Protein AF-A0A9D5UUX5-F1 (afdb_monomer_lite)

pLDDT: mean 75.0, std 22.43, range [22.44, 98.31]

Secondary structure (DSSP, 8-state):
-EEES-EEEE----S-EEEEEES-EEEE-SS-EEEEESSS-EEEE-SS-EEEEESSS-EEEE-SSS-EEEEESSSEEEE-SS-EEEE-TT-EEEEESSS-EEEE-SS-EEEEESTT-EEEE-SS-EEEEESTT-EEEE-SS-EEEEESTT-EEEE-SS--EEEEESSS-EEEE-SSS-EEEEESSS-EEEE-SS-EEEEESSS-EEEE-SSS-EEEEESEEEEEEESS-EEEE-TT-EEEEE-SS-EEEE-TT-EEEEESSS-EEEEPP---------------PPEE----STT------STT--B--SSEEEEE-TT-EEEEE-SS-EEEE-SS-EEEEE-SS-EEEE-SS-EEEEESSS-EEEEESS--B--SSSS-EEEPTT-EEEEESSS-EEEE-SS-EEEEESSS-EEEESSS--EEEEESSSEEEE-SS-EEEE-TT-EEEEE-SS-EEEE-SS-EEEEE-SS-EEEE-TT-EEEEEESTT-EEEE-TT-EEEEE-SS-EEEE-TT-EEEEE-SS-EEEE-TT-EEEEE-TT-EEEE-SSS-EEEEE-SS-EEE-SS-EEEE-SS-B--EE-SS-EEEE-TT-B--EESSS-EE---SSS-----------------------------SS--EEE-TT------SS------SSS-EEE--SS-EEE---SS---EEE--SSSEEEE-SS-EEEE-SS--EEEESSS-EEEE-SS--EEEEE-SS-EEE-SS-EEEE-SS-S-EEEESSS-EEEE-STT-EEEEESSSEEEE-SS-EEEEPTT-EEEEESSS-EEEE-SS-EEEEESSS-EEEESSSS-EEEEESSSEEEE-SS-EEEE-TT-EEEEESSS-EEEE-SS-EEEE--SS-EEEE-SSS-EEEE--EEEEEE-SS-EEEEPTT-EEEEESSS-EEE--SS-EEEE-SSS-EEEE-STT-EEEE-S--SEEEESS-EEEE-TT-EEEEESSS-EEEE-SS-EEEEE-SS-EEEE-SSS-EEEEE-EEEEEEESS-EEEE-TT-EEEEESSS-EEE--SS-EEEEEESS-EEEE-STT-EEEEEEEEEEEEESS-EEEE-TT-EEEEESSS-EEEE-SS-EEEEEEES-EEEE-SSS-EEEEEEEEEEEE-SS-EEEEPTT-EEEEE-SS-EEEE-SS-EEEEEEES-EEEES---TT---EEEEEEES-EEESS-TTSEEE--HHHHHHHHHHHTT-PPPPS-S----TTTTSSHHHHTSS--

Radius of gyration: 62.44 Å; chains: 1; bounding box: 110×98×208 Å

Foldseek 3Di:
DDEEQEEEEDEDQDDDEEAEYYLYEYEYDANEEYEYAEENYEYEYEANYEYEYEYYQYEYEYPYAAYEYEYYAENYEYEDEHYEYEYEPPYEYEYEEENYEYEYEECYEYEYEEAHYEYEYHAQYEYHYEYEQYEYEYAEHYEEEYEYACYAYEYNEENYEYEYEYENYEYHYPYAAYHYAYEEEAYEEEYEELYEYEYAEENYEYAYHYAAYEYHDHYENYEYEHENYEYEEDECYEYEYEYENYEYEYDANYHYEYHYYNYHYDDDDDDDDDDDDDPDDDDLGEDEDDYDDPPDEPDPDDDPDEDEDERYEEEAEACYADEYEYECYEYEYEANEEYEYEYYQYEYEYEYHYEAHYDYYNYEDEYHEENHQPPPPPFEAEADAAEEYAYAYECHEYEYEEQYEYEYAEEQYAYEYPYAAYEYEDHYENAEYHDENYEYEYEECYEYEYEYEPYEYEYEAQYEYEYEYAHYEYEYEAHYAHPEHEEEHYEYEYEANYEHEYEYEPYEYAYEELYEYHYEYEPYEYEYEYNYEYEYEYEPYEYEYHYAAYEYEYHYPPYAYEDENYEYEYEDPDDYAYDYEQYAYEYYPPYDYDDDYYNYHYDYDDDDDDDDDDDDDDDDDDDDDDDDDDDDDDDDDDAADEDEDPPDADDDDPPDDDDDDYPPYDYDDDDLYADADDDDDDDDEDEDDDENYEDEDENYEYEDEDAYEYRYHEENYEYAYPYAEYEYEYHYANYEYADECYEYEDEYDYYEYEYEYYNYEYEYPDAAYEYEYEAENYEYEDENYEYEYDAPYEYEYEEYNYEYEYEEQYEYEYAEEQYAYEYPYAAYAYEYHYENYEYAYENYEYEYEAPYEYEYHEEAYEYEYEECYEYEYEYELYEYEYHYAAYHYEYAYENYEYEDENYEYEYAAQHEYEYEYECYEYEYHALYEYEYQYAAYAYEAAHAAYEYHYEYAYEEYEYENYEYEYEAAYEYEYAEEDYEYEAAALYEYEYHYELYEYEYEYAAYEYEYEYENYEYEDENYEYEYAPPYEYEYAEEDYEYEYHALYEYEYHYEAYEYEAAHAAYEYEYHYENYEEEYENYEYEYAAPYEYEYEEEDYEYEYHALYEYEYHYEQYEYEYPYAAYHYEYEYYNYEYEHENYEYAYEACYEYEYEYECYEYEYYFNYEYEYAYELYHAEYDDDDPDTAAAYEYHYYNYHHPPDDPVRYHYQPPVNVVVVVVVVVPDDDDDDDDDDDDPPPPDPVVPVVPPPD

Structure (mmCIF, N/CA/C/O backbone):
data_AF-A0A9D5UUX5-F1
#
_entry.id   AF-A0A9D5UUX5-F1
#
loop_
_atom_site.group_PDB
_atom_site.id
_atom_site.type_symbol
_atom_site.label_atom_id
_atom_site.label_alt_id
_atom_site.label_comp_id
_atom_site.label_asym_id
_atom_site.label_entity_id
_atom_site.label_seq_id
_atom_site.pdbx_PDB_ins_code
_atom_site.Cartn_x
_atom_site.Cartn_y
_atom_site.Cartn_z
_atom_site.occupancy
_atom_site.B_iso_or_equiv
_atom_site.auth_seq_id
_atom_site.auth_comp_id
_atom_site.auth_asym_id
_atom_site.auth_atom_id
_atom_site.pdbx_PDB_model_num
ATOM 1 N N . MET A 1 1 ? -15.623 39.079 31.604 1.00 65.31 1 MET A N 1
ATOM 2 C CA . MET A 1 1 ? -14.756 39.037 32.811 1.00 65.31 1 MET A CA 1
ATOM 3 C C . MET A 1 1 ? -13.645 40.076 32.723 1.00 65.31 1 MET A C 1
ATOM 5 O O . MET A 1 1 ? -13.326 40.468 31.611 1.00 65.31 1 MET A O 1
ATOM 9 N N . TYR A 1 2 ? -13.049 40.479 33.855 1.00 58.69 2 TYR A N 1
ATOM 10 C CA . TYR A 1 2 ? -11.927 41.431 33.918 1.00 58.69 2 TYR A CA 1
ATOM 11 C C . TYR A 1 2 ? -10.882 41.007 34.968 1.00 58.69 2 TYR A C 1
ATOM 13 O O . TYR A 1 2 ? -11.268 40.593 36.062 1.00 58.69 2 TYR A O 1
ATOM 21 N N . GLY A 1 3 ? -9.581 41.126 34.676 1.00 58.84 3 GLY A N 1
ATOM 22 C CA . GLY A 1 3 ? -8.518 40.860 35.661 1.00 58.84 3 GLY A CA 1
ATOM 23 C C . GLY A 1 3 ? -7.109 40.676 35.081 1.00 58.84 3 GLY A C 1
ATOM 24 O O . GLY A 1 3 ? -6.932 40.561 33.874 1.00 58.84 3 GLY A O 1
ATOM 25 N N . LYS A 1 4 ? -6.095 40.641 35.955 1.00 61.00 4 LYS A N 1
ATOM 26 C CA . LYS A 1 4 ? -4.684 40.439 35.588 1.00 61.00 4 LYS A CA 1
ATOM 27 C C . LYS A 1 4 ? -4.032 39.412 36.511 1.00 61.00 4 LYS A C 1
ATOM 29 O O . LYS A 1 4 ? -4.220 39.503 37.720 1.00 61.00 4 LYS A O 1
ATOM 34 N N . ASN A 1 5 ? -3.235 38.497 35.952 1.00 68.56 5 ASN A N 1
ATOM 35 C CA . ASN A 1 5 ? -2.587 37.379 36.662 1.00 68.56 5 ASN A CA 1
ATOM 36 C C . ASN A 1 5 ? -3.565 36.370 37.316 1.00 68.56 5 ASN A C 1
ATOM 38 O O . ASN A 1 5 ? -3.216 35.740 38.315 1.00 68.56 5 ASN A O 1
ATOM 42 N N . ASN A 1 6 ? -4.781 36.208 36.787 1.00 68.19 6 ASN A N 1
ATOM 43 C CA . ASN A 1 6 ? -5.779 35.307 37.372 1.00 68.19 6 ASN A CA 1
ATOM 44 C C . ASN A 1 6 ? -5.665 33.879 36.811 1.00 68.19 6 ASN A C 1
ATOM 46 O O . ASN A 1 6 ? -5.237 33.677 35.677 1.00 68.19 6 ASN A O 1
ATOM 50 N N . ALA A 1 7 ? -6.101 32.891 37.594 1.00 70.62 7 ALA A N 1
ATOM 51 C CA . ALA A 1 7 ? -6.441 31.561 37.094 1.00 70.62 7 ALA A CA 1
ATOM 52 C C . ALA A 1 7 ? -7.966 31.475 36.945 1.00 70.62 7 ALA A C 1
ATOM 54 O O . ALA A 1 7 ? -8.696 31.721 37.906 1.00 70.62 7 ALA A O 1
ATOM 55 N N . LEU A 1 8 ? -8.435 31.160 35.742 1.00 68.69 8 LEU A N 1
ATOM 56 C CA . LEU A 1 8 ? -9.839 31.027 35.384 1.00 68.69 8 LEU A CA 1
ATOM 57 C C . LEU A 1 8 ? -10.121 29.589 34.948 1.00 68.69 8 LEU A C 1
ATOM 59 O O . LEU A 1 8 ? -9.490 29.076 34.026 1.00 68.69 8 LEU A O 1
ATOM 63 N N . LEU A 1 9 ? -11.115 28.981 35.585 1.00 66.69 9 LEU A N 1
ATOM 64 C CA . LEU A 1 9 ? -11.702 27.717 35.168 1.00 66.69 9 LEU A CA 1
ATOM 65 C C . LEU A 1 9 ? -13.078 28.000 34.555 1.00 66.69 9 LEU A C 1
ATOM 67 O O . LEU A 1 9 ? -13.939 28.558 35.237 1.00 66.69 9 LEU A O 1
ATOM 71 N N . VAL A 1 10 ? -13.277 27.641 33.288 1.00 65.81 10 VAL A N 1
ATOM 72 C CA . VAL A 1 10 ? -14.557 27.788 32.583 1.00 65.81 10 VAL A CA 1
ATOM 73 C C . VAL A 1 10 ? -15.107 26.394 32.307 1.00 65.81 10 VAL A C 1
ATOM 75 O O . VAL A 1 10 ? -14.559 25.647 31.507 1.00 65.81 10 VAL A O 1
ATOM 78 N N . ASN A 1 11 ? -16.186 26.042 32.998 1.00 56.19 11 ASN A N 1
ATOM 79 C CA . ASN A 1 11 ? -16.900 24.777 32.835 1.00 56.19 11 ASN A CA 1
ATOM 80 C C . ASN A 1 11 ? -18.353 25.103 32.468 1.00 56.19 11 ASN A C 1
ATOM 82 O O . ASN A 1 11 ? -19.238 25.061 33.327 1.00 56.19 11 ASN A O 1
ATOM 86 N N . TRP A 1 12 ? -18.571 25.599 31.244 1.00 53.81 12 TRP A N 1
ATOM 87 C CA . TRP A 1 12 ? -19.861 26.173 30.859 1.00 53.81 12 TRP A CA 1
ATOM 88 C C . TRP A 1 12 ? -20.171 26.040 29.367 1.00 53.81 12 TRP A C 1
ATOM 90 O O . TRP A 1 12 ? -19.395 26.456 28.514 1.00 53.81 12 TRP A O 1
ATOM 100 N N . CYS A 1 13 ? -21.361 25.510 29.091 1.00 47.78 13 CYS A N 1
ATOM 101 C CA . CYS A 1 13 ? -21.891 25.212 27.765 1.00 47.78 13 CYS A CA 1
ATOM 102 C C . CYS A 1 13 ? -22.879 26.331 27.369 1.00 47.78 13 CYS A C 1
ATOM 104 O O . CYS A 1 13 ? -24.091 26.203 27.556 1.00 47.78 13 CYS A O 1
ATOM 106 N N . GLY A 1 14 ? -22.357 27.492 26.953 1.00 53.38 14 GLY A N 1
ATOM 107 C CA . GLY A 1 14 ? -23.170 28.681 26.668 1.00 53.38 14 GLY A CA 1
ATOM 108 C C . GLY A 1 14 ? -22.443 29.759 25.858 1.00 53.38 14 GLY A C 1
ATOM 109 O O . GLY A 1 14 ? -21.315 30.133 26.174 1.00 53.38 14 GLY A O 1
ATOM 110 N N . THR A 1 15 ? -23.135 30.272 24.841 1.00 50.81 15 THR A N 1
ATOM 111 C CA . THR A 1 15 ? -22.606 31.130 23.768 1.00 50.81 15 THR A CA 1
ATOM 112 C C . THR A 1 15 ? -22.285 32.570 24.207 1.00 50.81 15 THR A C 1
ATOM 114 O O . THR A 1 15 ? -23.052 33.163 24.972 1.00 50.81 15 THR A O 1
ATOM 117 N N . GLY A 1 16 ? -21.242 33.189 23.643 1.00 56.09 16 GLY A N 1
ATOM 118 C CA . GLY A 1 16 ? -21.047 34.647 23.618 1.00 56.09 16 GLY A CA 1
ATOM 119 C C . GLY A 1 16 ? -20.305 35.297 24.798 1.00 56.09 16 GLY A C 1
ATOM 120 O O . GLY A 1 16 ? -20.497 36.488 25.057 1.00 56.09 16 GLY A O 1
ATOM 121 N N . ASN A 1 17 ? -19.470 34.566 25.543 1.00 68.44 17 ASN A N 1
ATOM 122 C CA . ASN A 1 17 ? -18.747 35.120 26.699 1.00 68.44 17 ASN A CA 1
ATOM 123 C C . ASN A 1 17 ? -17.432 35.829 26.318 1.00 68.44 17 ASN A C 1
ATOM 125 O O . ASN A 1 17 ? -16.605 35.261 25.614 1.00 68.44 17 ASN A O 1
ATOM 129 N N . VAL A 1 18 ? -17.183 37.032 26.865 1.00 74.19 18 VAL A N 1
ATOM 130 C CA . VAL A 1 18 ? -15.931 37.800 26.658 1.00 74.19 18 VAL A CA 1
ATOM 131 C C . VAL A 1 18 ? -15.119 37.944 27.956 1.00 74.19 18 VAL A C 1
ATOM 133 O O . VAL A 1 18 ? -15.620 38.428 28.981 1.00 74.19 18 VAL A O 1
ATOM 136 N N . ALA A 1 19 ? -13.838 37.576 27.925 1.00 79.69 19 ALA A N 1
ATOM 137 C CA . ALA A 1 19 ? -12.873 37.685 29.017 1.00 79.69 19 ALA A CA 1
ATOM 138 C C . ALA A 1 19 ? -11.748 38.680 28.683 1.00 79.69 19 ALA A C 1
ATOM 140 O O . ALA A 1 19 ? -10.800 38.348 27.982 1.00 79.69 19 ALA A O 1
ATOM 141 N N . ASN A 1 20 ? -11.828 39.888 29.245 1.00 83.69 20 ASN A N 1
ATOM 142 C CA . ASN A 1 20 ? -10.830 40.944 29.087 1.00 83.69 20 ASN A CA 1
ATOM 143 C C . ASN A 1 20 ? -9.738 40.785 30.158 1.00 83.69 20 ASN A C 1
ATOM 145 O O . ASN A 1 20 ? -9.885 41.284 31.280 1.00 83.69 20 ASN A O 1
ATOM 149 N N . VAL A 1 21 ? -8.684 40.025 29.859 1.00 84.44 21 VAL A N 1
ATOM 150 C CA . VAL A 1 21 ? -7.670 39.613 30.842 1.00 84.44 21 VAL A CA 1
ATOM 151 C C . VAL A 1 21 ? -6.244 39.693 30.300 1.00 84.44 21 VAL A C 1
ATOM 153 O O . VAL A 1 21 ? -5.991 39.397 29.139 1.00 84.44 21 VAL A O 1
ATOM 156 N N . ASP A 1 22 ? -5.296 40.059 31.166 1.00 86.38 22 ASP A N 1
ATOM 157 C CA . ASP A 1 22 ? -3.854 40.035 30.873 1.00 86.38 22 ASP A CA 1
ATOM 158 C C . ASP A 1 22 ? -3.134 39.000 31.755 1.00 86.38 22 ASP A C 1
ATOM 160 O O . ASP A 1 22 ? -3.467 38.823 32.936 1.00 86.38 22 ASP A O 1
ATOM 164 N N . SER A 1 23 ? -2.080 38.376 31.221 1.00 86.81 23 SER A N 1
ATOM 165 C CA . SER A 1 23 ? -1.173 37.457 31.930 1.00 86.81 23 SER A CA 1
ATOM 166 C C . SER A 1 23 ? -1.882 36.329 32.702 1.00 86.81 23 SER A C 1
ATOM 168 O O . SER A 1 23 ? -1.392 35.883 33.742 1.00 86.81 23 SER A O 1
ATOM 170 N N . SER A 1 24 ? -3.067 35.909 32.256 1.00 84.69 24 SER A N 1
ATOM 171 C CA . SER A 1 24 ? -3.949 35.003 32.998 1.00 84.69 24 SER A CA 1
ATOM 172 C C . SER A 1 24 ? -3.929 33.583 32.424 1.00 84.69 24 SER A C 1
ATOM 174 O O . SER A 1 24 ? -3.675 33.381 31.239 1.00 84.69 24 SER A O 1
ATOM 176 N N . LYS A 1 25 ? -4.187 32.582 33.270 1.00 88.50 25 LYS A N 1
ATOM 177 C CA . LYS A 1 25 ? -4.353 31.181 32.857 1.00 88.50 25 LYS A CA 1
ATOM 178 C C . LYS A 1 25 ? -5.837 30.866 32.730 1.00 88.50 25 LYS A C 1
ATOM 180 O O . LYS A 1 25 ? -6.586 31.171 33.654 1.00 88.50 25 LYS A O 1
ATOM 185 N N . ILE A 1 26 ? -6.246 30.256 31.627 1.00 87.12 26 ILE A N 1
ATOM 186 C CA . ILE A 1 26 ? -7.633 29.889 31.331 1.00 87.12 26 ILE A CA 1
ATOM 187 C C . ILE A 1 26 ? -7.664 28.400 30.988 1.00 87.12 26 ILE A C 1
ATOM 189 O O . ILE A 1 26 ? -6.864 27.948 30.172 1.00 87.12 26 ILE A O 1
ATOM 193 N N . THR A 1 27 ? -8.581 27.645 31.585 1.00 85.75 27 THR A N 1
ATOM 194 C CA . THR A 1 27 ? -8.838 26.243 31.228 1.00 85.75 27 THR A CA 1
ATOM 195 C C . THR A 1 27 ? -10.316 26.067 30.902 1.00 85.75 27 THR A C 1
ATOM 197 O O . THR A 1 27 ? -11.169 26.470 31.697 1.00 85.75 27 THR A O 1
ATOM 200 N N . LEU A 1 28 ? -10.576 25.486 29.734 1.00 83.44 28 LEU A N 1
ATOM 201 C CA . LEU A 1 28 ? -11.886 25.121 29.202 1.00 83.44 28 LEU A CA 1
ATOM 202 C C . LEU A 1 28 ? -12.075 23.595 29.284 1.00 83.44 28 LEU A C 1
ATOM 204 O O . LEU A 1 28 ? -11.100 22.846 29.396 1.00 83.44 28 LEU A O 1
ATOM 208 N N . TYR A 1 29 ? -13.332 23.163 29.256 1.00 77.38 29 TYR A N 1
ATOM 209 C CA . TYR A 1 29 ? -13.769 21.767 29.197 1.00 77.38 29 TYR A CA 1
ATOM 210 C C . TYR A 1 29 ? -14.790 21.626 28.067 1.00 77.38 29 TYR A C 1
ATOM 212 O O . TYR A 1 29 ? -15.474 22.608 27.788 1.00 77.38 29 TYR A O 1
ATOM 220 N N . ASP A 1 30 ? -14.900 20.419 27.499 1.00 75.69 30 ASP A N 1
ATOM 221 C CA . ASP A 1 30 ? -15.562 20.143 26.217 1.00 75.69 30 ASP A CA 1
ATOM 222 C C . ASP A 1 30 ? -16.860 20.934 25.955 1.00 75.69 30 ASP A C 1
ATOM 224 O O . ASP A 1 30 ? -17.741 21.028 26.818 1.00 75.69 30 ASP A O 1
ATOM 228 N N . PHE A 1 31 ? -17.014 21.394 24.708 1.00 79.44 31 PHE A N 1
ATOM 229 C CA . PHE A 1 31 ? -18.144 22.194 24.209 1.00 79.44 31 PHE A CA 1
ATOM 230 C C . PHE A 1 31 ? -18.244 23.618 24.797 1.00 79.44 31 PHE A C 1
ATOM 232 O O . PHE A 1 31 ? -19.351 24.150 24.960 1.00 79.44 31 PHE A O 1
ATOM 239 N N . ALA A 1 32 ? -17.115 24.256 25.119 1.00 78.81 32 ALA A N 1
ATOM 240 C CA . ALA A 1 32 ? -17.097 25.638 25.597 1.00 78.81 32 ALA A CA 1
ATOM 241 C C . ALA A 1 32 ? -16.938 26.671 24.463 1.00 78.81 32 ALA A C 1
ATOM 243 O O . ALA A 1 32 ? -16.168 26.474 23.527 1.00 78.81 32 ALA A O 1
ATOM 244 N N . GLU A 1 33 ? -17.610 27.822 24.592 1.00 85.12 33 GLU A N 1
ATOM 245 C CA . GLU A 1 33 ? -17.457 28.982 23.698 1.00 85.12 33 GLU A CA 1
ATOM 246 C C . GLU A 1 33 ? -16.909 30.190 24.484 1.00 85.12 33 GLU A C 1
ATOM 248 O O . GLU A 1 33 ? -17.522 30.635 25.464 1.00 85.12 33 GLU A O 1
ATOM 253 N N . LEU A 1 34 ? -15.747 30.728 24.089 1.00 85.94 34 LEU A N 1
ATOM 254 C CA . LEU A 1 34 ? -15.093 31.829 24.811 1.00 85.94 34 LEU A CA 1
ATOM 255 C C . LEU A 1 34 ? -14.308 32.782 23.898 1.00 85.94 34 LEU A C 1
ATOM 257 O O . LEU A 1 34 ? -13.378 32.376 23.210 1.00 85.94 34 LEU A O 1
ATOM 261 N N . SER A 1 35 ? -14.577 34.082 24.017 1.00 88.00 35 SER A N 1
ATOM 262 C CA . SER A 1 35 ? -13.711 35.151 23.511 1.00 88.00 35 SER A CA 1
ATOM 263 C C . SER A 1 35 ? -12.784 35.668 24.620 1.00 88.00 35 SER A C 1
ATOM 265 O O . SER A 1 35 ? -13.242 36.047 25.700 1.00 88.00 35 SER A O 1
ATOM 267 N N . VAL A 1 36 ? -11.477 35.714 24.372 1.00 87.44 36 VAL A N 1
ATOM 268 C CA . VAL A 1 36 ? -10.442 36.221 25.285 1.00 87.44 36 VAL A CA 1
ATOM 269 C C . VAL A 1 36 ? -9.779 37.438 24.651 1.00 87.44 36 VAL A C 1
ATOM 271 O O . VAL A 1 36 ? -9.219 37.329 23.568 1.00 87.44 36 VAL A O 1
ATOM 274 N N . GLN A 1 37 ? -9.796 38.584 25.331 1.00 89.81 37 GLN A N 1
ATOM 275 C CA . GLN A 1 37 ? -9.143 39.811 24.865 1.00 89.81 37 GLN A CA 1
ATOM 276 C C . GLN A 1 37 ? -8.046 40.227 25.848 1.00 89.81 37 GLN A C 1
ATOM 278 O O . GLN A 1 37 ? -8.315 40.455 27.030 1.00 89.81 37 GLN A O 1
ATOM 283 N N . GLY A 1 38 ? -6.814 40.358 25.364 1.00 87.12 38 GLY A N 1
ATOM 284 C CA . GLY A 1 38 ? -5.675 40.849 26.138 1.00 87.12 38 GLY A CA 1
ATOM 285 C C . GLY A 1 38 ? -4.379 40.109 25.826 1.00 87.12 38 GLY A C 1
ATOM 286 O O . GLY A 1 38 ? -4.239 39.465 24.787 1.00 87.12 38 GLY A O 1
ATOM 287 N N . ASN A 1 39 ? -3.383 40.257 26.697 1.00 90.44 39 ASN A N 1
ATOM 288 C CA . ASN A 1 39 ? -2.000 39.930 26.362 1.00 90.44 39 ASN A CA 1
ATOM 289 C C . ASN A 1 39 ? -1.410 38.862 27.284 1.00 90.44 39 ASN A C 1
ATOM 291 O O . ASN A 1 39 ? -1.633 38.883 28.495 1.00 90.44 39 ASN A O 1
ATOM 295 N N . LYS A 1 40 ? -0.539 38.004 26.738 1.00 90.31 40 LYS A N 1
ATOM 296 C CA . LYS A 1 40 ? 0.242 37.001 27.493 1.00 90.31 40 LYS A CA 1
ATOM 297 C C . LYS A 1 40 ? -0.598 35.991 28.284 1.00 90.31 40 LYS A C 1
ATOM 299 O O . LYS A 1 40 ? -0.129 35.460 29.292 1.00 90.31 40 LYS A O 1
ATOM 304 N N . ASN A 1 41 ? -1.831 35.726 27.858 1.00 89.19 41 ASN A N 1
ATOM 305 C CA . ASN A 1 41 ? -2.663 34.699 28.477 1.00 89.19 41 ASN A CA 1
ATOM 306 C C . ASN A 1 41 ? -2.213 33.294 28.056 1.00 89.19 41 ASN A C 1
ATOM 308 O O . ASN A 1 41 ? -1.630 33.115 26.989 1.00 89.19 41 ASN A O 1
ATOM 312 N N . VAL A 1 42 ? -2.495 32.297 28.894 1.00 91.56 42 VAL A N 1
ATOM 313 C CA . VAL A 1 42 ? -2.270 30.875 28.605 1.00 91.56 42 VAL A CA 1
ATOM 314 C C . VAL A 1 42 ? -3.607 30.153 28.697 1.00 91.56 42 VAL A C 1
ATOM 316 O O . VAL A 1 42 ? -4.122 29.937 29.792 1.00 91.56 42 VAL A O 1
ATOM 319 N N . ILE A 1 43 ? -4.168 29.805 27.550 1.00 90.88 43 ILE A N 1
ATOM 320 C CA . ILE A 1 43 ? -5.455 29.139 27.385 1.00 90.88 43 ILE A CA 1
ATOM 321 C C . ILE A 1 43 ? -5.196 27.646 27.175 1.00 90.88 43 ILE A C 1
ATOM 323 O O . ILE A 1 43 ? -4.275 27.271 26.457 1.00 90.88 43 ILE A O 1
ATOM 327 N N . THR A 1 44 ? -5.981 26.786 27.813 1.00 90.56 44 THR A N 1
ATOM 328 C CA . THR A 1 44 ? -5.967 25.331 27.613 1.00 90.56 44 THR A CA 1
ATOM 329 C C . THR A 1 44 ? -7.373 24.896 27.231 1.00 90.56 44 THR A C 1
ATOM 331 O O . THR A 1 44 ? -8.305 25.218 27.968 1.00 90.56 44 THR A O 1
ATOM 334 N N . THR A 1 45 ? -7.521 24.221 26.093 1.00 88.50 45 THR A N 1
ATOM 335 C CA . THR A 1 45 ? -8.817 23.805 25.529 1.00 88.50 45 THR A CA 1
ATOM 336 C C . THR A 1 45 ? -8.908 22.284 25.495 1.00 88.50 45 THR A C 1
ATOM 338 O O . THR A 1 45 ? -7.888 21.603 25.338 1.00 88.50 45 THR A O 1
ATOM 341 N N . ALA A 1 46 ? -10.115 21.756 25.669 1.00 82.50 46 ALA A N 1
ATOM 342 C CA . ALA A 1 46 ? -10.398 20.330 25.639 1.00 82.50 46 ALA A CA 1
ATOM 343 C C . ALA A 1 46 ? -10.773 19.923 24.198 1.00 82.50 46 ALA A C 1
ATOM 345 O O . ALA A 1 46 ? -10.014 20.274 23.292 1.00 82.50 46 ALA A O 1
ATOM 346 N N . GLY A 1 47 ? -11.835 19.149 23.958 1.00 82.12 47 GLY A N 1
ATOM 347 C CA . GLY A 1 47 ? -12.348 18.858 22.611 1.00 82.12 47 GLY A CA 1
ATOM 348 C C . GLY A 1 47 ? -13.655 19.596 22.300 1.00 82.12 47 GLY A C 1
ATOM 349 O O . GLY A 1 47 ? -14.445 19.870 23.196 1.00 82.12 47 GLY A O 1
ATOM 350 N N . TRP A 1 48 ? -13.926 19.849 21.016 1.00 84.25 48 TRP A N 1
ATOM 351 C CA . TRP A 1 48 ? -15.150 20.523 20.541 1.00 84.25 48 TRP A CA 1
ATOM 352 C C . TRP A 1 48 ? -15.381 21.960 21.073 1.00 84.25 48 TRP A C 1
ATOM 354 O O . TRP A 1 48 ? -16.514 22.441 21.073 1.00 84.25 48 TRP A O 1
ATOM 364 N N . ASP A 1 49 ? -14.328 22.657 21.506 1.00 86.00 49 ASP A N 1
ATOM 365 C CA . ASP A 1 49 ? -14.368 24.046 21.991 1.00 86.00 49 ASP A CA 1
ATOM 366 C C . ASP A 1 49 ?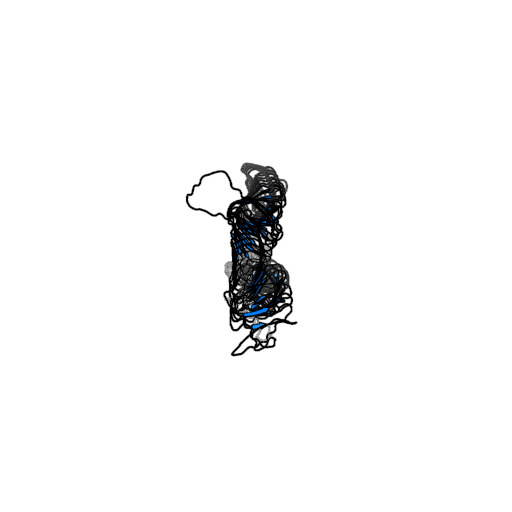 -14.278 25.072 20.840 1.00 86.00 49 ASP A C 1
ATOM 368 O O . ASP A 1 49 ? -13.539 24.872 19.873 1.00 86.00 49 ASP A O 1
ATOM 372 N N . HIS A 1 50 ? -14.938 26.228 20.979 1.00 90.00 50 HIS A N 1
ATOM 373 C CA . HIS A 1 50 ? -14.763 27.401 20.108 1.00 90.00 50 HIS A CA 1
ATOM 374 C C . HIS A 1 50 ? -14.143 28.563 20.899 1.00 90.00 50 HIS A C 1
ATOM 376 O O . HIS A 1 50 ? -14.739 29.087 21.842 1.00 90.00 50 HIS A O 1
ATOM 382 N N . VAL A 1 51 ? -12.920 28.962 20.545 1.00 89.25 51 VAL A N 1
ATOM 383 C CA . VAL A 1 51 ? -12.139 29.946 21.306 1.00 89.25 51 VAL A CA 1
ATOM 384 C C . VAL A 1 51 ? -11.603 31.055 20.413 1.00 89.25 51 VAL A C 1
ATOM 386 O O . VAL A 1 51 ? -10.654 30.847 19.664 1.00 89.25 51 VAL A O 1
ATOM 389 N N . ALA A 1 52 ? -12.143 32.260 20.571 1.00 90.44 52 ALA A N 1
ATOM 390 C CA . ALA A 1 52 ? -11.614 33.466 19.944 1.00 90.44 52 ALA A CA 1
ATOM 391 C C . ALA A 1 52 ? -10.595 34.156 20.867 1.00 90.44 52 ALA A C 1
ATOM 393 O O . ALA A 1 52 ? -10.852 34.338 22.057 1.00 90.44 52 ALA A O 1
ATOM 394 N N . VAL A 1 53 ? -9.438 34.571 20.349 1.00 91.19 53 VAL A N 1
ATOM 395 C CA . VAL A 1 53 ? -8.337 35.153 21.133 1.00 91.19 53 VAL A CA 1
ATOM 396 C C . VAL A 1 53 ? -7.790 36.401 20.447 1.00 91.19 53 VAL A C 1
ATOM 398 O O . VAL A 1 53 ? -7.090 36.298 19.441 1.00 91.19 53 VAL A O 1
ATOM 401 N N . SER A 1 54 ? -8.039 37.578 21.026 1.00 90.69 54 SER A N 1
ATOM 402 C CA . SER A 1 54 ? -7.501 38.857 20.556 1.00 90.69 54 SER A CA 1
ATOM 403 C C . SER A 1 54 ? -6.452 39.454 21.500 1.00 90.69 54 SER A C 1
ATOM 405 O O . SER A 1 54 ? -6.506 39.290 22.720 1.00 90.69 54 SER A O 1
ATOM 407 N N . GLY A 1 55 ? -5.474 40.164 20.934 1.00 88.81 55 GLY A N 1
ATOM 408 C CA . GLY A 1 55 ? -4.383 40.819 21.667 1.00 88.81 55 GLY A CA 1
ATOM 409 C C . GLY A 1 55 ? -3.021 40.198 21.356 1.00 88.81 55 GLY A C 1
ATOM 410 O O . GLY A 1 55 ? -2.853 39.592 20.303 1.00 88.81 55 GLY A O 1
ATOM 411 N N . ALA A 1 56 ? -2.022 40.386 22.228 1.00 90.44 56 ALA A N 1
ATOM 412 C CA . ALA A 1 56 ? -0.638 40.034 21.901 1.00 90.44 56 ALA A CA 1
ATOM 413 C C . ALA A 1 56 ? -0.005 38.949 22.794 1.00 90.44 56 ALA A C 1
ATOM 415 O O . ALA A 1 56 ? -0.054 39.007 24.027 1.00 90.44 56 ALA A O 1
ATOM 416 N N . ASN A 1 57 ? 0.755 38.048 22.168 1.00 91.31 57 ASN A N 1
ATOM 417 C CA . ASN A 1 57 ? 1.588 37.014 22.794 1.00 91.31 57 ASN A CA 1
ATOM 418 C C . ASN A 1 57 ? 0.812 35.983 23.638 1.00 91.31 57 ASN A C 1
ATOM 420 O O . ASN A 1 57 ? 1.318 35.529 24.668 1.00 91.31 57 ASN A O 1
ATOM 424 N N . ASN A 1 58 ? -0.420 35.634 23.259 1.00 91.81 58 ASN A N 1
ATOM 425 C CA . ASN A 1 58 ? -1.197 34.611 23.964 1.00 91.81 58 ASN A CA 1
ATOM 426 C C . ASN A 1 58 ? -0.761 33.199 23.541 1.00 91.81 58 ASN A C 1
ATOM 428 O O . ASN A 1 58 ? -0.349 32.976 22.407 1.00 91.81 58 ASN A O 1
ATOM 432 N N . THR A 1 59 ? -0.846 32.236 24.455 1.00 94.38 59 THR A N 1
ATOM 433 C CA . THR A 1 59 ? -0.557 30.816 24.208 1.00 94.38 59 THR A CA 1
ATOM 434 C C . THR A 1 59 ? -1.840 30.001 24.339 1.00 94.38 59 THR A C 1
ATOM 436 O O . THR A 1 59 ? -2.505 30.102 25.363 1.00 94.38 59 THR A O 1
ATOM 439 N N . ILE A 1 60 ? -2.173 29.182 23.346 1.00 93.50 60 ILE A N 1
ATOM 440 C CA . ILE A 1 60 ? -3.306 28.258 23.334 1.00 93.50 60 ILE A CA 1
ATOM 441 C C . ILE A 1 60 ? -2.749 26.829 23.293 1.00 93.50 60 ILE A C 1
ATOM 443 O O . ILE A 1 60 ? -2.010 26.469 22.381 1.00 93.50 60 ILE A O 1
ATOM 447 N N . ASN A 1 61 ? -3.103 26.008 24.277 1.00 91.62 61 ASN A N 1
ATOM 448 C CA . ASN A 1 61 ? -2.750 24.594 24.362 1.00 91.62 61 ASN A CA 1
ATOM 449 C C . ASN A 1 61 ? -4.022 23.760 24.184 1.00 91.62 61 ASN A C 1
ATOM 451 O O . ASN A 1 61 ? -4.761 23.533 25.140 1.00 91.62 61 ASN A O 1
ATOM 455 N N . SER A 1 62 ? -4.281 23.320 22.960 1.00 89.38 62 SER A N 1
ATOM 456 C CA . SER A 1 62 ? -5.410 22.458 22.633 1.00 89.38 62 SER A CA 1
ATOM 457 C C . SER A 1 62 ? -5.055 21.004 22.912 1.00 89.38 62 SER A C 1
ATOM 459 O O . SER A 1 62 ? -4.262 20.407 22.181 1.00 89.38 62 SER A O 1
ATOM 461 N N . THR A 1 63 ? -5.626 20.434 23.977 1.00 84.00 63 THR A N 1
ATOM 462 C CA . THR A 1 63 ? -5.383 19.036 24.361 1.00 84.00 63 THR A CA 1
ATOM 463 C C . THR A 1 63 ? -6.376 18.057 23.739 1.00 84.00 63 THR A C 1
ATOM 465 O O . THR A 1 63 ? -6.078 16.866 23.701 1.00 84.00 63 THR A O 1
ATOM 468 N N . GLY A 1 64 ? -7.520 18.534 23.238 1.00 76.00 64 GLY A N 1
ATOM 469 C CA . GLY A 1 64 ? -8.447 17.753 22.416 1.00 76.00 64 GLY A CA 1
ATOM 470 C C . GLY A 1 64 ? -8.410 18.114 20.926 1.00 76.00 64 GLY A C 1
ATOM 471 O O . GLY A 1 64 ? -7.562 18.888 20.460 1.00 76.00 64 GLY A O 1
ATOM 472 N N . SER A 1 65 ? -9.349 17.507 20.198 1.00 84.06 65 SER A N 1
ATOM 473 C CA . SER A 1 65 ? -9.559 17.632 18.750 1.00 84.06 65 SER A CA 1
ATOM 474 C C . SER A 1 65 ? -10.934 18.244 18.435 1.00 84.06 65 SER A C 1
ATOM 476 O O . SER A 1 65 ? -11.803 18.295 19.307 1.00 84.06 65 SER A O 1
ATOM 478 N N . TYR A 1 66 ? -11.143 18.654 17.179 1.00 86.44 66 TYR A N 1
ATOM 479 C CA . TYR A 1 66 ? -12.356 19.322 16.674 1.00 86.44 66 TYR A CA 1
ATOM 480 C C . TYR A 1 66 ? -12.671 20.703 17.280 1.00 86.44 66 TYR A C 1
ATOM 482 O O . TYR A 1 66 ? -13.797 21.182 17.176 1.00 86.44 66 TYR A O 1
ATOM 490 N N . ASN A 1 67 ? -11.678 21.371 17.864 1.00 86.44 67 ASN A N 1
ATOM 491 C CA . ASN A 1 67 ? -11.783 22.763 18.295 1.00 86.44 67 ASN A CA 1
ATOM 492 C C . ASN A 1 67 ? -11.765 23.730 17.102 1.00 86.44 67 ASN A C 1
ATOM 494 O O . ASN A 1 67 ? -11.145 23.447 16.072 1.00 86.44 67 ASN A O 1
ATOM 498 N N . HIS A 1 68 ? -12.384 24.893 17.290 1.00 91.12 68 HIS A N 1
ATOM 499 C CA . HIS A 1 68 ? -12.312 26.062 16.415 1.00 91.12 68 HIS A CA 1
ATOM 500 C C . HIS A 1 68 ? -11.576 27.178 17.170 1.00 91.12 68 HIS A C 1
ATOM 502 O O . HIS A 1 68 ? -12.013 27.582 18.247 1.00 91.12 68 HIS A O 1
ATOM 508 N N . LEU A 1 69 ? -10.435 27.644 16.664 1.00 91.44 69 LEU A N 1
ATOM 509 C CA . LEU A 1 69 ? -9.617 28.667 17.325 1.00 91.44 69 LEU A CA 1
ATOM 510 C C . LEU A 1 69 ? -9.508 29.916 16.443 1.00 91.44 69 LEU A C 1
ATOM 512 O O . LEU A 1 69 ? -8.786 29.866 15.453 1.00 91.44 69 LEU A O 1
ATOM 516 N N . ASP A 1 70 ? -10.150 31.023 16.818 1.00 92.75 70 ASP A N 1
ATOM 517 C CA . ASP A 1 70 ? -10.073 32.287 16.068 1.00 92.75 70 ASP A CA 1
ATOM 518 C C . ASP A 1 70 ? -8.970 33.164 16.671 1.00 92.75 70 ASP A C 1
ATOM 520 O O . ASP A 1 70 ? -8.984 33.471 17.866 1.00 92.75 70 ASP A O 1
ATOM 524 N N . LEU A 1 71 ? -7.981 33.564 15.876 1.00 93.38 71 LEU A N 1
ATOM 525 C CA . LEU A 1 71 ? -6.784 34.254 16.350 1.00 93.38 71 LEU A CA 1
ATOM 526 C C . LEU A 1 71 ? -6.693 35.658 15.756 1.00 93.38 71 LEU A C 1
ATOM 528 O O . LEU A 1 71 ? -6.465 35.816 14.562 1.00 93.38 71 LEU A O 1
ATOM 532 N N . GLN A 1 72 ? -6.771 36.670 16.620 1.00 92.69 72 GLN A N 1
ATOM 533 C CA . GLN A 1 72 ? -6.588 38.072 16.258 1.00 92.69 72 GLN A CA 1
ATOM 534 C C . GLN A 1 72 ? -5.389 38.687 17.000 1.00 92.69 72 GLN A C 1
ATOM 536 O O . GLN A 1 72 ? -5.207 38.492 18.205 1.00 92.69 72 GLN A O 1
ATOM 541 N N . GLY A 1 73 ? -4.589 39.499 16.313 1.00 87.62 73 GLY A N 1
ATOM 542 C CA . GLY A 1 73 ? -3.449 40.206 16.902 1.00 87.62 73 GLY A CA 1
ATOM 543 C C . GLY A 1 73 ? -2.134 39.420 16.859 1.00 87.62 73 GLY A C 1
ATOM 544 O O . GLY A 1 73 ? -1.976 38.465 16.103 1.00 87.62 73 GLY A O 1
ATOM 545 N N . SER A 1 74 ? -1.124 39.881 17.607 1.00 90.50 74 SER A N 1
ATOM 546 C CA . SER A 1 74 ? 0.281 39.583 17.294 1.00 90.50 74 SER A CA 1
ATOM 547 C C . SER A 1 74 ? 0.985 38.588 18.222 1.00 90.50 74 SER A C 1
ATOM 549 O O . SER A 1 74 ? 0.946 38.699 19.447 1.00 90.50 74 SER A O 1
ATOM 551 N N . GLY A 1 75 ? 1.727 37.646 17.636 1.00 88.38 75 GLY A N 1
ATOM 552 C CA . GLY A 1 75 ? 2.574 36.697 18.365 1.00 88.38 75 GLY A CA 1
ATOM 553 C C . GLY A 1 75 ? 1.812 35.594 19.106 1.00 88.38 75 GLY A C 1
ATOM 554 O O . GLY A 1 75 ? 2.318 35.071 20.101 1.00 88.38 75 GLY A O 1
ATOM 555 N N . GLN A 1 76 ? 0.604 35.248 18.660 1.00 92.94 76 GLN A N 1
ATOM 556 C CA . GLN A 1 76 ? -0.163 34.140 19.230 1.00 92.94 76 GLN A CA 1
ATOM 557 C C . GLN A 1 76 ? 0.622 32.823 19.052 1.00 92.94 76 GLN A C 1
ATOM 559 O O . GLN A 1 76 ? 1.334 32.636 18.069 1.00 92.94 76 GLN A O 1
ATOM 564 N N . THR A 1 77 ? 0.533 31.891 19.996 1.00 94.19 77 THR A N 1
ATOM 565 C CA . THR A 1 77 ? 1.193 30.577 19.921 1.00 94.19 77 THR A CA 1
ATOM 566 C C . THR A 1 77 ? 0.167 29.488 20.185 1.00 94.19 77 THR A C 1
ATOM 568 O O . THR A 1 77 ? -0.426 29.473 21.253 1.00 94.19 77 THR A O 1
ATOM 571 N N . VAL A 1 78 ? -0.027 28.559 19.255 1.00 94.25 78 VAL A N 1
ATOM 572 C CA . VAL A 1 78 ? -0.959 27.435 19.385 1.00 94.25 78 VAL A CA 1
ATOM 573 C C . VAL A 1 78 ? -0.184 26.121 19.412 1.00 94.25 78 VAL A C 1
ATOM 575 O O . VAL A 1 78 ? 0.671 25.891 18.563 1.00 94.25 78 VAL A O 1
ATOM 578 N N . THR A 1 79 ? -0.512 25.231 20.345 1.00 93.88 79 THR A N 1
ATOM 579 C CA . THR A 1 79 ? -0.159 23.804 20.283 1.00 93.88 79 THR A CA 1
ATOM 580 C C . THR A 1 79 ? -1.452 23.011 20.129 1.00 93.88 79 THR A C 1
ATOM 582 O O . THR A 1 79 ? -2.352 23.186 20.945 1.00 93.88 79 THR A O 1
ATOM 585 N N . SER A 1 80 ? -1.588 22.208 19.073 1.00 90.75 80 SER A N 1
ATOM 586 C CA . SER A 1 80 ? -2.876 21.676 18.615 1.00 90.75 80 SER A CA 1
ATOM 587 C C . SER A 1 80 ? -2.732 20.456 17.699 1.00 90.75 80 SER A C 1
ATOM 589 O O . SER A 1 80 ? -1.841 20.426 16.851 1.00 90.75 80 SER A O 1
ATOM 591 N N . ASN A 1 81 ? -3.638 19.478 17.823 1.00 89.44 81 ASN A N 1
ATOM 592 C CA . ASN A 1 81 ? -3.748 18.354 16.888 1.00 89.44 81 ASN A CA 1
ATOM 593 C C . ASN A 1 81 ? -5.203 18.122 16.449 1.00 89.44 81 ASN A C 1
ATOM 595 O O . ASN A 1 81 ? -6.084 17.957 17.296 1.00 89.44 81 ASN A O 1
ATOM 599 N N . SER A 1 82 ? -5.428 18.023 15.137 1.00 91.12 82 SER A N 1
ATOM 600 C CA . SER A 1 82 ? -6.743 17.753 14.530 1.00 91.12 82 SER A CA 1
ATOM 601 C C . SER A 1 82 ? -7.814 18.815 14.851 1.00 91.12 82 SER A C 1
ATOM 603 O O . SER A 1 82 ? -8.937 18.476 15.230 1.00 91.12 82 SER A O 1
ATOM 605 N N . ASN A 1 83 ? -7.467 20.102 14.728 1.00 91.31 83 ASN A N 1
ATOM 606 C CA . ASN A 1 83 ? -8.366 21.239 14.987 1.00 91.31 83 ASN A CA 1
ATOM 607 C C . ASN A 1 83 ? -8.440 22.215 13.805 1.00 91.31 83 ASN A C 1
ATOM 609 O O . ASN A 1 83 ? -7.568 22.209 12.933 1.00 91.31 83 ASN A O 1
ATOM 613 N N . THR A 1 84 ? -9.465 23.069 13.813 1.00 93.38 84 THR A N 1
ATOM 614 C CA . THR A 1 84 ? -9.626 24.197 12.886 1.00 93.38 84 THR A CA 1
ATOM 615 C C . THR A 1 84 ? -9.117 25.477 13.545 1.00 93.38 84 THR A C 1
ATOM 617 O O . THR A 1 84 ? -9.436 25.751 14.701 1.00 93.38 84 THR A O 1
ATOM 620 N N . ILE A 1 85 ? -8.309 26.256 12.833 1.00 95.00 85 ILE A N 1
ATOM 621 C CA . ILE A 1 85 ? -7.705 27.493 13.331 1.00 95.00 85 ILE A CA 1
ATOM 622 C C . ILE A 1 85 ? -7.952 28.586 12.295 1.00 95.00 85 ILE A C 1
ATOM 624 O O . ILE A 1 85 ? -7.447 28.489 11.180 1.00 95.00 85 ILE A O 1
ATOM 628 N N . HIS A 1 86 ? -8.717 29.607 12.662 1.00 95.75 86 HIS A N 1
ATOM 629 C CA . HIS A 1 86 ? -8.930 30.812 11.867 1.00 95.75 86 HIS A CA 1
ATOM 630 C C . HIS A 1 86 ? -7.956 31.900 12.334 1.00 95.75 86 HIS A C 1
ATOM 632 O O . HIS A 1 86 ? -7.740 32.072 13.534 1.00 95.75 86 HIS A O 1
ATOM 638 N N . VAL A 1 87 ? -7.326 32.618 11.411 1.00 93.50 87 VAL A N 1
ATOM 639 C CA . VAL A 1 87 ? -6.418 33.735 11.696 1.00 93.50 87 VAL A CA 1
ATOM 640 C C . VAL A 1 87 ? -6.969 34.961 10.978 1.00 93.50 87 VAL A C 1
ATOM 642 O O . VAL A 1 87 ? -7.059 34.974 9.755 1.00 93.50 87 VAL A O 1
ATOM 645 N N . GLU A 1 88 ? -7.388 35.944 11.768 1.00 92.25 88 GLU A N 1
ATOM 646 C CA . GLU A 1 88 ? -8.058 37.174 11.326 1.00 92.25 88 GLU A CA 1
ATOM 647 C C . GLU A 1 88 ? -7.055 38.175 10.737 1.00 92.25 88 GLU A C 1
ATOM 649 O O . GLU A 1 88 ? -5.926 38.227 11.225 1.00 92.25 88 GLU A O 1
ATOM 654 N N . GLU A 1 89 ? -7.477 39.037 9.804 1.00 90.44 89 GLU A N 1
ATOM 655 C CA . GLU A 1 89 ? -6.583 39.993 9.118 1.00 90.44 89 GLU A CA 1
ATOM 656 C C . GLU A 1 89 ? -5.582 40.738 10.037 1.00 90.44 89 GLU A C 1
ATOM 658 O O . GLU A 1 89 ? -5.918 41.226 11.125 1.00 90.44 89 GLU A O 1
ATOM 663 N N . TYR A 1 90 ? -4.358 40.930 9.531 1.00 90.56 90 TYR A N 1
ATOM 664 C CA . TYR A 1 90 ? -3.239 41.615 10.199 1.00 90.56 90 TYR A CA 1
ATOM 665 C C . TYR A 1 90 ? -2.744 40.945 11.499 1.00 90.56 90 TYR A C 1
ATOM 667 O O . TYR A 1 90 ? -2.193 41.613 12.389 1.00 90.56 90 TYR A O 1
ATOM 675 N N . SER A 1 91 ? -2.898 39.627 11.618 1.00 93.56 91 SER A N 1
ATOM 676 C CA . SER A 1 91 ? -2.518 38.862 12.811 1.00 93.56 91 SER A CA 1
ATOM 677 C C . SER A 1 91 ? -1.197 38.108 12.649 1.00 93.56 91 SER A C 1
ATOM 679 O O . SER A 1 91 ? -0.557 38.090 11.599 1.00 93.56 91 SER A O 1
ATOM 681 N N . SER A 1 92 ? -0.705 37.498 13.730 1.00 93.12 92 SER A N 1
ATOM 682 C CA . SER A 1 92 ? 0.430 36.575 13.629 1.00 93.12 92 SER A CA 1
ATOM 683 C C . SER A 1 92 ? 0.388 35.446 14.647 1.00 93.12 92 SER A C 1
ATOM 685 O O . SER A 1 92 ? 0.154 35.667 15.839 1.00 93.12 92 SER A O 1
ATOM 687 N N . ALA A 1 93 ? 0.659 34.232 14.166 1.00 93.38 93 ALA A N 1
ATOM 688 C CA . ALA A 1 93 ? 0.503 32.992 14.914 1.00 93.38 93 ALA A CA 1
ATOM 689 C C . ALA A 1 93 ? 1.683 32.024 14.707 1.00 93.38 93 ALA A C 1
ATOM 691 O O . ALA A 1 93 ? 2.231 31.893 13.616 1.00 93.38 93 ALA A O 1
ATOM 692 N N . THR A 1 94 ? 2.059 31.298 15.760 1.00 95.44 94 THR A N 1
ATOM 693 C CA . THR A 1 94 ? 2.963 30.140 15.717 1.00 95.44 94 THR A CA 1
ATOM 694 C C . THR A 1 94 ? 2.185 28.889 16.110 1.00 95.44 94 THR A C 1
ATOM 696 O O . THR A 1 94 ? 1.922 28.684 17.290 1.00 95.44 94 THR A O 1
ATOM 699 N N . ILE A 1 95 ? 1.814 28.056 15.143 1.00 95.00 95 ILE A N 1
ATOM 700 C CA . ILE A 1 95 ? 0.990 26.856 15.308 1.00 95.00 95 ILE A CA 1
ATOM 701 C C . ILE A 1 95 ? 1.883 25.608 15.318 1.00 95.00 95 ILE A C 1
ATOM 703 O O . ILE A 1 95 ? 2.766 25.459 14.475 1.00 95.00 95 ILE A O 1
ATOM 707 N N . LYS A 1 96 ? 1.667 24.697 16.271 1.00 94.62 96 LYS A N 1
ATOM 708 C CA . LYS A 1 96 ? 2.463 23.478 16.457 1.00 94.62 96 LYS A CA 1
ATOM 709 C C . LYS A 1 96 ? 1.587 22.242 16.634 1.00 94.62 96 LYS A C 1
ATOM 711 O O . LYS A 1 96 ? 0.698 22.255 17.476 1.00 94.62 96 LYS A O 1
ATOM 716 N N . GLY A 1 97 ? 1.909 21.162 15.933 1.00 89.69 97 GLY A N 1
ATOM 717 C CA . GLY A 1 97 ? 1.242 19.862 16.008 1.00 89.69 97 GLY A CA 1
ATOM 718 C C . GLY A 1 97 ? 0.739 19.399 14.641 1.00 89.69 97 GLY A C 1
ATOM 719 O O . GLY A 1 97 ? 1.188 19.905 13.617 1.00 89.69 97 GLY A O 1
ATOM 720 N N . THR A 1 98 ? -0.137 18.398 14.618 1.00 91.19 98 THR A N 1
ATOM 721 C CA . THR A 1 98 ? -0.445 17.595 13.420 1.00 91.19 98 THR A CA 1
ATOM 722 C C . THR A 1 98 ? -1.912 17.665 12.998 1.00 91.19 98 THR A C 1
ATOM 724 O O . THR A 1 98 ? -2.792 17.912 13.822 1.00 91.19 98 THR A O 1
ATOM 727 N N . ASN A 1 99 ? -2.189 17.405 11.718 1.00 91.12 99 ASN A N 1
ATOM 728 C CA . ASN A 1 99 ? -3.547 17.317 11.154 1.00 91.12 99 ASN A CA 1
ATOM 729 C C . ASN A 1 99 ? -4.425 18.580 11.350 1.00 91.12 99 ASN A C 1
ATOM 731 O O . ASN A 1 99 ? -5.652 18.474 11.354 1.00 91.12 99 ASN A O 1
ATOM 735 N N . ASN A 1 100 ? -3.851 19.770 11.565 1.00 92.69 100 ASN A N 1
ATOM 736 C CA . ASN A 1 100 ? -4.650 20.989 11.740 1.00 92.69 100 ASN A CA 1
ATOM 737 C C . ASN A 1 100 ? -5.124 21.537 10.389 1.00 92.69 100 ASN A C 1
ATOM 739 O O . ASN A 1 100 ? -4.382 21.496 9.409 1.00 92.69 100 ASN A O 1
ATOM 743 N N . THR A 1 101 ? -6.333 22.095 10.364 1.00 95.25 101 THR A N 1
ATOM 744 C CA . THR A 1 101 ? -6.858 22.912 9.262 1.00 95.25 101 THR A CA 1
ATOM 745 C C . THR A 1 101 ? -6.724 24.374 9.662 1.00 95.25 101 THR A C 1
ATOM 747 O O . THR A 1 101 ? -7.292 24.790 10.666 1.00 95.25 101 THR A O 1
ATOM 750 N N . ILE A 1 102 ? -5.939 25.147 8.924 1.00 96.50 102 ILE A N 1
ATOM 751 C CA . ILE A 1 102 ? -5.595 26.531 9.250 1.00 96.50 102 ILE A CA 1
ATOM 752 C C . ILE A 1 102 ? -6.099 27.414 8.114 1.00 96.50 102 ILE A C 1
ATOM 754 O O . ILE A 1 102 ? -5.672 27.224 6.981 1.00 96.50 102 ILE A O 1
ATOM 758 N N . ASN A 1 103 ? -6.974 28.369 8.411 1.00 95.50 103 ASN A N 1
ATOM 759 C CA . ASN A 1 103 ? -7.447 29.385 7.478 1.00 95.50 103 ASN A CA 1
ATOM 760 C C . ASN A 1 103 ? -6.889 30.737 7.940 1.00 95.50 103 ASN A C 1
ATOM 762 O O . ASN A 1 103 ? -7.195 31.165 9.046 1.00 95.50 103 ASN A O 1
ATOM 766 N N . SER A 1 104 ? -6.063 31.388 7.127 1.00 95.12 104 SER A N 1
ATOM 767 C CA . SER A 1 104 ? -5.583 32.759 7.350 1.00 95.12 104 SER A CA 1
ATOM 768 C C . SER A 1 104 ? -6.296 33.707 6.398 1.00 95.12 104 SER A C 1
ATOM 770 O O . SER A 1 104 ? -6.548 33.337 5.249 1.00 95.12 104 SER A O 1
ATOM 772 N N . GLU A 1 105 ? -6.584 34.921 6.848 1.00 93.81 105 GLU A N 1
ATOM 773 C CA . GLU A 1 105 ? -7.185 35.962 6.022 1.00 93.81 105 GLU A CA 1
ATOM 774 C C . GLU A 1 105 ? -6.098 36.740 5.261 1.00 93.81 105 GLU A C 1
ATOM 776 O O . GLU A 1 105 ? -5.370 36.152 4.454 1.00 93.81 105 GLU A O 1
ATOM 781 N N . ASN A 1 106 ? -6.016 38.062 5.438 1.00 92.94 106 ASN A N 1
ATOM 782 C CA . ASN A 1 106 ? -5.135 38.932 4.666 1.00 92.94 106 ASN A CA 1
ATOM 783 C C . ASN A 1 106 ? -4.064 39.592 5.549 1.00 92.94 106 ASN A C 1
ATOM 785 O O . ASN A 1 106 ? -4.375 40.191 6.579 1.00 92.94 106 ASN A O 1
ATOM 789 N N . ASN A 1 107 ? -2.827 39.651 5.046 1.00 92.12 107 ASN A N 1
ATOM 790 C CA . ASN A 1 107 ? -1.670 40.317 5.671 1.00 92.12 107 ASN A CA 1
ATOM 791 C C . ASN A 1 107 ? -1.160 39.685 6.989 1.00 92.12 107 ASN A C 1
ATOM 793 O O . ASN A 1 107 ? -0.579 40.388 7.823 1.00 92.12 107 ASN A O 1
ATOM 797 N N . ASP A 1 108 ? -1.341 38.378 7.182 1.00 94.00 108 ASP A N 1
ATOM 798 C CA . ASP A 1 108 ? -0.930 37.673 8.402 1.00 94.00 108 ASP A CA 1
ATOM 799 C C . ASP A 1 108 ? 0.526 37.184 8.364 1.00 94.00 108 ASP A C 1
ATOM 801 O O . ASP A 1 108 ? 1.120 36.989 7.303 1.00 94.00 108 ASP A O 1
ATOM 805 N N . ILE A 1 109 ? 1.114 36.918 9.538 1.00 94.88 109 ILE A N 1
ATOM 806 C CA . ILE A 1 109 ? 2.426 36.257 9.666 1.00 94.88 109 ILE A CA 1
ATOM 807 C C . ILE A 1 109 ? 2.281 34.942 10.437 1.00 94.88 109 ILE A C 1
ATOM 809 O O . ILE A 1 109 ? 2.116 34.923 11.659 1.00 94.88 109 ILE A O 1
ATOM 813 N N . LEU A 1 110 ? 2.401 33.826 9.727 1.00 95.38 110 LEU A N 1
ATOM 814 C CA . LEU A 1 110 ? 2.150 32.485 10.236 1.00 95.38 110 LEU A CA 1
ATOM 815 C C . LEU A 1 110 ? 3.440 31.652 10.295 1.00 95.38 110 LEU A C 1
ATOM 817 O O . LEU A 1 110 ? 4.236 31.628 9.362 1.00 95.38 110 LEU A O 1
ATOM 821 N N . THR A 1 111 ? 3.644 30.909 11.381 1.00 96.25 111 THR A N 1
ATOM 822 C CA . THR A 1 111 ? 4.647 29.837 11.472 1.00 96.25 111 THR A CA 1
ATOM 823 C C . THR A 1 111 ? 3.954 28.537 11.867 1.00 96.25 111 THR A C 1
ATOM 825 O O . THR A 1 111 ? 3.388 28.475 12.949 1.00 96.25 111 THR A O 1
ATOM 828 N N . VAL A 1 112 ? 3.994 27.495 11.035 1.00 95.88 112 VAL A N 1
ATOM 829 C CA . VAL A 1 112 ? 3.357 26.189 11.298 1.00 95.88 112 VAL A CA 1
ATOM 830 C C . VAL A 1 112 ? 4.423 25.109 11.445 1.00 95.88 112 VAL A C 1
ATOM 832 O O . VAL A 1 112 ? 5.341 25.042 10.633 1.00 95.88 112 VAL A O 1
ATOM 835 N N . THR A 1 113 ? 4.319 24.235 12.445 1.00 94.38 113 THR A N 1
ATOM 836 C CA . THR A 1 113 ? 5.250 23.109 12.616 1.00 94.38 113 THR A CA 1
ATOM 837 C C . THR A 1 113 ? 4.528 21.805 12.948 1.00 94.38 113 THR A C 1
ATOM 839 O O . THR A 1 113 ? 3.776 21.773 13.920 1.00 94.38 113 THR A O 1
ATOM 842 N N . GLY A 1 114 ? 4.829 20.728 12.227 1.00 90.12 114 GLY A N 1
ATOM 843 C CA . GLY A 1 114 ? 4.271 19.384 12.399 1.00 90.12 114 GLY A CA 1
ATOM 844 C C . GLY A 1 114 ? 3.647 18.844 11.109 1.00 90.12 114 GLY A C 1
ATOM 845 O O . GLY A 1 114 ? 3.430 19.587 10.151 1.00 90.12 114 GLY A O 1
ATOM 846 N N . ASP A 1 115 ? 3.389 17.541 11.082 1.00 90.12 115 ASP A N 1
ATOM 847 C CA . ASP A 1 115 ? 3.009 16.811 9.869 1.00 90.12 115 ASP A CA 1
ATOM 848 C C . ASP A 1 115 ? 1.503 16.897 9.544 1.00 90.12 115 ASP A C 1
ATOM 850 O O . ASP A 1 115 ? 0.661 17.113 10.422 1.00 90.12 115 ASP A O 1
ATOM 854 N N . ASN A 1 116 ? 1.161 16.684 8.269 1.00 92.00 116 ASN A N 1
ATOM 855 C CA . ASN A 1 116 ? -0.207 16.642 7.728 1.00 92.00 116 ASN A CA 1
ATOM 856 C C . ASN A 1 116 ? -1.054 17.913 7.977 1.00 92.00 116 ASN A C 1
ATOM 858 O O . ASN A 1 116 ? -2.283 17.837 8.016 1.00 92.00 116 ASN A O 1
ATOM 862 N N . ASN A 1 117 ? -0.442 19.083 8.186 1.00 94.31 117 ASN A N 1
ATOM 863 C CA . ASN A 1 117 ? -1.201 20.328 8.344 1.00 94.31 117 ASN A CA 1
ATOM 864 C C . ASN A 1 117 ? -1.723 20.834 6.989 1.00 94.31 117 ASN A C 1
ATOM 866 O O . ASN A 1 117 ? -0.989 20.843 5.999 1.00 94.31 117 ASN A O 1
ATOM 870 N N . TYR A 1 118 ? -2.975 21.286 6.972 1.00 96.44 118 TYR A N 1
ATOM 871 C CA . TYR A 1 118 ? -3.632 21.944 5.847 1.00 96.44 118 TYR A CA 1
ATOM 872 C C . TYR A 1 118 ? -3.707 23.451 6.115 1.00 96.44 118 TYR A C 1
ATOM 874 O O . TYR A 1 118 ? -4.226 23.857 7.151 1.00 96.44 118 TYR A O 1
ATOM 882 N N . ILE A 1 119 ? -3.192 24.278 5.207 1.00 96.31 119 ILE A N 1
ATOM 883 C CA . ILE A 1 119 ? -3.105 25.737 5.363 1.00 96.31 119 ILE A CA 1
ATOM 884 C C . ILE A 1 119 ? -3.761 26.407 4.154 1.00 96.31 119 ILE A C 1
ATOM 886 O O . ILE A 1 119 ? -3.251 26.289 3.047 1.00 96.31 119 ILE A O 1
ATOM 890 N N . ALA A 1 120 ? -4.859 27.125 4.343 1.00 95.88 120 ALA A N 1
ATOM 891 C CA . ALA A 1 120 ? -5.428 28.033 3.355 1.00 95.88 120 ALA A CA 1
ATOM 892 C C . ALA A 1 120 ? -5.117 29.483 3.756 1.00 95.88 120 ALA A C 1
ATOM 894 O O . ALA A 1 120 ? -5.282 29.841 4.920 1.00 95.88 120 ALA A O 1
ATOM 895 N N . THR A 1 121 ? -4.679 30.313 2.815 1.00 93.62 121 THR A N 1
ATOM 896 C CA . THR A 1 121 ? -4.433 31.748 3.022 1.00 93.62 121 THR A CA 1
ATOM 897 C C . THR A 1 121 ? -5.277 32.603 2.082 1.00 93.62 121 THR A C 1
ATOM 899 O O . THR A 1 121 ? -5.526 32.221 0.934 1.00 93.62 121 THR A O 1
ATOM 902 N N . GLY A 1 122 ? -5.695 33.776 2.567 1.00 89.75 122 GLY A N 1
ATOM 903 C CA . GLY A 1 122 ? -6.098 34.910 1.742 1.00 89.75 122 GLY A CA 1
ATOM 904 C C . GLY A 1 122 ? -4.881 35.541 1.058 1.00 89.75 122 GLY A C 1
ATOM 905 O O . GLY A 1 122 ? -4.017 34.824 0.556 1.00 89.75 122 GLY A O 1
ATOM 906 N N . GLY A 1 123 ? -4.818 36.871 1.006 1.00 89.50 123 GLY A N 1
ATOM 907 C CA . GLY A 1 123 ? -3.770 37.597 0.286 1.00 89.50 123 GLY A CA 1
ATOM 908 C C . GLY A 1 123 ? -2.706 38.271 1.157 1.00 89.50 123 GLY A C 1
ATOM 909 O O . GLY A 1 123 ? -2.985 38.780 2.244 1.00 89.50 123 GLY A O 1
ATOM 910 N N . SER A 1 124 ? -1.490 38.380 0.617 1.00 91.12 124 SER A N 1
ATOM 911 C CA . SER A 1 124 ? -0.353 39.117 1.210 1.00 91.12 124 SER A CA 1
ATOM 912 C C . SER A 1 124 ? 0.181 38.567 2.547 1.00 91.12 124 SER A C 1
ATOM 914 O O . SER A 1 124 ? 0.760 39.309 3.345 1.00 91.12 124 SER A O 1
ATOM 916 N N . ASN A 1 125 ? 0.005 37.276 2.816 1.00 93.88 125 ASN A N 1
ATOM 917 C CA . ASN A 1 125 ? 0.440 36.608 4.044 1.00 93.88 125 ASN A CA 1
ATOM 918 C C . ASN A 1 125 ? 1.914 36.183 3.985 1.00 93.88 125 ASN A C 1
ATOM 920 O O . ASN A 1 125 ? 2.430 35.825 2.936 1.00 93.88 125 ASN A O 1
ATOM 924 N N . THR A 1 126 ? 2.604 36.138 5.124 1.00 95.62 126 THR A N 1
ATOM 925 C CA . THR A 1 126 ? 3.945 35.544 5.254 1.00 95.62 126 THR A CA 1
ATOM 926 C C . THR A 1 126 ? 3.852 34.235 6.034 1.00 95.62 126 THR A C 1
ATOM 928 O O . THR A 1 126 ? 3.672 34.256 7.250 1.00 95.62 126 THR A O 1
ATOM 931 N N . VAL A 1 127 ? 4.001 33.088 5.368 1.00 96.06 127 VAL A N 1
ATOM 932 C CA . VAL A 1 127 ? 3.836 31.761 5.987 1.00 96.06 127 VAL A CA 1
ATOM 933 C C . VAL A 1 127 ? 5.149 30.990 6.010 1.00 96.06 127 VAL A C 1
ATOM 935 O O . VAL A 1 127 ? 5.767 30.774 4.975 1.00 96.06 127 VAL A O 1
ATOM 938 N N . LYS A 1 128 ? 5.540 30.475 7.177 1.00 96.56 128 LYS A N 1
ATOM 939 C CA . LYS A 1 128 ? 6.646 29.525 7.338 1.00 96.56 128 LYS A CA 1
ATOM 940 C C . LYS A 1 128 ? 6.147 28.191 7.895 1.00 96.56 128 LYS A C 1
ATOM 942 O O . LYS A 1 128 ? 5.929 28.082 9.096 1.00 96.56 128 LYS A O 1
ATOM 947 N N . ALA A 1 129 ? 5.994 27.171 7.058 1.00 95.00 129 ALA A N 1
ATOM 948 C CA . ALA A 1 129 ? 5.531 25.845 7.466 1.00 95.00 129 ALA A CA 1
ATOM 949 C C . ALA A 1 129 ? 6.667 24.803 7.483 1.00 95.00 129 ALA A C 1
ATOM 951 O O . ALA A 1 129 ? 7.536 24.809 6.612 1.00 95.00 129 ALA A O 1
ATOM 952 N N . SER A 1 130 ? 6.669 23.873 8.440 1.00 93.38 130 SER A N 1
ATOM 953 C CA . SER A 1 130 ? 7.610 22.745 8.439 1.00 93.38 130 SER A CA 1
ATOM 954 C C . SER A 1 130 ? 7.008 21.445 8.973 1.00 93.38 130 SER A C 1
ATOM 956 O O . SER A 1 130 ? 6.568 21.406 10.121 1.00 93.38 130 SER A O 1
ATOM 958 N N . GLY A 1 131 ? 7.067 20.379 8.181 1.00 89.00 131 GLY A N 1
ATOM 959 C CA . GLY A 1 131 ? 6.495 19.064 8.481 1.00 89.00 131 GLY A CA 1
ATOM 960 C C . GLY A 1 131 ? 6.185 18.285 7.202 1.00 89.00 131 GLY A C 1
ATOM 961 O O . GLY A 1 131 ? 5.971 18.880 6.140 1.00 89.00 131 GLY A O 1
ATOM 962 N N . ALA A 1 132 ? 6.184 16.957 7.288 1.00 88.25 132 ALA A N 1
ATOM 963 C CA . ALA A 1 132 ? 5.847 16.083 6.170 1.00 88.25 132 ALA A CA 1
ATOM 964 C C . ALA A 1 132 ? 4.365 16.220 5.777 1.00 88.25 132 ALA A C 1
ATOM 966 O O . ALA A 1 132 ? 3.515 16.510 6.621 1.00 88.25 132 ALA A O 1
ATOM 967 N N . ASN A 1 133 ? 4.050 16.008 4.496 1.00 90.81 133 ASN A N 1
ATOM 968 C CA . ASN A 1 133 ? 2.687 16.083 3.948 1.00 90.81 133 ASN A CA 1
ATOM 969 C C . ASN A 1 133 ? 1.952 17.414 4.231 1.00 90.81 133 ASN A C 1
ATOM 971 O O . ASN A 1 133 ? 0.723 17.442 4.316 1.00 90.81 133 ASN A O 1
ATOM 975 N N . THR A 1 134 ? 2.675 18.526 4.413 1.00 92.56 134 THR A N 1
ATOM 976 C CA . THR A 1 134 ? 2.040 19.845 4.571 1.00 92.56 134 THR A CA 1
ATOM 977 C C . THR A 1 134 ? 1.319 20.210 3.273 1.00 92.56 134 THR A C 1
ATOM 979 O O . THR A 1 134 ? 1.960 20.286 2.225 1.00 92.56 134 THR A O 1
ATOM 982 N N . LYS A 1 135 ? 0.008 20.462 3.331 1.00 95.75 135 LYS A N 1
ATOM 983 C CA . LYS A 1 135 ? -0.792 20.903 2.183 1.00 95.75 135 LYS A CA 1
ATOM 984 C C . LYS A 1 135 ? -1.160 22.375 2.339 1.00 95.75 135 LYS A C 1
ATOM 986 O O . LYS A 1 135 ? -1.629 22.782 3.395 1.00 95.75 135 LYS A O 1
ATOM 991 N N . MET A 1 136 ? -0.963 23.172 1.298 1.00 95.62 136 MET A N 1
ATOM 992 C CA . MET A 1 136 ? -1.172 24.616 1.327 1.00 95.62 136 MET A CA 1
ATOM 993 C C . MET A 1 136 ? -1.986 25.084 0.118 1.00 95.62 136 MET A C 1
ATOM 995 O O . MET A 1 136 ? -1.776 24.582 -0.983 1.00 95.62 136 MET A O 1
ATOM 999 N N . ILE A 1 137 ? -2.888 26.044 0.313 1.00 94.25 137 ILE A N 1
ATOM 1000 C CA . ILE A 1 137 ? -3.612 26.758 -0.743 1.00 94.25 137 ILE A CA 1
ATOM 1001 C C . ILE A 1 137 ? -3.444 28.263 -0.514 1.00 94.25 137 ILE A C 1
ATOM 1003 O O . ILE A 1 137 ? -3.796 28.749 0.554 1.00 94.25 137 ILE A O 1
ATOM 1007 N N . SER A 1 138 ? -2.943 28.986 -1.513 1.00 93.19 138 SER A N 1
ATOM 1008 C CA . SER A 1 138 ? -2.753 30.442 -1.481 1.00 93.19 138 SER A CA 1
ATOM 1009 C C . SER A 1 138 ? -3.714 31.159 -2.427 1.00 93.19 138 SER A C 1
ATOM 1011 O O . SER A 1 138 ? -3.882 30.742 -3.580 1.00 93.19 138 SER A O 1
ATOM 1013 N N . ALA A 1 139 ? -4.318 32.255 -1.957 1.00 87.94 139 ALA A N 1
ATOM 1014 C CA . ALA A 1 139 ? -5.166 33.132 -2.764 1.00 87.94 139 ALA A CA 1
ATOM 1015 C C . ALA A 1 139 ? -4.402 34.269 -3.480 1.00 87.94 139 ALA A C 1
ATOM 1017 O O . ALA A 1 139 ? -5.035 35.055 -4.185 1.00 87.94 139 ALA A O 1
ATOM 1018 N N . GLY A 1 140 ? -3.067 34.328 -3.368 1.00 86.88 140 GLY A N 1
ATOM 1019 C CA . GLY A 1 140 ? -2.194 35.235 -4.131 1.00 86.88 140 GLY A CA 1
ATOM 1020 C C . GLY A 1 140 ? -1.469 36.297 -3.293 1.00 86.88 140 GLY A C 1
ATOM 1021 O O . GLY A 1 140 ? -1.985 36.799 -2.299 1.00 86.88 140 GLY A O 1
ATOM 1022 N N . GLY A 1 141 ? -0.266 36.681 -3.719 1.00 89.31 141 GLY A N 1
ATOM 1023 C CA . GLY A 1 141 ? 0.551 37.725 -3.089 1.00 89.31 141 GLY A CA 1
ATOM 1024 C C . GLY A 1 141 ? 1.296 37.287 -1.824 1.00 89.31 141 GLY A C 1
ATOM 1025 O O . GLY A 1 141 ? 1.926 38.119 -1.172 1.00 89.31 141 GLY A O 1
ATOM 1026 N N . ASP A 1 142 ? 1.225 36.007 -1.452 1.00 94.19 142 ASP A N 1
ATOM 1027 C CA . ASP A 1 142 ? 1.823 35.501 -0.215 1.00 94.19 142 ASP A CA 1
ATOM 1028 C C . ASP A 1 142 ? 3.347 35.283 -0.338 1.00 94.19 142 ASP A C 1
ATOM 1030 O O . ASP A 1 142 ? 3.878 34.995 -1.408 1.00 94.19 142 ASP A O 1
ATOM 1034 N N . ALA A 1 143 ? 4.062 35.340 0.785 1.00 94.88 143 ALA A N 1
ATOM 1035 C CA . ALA A 1 143 ? 5.454 34.930 0.940 1.00 94.88 143 ALA A CA 1
ATOM 1036 C C . ALA A 1 143 ? 5.525 33.615 1.741 1.00 94.88 143 ALA A C 1
ATOM 1038 O O . ALA A 1 143 ? 5.462 33.601 2.972 1.00 94.88 143 ALA A O 1
ATOM 1039 N N . LEU A 1 144 ? 5.647 32.496 1.034 1.00 95.50 144 LEU A N 1
ATOM 1040 C CA . LEU A 1 144 ? 5.566 31.133 1.549 1.00 95.50 144 LEU A CA 1
ATOM 1041 C C . LEU A 1 144 ? 6.964 30.511 1.693 1.00 95.50 144 LEU A C 1
ATOM 1043 O O . LEU A 1 144 ? 7.776 30.531 0.773 1.00 95.50 144 LEU A O 1
ATOM 1047 N N . THR A 1 145 ? 7.247 29.905 2.842 1.00 95.44 145 THR A N 1
ATOM 1048 C CA . THR A 1 145 ? 8.461 29.127 3.124 1.00 95.44 145 THR A CA 1
ATOM 1049 C C . THR A 1 145 ? 8.069 27.759 3.676 1.00 95.44 145 THR A C 1
ATOM 1051 O O . THR A 1 145 ? 7.486 27.694 4.755 1.00 95.44 145 THR A O 1
ATOM 1054 N N . LEU A 1 146 ? 8.391 26.662 2.989 1.00 94.38 146 LEU A N 1
ATOM 1055 C CA . LEU A 1 146 ? 8.065 25.297 3.419 1.00 94.38 146 LEU A CA 1
ATOM 1056 C C . LEU A 1 146 ? 9.314 24.438 3.661 1.00 94.38 146 LEU A C 1
ATOM 1058 O O . LEU A 1 146 ? 10.324 24.556 2.969 1.00 94.38 146 LEU A O 1
ATOM 1062 N N . THR A 1 147 ? 9.262 23.537 4.643 1.00 91.56 147 THR A N 1
ATOM 1063 C CA . THR A 1 147 ? 10.339 22.566 4.904 1.00 91.56 147 THR A CA 1
ATOM 1064 C C . THR A 1 147 ? 9.778 21.206 5.323 1.00 91.56 147 THR A C 1
ATOM 1066 O O . THR A 1 147 ? 9.311 21.043 6.448 1.00 91.56 147 THR A O 1
ATOM 1069 N N . GLY A 1 148 ? 9.832 20.212 4.440 1.00 87.94 148 GLY A N 1
ATOM 1070 C CA . GLY A 1 148 ? 9.313 18.868 4.693 1.00 87.94 148 GLY A CA 1
ATOM 1071 C C . GLY A 1 148 ? 9.116 18.060 3.411 1.00 87.94 148 GLY A C 1
ATOM 1072 O O . GLY A 1 148 ? 8.940 18.621 2.332 1.00 87.94 148 GLY A O 1
ATOM 1073 N N . ASN A 1 149 ? 9.150 16.733 3.530 1.00 87.81 149 ASN A N 1
ATOM 1074 C CA . ASN A 1 149 ? 8.912 15.834 2.398 1.00 87.81 149 ASN A CA 1
ATOM 1075 C C . ASN A 1 149 ? 7.416 15.767 2.049 1.00 87.81 149 ASN A C 1
ATOM 1077 O O . ASN A 1 149 ? 6.567 15.884 2.935 1.00 87.81 149 ASN A O 1
ATOM 1081 N N . ALA A 1 150 ? 7.105 15.528 0.773 1.00 89.94 150 ALA A N 1
ATOM 1082 C CA . ALA A 1 150 ? 5.745 15.385 0.246 1.00 89.94 150 ALA A CA 1
ATOM 1083 C C . ALA A 1 150 ? 4.817 16.590 0.521 1.00 89.94 150 ALA A C 1
ATOM 1085 O O . ALA A 1 150 ? 3.600 16.442 0.621 1.00 89.94 150 ALA A O 1
ATOM 1086 N N . ALA A 1 151 ? 5.380 17.796 0.661 1.00 91.12 151 ALA A N 1
ATOM 1087 C CA . ALA A 1 151 ? 4.584 19.013 0.782 1.00 91.12 151 ALA A CA 1
ATOM 1088 C C . ALA A 1 151 ? 3.913 19.369 -0.559 1.00 91.12 151 ALA A C 1
ATOM 1090 O O . ALA A 1 151 ? 4.535 19.273 -1.617 1.00 91.12 151 ALA A O 1
ATOM 1091 N N . SER A 1 152 ? 2.656 19.810 -0.502 1.00 93.56 152 SER A N 1
ATOM 1092 C CA . SER A 1 152 ? 1.838 20.182 -1.660 1.00 93.56 152 SER A CA 1
ATOM 1093 C C . SER A 1 152 ? 1.375 21.632 -1.534 1.00 93.56 152 SER A C 1
ATOM 1095 O O . SER A 1 152 ? 0.756 21.981 -0.534 1.00 93.56 152 SER A O 1
ATOM 1097 N N . VAL A 1 153 ? 1.594 22.463 -2.551 1.00 95.31 153 VAL A N 1
ATOM 1098 C CA . VAL A 1 153 ? 1.156 23.869 -2.587 1.00 95.31 153 VAL A CA 1
ATOM 1099 C C . VAL A 1 153 ? 0.290 24.110 -3.819 1.00 95.31 153 VAL A C 1
ATOM 1101 O O . VAL A 1 153 ? 0.710 23.814 -4.932 1.00 95.31 153 VAL A O 1
ATOM 1104 N N . THR A 1 154 ? -0.900 24.673 -3.639 1.00 94.44 154 THR A N 1
ATOM 1105 C CA . THR A 1 154 ? -1.773 25.149 -4.718 1.00 94.44 154 THR A CA 1
ATOM 1106 C C . THR A 1 154 ? -1.833 26.675 -4.661 1.00 94.44 154 THR A C 1
ATOM 1108 O O . THR A 1 154 ? -2.106 27.237 -3.605 1.00 94.44 154 THR A O 1
ATOM 1111 N N . ILE A 1 155 ? -1.574 27.360 -5.772 1.00 93.44 155 ILE A N 1
ATOM 1112 C CA . ILE A 1 155 ? -1.595 28.826 -5.860 1.00 93.44 155 ILE A CA 1
ATOM 1113 C C . ILE A 1 155 ? -2.687 29.225 -6.861 1.00 93.44 155 ILE A C 1
ATOM 1115 O O . ILE A 1 155 ? -2.601 28.911 -8.053 1.00 93.44 155 ILE A O 1
ATOM 1119 N N . ASN A 1 156 ? -3.739 29.867 -6.346 1.00 89.12 156 ASN A N 1
ATOM 1120 C CA . ASN A 1 156 ? -4.949 30.232 -7.093 1.00 89.12 156 ASN A CA 1
ATOM 1121 C C . ASN A 1 156 ? -4.986 31.711 -7.515 1.00 89.12 156 ASN A C 1
ATOM 1123 O O . ASN A 1 156 ? -5.766 32.066 -8.396 1.00 89.12 156 ASN A O 1
ATOM 1127 N N . GLY A 1 157 ? -4.197 32.571 -6.866 1.00 85.69 157 GLY A N 1
ATOM 1128 C CA . GLY A 1 157 ? -4.034 33.982 -7.228 1.00 85.69 157 GLY A CA 1
ATOM 1129 C C . GLY A 1 157 ? -2.621 34.296 -7.705 1.00 85.69 157 GLY A C 1
ATOM 1130 O O . GLY A 1 157 ? -1.816 33.389 -7.859 1.00 85.69 157 GLY A O 1
ATOM 1131 N N . ASN A 1 158 ? -2.344 35.580 -7.927 1.00 89.19 158 ASN A N 1
ATOM 1132 C CA . ASN A 1 158 ? -1.130 36.062 -8.595 1.00 89.19 158 ASN A CA 1
ATOM 1133 C C . ASN A 1 158 ? -0.040 36.521 -7.609 1.00 89.19 158 ASN A C 1
ATOM 1135 O O . ASN A 1 158 ? -0.370 36.950 -6.503 1.00 89.19 158 ASN A O 1
ATOM 1139 N N . GLN A 1 159 ? 1.218 36.608 -8.060 1.00 91.12 159 GLN A N 1
ATOM 1140 C CA . GLN A 1 159 ? 2.353 37.249 -7.355 1.00 91.12 159 GLN A CA 1
ATOM 1141 C C . GLN A 1 159 ? 2.778 36.594 -6.017 1.00 91.12 159 GLN A C 1
ATOM 1143 O O . GLN A 1 159 ? 3.339 37.263 -5.145 1.00 91.12 159 GLN A O 1
ATOM 1148 N N . THR A 1 160 ? 2.545 35.298 -5.827 1.00 93.62 160 THR A N 1
ATOM 1149 C CA . THR A 1 160 ? 3.031 34.546 -4.662 1.00 93.62 160 THR A CA 1
ATOM 1150 C C . THR A 1 160 ? 4.518 34.196 -4.812 1.00 93.62 160 THR A C 1
ATOM 1152 O O . THR A 1 160 ? 4.992 33.748 -5.857 1.00 93.62 160 THR A O 1
ATOM 1155 N N . SER A 1 161 ? 5.279 34.371 -3.734 1.00 94.81 161 SER A N 1
ATOM 1156 C CA . SER A 1 161 ? 6.677 33.955 -3.610 1.00 94.81 161 SER A CA 1
ATOM 1157 C C . SER A 1 161 ? 6.763 32.693 -2.757 1.00 94.81 161 SER A C 1
ATOM 1159 O O . SER A 1 161 ? 6.442 32.722 -1.574 1.00 94.81 161 SER A O 1
ATOM 1161 N N . LEU A 1 162 ? 7.188 31.575 -3.341 1.00 95.56 162 LEU A N 1
ATOM 1162 C CA . LEU A 1 162 ? 7.295 30.269 -2.697 1.00 95.56 162 LEU A CA 1
ATOM 1163 C C . LEU A 1 162 ? 8.759 29.832 -2.609 1.00 95.56 162 LEU A C 1
ATOM 1165 O O . LEU A 1 162 ? 9.425 29.673 -3.621 1.00 95.56 162 LEU A O 1
ATOM 1169 N N . THR A 1 163 ? 9.246 29.536 -1.406 1.00 95.81 163 THR A N 1
ATOM 1170 C CA . THR A 1 163 ? 10.499 28.802 -1.174 1.00 95.81 163 THR A CA 1
ATOM 1171 C C . THR A 1 163 ? 10.189 27.486 -0.461 1.00 95.81 163 THR A C 1
ATOM 1173 O O . THR A 1 163 ? 9.618 27.516 0.622 1.00 95.81 163 THR A O 1
ATOM 1176 N N . ALA A 1 164 ? 10.560 26.325 -1.003 1.00 94.31 164 ALA A N 1
ATOM 1177 C CA . ALA A 1 164 ? 10.324 25.036 -0.342 1.00 94.31 164 ALA A CA 1
ATOM 1178 C C . ALA A 1 164 ? 11.550 24.114 -0.348 1.00 94.31 164 ALA A C 1
ATOM 1180 O O . ALA A 1 164 ? 12.334 24.091 -1.294 1.00 94.31 164 ALA A O 1
ATOM 1181 N N . THR A 1 165 ? 11.709 23.325 0.716 1.00 94.44 165 THR A N 1
ATOM 1182 C CA . THR A 1 165 ? 12.821 22.376 0.872 1.00 94.44 165 THR A CA 1
ATOM 1183 C C . THR A 1 165 ? 12.326 21.010 1.346 1.00 94.44 165 THR A C 1
ATOM 1185 O O . THR A 1 165 ? 11.696 20.912 2.399 1.00 94.44 165 THR A O 1
ATOM 1188 N N . GLY A 1 166 ? 12.632 19.952 0.599 1.00 91.12 166 GLY A N 1
ATOM 1189 C CA . GLY A 1 166 ? 12.205 18.577 0.869 1.00 91.12 166 GLY A CA 1
ATOM 1190 C C . GLY A 1 166 ? 12.099 17.750 -0.414 1.00 91.12 166 GLY A C 1
ATOM 1191 O O . GLY A 1 166 ? 12.159 18.294 -1.511 1.00 91.12 166 GLY A O 1
ATOM 1192 N N . ASN A 1 167 ? 11.939 16.435 -0.282 1.00 90.19 167 ASN A N 1
ATOM 1193 C CA . ASN A 1 167 ? 11.742 15.538 -1.427 1.00 90.19 167 ASN A CA 1
ATOM 1194 C C . ASN A 1 167 ? 10.248 15.368 -1.751 1.00 90.19 167 ASN A C 1
ATOM 1196 O O . ASN A 1 167 ? 9.410 15.484 -0.854 1.00 90.19 167 ASN A O 1
ATOM 1200 N N . ASN A 1 168 ? 9.918 15.018 -2.997 1.00 90.44 168 ASN A N 1
ATOM 1201 C CA . ASN A 1 168 ? 8.547 14.804 -3.489 1.00 90.44 168 ASN A CA 1
ATOM 1202 C C . ASN A 1 168 ? 7.641 16.050 -3.359 1.00 90.44 168 ASN A C 1
ATOM 1204 O O . ASN A 1 168 ? 6.462 15.933 -3.024 1.00 90.44 168 ASN A O 1
ATOM 1208 N N . LEU A 1 169 ? 8.190 17.253 -3.553 1.00 93.19 169 LEU A N 1
ATOM 1209 C CA . LEU A 1 169 ? 7.422 18.505 -3.488 1.00 93.19 169 LEU A CA 1
ATOM 1210 C C . LEU A 1 169 ? 6.432 18.590 -4.658 1.00 93.19 169 LEU A C 1
ATOM 1212 O O . LEU A 1 169 ? 6.816 18.338 -5.793 1.00 93.19 169 LEU A O 1
ATOM 1216 N N . SER A 1 170 ? 5.192 19.002 -4.406 1.00 94.94 170 SER A N 1
ATOM 1217 C CA . SER A 1 170 ? 4.175 19.225 -5.441 1.00 94.94 170 SER A CA 1
ATOM 1218 C C . SER A 1 170 ? 3.725 20.684 -5.427 1.00 94.94 170 SER A C 1
ATOM 1220 O O . SER A 1 170 ? 3.276 21.178 -4.395 1.00 94.94 170 SER A O 1
ATOM 1222 N N . VAL A 1 171 ? 3.802 21.384 -6.556 1.00 95.56 171 VAL A N 1
ATOM 1223 C CA . VAL A 1 171 ? 3.364 22.780 -6.693 1.00 95.56 171 VAL A CA 1
ATOM 1224 C C . VAL A 1 171 ? 2.416 22.898 -7.879 1.00 95.56 171 VAL A C 1
ATOM 1226 O O . VAL A 1 171 ? 2.755 22.504 -8.987 1.00 95.56 171 VAL A O 1
ATOM 1229 N N . GLN A 1 172 ? 1.228 23.450 -7.653 1.00 95.06 172 GLN A N 1
ATOM 1230 C CA . GLN A 1 172 ? 0.228 23.705 -8.684 1.00 95.06 172 GLN A CA 1
ATOM 1231 C C . GLN A 1 172 ? -0.147 25.187 -8.681 1.00 95.06 172 GLN A C 1
ATOM 1233 O O . GLN A 1 172 ? -1.007 25.612 -7.911 1.00 95.06 172 GLN A O 1
ATOM 1238 N N . ALA A 1 173 ? 0.498 25.976 -9.533 1.00 91.56 173 ALA A N 1
ATOM 1239 C CA . ALA A 1 173 ? 0.274 27.408 -9.652 1.00 91.56 173 ALA A CA 1
ATOM 1240 C C . ALA A 1 173 ? -0.515 27.744 -10.923 1.00 91.56 173 ALA A C 1
ATOM 1242 O O . ALA A 1 173 ? -0.022 27.604 -12.040 1.00 91.56 173 ALA A O 1
ATOM 1243 N N . THR A 1 174 ? -1.757 28.191 -10.737 1.00 84.50 174 THR A N 1
ATOM 1244 C CA . THR A 1 174 ? -2.653 28.599 -11.835 1.00 84.50 174 THR A CA 1
ATOM 1245 C C . THR A 1 174 ? -2.677 30.115 -12.059 1.00 84.50 174 THR A C 1
ATOM 1247 O O . THR A 1 174 ? -3.084 30.562 -13.134 1.00 84.50 174 THR A O 1
ATOM 1250 N N . GLY A 1 175 ? -2.203 30.890 -11.076 1.00 84.12 175 GLY A N 1
ATOM 1251 C CA . GLY A 1 175 ? -1.979 32.334 -11.173 1.00 84.12 175 GLY A CA 1
ATOM 1252 C C . GLY A 1 175 ? -0.776 32.729 -12.035 1.00 84.12 175 GLY A C 1
ATOM 1253 O O . GLY A 1 175 ? -0.061 31.880 -12.576 1.00 84.12 175 GLY A O 1
ATOM 1254 N N . SER A 1 176 ? -0.587 34.039 -12.185 1.00 86.62 176 SER A N 1
ATOM 1255 C CA . SER A 1 176 ? 0.483 34.648 -12.981 1.00 86.62 176 SER A CA 1
ATOM 1256 C C . SER A 1 176 ? 1.482 35.440 -12.133 1.00 86.62 176 SER A C 1
ATOM 1258 O O . SER A 1 176 ? 1.081 36.150 -11.208 1.00 86.62 176 SER A O 1
ATOM 1260 N N . GLU A 1 177 ? 2.738 35.482 -12.586 1.00 89.12 177 GLU A N 1
ATOM 1261 C CA . GLU A 1 177 ? 3.846 36.227 -11.951 1.00 89.12 177 GLU A CA 1
ATOM 1262 C C . GLU A 1 177 ? 4.326 35.614 -10.615 1.00 89.12 177 GLU A C 1
ATOM 1264 O O . GLU A 1 177 ? 4.822 36.311 -9.726 1.00 89.12 177 GLU A O 1
ATOM 1269 N N . GLU A 1 178 ? 4.219 34.287 -10.482 1.00 93.62 178 GLU A N 1
ATOM 1270 C CA . GLU A 1 178 ? 4.688 33.544 -9.305 1.00 93.62 178 GLU A CA 1
ATOM 1271 C C . GLU A 1 178 ? 6.220 33.472 -9.242 1.00 93.62 178 GLU A C 1
ATOM 1273 O O . GLU A 1 178 ? 6.895 33.428 -10.268 1.00 93.62 178 GLU A O 1
ATOM 1278 N N . ASN A 1 179 ? 6.791 33.402 -8.038 1.00 93.06 179 ASN A N 1
ATOM 1279 C CA . ASN A 1 179 ? 8.233 33.252 -7.821 1.00 93.06 179 ASN A CA 1
ATOM 1280 C C . ASN A 1 179 ? 8.515 32.010 -6.969 1.00 93.06 179 ASN A C 1
ATOM 1282 O O . ASN A 1 179 ? 8.491 32.067 -5.744 1.00 93.06 179 ASN A O 1
ATOM 1286 N N . ILE A 1 180 ? 8.775 30.876 -7.613 1.00 94.88 180 ILE A N 1
ATOM 1287 C CA . ILE A 1 180 ? 8.910 29.555 -6.991 1.00 94.88 180 ILE A CA 1
ATOM 1288 C C . ILE A 1 180 ? 10.391 29.155 -6.921 1.00 94.88 180 ILE A C 1
ATOM 1290 O O . ILE A 1 180 ? 11.100 29.180 -7.919 1.00 94.88 180 ILE A O 1
ATOM 1294 N N . THR A 1 181 ? 10.871 28.751 -5.746 1.00 95.19 181 THR A N 1
ATOM 1295 C CA . THR A 1 181 ? 12.218 28.215 -5.497 1.00 95.19 181 THR A CA 1
ATOM 1296 C C . THR A 1 181 ? 12.119 26.916 -4.699 1.00 95.19 181 THR A C 1
ATOM 1298 O O . THR A 1 181 ? 11.638 26.920 -3.568 1.00 95.19 181 THR A O 1
ATOM 1301 N N . LEU A 1 182 ? 12.584 25.799 -5.256 1.00 95.25 182 LEU A N 1
ATOM 1302 C CA . LEU A 1 182 ? 12.489 24.467 -4.650 1.00 95.25 182 LEU A CA 1
ATOM 1303 C C . LEU A 1 182 ? 13.876 23.842 -4.445 1.00 95.25 182 LEU A C 1
ATOM 1305 O O . LEU A 1 182 ? 14.792 24.034 -5.245 1.00 95.25 182 LEU A O 1
ATOM 1309 N N . THR A 1 183 ? 14.044 23.066 -3.375 1.00 93.75 183 THR A N 1
ATOM 1310 C CA . THR A 1 183 ? 15.293 22.346 -3.080 1.00 93.75 183 THR A CA 1
ATOM 1311 C C . THR A 1 183 ? 15.015 20.940 -2.550 1.00 93.75 183 THR A C 1
ATOM 1313 O O . THR A 1 183 ? 14.458 20.785 -1.464 1.00 93.75 183 THR A O 1
ATOM 1316 N N . GLY A 1 184 ? 15.439 19.922 -3.296 1.00 87.56 184 GLY A N 1
ATOM 1317 C CA . GLY A 1 184 ? 15.209 18.503 -3.008 1.00 87.56 184 GLY A CA 1
ATOM 1318 C C . GLY A 1 184 ? 14.799 17.718 -4.256 1.00 87.56 184 GLY A C 1
ATOM 1319 O O . GLY A 1 184 ? 14.566 18.298 -5.315 1.00 87.56 184 GLY A O 1
ATOM 1320 N N . SER A 1 185 ? 14.759 16.391 -4.146 1.00 89.56 185 SER A N 1
ATOM 1321 C CA . SER A 1 185 ? 14.540 15.494 -5.291 1.00 89.56 185 SER A CA 1
ATOM 1322 C C . SER A 1 185 ? 13.058 15.270 -5.613 1.00 89.56 185 SER A C 1
ATOM 1324 O O . SER A 1 185 ? 12.206 15.325 -4.722 1.00 89.56 185 SER A O 1
ATOM 1326 N N . ALA A 1 186 ? 12.776 14.930 -6.875 1.00 87.69 186 ALA A N 1
ATOM 1327 C CA . ALA A 1 186 ? 11.456 14.541 -7.384 1.00 87.69 186 ALA A CA 1
ATOM 1328 C C . ALA A 1 186 ? 10.347 15.596 -7.175 1.00 87.69 186 ALA A C 1
ATOM 1330 O O . ALA A 1 186 ? 9.231 15.278 -6.765 1.00 87.69 186 ALA A O 1
ATOM 1331 N N . ALA A 1 187 ? 10.653 16.871 -7.433 1.00 90.12 187 ALA A N 1
ATOM 1332 C CA . ALA A 1 187 ? 9.648 17.935 -7.436 1.00 90.12 187 ALA A CA 1
ATOM 1333 C C . ALA A 1 187 ? 8.712 17.827 -8.659 1.00 90.12 187 ALA A C 1
ATOM 1335 O O . ALA A 1 187 ? 9.177 17.554 -9.758 1.00 90.12 187 ALA A O 1
ATOM 1336 N N . ASN A 1 188 ? 7.417 18.090 -8.492 1.00 92.00 188 ASN A N 1
ATOM 1337 C CA . ASN A 1 188 ? 6.421 18.195 -9.562 1.00 92.00 188 ASN A CA 1
ATOM 1338 C C . ASN A 1 188 ? 5.815 19.609 -9.539 1.00 92.00 188 ASN A C 1
ATOM 1340 O O . ASN A 1 188 ? 5.285 20.026 -8.508 1.00 92.00 188 ASN A O 1
ATOM 1344 N N . VAL A 1 189 ? 5.936 20.366 -10.631 1.00 93.94 189 VAL A N 1
ATOM 1345 C CA . VAL A 1 189 ? 5.589 21.796 -10.685 1.00 93.94 189 VAL A CA 1
ATOM 1346 C C . VAL A 1 189 ? 4.742 22.114 -11.913 1.00 93.94 189 VAL A C 1
ATOM 1348 O O . VAL A 1 189 ? 5.242 22.063 -13.028 1.00 93.94 189 VAL A O 1
ATOM 1351 N N . LEU A 1 190 ? 3.496 22.540 -11.711 1.00 93.19 190 LEU A N 1
ATOM 1352 C CA . LEU A 1 190 ? 2.677 23.197 -12.732 1.00 93.19 190 LEU A CA 1
ATOM 1353 C C . LEU A 1 190 ? 2.726 24.719 -12.530 1.00 93.19 190 LEU A C 1
ATOM 1355 O O . LEU A 1 190 ? 2.437 25.188 -11.428 1.00 93.19 190 LEU A O 1
ATOM 1359 N N . VAL A 1 191 ? 3.028 25.479 -13.586 1.00 91.88 191 VAL A N 1
ATOM 1360 C CA . VAL A 1 191 ? 2.897 26.949 -13.638 1.00 91.88 191 VAL A CA 1
ATOM 1361 C C . VAL A 1 191 ? 2.122 27.407 -14.874 1.00 91.88 191 VAL A C 1
ATOM 1363 O O . VAL A 1 191 ? 2.130 26.740 -15.909 1.00 91.88 191 VAL A O 1
ATOM 1366 N N . ASN A 1 192 ? 1.471 28.567 -14.768 1.00 88.44 192 ASN A N 1
ATOM 1367 C CA . ASN A 1 192 ? 0.743 29.195 -15.866 1.00 88.44 192 ASN A CA 1
ATOM 1368 C C . ASN A 1 192 ? 1.630 30.163 -16.678 1.00 88.44 192 ASN A C 1
ATOM 1370 O O . ASN A 1 192 ? 2.468 29.693 -17.444 1.00 88.44 192 ASN A O 1
ATOM 1374 N N . GLU A 1 193 ? 1.460 31.484 -16.549 1.00 85.69 193 GLU A N 1
ATOM 1375 C CA . GLU A 1 193 ? 2.169 32.493 -17.353 1.00 85.69 193 GLU A CA 1
ATOM 1376 C C . GLU A 1 193 ? 3.007 33.460 -16.503 1.00 85.69 193 GLU A C 1
ATOM 1378 O O . GLU A 1 193 ? 2.651 33.793 -15.369 1.00 85.69 193 GLU A O 1
ATOM 1383 N N . ARG A 1 194 ? 4.103 33.965 -17.090 1.00 86.19 194 ARG A N 1
ATOM 1384 C CA . ARG A 1 194 ? 5.000 34.989 -16.512 1.00 86.19 194 ARG A CA 1
ATOM 1385 C C . ARG A 1 194 ? 5.674 34.595 -15.183 1.00 86.19 194 ARG A C 1
ATOM 1387 O O . ARG A 1 194 ? 6.191 35.469 -14.489 1.00 86.19 194 ARG A O 1
ATOM 1394 N N . SER A 1 195 ? 5.675 33.314 -14.818 1.00 91.44 195 SER A N 1
ATOM 1395 C CA . SER A 1 195 ? 6.179 32.824 -13.530 1.00 91.44 195 SER A CA 1
ATOM 1396 C C . SER A 1 195 ? 7.660 32.435 -13.580 1.00 91.44 195 SER A C 1
ATOM 1398 O O . SER A 1 195 ? 8.166 31.935 -14.582 1.00 91.44 195 SER A O 1
ATOM 1400 N N . SER A 1 196 ? 8.361 32.645 -12.471 1.00 92.00 196 SER A N 1
ATOM 1401 C CA . SER A 1 196 ? 9.761 32.286 -12.252 1.00 92.00 196 SER A CA 1
ATOM 1402 C C . SER A 1 196 ? 9.848 31.000 -11.425 1.00 92.00 196 SER A C 1
ATOM 1404 O O . SER A 1 196 ? 9.247 30.917 -10.354 1.00 92.00 196 SER A O 1
ATOM 1406 N N . VAL A 1 197 ? 10.578 29.991 -11.903 1.00 92.12 197 VAL A N 1
ATOM 1407 C CA . VAL A 1 197 ? 10.723 28.670 -11.270 1.00 92.12 197 VAL A CA 1
ATOM 1408 C C . VAL A 1 197 ? 12.199 28.300 -11.175 1.00 92.12 197 VAL A C 1
ATOM 1410 O O . VAL A 1 197 ? 12.845 28.044 -12.185 1.00 92.12 197 VAL A O 1
ATOM 1413 N N . LYS A 1 198 ? 12.732 28.202 -9.958 1.00 92.75 198 LYS A N 1
ATOM 1414 C CA . LYS A 1 198 ? 14.091 27.731 -9.674 1.00 92.75 198 LYS A CA 1
ATOM 1415 C C . LYS A 1 198 ? 14.047 26.399 -8.930 1.00 92.75 198 LYS A C 1
ATOM 1417 O O . LYS A 1 198 ? 13.408 26.320 -7.884 1.00 92.75 198 LYS A O 1
ATOM 1422 N N . ILE A 1 199 ? 14.737 25.364 -9.409 1.00 90.25 199 ILE A N 1
ATOM 1423 C CA . ILE A 1 199 ? 14.794 24.054 -8.731 1.00 90.25 199 ILE A CA 1
ATOM 1424 C C . ILE A 1 199 ? 16.242 23.582 -8.576 1.00 90.25 199 ILE A C 1
ATOM 1426 O O . ILE A 1 199 ? 17.061 23.692 -9.488 1.00 90.25 199 ILE A O 1
ATOM 1430 N N . THR A 1 200 ? 16.564 23.046 -7.399 1.00 89.19 200 THR A N 1
ATOM 1431 C CA . THR A 1 200 ? 17.857 22.417 -7.100 1.00 89.19 200 THR A CA 1
ATOM 1432 C C . THR A 1 200 ? 17.648 21.024 -6.503 1.00 89.19 200 THR A C 1
ATOM 1434 O O . THR A 1 200 ? 17.248 20.897 -5.345 1.00 89.19 200 THR A O 1
ATOM 1437 N N . GLY A 1 201 ? 17.931 19.984 -7.286 1.00 85.94 201 GLY A N 1
ATOM 1438 C CA . GLY A 1 201 ? 17.752 18.578 -6.919 1.00 85.94 201 GLY A CA 1
ATOM 1439 C C . GLY A 1 201 ? 17.304 17.715 -8.101 1.00 85.94 201 GLY A C 1
ATOM 1440 O O . GLY A 1 201 ? 16.692 18.215 -9.037 1.00 85.94 201 GLY A O 1
ATOM 1441 N N . ASP A 1 202 ? 17.624 16.422 -8.040 1.00 85.00 202 ASP A N 1
ATOM 1442 C CA . ASP A 1 202 ? 17.430 15.477 -9.149 1.00 85.00 202 ASP A CA 1
ATOM 1443 C C . ASP A 1 202 ? 15.957 15.077 -9.366 1.00 85.00 202 ASP A C 1
ATOM 1445 O O . ASP A 1 202 ? 15.211 14.848 -8.405 1.00 85.00 202 ASP A O 1
ATOM 1449 N N . GLY A 1 203 ? 15.571 14.881 -10.630 1.00 86.06 203 GLY A N 1
ATOM 1450 C CA . GLY A 1 203 ? 14.324 14.215 -11.025 1.00 86.06 203 GLY A CA 1
ATOM 1451 C C . GLY A 1 203 ? 13.081 15.107 -11.035 1.00 86.06 203 GLY A C 1
ATOM 1452 O O . GLY A 1 203 ? 11.974 14.607 -10.834 1.00 86.06 203 GLY A O 1
ATOM 1453 N N . ALA A 1 204 ? 13.239 16.423 -11.199 1.00 88.38 204 ALA A N 1
ATOM 1454 C CA . ALA A 1 204 ? 12.101 17.340 -11.232 1.00 88.38 204 ALA A CA 1
ATOM 1455 C C . ALA A 1 204 ? 11.264 17.188 -12.519 1.00 88.38 204 ALA A C 1
ATOM 1457 O O . ALA A 1 204 ? 11.810 17.087 -13.611 1.00 88.38 204 ALA A O 1
ATOM 1458 N N . THR A 1 205 ? 9.938 17.224 -12.396 1.00 88.25 205 THR A N 1
ATOM 1459 C CA . THR A 1 205 ? 8.980 17.334 -13.506 1.00 88.25 205 THR A CA 1
ATOM 1460 C C . THR A 1 205 ? 8.333 18.716 -13.465 1.00 88.25 205 THR A C 1
ATOM 1462 O O . THR A 1 205 ? 7.765 19.099 -12.443 1.00 88.25 205 THR A O 1
ATOM 1465 N N . ILE A 1 206 ? 8.412 19.471 -14.556 1.00 90.38 206 ILE A N 1
ATOM 1466 C CA . ILE A 1 206 ? 7.806 20.798 -14.694 1.00 90.38 206 ILE A CA 1
ATOM 1467 C C . ILE A 1 206 ? 6.837 20.786 -15.872 1.00 90.38 206 ILE A C 1
ATOM 1469 O O . ILE A 1 206 ? 7.178 20.292 -16.942 1.00 90.38 206 ILE A O 1
ATOM 1473 N N . THR A 1 207 ? 5.670 21.396 -15.693 1.00 89.25 207 THR A N 1
ATOM 1474 C CA . THR A 1 207 ? 4.728 21.740 -16.757 1.00 89.25 207 THR A CA 1
ATOM 1475 C C . THR A 1 207 ? 4.465 23.248 -16.714 1.00 89.25 207 THR A C 1
ATOM 1477 O O . THR A 1 207 ? 4.042 23.779 -15.689 1.00 89.25 207 THR A O 1
ATOM 1480 N N . ALA A 1 208 ? 4.711 23.956 -17.812 1.00 86.81 208 ALA A N 1
ATOM 1481 C CA . ALA A 1 208 ? 4.504 25.395 -17.955 1.00 86.81 208 ALA A CA 1
ATOM 1482 C C . ALA A 1 208 ? 3.533 25.662 -19.117 1.00 86.81 208 ALA A C 1
ATOM 1484 O O . ALA A 1 208 ? 3.889 25.529 -20.292 1.00 86.81 208 ALA A O 1
ATOM 1485 N N . THR A 1 209 ? 2.281 25.989 -18.782 1.00 80.88 209 THR A N 1
ATOM 1486 C CA . THR A 1 209 ? 1.164 26.015 -19.747 1.00 80.88 209 THR A CA 1
ATOM 1487 C C . THR A 1 209 ? 0.946 27.363 -20.430 1.00 80.88 209 THR A C 1
ATOM 1489 O O . THR A 1 209 ? 0.316 27.409 -21.485 1.00 80.88 209 THR A O 1
ATOM 1492 N N . GLY A 1 210 ? 1.424 28.455 -19.833 1.00 75.81 210 GLY A N 1
ATOM 1493 C CA . GLY A 1 210 ? 1.352 29.813 -20.372 1.00 75.81 210 GLY A CA 1
ATOM 1494 C C . GLY A 1 210 ? 2.713 30.331 -20.844 1.00 75.81 210 GLY A C 1
ATOM 1495 O O . GLY A 1 210 ? 3.735 29.671 -20.685 1.00 75.81 210 GLY A O 1
ATOM 1496 N N . ALA A 1 211 ? 2.735 31.526 -21.434 1.00 77.00 211 ALA A N 1
ATOM 1497 C CA . ALA A 1 211 ? 3.950 32.113 -22.002 1.00 77.00 211 ALA A CA 1
ATOM 1498 C C . ALA A 1 211 ? 4.785 32.907 -20.975 1.00 77.00 211 ALA A C 1
ATOM 1500 O O . ALA A 1 211 ? 4.299 33.322 -19.921 1.00 77.00 211 ALA A O 1
ATOM 1501 N N . TYR A 1 212 ? 6.037 33.193 -21.338 1.00 80.56 212 TYR A N 1
ATOM 1502 C CA . TYR A 1 212 ? 6.985 34.045 -20.610 1.00 80.56 212 TYR A CA 1
ATOM 1503 C C . TYR A 1 212 ? 7.403 33.550 -19.216 1.00 80.56 212 TYR A C 1
ATOM 1505 O O . TYR A 1 212 ? 7.835 34.362 -18.396 1.00 80.56 212 TYR A O 1
ATOM 1513 N N . ASN A 1 213 ? 7.314 32.249 -18.929 1.00 84.56 213 ASN A N 1
ATOM 1514 C CA . ASN A 1 213 ? 7.913 31.718 -17.703 1.00 84.56 213 ASN A CA 1
ATOM 1515 C C . ASN A 1 213 ? 9.445 31.730 -17.799 1.00 84.56 213 ASN A C 1
ATOM 1517 O O . ASN A 1 213 ? 10.003 31.601 -18.889 1.00 84.56 213 ASN A O 1
ATOM 1521 N N . ALA A 1 214 ? 10.121 31.860 -16.660 1.00 85.62 214 ALA A N 1
ATOM 1522 C CA . ALA A 1 214 ? 11.571 31.752 -16.535 1.00 85.62 214 ALA A CA 1
ATOM 1523 C C . ALA A 1 214 ? 11.902 30.552 -15.642 1.00 85.62 214 ALA A C 1
ATOM 1525 O O . ALA A 1 214 ? 11.495 30.517 -14.485 1.00 85.62 214 ALA A O 1
ATOM 1526 N N . ILE A 1 215 ? 12.620 29.564 -16.170 1.00 86.50 215 ILE A N 1
ATOM 1527 C CA . ILE A 1 215 ? 12.905 28.298 -15.487 1.00 86.50 215 ILE A CA 1
ATOM 1528 C C . ILE A 1 215 ? 14.426 28.160 -15.305 1.00 86.50 215 ILE A C 1
ATOM 1530 O O . ILE A 1 215 ? 15.175 28.319 -16.262 1.00 86.50 215 ILE A O 1
ATOM 1534 N N . ASP A 1 216 ? 14.893 27.870 -14.092 1.00 86.38 216 ASP A N 1
ATOM 1535 C CA . ASP A 1 216 ? 16.308 27.760 -13.697 1.00 86.38 216 ASP A CA 1
ATOM 1536 C C . ASP A 1 216 ? 16.530 26.417 -12.978 1.00 86.38 216 ASP A C 1
ATOM 1538 O O . ASP A 1 216 ? 15.985 26.180 -11.894 1.00 86.38 216 ASP A O 1
ATOM 1542 N N . LEU A 1 217 ? 17.295 25.514 -13.604 1.00 81.69 217 LEU A N 1
ATOM 1543 C CA . LEU A 1 217 ? 17.461 24.129 -13.152 1.00 81.69 217 LEU A CA 1
ATOM 1544 C C . LEU A 1 217 ? 18.896 23.770 -12.765 1.00 81.69 217 LEU A C 1
ATOM 1546 O O . LEU A 1 217 ? 19.877 24.179 -13.390 1.00 81.69 217 LEU A O 1
ATOM 1550 N N . THR A 1 218 ? 19.012 22.941 -11.726 1.00 80.62 218 THR A N 1
ATOM 1551 C CA . THR A 1 218 ? 20.264 22.317 -11.277 1.00 80.62 218 THR A CA 1
ATOM 1552 C C . THR A 1 218 ? 19.968 20.923 -10.704 1.00 80.62 218 THR A C 1
ATOM 1554 O O . THR A 1 218 ? 19.510 20.814 -9.565 1.00 80.62 218 THR A O 1
ATOM 1557 N N . GLY A 1 219 ? 20.233 19.863 -11.474 1.00 77.81 219 GLY A N 1
ATOM 1558 C CA . GLY A 1 219 ? 19.924 18.472 -11.110 1.00 77.81 219 GLY A CA 1
ATOM 1559 C C . GLY A 1 219 ? 20.286 17.467 -12.214 1.00 77.81 219 GLY A C 1
ATOM 1560 O O . GLY A 1 219 ? 21.023 17.805 -13.146 1.00 77.81 219 GLY A O 1
ATOM 1561 N N . LYS A 1 220 ? 19.793 16.231 -12.089 1.00 76.31 220 LYS A N 1
ATOM 1562 C CA . LYS A 1 220 ? 19.793 15.197 -13.136 1.00 76.31 220 LYS A CA 1
ATOM 1563 C C . LYS A 1 220 ? 18.424 14.531 -13.286 1.00 76.31 220 LYS A C 1
ATOM 1565 O O . LYS A 1 220 ? 17.810 14.136 -12.294 1.00 76.31 220 LYS A O 1
ATOM 1570 N N . ASN A 1 221 ? 18.084 14.189 -14.531 1.00 78.75 221 ASN A N 1
ATOM 1571 C CA . ASN A 1 221 ? 16.854 13.500 -14.947 1.00 78.75 221 ASN A CA 1
ATOM 1572 C C . ASN A 1 221 ? 15.601 14.386 -14.853 1.00 78.75 221 ASN A C 1
ATOM 1574 O O . ASN A 1 221 ? 14.521 13.910 -14.503 1.00 78.75 221 ASN A O 1
ATOM 1578 N N . GLU A 1 222 ? 15.745 15.674 -15.153 1.00 83.69 222 GLU A N 1
ATOM 1579 C CA . GLU A 1 222 ? 14.630 16.615 -15.186 1.00 83.69 222 GLU A CA 1
ATOM 1580 C C . GLU A 1 222 ? 13.780 16.424 -16.453 1.00 83.69 222 GLU A C 1
ATOM 1582 O O . GLU A 1 222 ? 14.292 16.158 -17.544 1.00 83.69 222 GLU A O 1
ATOM 1587 N N . VAL A 1 223 ? 12.471 16.618 -16.310 1.00 81.94 223 VAL A N 1
ATOM 1588 C CA . VAL A 1 223 ? 11.485 16.627 -17.394 1.00 81.94 223 VAL A CA 1
ATOM 1589 C C . VAL A 1 223 ? 10.800 17.991 -17.397 1.00 81.94 223 VAL A C 1
ATOM 1591 O O . VAL A 1 223 ? 10.274 18.415 -16.370 1.00 81.94 223 VAL A O 1
ATOM 1594 N N . VAL A 1 224 ? 10.809 18.694 -18.529 1.00 84.19 224 VAL A N 1
ATOM 1595 C CA . VAL A 1 224 ? 10.249 20.050 -18.660 1.00 84.19 224 VAL A CA 1
ATOM 1596 C C . VAL A 1 224 ? 9.312 20.114 -19.860 1.00 84.19 224 VAL A C 1
ATOM 1598 O O . VAL A 1 224 ? 9.767 20.193 -20.996 1.00 84.19 224 VAL A O 1
ATOM 1601 N N . ASP A 1 225 ? 8.009 20.125 -19.609 1.00 83.94 225 ASP A N 1
ATOM 1602 C CA . ASP A 1 225 ? 6.981 20.397 -20.611 1.00 83.94 225 ASP A CA 1
ATOM 1603 C C . ASP A 1 225 ? 6.627 21.886 -20.583 1.00 83.94 225 ASP A C 1
ATOM 1605 O O . ASP A 1 225 ? 5.913 22.339 -19.693 1.00 83.94 225 ASP A O 1
ATOM 1609 N N . ALA A 1 226 ? 7.168 22.688 -21.497 1.00 78.12 226 ALA A N 1
ATOM 1610 C CA . ALA A 1 226 ? 7.019 24.140 -21.462 1.00 78.12 226 ALA A CA 1
ATOM 1611 C C . ALA A 1 226 ? 6.631 24.713 -22.822 1.00 78.12 226 ALA A C 1
ATOM 1613 O O . ALA A 1 226 ? 7.136 24.290 -23.859 1.00 78.12 226 ALA A O 1
ATOM 1614 N N . ASN A 1 227 ? 5.770 25.729 -22.813 1.00 72.19 227 ASN A N 1
ATOM 1615 C CA . ASN A 1 227 ? 5.442 26.501 -24.007 1.00 72.19 227 ASN A CA 1
ATOM 1616 C C . ASN A 1 227 ? 5.812 27.979 -23.803 1.00 72.19 227 ASN A C 1
ATOM 1618 O O . ASN A 1 227 ? 5.609 28.537 -22.726 1.00 72.19 227 ASN A O 1
ATOM 1622 N N . GLY A 1 228 ? 6.371 28.627 -24.826 1.00 68.00 228 GLY A N 1
ATOM 1623 C CA . GLY A 1 228 ? 6.651 30.068 -24.840 1.00 68.00 228 GLY A CA 1
ATOM 1624 C C . GLY A 1 228 ? 7.564 30.584 -23.718 1.00 68.00 228 GLY A C 1
ATOM 1625 O O . GLY A 1 228 ? 7.414 31.740 -23.318 1.00 68.00 228 GLY A O 1
ATOM 1626 N N . SER A 1 229 ? 8.433 29.743 -23.149 1.00 77.81 229 SER A N 1
ATOM 1627 C CA . SER A 1 229 ? 9.150 30.004 -21.891 1.00 77.81 229 SER A CA 1
ATOM 1628 C C . SER A 1 229 ? 10.674 30.070 -22.075 1.00 77.81 229 SER A C 1
ATOM 1630 O O . SER A 1 229 ? 11.231 29.509 -23.015 1.00 77.81 229 SER A O 1
ATOM 1632 N N . SER A 1 230 ? 11.379 30.753 -21.171 1.00 76.44 230 SER A N 1
ATOM 1633 C CA . SER A 1 230 ? 12.845 30.765 -21.131 1.00 76.44 230 SER A CA 1
ATOM 1634 C C . SER A 1 230 ? 13.365 29.736 -20.128 1.00 76.44 230 SER A C 1
ATOM 1636 O O . SER A 1 230 ? 12.885 29.680 -18.995 1.00 76.44 230 SER A O 1
ATOM 1638 N N . LEU A 1 231 ? 14.354 28.936 -20.531 1.00 76.94 231 LEU A N 1
ATOM 1639 C CA . LEU A 1 231 ? 14.989 27.917 -19.694 1.00 76.94 231 LEU A CA 1
ATOM 1640 C C . LEU A 1 231 ? 16.493 28.174 -19.563 1.00 76.94 231 LEU A C 1
ATOM 1642 O O . LEU A 1 231 ? 17.202 28.349 -20.553 1.00 76.94 231 LEU A O 1
ATOM 1646 N N . PHE A 1 232 ? 16.993 28.118 -18.335 1.00 73.19 232 PHE A N 1
ATOM 1647 C CA . PHE A 1 232 ? 18.405 28.173 -17.994 1.00 73.19 232 PHE A CA 1
ATOM 1648 C C . PHE A 1 232 ? 18.863 26.841 -17.386 1.00 73.19 232 PHE A C 1
ATOM 1650 O O . PHE A 1 232 ? 18.299 26.372 -16.394 1.00 73.19 232 PHE A O 1
ATOM 1657 N N . LEU A 1 233 ? 19.909 26.248 -17.971 1.00 65.56 233 LEU A N 1
ATOM 1658 C CA . LEU A 1 233 ? 20.505 24.990 -17.516 1.00 65.56 233 LEU A CA 1
ATOM 1659 C C . LEU A 1 233 ? 21.927 25.206 -16.988 1.00 65.56 233 LEU A C 1
ATOM 1661 O O . LEU A 1 233 ? 22.843 25.532 -17.752 1.00 65.56 233 LEU A O 1
ATOM 1665 N N . ALA A 1 234 ? 22.121 24.957 -15.689 1.00 60.72 234 ALA A N 1
ATOM 1666 C CA . ALA A 1 234 ? 23.435 24.941 -15.046 1.00 60.72 234 ALA A CA 1
ATOM 1667 C C . ALA A 1 234 ? 24.331 23.797 -15.573 1.00 60.72 234 ALA A C 1
ATOM 1669 O O . ALA A 1 234 ? 23.888 22.955 -16.351 1.00 60.72 234 ALA A O 1
ATOM 1670 N N . ASN A 1 235 ? 25.603 23.753 -15.159 1.00 57.66 235 ASN A N 1
ATOM 1671 C CA . ASN A 1 235 ? 26.581 22.769 -15.652 1.00 57.66 235 ASN A CA 1
ATOM 1672 C C . ASN A 1 235 ? 26.292 21.328 -15.173 1.00 57.66 235 ASN A C 1
ATOM 1674 O O . ASN A 1 235 ? 26.084 21.109 -13.979 1.00 57.66 235 ASN A O 1
ATOM 1678 N N . ASN A 1 236 ? 26.478 20.339 -16.054 1.00 57.47 236 ASN A N 1
ATOM 1679 C CA . ASN A 1 236 ? 26.249 18.896 -15.839 1.00 57.47 236 ASN A CA 1
ATOM 1680 C C . ASN A 1 236 ? 24.775 18.482 -15.612 1.00 57.47 236 ASN A C 1
ATOM 1682 O O . ASN A 1 236 ? 24.519 17.452 -14.982 1.00 57.47 236 ASN A O 1
ATOM 1686 N N . SER A 1 237 ? 23.828 19.270 -16.125 1.00 57.88 237 SER A N 1
ATOM 1687 C CA . SER A 1 237 ? 22.386 18.988 -16.098 1.00 57.88 237 SER A CA 1
ATOM 1688 C C . SER A 1 237 ? 21.988 17.937 -17.144 1.00 57.88 237 SER A C 1
ATOM 1690 O O . SER A 1 237 ? 22.594 17.867 -18.217 1.00 57.88 237 SER A O 1
ATOM 1692 N N . ALA A 1 238 ? 20.946 17.148 -16.863 1.00 63.34 238 ALA A N 1
ATOM 1693 C CA . ALA A 1 238 ? 20.423 16.132 -17.783 1.00 63.34 238 ALA A CA 1
ATOM 1694 C C . ALA A 1 238 ? 18.897 16.257 -17.927 1.00 63.34 238 ALA A C 1
ATOM 1696 O O . ALA A 1 238 ? 18.168 15.816 -17.039 1.00 63.34 238 ALA A O 1
ATOM 1697 N N . VAL A 1 239 ? 18.426 16.862 -19.026 1.00 66.31 239 VAL A N 1
ATOM 1698 C CA . VAL A 1 239 ? 17.035 17.338 -19.167 1.00 66.31 239 VAL A CA 1
ATOM 1699 C C . VAL A 1 239 ? 16.364 16.793 -20.430 1.00 66.31 239 VAL A C 1
ATOM 1701 O O . VAL A 1 239 ? 16.930 16.856 -21.522 1.00 66.31 239 VAL A O 1
ATOM 1704 N N . THR A 1 240 ? 15.128 16.311 -20.289 1.00 67.56 240 THR A N 1
ATOM 1705 C CA . THR A 1 240 ? 14.206 16.070 -21.411 1.00 67.56 240 THR A CA 1
ATOM 1706 C C . THR A 1 240 ? 13.175 17.193 -21.476 1.00 67.56 240 THR A C 1
ATOM 1708 O O . THR A 1 240 ? 12.497 17.465 -20.488 1.00 67.56 240 THR A O 1
ATOM 1711 N N . MET A 1 241 ? 13.043 17.841 -22.632 1.00 68.56 241 MET A N 1
ATOM 1712 C CA . MET A 1 241 ? 12.092 18.927 -22.862 1.00 68.56 241 MET A CA 1
ATOM 1713 C C . MET A 1 241 ? 10.999 18.534 -23.853 1.00 68.56 241 MET A C 1
ATOM 1715 O O . MET A 1 241 ? 11.303 17.974 -24.908 1.00 68.56 241 MET A O 1
ATOM 1719 N N . THR A 1 242 ? 9.759 18.925 -23.566 1.00 61.06 242 THR A N 1
ATOM 1720 C CA . THR A 1 242 ? 8.641 18.928 -24.519 1.00 61.06 242 THR A CA 1
ATOM 1721 C C . THR A 1 242 ? 8.045 20.337 -24.652 1.00 61.06 242 THR A C 1
ATOM 1723 O O . THR A 1 242 ? 8.124 21.138 -23.721 1.00 61.06 242 THR A O 1
ATOM 1726 N N . GLY A 1 243 ? 7.459 20.650 -25.811 1.00 56.50 243 GLY A N 1
ATOM 1727 C CA . GLY A 1 243 ? 6.656 21.864 -26.020 1.00 56.50 243 GLY A CA 1
ATOM 1728 C C . GLY A 1 243 ? 7.330 22.998 -26.809 1.00 56.50 243 GLY A C 1
ATOM 1729 O O . GLY A 1 243 ? 8.524 22.970 -27.123 1.00 56.50 243 GLY A O 1
ATOM 1730 N N . ASN A 1 244 ? 6.521 23.995 -27.181 1.00 54.88 244 ASN A N 1
ATOM 1731 C CA . ASN A 1 244 ? 6.787 24.878 -28.317 1.00 54.88 244 ASN A CA 1
ATOM 1732 C C . ASN A 1 244 ? 7.177 26.314 -27.916 1.00 54.88 244 ASN A C 1
ATOM 1734 O O . ASN A 1 244 ? 6.557 26.914 -27.041 1.00 54.88 244 ASN A O 1
ATOM 1738 N N . GLY A 1 245 ? 8.112 26.938 -28.642 1.00 54.50 245 GLY A N 1
ATOM 1739 C CA . GLY A 1 245 ? 8.392 28.382 -28.550 1.00 54.50 245 GLY A CA 1
ATOM 1740 C C . GLY A 1 245 ? 9.352 28.813 -27.436 1.00 54.50 245 GLY A C 1
ATOM 1741 O O . GLY A 1 245 ? 9.226 29.931 -26.939 1.00 54.50 245 GLY A O 1
ATOM 1742 N N . ASN A 1 246 ? 10.265 27.939 -27.005 1.00 59.97 246 ASN A N 1
ATOM 1743 C CA . ASN A 1 246 ? 11.130 28.176 -25.843 1.00 59.97 246 ASN A CA 1
ATOM 1744 C C . ASN A 1 246 ? 12.505 28.782 -26.203 1.00 59.97 246 ASN A C 1
ATOM 1746 O O . ASN A 1 246 ? 13.062 28.473 -27.254 1.00 59.97 246 ASN A O 1
ATOM 1750 N N . ASP A 1 247 ? 13.083 29.594 -25.309 1.00 59.97 247 ASP A N 1
ATOM 1751 C CA . ASP A 1 247 ? 14.449 30.149 -25.429 1.00 59.97 247 ASP A CA 1
ATOM 1752 C C . ASP A 1 247 ? 15.371 29.555 -24.350 1.00 59.97 247 ASP A C 1
ATOM 1754 O O . ASP A 1 247 ? 15.209 29.822 -23.154 1.00 59.97 247 ASP A O 1
ATOM 1758 N N . VAL A 1 248 ? 16.313 28.710 -24.770 1.00 68.06 248 VAL A N 1
ATOM 1759 C CA . VAL A 1 248 ? 17.116 27.838 -23.906 1.00 68.06 248 VAL A CA 1
ATOM 1760 C C . VAL A 1 248 ? 18.572 28.310 -23.866 1.00 68.06 248 VAL A C 1
ATOM 1762 O O . VAL A 1 248 ? 19.261 28.372 -24.886 1.00 68.06 248 VAL A O 1
ATOM 1765 N N . SER A 1 249 ? 19.078 28.600 -22.667 1.00 64.56 249 SER A N 1
ATOM 1766 C CA . SER A 1 249 ? 20.467 28.997 -22.409 1.00 64.56 249 SER A CA 1
ATOM 1767 C C . SER A 1 249 ? 21.183 27.936 -21.575 1.00 64.56 249 SER A C 1
ATOM 1769 O O . SER A 1 249 ? 20.709 27.571 -20.499 1.00 64.56 249 SER A O 1
ATOM 1771 N N . ILE A 1 250 ? 22.348 27.470 -22.037 1.00 60.19 250 ILE A N 1
ATOM 1772 C CA . ILE A 1 250 ? 23.013 26.285 -21.464 1.00 60.19 250 ILE A CA 1
ATOM 1773 C C . ILE A 1 250 ? 24.460 26.546 -21.023 1.00 60.19 250 ILE A C 1
ATOM 1775 O O . ILE A 1 250 ? 25.203 27.275 -21.685 1.00 60.19 250 ILE A O 1
ATOM 1779 N N . GLY A 1 251 ? 24.838 25.933 -19.896 1.00 50.25 251 GLY A N 1
ATOM 1780 C CA . GLY A 1 251 ? 26.216 25.802 -19.414 1.00 50.25 251 GLY A CA 1
ATOM 1781 C C . GLY A 1 251 ? 26.962 24.575 -19.969 1.00 50.25 251 GLY A C 1
ATOM 1782 O O . GLY A 1 251 ? 26.564 23.974 -20.966 1.00 50.25 251 GLY A O 1
ATOM 1783 N N . TYR A 1 252 ? 28.061 24.197 -19.311 1.00 45.97 252 TYR A N 1
ATOM 1784 C CA . TYR A 1 252 ? 28.981 23.141 -19.758 1.00 45.97 252 TYR A CA 1
ATOM 1785 C C . TYR A 1 252 ? 28.512 21.718 -19.397 1.00 45.97 252 TYR A C 1
ATOM 1787 O O . TYR A 1 252 ? 27.941 21.498 -18.329 1.00 45.97 252 TYR A O 1
ATOM 1795 N N . ASN A 1 253 ? 28.869 20.734 -20.235 1.00 49.22 253 ASN A N 1
ATOM 1796 C CA . ASN A 1 253 ? 28.664 19.287 -20.024 1.00 49.22 253 ASN A CA 1
ATOM 1797 C C . ASN A 1 253 ? 27.201 18.846 -19.801 1.00 49.22 253 ASN A C 1
ATOM 1799 O O . ASN A 1 253 ? 26.943 17.900 -19.058 1.00 49.22 253 ASN A O 1
ATOM 1803 N N . ASN A 1 254 ? 26.244 19.522 -20.433 1.00 50.38 254 ASN A N 1
ATOM 1804 C CA . ASN A 1 254 ? 24.825 19.184 -20.324 1.00 50.38 254 ASN A CA 1
ATOM 1805 C C . ASN A 1 254 ? 24.415 18.103 -21.335 1.00 50.38 254 ASN A C 1
ATOM 1807 O O . ASN A 1 254 ? 24.917 18.087 -22.456 1.00 50.38 254 ASN A O 1
ATOM 1811 N N . ASN A 1 255 ? 23.485 17.231 -20.941 1.00 53.00 255 ASN A N 1
ATOM 1812 C CA . ASN A 1 255 ? 22.834 16.260 -21.824 1.00 53.00 255 ASN A CA 1
ATOM 1813 C C . ASN A 1 255 ? 21.363 16.668 -21.995 1.00 53.00 255 ASN A C 1
ATOM 1815 O O . ASN A 1 255 ? 20.640 16.782 -21.004 1.00 53.00 255 ASN A O 1
ATOM 1819 N N . ILE A 1 256 ? 20.937 16.964 -23.222 1.00 59.94 256 ILE A N 1
ATOM 1820 C CA . ILE A 1 256 ? 19.649 17.616 -23.483 1.00 59.94 256 ILE A CA 1
ATOM 1821 C C . ILE A 1 256 ? 18.946 16.902 -24.635 1.00 59.94 256 ILE A C 1
ATOM 1823 O O . ILE A 1 256 ? 19.485 16.833 -25.736 1.00 59.94 256 ILE A O 1
ATOM 1827 N N . ASN A 1 257 ? 17.730 16.428 -24.373 1.00 58.94 257 ASN A N 1
ATOM 1828 C CA . ASN A 1 257 ? 16.821 15.848 -25.358 1.00 58.94 257 ASN A CA 1
ATOM 1829 C C . ASN A 1 257 ? 15.609 16.784 -25.511 1.00 58.94 257 ASN A C 1
ATOM 1831 O O . ASN A 1 257 ? 15.010 17.150 -24.501 1.00 58.94 257 ASN A O 1
ATOM 1835 N N . MET A 1 258 ? 15.248 17.202 -26.728 1.00 59.44 258 MET A N 1
ATOM 1836 C CA . MET A 1 258 ? 14.201 18.217 -26.962 1.00 59.44 258 MET A CA 1
ATOM 1837 C C . MET A 1 258 ? 13.181 17.766 -28.012 1.00 59.44 258 MET A C 1
ATOM 1839 O O . MET A 1 258 ? 13.564 17.286 -29.076 1.00 59.44 258 MET A O 1
ATOM 1843 N N . ILE A 1 259 ? 11.890 17.961 -27.718 1.00 53.34 259 ILE A N 1
ATOM 1844 C CA . ILE A 1 259 ? 10.751 17.537 -28.546 1.00 53.34 259 ILE A CA 1
ATOM 1845 C C . ILE A 1 259 ? 9.724 18.687 -28.634 1.00 53.34 259 ILE A C 1
ATOM 1847 O O . ILE A 1 259 ? 8.869 18.836 -27.761 1.00 53.34 259 ILE A O 1
ATOM 1851 N N . GLY A 1 260 ? 9.785 19.517 -29.678 1.00 46.97 260 GLY A N 1
ATOM 1852 C CA . GLY A 1 260 ? 8.827 20.616 -29.870 1.00 46.97 260 GLY A CA 1
ATOM 1853 C C . GLY A 1 260 ? 9.223 21.619 -30.957 1.00 46.97 260 GLY A C 1
ATOM 1854 O O . GLY A 1 260 ? 10.365 21.647 -31.415 1.00 46.97 260 GLY A O 1
ATOM 1855 N N . ASP A 1 261 ? 8.268 22.458 -31.360 1.00 43.84 261 ASP A N 1
ATOM 1856 C CA . ASP A 1 261 ? 8.435 23.460 -32.416 1.00 43.84 261 ASP A CA 1
ATOM 1857 C C . ASP A 1 261 ? 9.065 24.760 -31.884 1.00 43.84 261 ASP A C 1
ATOM 1859 O O . ASP A 1 261 ? 8.726 25.244 -30.807 1.00 43.84 261 ASP A O 1
ATOM 1863 N N . THR A 1 262 ? 9.860 25.452 -32.706 1.00 46.66 262 THR A N 1
ATOM 1864 C CA . THR A 1 262 ? 10.302 26.844 -32.436 1.00 46.66 262 THR A CA 1
ATOM 1865 C C . THR A 1 262 ? 11.164 27.016 -31.167 1.00 46.66 262 THR A C 1
ATOM 1867 O O . THR A 1 262 ? 10.997 27.980 -30.420 1.00 46.66 262 THR A O 1
ATOM 1870 N N . ILE A 1 263 ? 12.095 26.094 -30.905 1.00 49.97 263 ILE A N 1
ATOM 1871 C CA . ILE A 1 263 ? 13.056 26.204 -29.793 1.00 49.97 263 ILE A CA 1
ATOM 1872 C C . ILE A 1 263 ? 14.320 26.953 -30.253 1.00 49.97 263 ILE A C 1
ATOM 1874 O O . ILE A 1 263 ? 14.948 26.574 -31.242 1.00 49.97 263 ILE A O 1
ATOM 1878 N N . SER A 1 264 ? 14.717 27.997 -29.521 1.00 49.53 264 SER A N 1
ATOM 1879 C CA . SER A 1 264 ? 15.990 28.713 -29.700 1.00 49.53 264 SER A CA 1
ATOM 1880 C C . SER A 1 264 ? 17.020 28.237 -28.675 1.00 49.53 264 SER A C 1
ATOM 1882 O O . SER A 1 264 ? 16.695 28.103 -27.500 1.00 49.53 264 SER A O 1
ATOM 1884 N N . LEU A 1 265 ? 18.264 27.990 -29.101 1.00 59.16 265 LEU A N 1
ATOM 1885 C CA . LEU A 1 265 ? 19.348 27.511 -28.234 1.00 59.16 265 LEU A CA 1
ATOM 1886 C C . LEU A 1 265 ? 20.550 28.463 -28.281 1.00 59.16 265 LEU A C 1
ATOM 1888 O O . LEU A 1 265 ? 21.146 28.662 -29.339 1.00 59.16 265 LEU A O 1
ATOM 1892 N N . THR A 1 266 ? 20.942 29.003 -27.124 1.00 51.25 266 THR A N 1
ATOM 1893 C CA . THR A 1 266 ? 22.103 29.897 -26.982 1.00 51.25 266 THR A CA 1
ATOM 1894 C C . THR A 1 266 ? 23.131 29.328 -26.000 1.00 51.25 266 THR A C 1
ATOM 1896 O O . THR A 1 266 ? 22.923 29.323 -24.786 1.00 51.25 266 THR A O 1
ATOM 1899 N N . THR A 1 267 ? 24.302 28.926 -26.497 1.00 51.69 267 THR A N 1
ATOM 1900 C CA . THR A 1 267 ? 25.477 28.645 -25.652 1.00 51.69 267 THR A CA 1
ATOM 1901 C C . THR A 1 267 ? 26.143 29.961 -25.244 1.00 51.69 267 THR A C 1
ATOM 1903 O O . THR A 1 267 ? 26.614 30.707 -26.107 1.00 51.69 267 THR A O 1
ATOM 1906 N N . ARG A 1 268 ? 26.208 30.273 -23.944 1.00 45.69 268 ARG A N 1
ATOM 1907 C CA . ARG A 1 268 ? 26.813 31.526 -23.460 1.00 45.69 268 ARG A CA 1
ATOM 1908 C C . ARG A 1 268 ? 28.251 31.327 -22.986 1.00 45.69 268 ARG A C 1
ATOM 1910 O O . ARG A 1 268 ? 28.496 30.580 -22.047 1.00 45.69 268 ARG A O 1
ATOM 1917 N N . GLN A 1 269 ? 29.184 32.104 -23.540 1.00 39.50 269 GLN A N 1
ATOM 1918 C CA . GLN A 1 269 ? 30.400 32.461 -22.805 1.00 39.50 269 GLN A CA 1
ATOM 1919 C C . GLN A 1 269 ? 30.088 33.630 -21.869 1.00 39.50 269 GLN A C 1
ATOM 1921 O O . GLN A 1 269 ? 29.717 34.713 -22.326 1.00 39.50 269 GLN A O 1
ATOM 1926 N N . GLU A 1 270 ? 30.250 33.431 -20.563 1.00 32.47 270 GLU A N 1
ATOM 1927 C CA . GLU A 1 270 ? 30.076 34.508 -19.592 1.00 32.47 270 GLU A CA 1
ATOM 1928 C C . GLU A 1 270 ? 31.362 35.335 -19.455 1.00 32.47 270 GLU A C 1
ATOM 1930 O O . GLU A 1 270 ? 32.365 34.912 -18.876 1.00 32.47 270 GLU A O 1
ATOM 1935 N N . ILE A 1 271 ? 31.323 36.566 -19.964 1.00 28.19 271 ILE A N 1
ATOM 1936 C CA . ILE A 1 271 ? 32.317 37.579 -19.618 1.00 28.19 271 ILE A CA 1
ATOM 1937 C C . ILE A 1 271 ? 31.919 38.171 -18.255 1.00 28.19 271 ILE A C 1
ATOM 1939 O O . ILE A 1 271 ? 30.893 38.836 -18.165 1.00 28.19 271 ILE A O 1
ATOM 1943 N N . VAL A 1 272 ? 32.777 37.969 -17.243 1.00 25.84 272 VAL A N 1
ATOM 1944 C CA . VAL A 1 272 ? 33.165 38.876 -16.124 1.00 25.84 272 VAL A CA 1
ATOM 1945 C C . VAL A 1 272 ? 33.431 38.111 -14.799 1.00 25.84 272 VAL A C 1
ATOM 1947 O O . VAL A 1 272 ? 32.642 38.103 -13.865 1.00 25.84 272 VAL A O 1
ATOM 1950 N N . LYS A 1 273 ? 34.692 37.657 -14.669 1.00 25.58 273 LYS A N 1
ATOM 1951 C CA . LYS A 1 273 ? 35.609 37.988 -13.547 1.00 25.58 273 LYS A CA 1
ATOM 1952 C C . LYS A 1 273 ? 35.392 37.337 -12.159 1.00 25.58 273 LYS A C 1
ATOM 1954 O O . LYS A 1 273 ? 34.776 37.928 -11.277 1.00 25.58 273 LYS A O 1
ATOM 1959 N N . THR A 1 274 ? 36.218 36.327 -11.853 1.00 23.83 274 THR A N 1
ATOM 1960 C CA . THR A 1 274 ? 37.402 36.469 -10.959 1.00 23.83 274 THR A CA 1
ATOM 1961 C C . THR A 1 274 ? 38.412 35.329 -11.206 1.00 23.83 274 THR A C 1
ATOM 1963 O O . THR A 1 274 ? 38.060 34.281 -11.728 1.00 23.83 274 THR A O 1
ATOM 1966 N N . VAL A 1 275 ? 39.693 35.587 -10.926 1.00 34.38 275 VAL A N 1
ATOM 1967 C CA . VAL A 1 275 ? 40.877 34.811 -11.346 1.00 34.38 275 VAL A CA 1
ATOM 1968 C C . VAL A 1 275 ? 40.941 33.381 -10.790 1.00 34.38 275 VAL A C 1
ATOM 1970 O O . VAL A 1 275 ? 40.994 33.205 -9.576 1.00 34.38 275 VAL A O 1
ATOM 1973 N N . VAL A 1 276 ? 41.162 32.405 -11.681 1.00 27.03 276 VAL A N 1
ATOM 1974 C CA . VAL A 1 276 ? 42.041 31.247 -11.431 1.00 27.03 276 VAL A CA 1
ATOM 1975 C C . VAL A 1 276 ? 42.933 31.045 -12.659 1.00 27.03 276 VAL A C 1
ATOM 1977 O O . VAL A 1 276 ? 42.440 30.868 -13.767 1.00 27.03 276 VAL A O 1
ATOM 1980 N N . THR A 1 277 ? 44.250 31.083 -12.464 1.00 35.94 277 THR A N 1
ATOM 1981 C CA . THR A 1 277 ? 45.240 30.579 -13.428 1.00 35.94 277 THR A CA 1
ATOM 1982 C C . THR A 1 277 ? 45.670 29.179 -13.009 1.00 35.94 277 THR A C 1
ATOM 1984 O O . THR A 1 277 ? 46.248 29.042 -11.930 1.00 35.94 277 THR A O 1
ATOM 1987 N N . ASP A 1 278 ? 45.467 28.183 -13.870 1.00 35.47 278 ASP A N 1
ATOM 1988 C CA . ASP A 1 278 ? 46.116 26.869 -13.783 1.00 35.47 278 ASP A CA 1
ATOM 1989 C C . ASP A 1 278 ? 47.013 26.678 -15.027 1.00 35.47 278 ASP A C 1
ATOM 1991 O O . ASP A 1 278 ? 46.541 26.912 -16.142 1.00 35.47 278 ASP A O 1
ATOM 1995 N N . PRO A 1 279 ? 48.308 26.337 -14.873 1.00 37.91 279 PRO A N 1
ATOM 1996 C CA . PRO A 1 279 ? 49.228 26.139 -15.989 1.00 37.91 279 PRO A CA 1
ATOM 1997 C C . PRO A 1 279 ? 49.286 24.708 -16.575 1.00 37.91 279 PRO A C 1
ATOM 1999 O O . PRO A 1 279 ? 50.196 24.457 -17.367 1.00 37.91 279 PRO A O 1
ATOM 2002 N N . TYR A 1 280 ? 48.384 23.770 -16.232 1.00 36.41 280 TYR A N 1
ATOM 2003 C CA . TYR A 1 280 ? 48.447 22.385 -16.745 1.00 36.41 280 TYR A CA 1
ATOM 2004 C C . TYR A 1 280 ? 47.126 21.815 -17.301 1.00 36.41 280 TYR A C 1
ATOM 2006 O O . TYR A 1 280 ? 46.241 21.412 -16.552 1.00 36.41 280 TYR A O 1
ATOM 2014 N N . GLY A 1 281 ? 47.070 21.622 -18.626 1.00 31.56 281 GLY A N 1
ATOM 2015 C CA . GLY A 1 281 ? 46.121 20.709 -19.282 1.00 31.56 281 GLY A CA 1
ATOM 2016 C C . GLY A 1 281 ? 45.324 21.332 -20.428 1.00 31.56 281 GLY A C 1
ATOM 2017 O O . GLY A 1 281 ? 44.512 22.228 -20.223 1.00 31.56 281 GLY A O 1
ATOM 2018 N N . GLU A 1 282 ? 45.526 20.817 -21.639 1.00 27.12 282 GLU A N 1
ATOM 2019 C CA . GLU A 1 282 ? 44.694 21.118 -22.805 1.00 27.12 282 GLU A CA 1
ATOM 2020 C C . GLU A 1 282 ? 43.432 20.238 -22.746 1.00 27.12 282 GLU A C 1
ATOM 2022 O O . GLU A 1 282 ? 43.508 19.023 -22.918 1.00 27.12 282 GLU A O 1
ATOM 2027 N N . TYR A 1 283 ? 42.276 20.836 -22.442 1.00 33.94 283 TYR A N 1
ATOM 2028 C CA . TYR A 1 283 ? 40.996 20.126 -22.348 1.00 33.94 283 TYR A CA 1
ATOM 2029 C C . TYR A 1 283 ? 40.172 20.316 -23.625 1.00 33.94 283 TYR A C 1
ATOM 2031 O O . TYR A 1 283 ? 39.769 21.430 -23.960 1.00 33.94 283 TYR A O 1
ATOM 2039 N N . THR A 1 284 ? 39.874 19.216 -24.318 1.00 29.72 284 THR A N 1
ATOM 2040 C CA . THR A 1 284 ? 38.956 19.201 -25.464 1.00 29.72 284 THR A CA 1
ATOM 2041 C C . THR A 1 284 ? 37.515 19.056 -24.966 1.00 29.72 284 THR A C 1
ATOM 2043 O O . THR A 1 284 ? 37.047 17.953 -24.687 1.00 29.72 284 THR A O 1
ATOM 2046 N N . TYR A 1 285 ? 36.803 20.172 -24.819 1.00 38.56 285 TYR A N 1
ATOM 2047 C CA . TYR A 1 285 ? 35.396 20.170 -24.408 1.00 38.56 285 TYR A CA 1
ATOM 2048 C C . TYR A 1 285 ? 34.499 19.813 -25.599 1.00 38.56 285 TYR A C 1
ATOM 2050 O O . TYR A 1 285 ? 34.457 20.555 -26.577 1.00 38.56 285 TYR A O 1
ATOM 2058 N N . THR A 1 286 ? 33.781 18.690 -25.517 1.00 35.06 286 THR A N 1
ATOM 2059 C CA . THR A 1 286 ? 32.806 18.283 -26.544 1.00 35.06 286 THR A CA 1
ATOM 2060 C C . THR A 1 286 ? 31.403 18.655 -26.076 1.00 35.06 286 THR A C 1
ATOM 2062 O O . THR A 1 286 ? 30.965 18.192 -25.026 1.00 35.06 286 THR A O 1
ATOM 2065 N N . GLN A 1 287 ? 30.704 19.486 -26.848 1.00 42.00 287 GLN A N 1
ATOM 2066 C CA . GLN A 1 287 ? 29.274 19.740 -26.661 1.00 42.00 287 GLN A CA 1
ATOM 2067 C C . GLN A 1 287 ? 28.492 18.807 -27.592 1.00 42.00 287 GLN A C 1
ATOM 2069 O O . GLN A 1 287 ? 28.700 18.845 -28.807 1.00 42.00 287 GLN A O 1
ATOM 2074 N N . THR A 1 288 ? 27.607 17.988 -27.023 1.00 39.22 288 THR A N 1
ATOM 2075 C CA . THR A 1 288 ? 26.719 17.083 -27.766 1.00 39.22 288 THR A CA 1
ATOM 2076 C C . THR A 1 288 ? 25.288 17.593 -27.654 1.00 39.22 288 THR A C 1
ATOM 2078 O O . THR A 1 288 ? 24.787 17.780 -26.548 1.00 39.22 288 THR A O 1
ATOM 2081 N N . VAL A 1 289 ? 24.637 17.820 -28.795 1.00 47.91 289 VAL A N 1
ATOM 2082 C CA . VAL A 1 289 ? 23.205 18.136 -28.879 1.00 47.91 289 VAL A CA 1
ATOM 2083 C C . VAL A 1 289 ? 22.551 17.004 -29.663 1.00 47.91 289 VAL A C 1
ATOM 2085 O O . VAL A 1 289 ? 22.653 16.960 -30.889 1.00 47.91 289 VAL A O 1
ATOM 2088 N N . ASP A 1 290 ? 21.927 16.067 -28.951 1.00 40.28 290 ASP A N 1
ATOM 2089 C CA . ASP A 1 290 ? 21.269 14.912 -29.558 1.00 40.28 290 ASP A CA 1
ATOM 2090 C C . ASP A 1 290 ? 19.789 15.222 -29.820 1.00 40.28 290 ASP A C 1
ATOM 2092 O O . ASP A 1 290 ? 18.982 15.367 -28.905 1.00 40.28 290 ASP A O 1
ATOM 2096 N N . MET A 1 291 ? 19.427 15.306 -31.101 1.00 37.06 291 MET A N 1
ATOM 2097 C CA . MET A 1 291 ? 18.041 15.393 -31.564 1.00 37.06 291 MET A CA 1
ATOM 2098 C C . MET A 1 291 ? 17.667 14.060 -32.216 1.00 37.06 291 MET A C 1
ATOM 2100 O O . MET A 1 291 ? 18.328 13.632 -33.163 1.00 37.06 291 MET A O 1
ATOM 2104 N N . THR A 1 292 ? 16.616 13.392 -31.729 1.00 33.53 292 THR A N 1
ATOM 2105 C CA . THR A 1 292 ? 16.174 12.092 -32.266 1.00 33.53 292 THR A CA 1
ATOM 2106 C C . THR A 1 292 ? 14.680 12.093 -32.599 1.00 33.53 292 THR A C 1
ATOM 2108 O O . THR A 1 292 ? 13.866 12.662 -31.877 1.00 33.53 292 THR A O 1
ATOM 2111 N N . GLY A 1 293 ? 14.322 11.480 -33.733 1.00 27.23 293 GLY A N 1
ATOM 2112 C CA . GLY A 1 293 ? 12.954 11.423 -34.268 1.00 27.23 293 GLY A CA 1
ATOM 2113 C C . GLY A 1 293 ? 12.819 12.041 -35.667 1.00 27.23 293 GLY A C 1
ATOM 2114 O O . GLY A 1 293 ? 13.563 12.950 -36.036 1.00 27.23 293 GLY A O 1
ATOM 2115 N N . SER A 1 294 ? 11.874 11.527 -36.457 1.00 25.84 294 SER A N 1
ATOM 2116 C CA . SER A 1 294 ? 11.543 12.021 -37.802 1.00 25.84 294 SER A CA 1
ATOM 2117 C C . SER A 1 294 ? 10.463 13.104 -37.742 1.00 25.84 294 SER A C 1
ATOM 2119 O O . SER A 1 294 ? 9.426 12.879 -37.122 1.00 25.84 294 SER A O 1
ATOM 2121 N N . GLY A 1 295 ? 10.670 14.231 -38.431 1.00 29.53 295 GLY A N 1
ATOM 2122 C CA . GLY A 1 295 ? 9.744 15.376 -38.431 1.00 29.53 295 GLY A CA 1
ATOM 2123 C C . GLY A 1 295 ? 10.103 16.502 -37.451 1.00 29.53 295 GLY A C 1
ATOM 2124 O O . GLY A 1 295 ? 9.319 17.429 -37.283 1.00 29.53 295 GLY A O 1
ATOM 2125 N N . ASN A 1 296 ? 11.280 16.446 -36.819 1.00 29.80 296 ASN A N 1
ATOM 2126 C CA . ASN A 1 296 ? 11.778 17.501 -35.934 1.00 29.80 296 ASN A CA 1
ATOM 2127 C C . ASN A 1 296 ? 12.398 18.658 -36.736 1.00 29.80 296 ASN A C 1
ATOM 2129 O O . ASN A 1 296 ? 13.352 18.438 -37.480 1.00 29.80 296 ASN A O 1
ATOM 2133 N N . VAL A 1 297 ? 11.930 19.892 -36.525 1.00 30.05 297 VAL A N 1
ATOM 2134 C CA . VAL A 1 297 ? 12.513 21.099 -37.140 1.00 30.05 297 VAL A CA 1
ATOM 2135 C C . VAL A 1 297 ? 13.343 21.871 -36.111 1.00 30.05 297 VAL A C 1
ATOM 2137 O O . VAL A 1 297 ? 12.794 22.438 -35.166 1.00 30.05 297 VAL A O 1
ATOM 2140 N N . LEU A 1 298 ? 14.659 21.992 -36.331 1.00 41.31 298 LEU A N 1
ATOM 2141 C CA . LEU A 1 298 ? 15.494 22.979 -35.627 1.00 41.31 298 LEU A CA 1
ATOM 2142 C C . LEU A 1 298 ? 15.179 24.392 -36.158 1.00 41.31 298 LEU A C 1
ATOM 2144 O O . LEU A 1 298 ? 15.896 24.957 -36.981 1.00 41.31 298 LEU A O 1
ATOM 2148 N N . SER A 1 299 ? 14.054 24.950 -35.716 1.00 32.50 299 SER A N 1
ATOM 2149 C CA . SER A 1 299 ? 13.520 26.216 -36.221 1.00 32.50 299 SER A CA 1
ATOM 2150 C C . SER A 1 299 ? 14.120 27.431 -35.503 1.00 32.50 299 SER A C 1
ATOM 2152 O O . SER A 1 299 ? 13.478 28.004 -34.617 1.00 32.50 299 SER A O 1
ATOM 2154 N N . ILE A 1 300 ? 15.280 27.919 -35.959 1.00 37.47 300 ILE A N 1
ATOM 2155 C CA . ILE A 1 300 ? 15.670 29.315 -35.690 1.00 37.47 300 ILE A CA 1
ATOM 2156 C C . ILE A 1 300 ? 15.011 30.221 -36.745 1.00 37.47 300 ILE A C 1
ATOM 2158 O O . ILE A 1 300 ? 15.585 30.533 -37.789 1.00 37.47 300 ILE A O 1
ATOM 2162 N N . ALA A 1 301 ? 13.765 30.623 -36.492 1.00 25.86 301 ALA A N 1
ATOM 2163 C CA . ALA A 1 301 ? 12.969 31.396 -37.441 1.00 25.86 301 ALA A CA 1
ATOM 2164 C C . ALA A 1 301 ? 13.309 32.899 -37.403 1.00 25.86 301 ALA A C 1
ATOM 2166 O O . ALA A 1 301 ? 12.947 33.613 -36.470 1.00 25.86 301 ALA A O 1
ATOM 2167 N N . GLY A 1 302 ? 13.956 33.402 -38.458 1.00 24.42 302 GLY A N 1
ATOM 2168 C CA . GLY A 1 302 ? 14.158 34.837 -38.673 1.00 24.42 302 GLY A CA 1
ATOM 2169 C C . GLY A 1 302 ? 15.295 35.153 -39.645 1.00 24.42 302 GLY A C 1
ATOM 2170 O O . GLY A 1 302 ? 16.322 34.477 -39.670 1.00 24.42 302 GLY A O 1
ATOM 2171 N N . THR A 1 303 ? 15.152 36.222 -40.433 1.00 22.44 303 THR A N 1
ATOM 2172 C CA . THR A 1 303 ? 16.248 36.735 -41.272 1.00 22.44 303 THR A CA 1
ATOM 2173 C C . THR A 1 303 ? 17.384 37.254 -40.382 1.00 22.44 303 THR A C 1
ATOM 2175 O O . THR A 1 303 ? 17.258 38.337 -39.809 1.00 22.44 303 THR A O 1
ATOM 2178 N N . GLY A 1 304 ? 18.477 36.493 -40.271 1.00 29.75 304 GLY A N 1
ATOM 2179 C CA . GLY A 1 304 ? 19.634 36.809 -39.414 1.00 29.75 304 GLY A CA 1
ATOM 2180 C C . GLY A 1 304 ? 19.914 35.805 -38.285 1.00 29.75 304 GLY A C 1
ATOM 2181 O O . GLY A 1 304 ? 20.831 36.029 -37.495 1.00 29.75 304 GLY A O 1
ATOM 2182 N N . ALA A 1 305 ? 19.160 34.705 -38.201 1.00 30.84 305 ALA A N 1
ATOM 2183 C CA . ALA A 1 305 ? 19.439 33.589 -37.297 1.00 30.84 305 ALA A CA 1
ATOM 2184 C C . ALA A 1 305 ? 20.878 33.050 -37.455 1.00 30.84 305 ALA A C 1
ATOM 2186 O O . ALA A 1 305 ? 21.312 32.758 -38.568 1.00 30.84 305 ALA A O 1
ATOM 2187 N N . THR A 1 306 ? 21.615 32.915 -36.346 1.00 37.78 306 THR A N 1
ATOM 2188 C CA . THR A 1 306 ? 23.024 32.478 -36.340 1.00 37.78 306 THR A CA 1
ATOM 2189 C C . THR A 1 306 ? 23.249 31.401 -35.279 1.00 37.78 306 THR A C 1
ATOM 2191 O O . THR A 1 306 ? 23.177 31.702 -34.089 1.00 37.78 306 THR A O 1
ATOM 2194 N N . LEU A 1 307 ? 23.587 30.172 -35.687 1.00 48.09 307 LEU A N 1
ATOM 2195 C CA . LEU A 1 307 ? 24.130 29.161 -34.776 1.00 48.09 307 LEU A CA 1
ATOM 2196 C C . LEU A 1 307 ? 25.661 29.298 -34.728 1.00 48.09 307 LEU A C 1
ATOM 2198 O O . LEU A 1 307 ? 26.369 28.924 -35.666 1.00 48.09 307 LEU A O 1
ATOM 2202 N N . ALA A 1 308 ? 26.159 29.874 -33.633 1.00 42.78 308 ALA A N 1
ATOM 2203 C CA . ALA A 1 308 ? 27.584 30.069 -33.376 1.00 42.78 308 ALA A CA 1
ATOM 2204 C C . ALA A 1 308 ? 28.123 28.954 -32.467 1.00 42.78 308 ALA A C 1
ATOM 2206 O O . ALA A 1 308 ? 28.112 29.075 -31.242 1.00 42.78 308 ALA A O 1
ATOM 2207 N N . ALA A 1 309 ? 28.594 27.869 -33.078 1.00 45.00 309 ALA A N 1
ATOM 2208 C CA . ALA A 1 309 ? 29.271 26.773 -32.393 1.00 45.00 309 ALA A CA 1
ATOM 2209 C C . ALA A 1 309 ? 30.785 26.820 -32.665 1.00 45.00 309 ALA A C 1
ATOM 2211 O O . ALA A 1 309 ? 31.211 27.269 -33.724 1.00 45.00 309 ALA A O 1
ATOM 2212 N N . GLN A 1 310 ? 31.587 26.345 -31.710 1.00 36.97 310 GLN A N 1
ATOM 2213 C CA . GLN A 1 310 ? 32.998 25.987 -31.900 1.00 36.97 310 GLN A CA 1
ATOM 2214 C C . GLN A 1 310 ? 33.203 24.588 -31.316 1.00 36.97 310 GLN A C 1
ATOM 2216 O O . GLN A 1 310 ? 32.719 24.316 -30.214 1.00 36.97 310 GLN A O 1
ATOM 2221 N N . ASN A 1 311 ? 33.915 23.714 -32.034 1.00 36.88 311 ASN A N 1
ATOM 2222 C CA . ASN A 1 311 ? 34.222 22.334 -31.617 1.00 36.88 311 ASN A CA 1
ATOM 2223 C C . ASN A 1 311 ? 32.982 21.479 -31.244 1.00 36.88 311 ASN A C 1
ATOM 2225 O O . ASN A 1 311 ? 33.025 20.683 -30.305 1.00 36.88 311 ASN A O 1
ATOM 2229 N N . ALA A 1 312 ? 31.868 21.637 -31.965 1.00 40.88 312 ALA A N 1
ATOM 2230 C CA . ALA A 1 312 ? 30.650 20.843 -31.767 1.00 40.88 312 ALA A CA 1
ATOM 2231 C C . ALA A 1 312 ? 30.511 19.713 -32.805 1.00 40.88 312 ALA A C 1
ATOM 2233 O O . ALA A 1 312 ? 31.009 19.823 -33.929 1.00 40.88 312 ALA A O 1
ATOM 2234 N N . THR A 1 313 ? 29.783 18.654 -32.433 1.00 41.66 313 THR A N 1
ATOM 2235 C CA . THR A 1 313 ? 29.209 17.690 -33.388 1.00 41.66 313 THR A CA 1
ATOM 2236 C C . THR A 1 313 ? 27.745 18.054 -33.605 1.00 41.66 313 THR A C 1
ATOM 2238 O O . THR A 1 313 ? 27.001 18.168 -32.633 1.00 41.66 313 THR A O 1
ATOM 2241 N N . ILE A 1 314 ? 27.341 18.256 -34.861 1.00 51.66 314 ILE A N 1
ATOM 2242 C CA . ILE A 1 314 ? 25.976 18.667 -35.221 1.00 51.66 314 ILE A CA 1
ATOM 2243 C C . ILE A 1 314 ? 25.372 17.611 -36.151 1.00 51.66 314 ILE A C 1
ATOM 2245 O O . ILE A 1 314 ? 25.915 17.353 -37.229 1.00 51.66 314 ILE A O 1
ATOM 2249 N N . ASN A 1 315 ? 24.253 17.020 -35.726 1.00 47.22 315 ASN A N 1
ATOM 2250 C CA . ASN A 1 315 ? 23.478 16.044 -36.490 1.00 47.22 315 ASN A CA 1
ATOM 2251 C C . ASN A 1 315 ? 22.241 16.737 -37.078 1.00 47.22 315 ASN A C 1
ATOM 2253 O O . ASN A 1 315 ? 21.399 17.230 -36.329 1.00 47.22 315 ASN A O 1
ATOM 2257 N N . ILE A 1 316 ? 22.134 16.786 -38.407 1.00 50.38 316 ILE A N 1
ATOM 2258 C CA . ILE A 1 316 ? 21.023 17.436 -39.118 1.00 50.38 316 ILE A CA 1
ATOM 2259 C C . ILE A 1 316 ? 20.106 16.351 -39.693 1.00 50.38 316 ILE A C 1
ATOM 2261 O O . ILE A 1 316 ? 20.546 15.515 -40.485 1.00 50.38 316 ILE A O 1
ATOM 2265 N N . ALA A 1 317 ? 18.838 16.360 -39.275 1.00 42.81 317 ALA A N 1
ATOM 2266 C CA . ALA A 1 317 ? 17.809 15.441 -39.756 1.00 42.81 317 ALA A CA 1
ATOM 2267 C C . ALA A 1 317 ? 17.385 15.756 -41.203 1.00 42.81 317 ALA A C 1
ATOM 2269 O O . ALA A 1 317 ? 17.686 16.829 -41.735 1.00 42.81 317 ALA A O 1
ATOM 2270 N N . SER A 1 318 ? 16.680 14.818 -41.839 1.00 39.16 318 SER A N 1
ATOM 2271 C CA . SER A 1 318 ? 16.111 15.002 -43.179 1.00 39.16 318 SER A CA 1
ATOM 2272 C C . SER A 1 318 ? 15.212 16.245 -43.261 1.00 39.16 318 SER A C 1
ATOM 2274 O O . SER A 1 318 ? 14.647 16.665 -42.249 1.00 39.16 318 SER A O 1
ATOM 2276 N N . ASP A 1 319 ? 15.085 16.834 -44.452 1.00 39.16 319 ASP A N 1
ATOM 2277 C CA . ASP A 1 319 ? 14.171 17.949 -44.763 1.00 39.16 319 ASP A CA 1
ATOM 2278 C C . ASP A 1 319 ? 14.417 19.257 -43.961 1.00 39.16 319 ASP A C 1
ATOM 2280 O O . ASP A 1 319 ? 13.514 20.077 -43.786 1.00 39.16 319 ASP A O 1
ATOM 2284 N N . SER A 1 320 ? 15.638 19.477 -43.449 1.00 40.84 320 SER A N 1
ATOM 2285 C CA . SER A 1 320 ? 15.979 20.580 -42.518 1.00 40.84 320 SER A CA 1
ATOM 2286 C C . SER A 1 320 ? 16.849 21.690 -43.135 1.00 40.84 320 SER A C 1
ATOM 2288 O O . SER A 1 320 ? 17.827 21.370 -43.796 1.00 40.84 320 SER A O 1
ATOM 2290 N N . GLN A 1 321 ? 16.577 22.974 -42.835 1.00 43.97 321 GLN A N 1
ATOM 2291 C CA . GLN A 1 321 ? 17.385 24.157 -43.228 1.00 43.97 321 GLN A CA 1
ATOM 2292 C C . GLN A 1 321 ? 18.202 24.739 -42.059 1.00 43.97 321 GLN A C 1
ATOM 2294 O O . GLN A 1 321 ? 17.619 25.155 -41.058 1.00 43.97 321 GLN A O 1
ATOM 2299 N N . VAL A 1 322 ? 19.538 24.824 -42.182 1.00 50.91 322 VAL A N 1
ATOM 2300 C CA . VAL A 1 322 ? 20.443 25.270 -41.092 1.00 50.91 322 VAL A CA 1
ATOM 2301 C C . VAL A 1 322 ? 21.515 26.270 -41.564 1.00 50.91 322 VAL A C 1
ATOM 2303 O O . VAL A 1 322 ? 22.162 26.049 -42.586 1.00 50.91 322 VAL A O 1
ATOM 2306 N N . THR A 1 323 ? 21.777 27.324 -40.773 1.00 47.97 323 THR A N 1
ATOM 2307 C CA . THR A 1 323 ? 22.897 28.275 -40.973 1.00 47.97 323 THR A CA 1
ATOM 2308 C C . THR A 1 323 ? 23.904 28.220 -39.817 1.00 47.97 323 THR A C 1
ATOM 2310 O O . THR A 1 323 ? 23.549 28.504 -38.671 1.00 47.97 323 THR A O 1
ATOM 2313 N N . LEU A 1 324 ? 25.171 27.914 -40.119 1.00 58.22 324 LEU A N 1
ATOM 2314 C CA . LEU A 1 324 ? 26.283 27.771 -39.169 1.00 58.22 324 LEU A CA 1
ATOM 2315 C C . LEU A 1 324 ? 27.370 28.842 -39.368 1.00 58.22 324 LEU A C 1
ATOM 2317 O O . LEU A 1 324 ? 27.717 29.189 -40.498 1.00 58.22 324 LEU A O 1
ATOM 2321 N N . SER A 1 325 ? 27.972 29.305 -38.269 1.00 47.78 325 SER A N 1
ATOM 2322 C CA . SER A 1 325 ? 29.140 30.202 -38.276 1.00 47.78 325 SER A CA 1
ATOM 2323 C C . SER A 1 325 ? 30.160 29.757 -37.217 1.00 47.78 325 SER A C 1
ATOM 2325 O O . SER A 1 325 ? 29.974 30.046 -36.033 1.00 47.78 325 SER A O 1
ATOM 2327 N N . GLY A 1 326 ? 31.239 29.088 -37.637 1.00 46.25 326 GLY A N 1
ATOM 2328 C CA . GLY A 1 326 ? 32.221 28.433 -36.753 1.00 46.25 326 GLY A CA 1
ATOM 2329 C C . GLY A 1 326 ? 33.597 28.239 -37.409 1.00 46.25 326 GLY A C 1
ATOM 2330 O O . GLY A 1 326 ? 33.871 28.805 -38.465 1.00 46.25 326 GLY A O 1
ATOM 2331 N N . SER A 1 327 ? 34.516 27.503 -36.782 1.00 43.44 327 SER A N 1
ATOM 2332 C CA . SER A 1 327 ? 35.685 26.918 -37.467 1.00 43.44 327 SER A CA 1
ATOM 2333 C C . SER A 1 327 ? 36.168 25.644 -36.756 1.00 43.44 327 SER A C 1
ATOM 2335 O O . SER A 1 327 ? 36.343 25.637 -35.535 1.00 43.44 327 SER A O 1
ATOM 2337 N N . ASN A 1 328 ? 36.541 24.627 -37.543 1.00 46.44 328 ASN A N 1
ATOM 2338 C CA . ASN A 1 328 ? 36.881 23.247 -37.145 1.00 46.44 328 ASN A CA 1
ATOM 2339 C C . ASN A 1 328 ? 35.686 22.354 -36.716 1.00 46.44 328 ASN A C 1
ATOM 2341 O O . ASN A 1 328 ? 35.874 21.379 -35.988 1.00 46.44 328 ASN A O 1
ATOM 2345 N N . GLU A 1 329 ? 34.458 22.649 -37.151 1.00 50.12 329 GLU A N 1
ATOM 2346 C CA . GLU A 1 329 ? 33.275 21.834 -36.830 1.00 50.12 329 GLU A CA 1
ATOM 2347 C C . GLU A 1 329 ? 33.232 20.509 -37.606 1.00 50.12 329 GLU A C 1
ATOM 2349 O O . GLU A 1 329 ? 33.649 20.423 -38.768 1.00 50.12 329 GLU A O 1
ATOM 2354 N N . LYS A 1 330 ? 32.634 19.489 -36.972 1.00 53.22 330 LYS A N 1
ATOM 2355 C CA . LYS A 1 330 ? 32.252 18.232 -37.622 1.00 53.22 330 LYS A CA 1
ATOM 2356 C C . LYS A 1 330 ? 30.733 18.172 -37.774 1.00 53.22 330 LYS A C 1
ATOM 2358 O O . LYS A 1 330 ? 29.999 18.154 -36.784 1.00 53.22 330 LYS A O 1
ATOM 2363 N N . ILE A 1 331 ? 30.269 18.112 -39.016 1.00 59.94 331 ILE A N 1
ATOM 2364 C CA . ILE A 1 331 ? 28.850 18.194 -39.370 1.00 59.94 331 ILE A CA 1
ATOM 2365 C C . ILE A 1 331 ? 28.435 16.883 -40.045 1.00 59.94 331 ILE A C 1
ATOM 2367 O O . ILE A 1 331 ? 29.116 16.421 -40.964 1.00 59.94 331 ILE A O 1
ATOM 2371 N N . THR A 1 332 ? 27.323 16.295 -39.598 1.00 54.03 332 THR A N 1
ATOM 2372 C CA . THR A 1 332 ? 26.739 15.091 -40.207 1.00 54.03 332 THR A CA 1
ATOM 2373 C C . THR A 1 332 ? 25.314 15.385 -40.667 1.00 54.03 332 THR A C 1
ATOM 2375 O O . THR A 1 332 ? 24.475 15.790 -39.863 1.00 54.03 332 THR A O 1
ATOM 2378 N N . MET A 1 333 ? 25.038 15.183 -41.955 1.00 50.59 333 MET A N 1
ATOM 2379 C CA . MET A 1 333 ? 23.726 15.422 -42.568 1.00 50.59 333 MET A CA 1
ATOM 2380 C C . MET A 1 333 ? 23.079 14.107 -43.004 1.00 50.59 333 MET A C 1
ATOM 2382 O O . MET A 1 333 ? 23.750 13.231 -43.559 1.00 50.59 333 MET A O 1
ATOM 2386 N N . ALA A 1 334 ? 21.774 13.986 -42.750 1.00 48.94 334 ALA A N 1
ATOM 2387 C CA . ALA A 1 334 ? 20.923 12.922 -43.273 1.00 48.94 334 ALA A CA 1
ATOM 2388 C C . ALA A 1 334 ? 20.699 13.097 -44.793 1.00 48.94 334 ALA A C 1
ATOM 2390 O O . ALA A 1 334 ? 21.595 13.555 -45.500 1.00 48.94 334 ALA A O 1
ATOM 2391 N N . SER A 1 335 ? 19.552 12.662 -45.321 1.00 44.44 335 SER A N 1
ATOM 2392 C CA . SER A 1 335 ? 19.198 12.870 -46.734 1.00 44.44 335 SER A CA 1
ATOM 2393 C C . SER A 1 335 ? 18.115 13.945 -46.878 1.00 44.44 335 SER A C 1
ATOM 2395 O O . SER A 1 335 ? 17.255 14.020 -46.003 1.00 44.44 335 SER A O 1
ATOM 2397 N N . ASN A 1 336 ? 18.112 14.710 -47.976 1.00 46.50 336 ASN A N 1
ATOM 2398 C CA . ASN A 1 336 ? 17.206 15.852 -48.226 1.00 46.50 336 ASN A CA 1
ATOM 2399 C C . ASN A 1 336 ? 17.366 17.068 -47.276 1.00 46.50 336 ASN A C 1
ATOM 2401 O O . ASN A 1 336 ? 16.389 17.746 -46.978 1.00 46.50 336 ASN A O 1
ATOM 2405 N N . SER A 1 337 ? 18.569 17.377 -46.776 1.00 47.56 337 SER A N 1
ATOM 2406 C CA . SER A 1 337 ? 18.804 18.521 -45.869 1.00 47.56 337 SER A CA 1
ATOM 2407 C C . SER A 1 337 ? 19.546 19.694 -46.541 1.00 47.56 337 SER A C 1
ATOM 2409 O O . SER A 1 337 ? 20.449 19.494 -47.351 1.00 47.56 337 SER A O 1
ATOM 2411 N N . ASP A 1 338 ? 19.223 20.924 -46.138 1.00 47.44 338 ASP A N 1
ATOM 2412 C CA . ASP A 1 338 ? 19.799 22.190 -46.604 1.00 47.44 338 ASP A CA 1
ATOM 2413 C C . ASP A 1 338 ? 20.771 22.786 -45.550 1.00 47.44 338 ASP A C 1
ATOM 2415 O O . ASP A 1 338 ? 20.383 23.074 -44.414 1.00 47.44 338 ASP A O 1
ATOM 2419 N N . LEU A 1 339 ? 22.026 23.060 -45.921 1.00 62.28 339 LEU A N 1
ATOM 2420 C CA . LEU A 1 339 ? 23.044 23.660 -45.043 1.00 62.28 339 LEU A CA 1
ATOM 2421 C C . LEU A 1 339 ? 23.698 24.902 -45.663 1.00 62.28 339 LEU A C 1
ATOM 2423 O O . LEU A 1 339 ? 24.175 24.866 -46.792 1.00 62.28 339 LEU A O 1
ATOM 2427 N N . THR A 1 340 ? 23.834 25.970 -44.878 1.00 53.81 340 THR A N 1
ATOM 2428 C CA . THR A 1 340 ? 24.762 27.084 -45.133 1.00 53.81 340 THR A CA 1
ATOM 2429 C C . THR A 1 340 ? 25.794 27.157 -44.006 1.00 53.81 340 THR A C 1
ATOM 2431 O O . THR A 1 340 ? 25.414 27.266 -42.844 1.00 53.81 340 THR A O 1
ATOM 2434 N N . ALA A 1 341 ? 27.094 27.115 -44.309 1.00 59.66 341 ALA A N 1
ATOM 2435 C CA . ALA A 1 341 ? 28.154 27.160 -43.298 1.00 59.66 341 ALA A CA 1
ATOM 2436 C C . ALA A 1 341 ? 29.312 28.100 -43.674 1.00 59.66 341 ALA A C 1
ATOM 2438 O O . ALA A 1 341 ? 29.881 28.010 -44.765 1.00 59.66 341 ALA A O 1
ATOM 2439 N N . TYR A 1 342 ? 29.694 28.958 -42.726 1.00 52.91 342 TYR A N 1
ATOM 2440 C CA . TYR A 1 342 ? 30.807 29.904 -42.840 1.00 52.91 342 TYR A CA 1
ATOM 2441 C C . TYR A 1 342 ? 31.911 29.532 -41.840 1.00 52.91 342 TYR A C 1
ATOM 2443 O O . TYR A 1 342 ? 31.669 29.559 -40.630 1.00 52.91 342 TYR A O 1
ATOM 2451 N N . GLY A 1 343 ? 33.114 29.192 -42.317 1.00 52.12 343 GLY A N 1
ATOM 2452 C CA . GLY A 1 343 ? 34.205 28.771 -41.433 1.00 52.12 343 GLY A CA 1
ATOM 2453 C C . GLY A 1 343 ? 35.359 28.008 -42.079 1.00 52.12 343 GLY A C 1
ATOM 2454 O O . GLY A 1 343 ? 35.205 27.381 -43.123 1.00 52.12 343 GLY A O 1
ATOM 2455 N N . ASN A 1 344 ? 36.526 28.016 -41.428 1.00 48.16 344 ASN A N 1
ATOM 2456 C CA . ASN A 1 344 ? 37.702 27.264 -41.881 1.00 48.16 344 ASN A CA 1
ATOM 2457 C C . ASN A 1 344 ? 37.748 25.853 -41.261 1.00 48.16 344 ASN A C 1
ATOM 2459 O O . ASN A 1 344 ? 37.245 25.636 -40.159 1.00 48.16 344 ASN A O 1
ATOM 2463 N N . ASN A 1 345 ? 38.409 24.911 -41.943 1.00 49.47 345 ASN A N 1
ATOM 2464 C CA . ASN A 1 345 ? 38.628 23.517 -41.519 1.00 49.47 345 ASN A CA 1
ATOM 2465 C C . ASN A 1 345 ? 37.348 22.705 -41.219 1.00 49.47 345 ASN A C 1
ATOM 2467 O O . ASN A 1 345 ? 37.359 21.811 -40.372 1.00 49.47 345 ASN A O 1
ATOM 2471 N N . LEU A 1 346 ? 36.233 23.007 -41.890 1.00 52.91 346 LEU A N 1
ATOM 2472 C CA . LEU A 1 346 ? 34.981 22.263 -41.719 1.00 52.91 346 LEU A CA 1
ATOM 2473 C C . LEU A 1 346 ? 35.132 20.821 -42.230 1.00 52.91 346 LEU A C 1
ATOM 2475 O O . LEU A 1 346 ? 35.607 20.611 -43.348 1.00 52.91 346 LEU A O 1
ATOM 2479 N N . THR A 1 347 ? 34.698 19.838 -41.439 1.00 54.06 347 THR A N 1
ATOM 2480 C CA . THR A 1 347 ? 34.630 18.423 -41.847 1.00 54.06 347 THR A CA 1
ATOM 2481 C C . THR A 1 347 ? 33.170 18.006 -41.980 1.00 54.06 347 THR A C 1
ATOM 2483 O O . THR A 1 347 ? 32.454 17.917 -40.981 1.00 54.06 347 THR A O 1
ATOM 2486 N N . LEU A 1 348 ? 32.724 17.749 -43.209 1.00 62.91 348 LEU A N 1
ATOM 2487 C CA . LEU A 1 348 ? 31.322 17.485 -43.531 1.00 62.91 348 LEU A CA 1
ATOM 2488 C C . LEU A 1 348 ? 31.133 16.070 -44.084 1.00 62.91 348 LEU A C 1
ATOM 2490 O O . LEU A 1 348 ? 31.844 15.647 -44.998 1.00 62.91 348 LEU A O 1
ATOM 2494 N N . THR A 1 349 ? 30.158 15.348 -43.534 1.00 57.22 349 THR A N 1
ATOM 2495 C CA . THR A 1 349 ? 29.710 14.035 -44.018 1.00 57.22 349 THR A CA 1
ATOM 2496 C C . THR A 1 349 ? 28.209 14.089 -44.289 1.00 57.22 349 THR A C 1
ATOM 2498 O O . THR A 1 349 ? 27.434 14.351 -43.373 1.00 57.22 349 THR A O 1
ATOM 2501 N N . ALA A 1 350 ? 27.792 13.852 -45.532 1.00 57.06 350 ALA A N 1
ATOM 2502 C CA . ALA A 1 350 ? 26.386 13.939 -45.941 1.00 57.06 350 ALA A CA 1
ATOM 2503 C C . ALA A 1 350 ? 25.909 12.658 -46.646 1.00 57.06 350 ALA A C 1
ATOM 2505 O O . ALA A 1 350 ? 26.689 12.008 -47.355 1.00 57.06 350 ALA A O 1
ATOM 2506 N N . GLN A 1 351 ? 24.632 12.307 -46.447 1.00 53.34 351 GLN A N 1
ATOM 2507 C CA . GLN A 1 351 ? 23.961 11.227 -47.187 1.00 53.34 351 GLN A CA 1
ATOM 2508 C C . GLN A 1 351 ? 23.425 11.755 -48.535 1.00 53.34 351 GLN A C 1
ATOM 2510 O O . GLN A 1 351 ? 24.102 12.582 -49.135 1.00 53.34 351 GLN A O 1
ATOM 2515 N N . ALA A 1 352 ? 22.286 11.291 -49.063 1.00 53.12 352 ALA A N 1
ATOM 2516 C CA . ALA A 1 352 ? 21.814 11.630 -50.417 1.00 53.12 352 ALA A CA 1
ATOM 2517 C C . ALA A 1 352 ? 20.939 12.907 -50.480 1.00 53.12 352 ALA A C 1
ATOM 2519 O O . ALA A 1 352 ? 20.338 13.303 -49.491 1.00 53.12 352 ALA A O 1
ATOM 2520 N N . GLU A 1 353 ? 20.797 13.522 -51.658 1.00 53.44 353 GLU A N 1
ATOM 2521 C CA . GLU A 1 353 ? 19.793 14.584 -51.921 1.00 53.44 353 GLU A CA 1
ATOM 2522 C C . GLU A 1 353 ? 19.904 15.894 -51.084 1.00 53.44 353 GLU A C 1
ATOM 2524 O O . GLU A 1 353 ? 18.948 16.652 -50.993 1.00 53.44 353 GLU A O 1
ATOM 2529 N N . ASN A 1 354 ? 21.058 16.213 -50.485 1.00 53.09 354 ASN A N 1
ATOM 2530 C CA . ASN A 1 354 ? 21.267 17.429 -49.670 1.00 53.09 354 ASN A CA 1
ATOM 2531 C C . ASN A 1 354 ? 21.643 18.685 -50.481 1.00 53.09 354 ASN A C 1
ATOM 2533 O O . ASN A 1 354 ? 22.484 18.590 -51.380 1.00 53.09 354 ASN A O 1
ATOM 2537 N N . ASN A 1 355 ? 21.165 19.874 -50.079 1.00 52.81 355 ASN A N 1
ATOM 2538 C CA . ASN A 1 355 ? 21.651 21.168 -50.583 1.00 52.81 355 ASN A CA 1
ATOM 2539 C C . ASN A 1 355 ? 22.709 21.786 -49.655 1.00 52.81 355 ASN A C 1
ATOM 2541 O O . ASN A 1 355 ? 22.478 21.905 -48.456 1.00 52.81 355 ASN A O 1
ATOM 2545 N N . MET A 1 356 ? 23.868 22.228 -50.165 1.00 58.59 356 MET A N 1
ATOM 2546 C CA . MET A 1 356 ? 24.955 22.730 -49.289 1.00 58.59 356 MET A CA 1
ATOM 2547 C C . MET A 1 356 ? 25.741 23.938 -49.835 1.00 58.59 356 MET A C 1
ATOM 2549 O O . MET A 1 356 ? 26.354 23.859 -50.897 1.00 58.59 356 MET A O 1
ATOM 2553 N N . LEU A 1 357 ? 25.801 25.031 -49.066 1.00 54.50 357 LEU A N 1
ATOM 2554 C CA . LEU A 1 357 ? 26.588 26.249 -49.311 1.00 54.50 357 LEU A CA 1
ATOM 2555 C C . LEU A 1 357 ? 27.705 26.374 -48.257 1.00 54.50 357 LEU A C 1
ATOM 2557 O O . LEU A 1 357 ? 27.421 26.495 -47.069 1.00 54.50 357 LEU A O 1
ATOM 2561 N N . LEU A 1 358 ? 28.975 26.346 -48.679 1.00 57.06 358 LEU A N 1
ATOM 2562 C CA . LEU A 1 358 ? 30.142 26.264 -47.784 1.00 57.06 358 LEU A CA 1
ATOM 2563 C C . LEU A 1 358 ? 31.196 27.329 -48.136 1.00 57.06 358 LEU A C 1
ATOM 2565 O O . LEU A 1 358 ? 31.691 27.344 -49.264 1.00 57.06 358 LEU A O 1
ATOM 2569 N N . GLU A 1 359 ? 31.593 28.174 -47.179 1.00 51.41 359 GLU A N 1
ATOM 2570 C CA . GLU A 1 359 ? 32.614 29.221 -47.380 1.00 51.41 359 GLU A CA 1
ATOM 2571 C C . GLU A 1 359 ? 33.761 29.148 -46.350 1.00 51.41 359 GLU A C 1
ATOM 2573 O O . GLU A 1 359 ? 33.562 29.413 -45.164 1.00 51.41 359 GLU A O 1
ATOM 2578 N N . GLY A 1 360 ? 34.987 28.854 -46.811 1.00 51.00 360 GLY A N 1
ATOM 2579 C CA . GLY A 1 360 ? 36.215 28.889 -45.998 1.00 51.00 360 GLY A CA 1
ATOM 2580 C C . GLY A 1 360 ? 37.410 28.142 -46.610 1.00 51.00 360 GLY A C 1
ATOM 2581 O O . GLY A 1 360 ? 37.316 27.588 -47.708 1.00 51.00 360 GLY A O 1
ATOM 2582 N N . THR A 1 361 ? 38.556 28.130 -45.919 1.00 45.97 361 THR A N 1
ATOM 2583 C CA . THR A 1 361 ? 39.751 27.351 -46.307 1.00 45.97 361 THR A CA 1
ATOM 2584 C C . THR A 1 361 ? 39.854 26.040 -45.521 1.00 45.97 361 THR A C 1
ATOM 2586 O O . THR A 1 361 ? 39.436 25.965 -44.370 1.00 45.97 361 THR A O 1
ATOM 2589 N N . GLY A 1 362 ? 40.417 24.989 -46.132 1.00 50.59 362 GLY A N 1
ATOM 2590 C CA . GLY A 1 362 ? 40.646 23.697 -45.460 1.00 50.59 362 GLY A CA 1
ATOM 2591 C C . GLY A 1 362 ? 39.409 22.800 -45.300 1.00 50.59 362 GLY A C 1
ATOM 2592 O O . GLY A 1 362 ? 39.437 21.868 -44.502 1.00 50.59 362 GLY A O 1
ATOM 2593 N N . VAL A 1 363 ? 38.320 23.072 -46.027 1.00 52.22 363 VAL A N 1
ATOM 2594 C CA . VAL A 1 363 ? 37.087 22.267 -45.979 1.00 52.22 363 VAL A CA 1
ATOM 2595 C C . VAL A 1 363 ? 37.340 20.855 -46.520 1.00 52.22 363 VAL A C 1
ATOM 2597 O O . VAL A 1 363 ? 37.825 20.701 -47.640 1.00 52.22 363 VAL A O 1
ATOM 2600 N N . THR A 1 364 ? 36.968 19.840 -45.739 1.00 51.56 364 THR A N 1
ATOM 2601 C CA . THR A 1 364 ? 36.974 18.424 -46.136 1.00 51.56 364 THR A CA 1
ATOM 2602 C C . THR A 1 364 ? 35.531 17.953 -46.296 1.00 51.56 364 THR A C 1
ATOM 2604 O O . THR A 1 364 ? 34.765 17.944 -45.330 1.00 51.56 364 THR A O 1
ATOM 2607 N N . LEU A 1 365 ? 35.156 17.574 -47.519 1.00 60.94 365 LEU A N 1
ATOM 2608 C CA . LEU A 1 365 ? 33.804 17.140 -47.873 1.00 60.94 365 LEU A CA 1
ATOM 2609 C C . LEU A 1 365 ? 33.810 15.661 -48.267 1.00 60.94 365 LEU A C 1
ATOM 2611 O O . LEU A 1 365 ? 34.478 15.292 -49.230 1.00 60.94 365 LEU A O 1
ATOM 2615 N N . SER A 1 366 ? 33.028 14.849 -47.555 1.00 54.91 366 SER A N 1
ATOM 2616 C CA . SER A 1 366 ? 32.757 13.451 -47.896 1.00 54.91 366 SER A CA 1
ATOM 2617 C C . SER A 1 366 ? 31.260 13.276 -48.168 1.00 54.91 366 SER A C 1
ATOM 2619 O O . SER A 1 366 ? 30.422 13.534 -47.300 1.00 54.91 366 SER A O 1
ATOM 2621 N N . LEU A 1 367 ? 30.921 12.876 -49.395 1.00 54.41 367 LEU A N 1
ATOM 2622 C CA . LEU A 1 367 ? 29.544 12.613 -49.823 1.00 54.41 367 LEU A CA 1
ATOM 2623 C C . LEU A 1 367 ? 29.318 11.109 -49.954 1.00 54.41 367 LEU A C 1
ATOM 2625 O O . LEU A 1 367 ? 30.143 10.417 -50.558 1.00 54.41 367 LEU A O 1
ATOM 2629 N N . THR A 1 368 ? 28.183 10.632 -49.441 1.00 44.78 368 THR A N 1
ATOM 2630 C CA . THR A 1 368 ? 27.744 9.236 -49.559 1.00 44.78 368 THR A CA 1
ATOM 2631 C C . THR A 1 368 ? 26.340 9.158 -50.158 1.00 44.78 368 THR A C 1
ATOM 2633 O O . THR A 1 368 ? 25.352 9.479 -49.507 1.00 44.78 368 THR A O 1
ATOM 2636 N N . GLY A 1 369 ? 26.242 8.724 -51.416 1.00 45.41 369 GLY A N 1
ATOM 2637 C CA . GLY A 1 369 ? 24.967 8.593 -52.133 1.00 45.41 369 GLY A CA 1
ATOM 2638 C C . GLY A 1 369 ? 24.805 9.577 -53.297 1.00 45.41 369 GLY A C 1
ATOM 2639 O O . GLY A 1 369 ? 25.615 10.476 -53.514 1.00 45.41 369 GLY A O 1
ATOM 2640 N N . GLY A 1 370 ? 23.767 9.362 -54.109 1.00 45.53 370 GLY A N 1
ATOM 2641 C CA . GLY A 1 370 ? 23.503 10.156 -55.315 1.00 45.53 370 GLY A CA 1
ATOM 2642 C C . GLY A 1 370 ? 22.758 11.473 -55.062 1.00 45.53 370 GLY A C 1
ATOM 2643 O O . GLY A 1 370 ? 22.180 11.681 -53.999 1.00 45.53 370 GLY A O 1
ATOM 2644 N N . ASN A 1 371 ? 22.728 12.328 -56.090 1.00 43.06 371 ASN A N 1
ATOM 2645 C CA . ASN A 1 371 ? 21.862 13.513 -56.199 1.00 43.06 371 ASN A CA 1
ATOM 2646 C C . ASN A 1 371 ? 22.034 14.628 -55.137 1.00 43.06 371 ASN A C 1
ATOM 2648 O O . ASN A 1 371 ? 21.130 15.437 -54.969 1.00 43.06 371 ASN A O 1
ATOM 2652 N N . ASN A 1 372 ? 23.174 14.732 -54.448 1.00 46.59 372 ASN A N 1
ATOM 2653 C CA . ASN A 1 372 ? 23.461 15.885 -53.578 1.00 46.59 372 ASN A CA 1
ATOM 2654 C C . ASN A 1 372 ? 23.735 17.168 -54.391 1.00 46.59 372 ASN A C 1
ATOM 2656 O O . ASN A 1 372 ? 24.650 17.190 -55.218 1.00 46.59 372 ASN A O 1
ATOM 2660 N N . GLU A 1 373 ? 23.014 18.259 -54.122 1.00 39.94 373 GLU A N 1
ATOM 2661 C CA . GLU A 1 373 ? 23.158 19.558 -54.796 1.00 39.94 373 GLU A CA 1
ATOM 2662 C C . GLU A 1 373 ? 23.941 20.567 -53.925 1.00 39.94 373 GLU A C 1
ATOM 2664 O O . GLU A 1 373 ? 23.416 21.468 -53.276 1.00 39.94 373 GLU A O 1
ATOM 2669 N N . VAL A 1 374 ? 25.273 20.455 -53.925 1.00 50.53 374 VAL A N 1
ATOM 2670 C CA . VAL A 1 374 ? 26.157 21.423 -53.241 1.00 50.53 374 VAL A CA 1
ATOM 2671 C C . VAL A 1 374 ? 26.100 22.794 -53.944 1.00 50.53 374 VAL A C 1
ATOM 2673 O O . VAL A 1 374 ? 26.835 23.081 -54.896 1.00 50.53 374 VAL A O 1
ATOM 2676 N N . ALA A 1 375 ? 25.178 23.639 -53.486 1.00 38.19 375 ALA A N 1
ATOM 2677 C CA . ALA A 1 375 ? 24.813 24.938 -54.028 1.00 38.19 375 ALA A CA 1
ATOM 2678 C C . ALA A 1 375 ? 25.815 26.070 -53.711 1.00 38.19 375 ALA A C 1
ATOM 2680 O O . ALA A 1 375 ? 25.476 27.076 -53.088 1.00 38.19 375 ALA A O 1
ATOM 2681 N N . LEU A 1 376 ? 27.024 26.003 -54.277 1.00 44.62 376 LEU A N 1
ATOM 2682 C CA . LEU A 1 376 ? 27.839 27.203 -54.521 1.00 44.62 376 LEU A CA 1
ATOM 2683 C C . LEU A 1 376 ? 27.373 27.900 -55.809 1.00 44.62 376 LEU A C 1
ATOM 2685 O O . LEU A 1 376 ? 27.987 27.774 -56.866 1.00 44.62 376 LEU A O 1
ATOM 2689 N N . ASN A 1 377 ? 26.243 28.608 -55.702 1.00 30.95 377 ASN A N 1
ATOM 2690 C CA . ASN A 1 377 ? 25.624 29.459 -56.730 1.00 30.95 377 ASN A CA 1
ATOM 2691 C C . ASN A 1 377 ? 25.675 28.862 -58.163 1.00 30.95 377 ASN A C 1
ATOM 2693 O O . ASN A 1 377 ? 26.377 29.358 -59.046 1.00 30.95 377 ASN A O 1
ATOM 2697 N N . SER A 1 378 ? 24.854 27.823 -58.384 1.00 30.36 378 SER A N 1
ATOM 2698 C CA . SER A 1 378 ? 24.737 26.971 -59.593 1.00 30.36 378 SER A CA 1
ATOM 2699 C C . SER A 1 378 ? 25.664 25.737 -59.645 1.00 30.36 378 SER A C 1
ATOM 2701 O O . SER A 1 378 ? 26.577 25.663 -60.470 1.00 30.36 378 SER A O 1
ATOM 2703 N N . GLY A 1 379 ? 25.359 24.735 -58.805 1.00 50.56 379 GLY A N 1
ATOM 2704 C CA . GLY A 1 379 ? 25.657 23.309 -59.037 1.00 50.56 379 GLY A CA 1
ATOM 2705 C C . GLY A 1 379 ? 27.122 22.926 -59.280 1.00 50.56 379 GLY A C 1
ATOM 2706 O O . GLY A 1 379 ? 27.424 22.277 -60.284 1.00 50.56 379 GLY A O 1
ATOM 2707 N N . ARG A 1 380 ? 28.044 23.341 -58.400 1.00 46.25 380 ARG A N 1
ATOM 2708 C CA . ARG A 1 380 ? 29.495 23.106 -58.536 1.00 46.25 380 ARG A CA 1
ATOM 2709 C C . ARG A 1 380 ? 30.196 22.989 -57.181 1.00 46.25 380 ARG A C 1
ATOM 2711 O O . ARG A 1 380 ? 30.193 23.938 -56.406 1.00 46.25 380 ARG A O 1
ATOM 2718 N N . ILE A 1 381 ? 30.940 21.908 -56.961 1.00 55.53 381 ILE A N 1
ATOM 2719 C CA . ILE A 1 381 ? 31.935 21.819 -55.879 1.00 55.53 381 ILE A CA 1
ATOM 2720 C C . ILE A 1 381 ? 33.148 22.666 -56.284 1.00 55.53 381 ILE A C 1
ATOM 2722 O O . ILE A 1 381 ? 33.857 22.290 -57.216 1.00 55.53 381 ILE A O 1
ATOM 2726 N N . SER A 1 382 ? 33.389 23.807 -55.628 1.00 52.69 382 SER A N 1
ATOM 2727 C CA . SER A 1 382 ? 34.510 24.704 -55.956 1.00 52.69 382 SER A CA 1
ATOM 2728 C C . SER A 1 382 ? 35.694 24.525 -55.001 1.00 52.69 382 SER A C 1
ATOM 2730 O O . SER A 1 382 ? 35.649 24.985 -53.863 1.00 52.69 382 SER A O 1
ATOM 2732 N N . LEU A 1 383 ? 36.781 23.911 -55.471 1.00 55.47 383 LEU A N 1
ATOM 2733 C CA . LEU A 1 383 ? 37.991 23.677 -54.674 1.00 55.47 383 LEU A CA 1
ATOM 2734 C C . LEU A 1 383 ? 38.948 24.877 -54.733 1.00 55.47 383 LEU A C 1
ATOM 2736 O O . LEU A 1 383 ? 39.432 25.245 -55.808 1.00 55.47 383 LEU A O 1
ATOM 2740 N N . SER A 1 384 ? 39.237 25.473 -53.570 1.00 54.88 384 SER A N 1
ATOM 2741 C CA . SER A 1 384 ? 40.318 26.456 -53.395 1.00 54.88 384 SER A CA 1
ATOM 2742 C C . SER A 1 384 ? 41.691 25.768 -53.401 1.00 54.88 384 SER A C 1
ATOM 2744 O O . SER A 1 384 ? 41.762 24.556 -53.266 1.00 54.88 384 SER A O 1
ATOM 2746 N N . ASN A 1 385 ? 42.790 26.507 -53.607 1.00 49.62 385 ASN A N 1
ATOM 2747 C CA . ASN A 1 385 ? 44.123 25.901 -53.772 1.00 49.62 385 ASN A CA 1
ATOM 2748 C C . ASN A 1 385 ? 44.496 24.956 -52.610 1.00 49.62 385 ASN A C 1
ATOM 2750 O O . ASN A 1 385 ? 44.368 25.339 -51.447 1.00 49.62 385 ASN A O 1
ATOM 2754 N N . ASN A 1 386 ? 45.059 23.789 -52.942 1.00 53.88 386 ASN A N 1
ATOM 2755 C CA . ASN A 1 386 ? 45.451 22.714 -52.016 1.00 53.88 386 ASN A CA 1
ATOM 2756 C C . ASN A 1 386 ? 44.286 22.021 -51.268 1.00 53.88 386 ASN A C 1
ATOM 2758 O O . ASN A 1 386 ? 44.505 21.494 -50.175 1.00 53.88 386 ASN A O 1
ATOM 2762 N N . ALA A 1 387 ? 43.065 22.001 -51.812 1.00 55.22 387 ALA A N 1
ATOM 2763 C CA . ALA A 1 387 ? 41.963 21.236 -51.225 1.00 55.22 387 ALA A CA 1
ATOM 2764 C C . ALA A 1 387 ? 41.966 19.755 -51.668 1.00 55.22 387 ALA A C 1
ATOM 2766 O O . ALA A 1 387 ? 42.485 19.399 -52.733 1.00 55.22 387 ALA A O 1
ATOM 2767 N N . GLY A 1 388 ? 41.366 18.901 -50.834 1.00 58.72 388 GLY A N 1
ATOM 2768 C CA . GLY A 1 388 ? 41.158 17.473 -51.082 1.00 58.72 388 GLY A CA 1
ATOM 2769 C C . GLY A 1 388 ? 39.672 17.120 -51.042 1.00 58.72 388 GLY A C 1
ATOM 2770 O O . GLY A 1 388 ? 38.963 17.602 -50.159 1.00 58.72 388 GLY A O 1
ATOM 2771 N N . VAL A 1 389 ? 39.199 16.304 -51.986 1.00 65.00 389 VAL A N 1
ATOM 2772 C CA . VAL A 1 389 ? 37.806 15.827 -52.036 1.00 65.00 389 VAL A CA 1
ATOM 2773 C C . VAL A 1 389 ? 37.745 14.378 -52.520 1.00 65.00 389 VAL A C 1
ATOM 2775 O O . VAL A 1 389 ? 38.312 14.062 -53.566 1.00 65.00 389 VAL A O 1
ATOM 2778 N N . ASP A 1 390 ? 36.990 13.556 -51.787 1.00 62.44 390 ASP A N 1
ATOM 2779 C CA . ASP A 1 390 ? 36.610 12.189 -52.151 1.00 62.44 390 ASP A CA 1
ATOM 2780 C C . ASP A 1 390 ? 35.082 12.138 -52.336 1.00 62.44 390 ASP A C 1
ATOM 2782 O O . ASP A 1 390 ? 34.318 12.379 -51.395 1.00 62.44 390 ASP A O 1
ATOM 2786 N N . LEU A 1 391 ? 34.619 11.859 -53.557 1.00 63.91 391 LEU A N 1
ATOM 2787 C CA . LEU A 1 391 ? 33.193 11.799 -53.897 1.00 63.91 391 LEU A CA 1
ATOM 2788 C C . LEU A 1 391 ? 32.752 10.355 -54.103 1.00 63.91 391 LEU A C 1
ATOM 2790 O O . LEU A 1 391 ? 33.273 9.707 -55.002 1.00 63.91 391 LEU A O 1
ATOM 2794 N N . SER A 1 392 ? 31.743 9.890 -53.358 1.00 54.75 392 SER A N 1
ATOM 2795 C CA . SER A 1 392 ? 31.040 8.635 -53.662 1.00 54.75 392 SER A CA 1
ATOM 2796 C C . SER A 1 392 ? 29.580 8.923 -54.048 1.00 54.75 392 SER A C 1
ATOM 2798 O O . SER A 1 392 ? 28.738 9.267 -53.216 1.00 54.75 392 SER A O 1
ATOM 2800 N N . GLY A 1 393 ? 29.275 8.850 -55.344 1.00 53.06 393 GLY A N 1
ATOM 2801 C CA . GLY A 1 393 ? 27.966 9.205 -55.889 1.00 53.06 393 GLY A CA 1
ATOM 2802 C C . GLY A 1 393 ? 27.971 9.416 -57.403 1.00 53.06 393 GLY A C 1
ATOM 2803 O O . GLY A 1 393 ? 29.011 9.550 -58.040 1.00 53.06 393 GLY A O 1
ATOM 2804 N N . SER A 1 394 ? 26.776 9.450 -57.995 1.00 59.06 394 SER A N 1
ATOM 2805 C CA . SER A 1 394 ? 26.594 9.672 -59.436 1.00 59.06 394 SER A CA 1
ATOM 2806 C C . SER A 1 394 ? 26.035 11.070 -59.732 1.00 59.06 394 SER A C 1
ATOM 2808 O O . SER A 1 394 ? 25.143 11.527 -59.020 1.00 59.06 394 SER A O 1
ATOM 2810 N N . GLY A 1 395 ? 26.503 11.708 -60.811 1.00 59.06 395 GLY A N 1
ATOM 2811 C CA . GLY A 1 395 ? 25.971 12.962 -61.366 1.00 59.06 395 GLY A CA 1
ATOM 2812 C C . GLY A 1 395 ? 26.618 14.265 -60.871 1.00 59.06 395 GLY A C 1
ATOM 2813 O O . GLY A 1 395 ? 26.118 15.343 -61.188 1.00 59.06 395 GLY A O 1
ATOM 2814 N N . ASN A 1 396 ? 27.712 14.199 -60.108 1.00 64.50 396 ASN A N 1
ATOM 2815 C CA . ASN A 1 396 ? 28.313 15.363 -59.445 1.00 64.50 396 ASN A CA 1
ATOM 2816 C C . ASN A 1 396 ? 29.015 16.325 -60.427 1.00 64.50 396 ASN A C 1
ATOM 2818 O O . ASN A 1 396 ? 29.501 15.904 -61.473 1.00 64.50 396 ASN A O 1
ATOM 2822 N N . THR A 1 397 ? 29.160 17.612 -60.079 1.00 65.06 397 THR A N 1
ATOM 2823 C CA . THR A 1 397 ? 30.001 18.563 -60.840 1.00 65.06 397 THR A CA 1
ATOM 2824 C C . THR A 1 397 ? 31.042 19.248 -59.949 1.00 65.06 397 THR A C 1
ATOM 2826 O O . THR A 1 397 ? 30.704 19.856 -58.937 1.00 65.06 397 THR A O 1
ATOM 2829 N N . VAL A 1 398 ? 32.314 19.203 -60.353 1.00 72.25 398 VAL A N 1
ATOM 2830 C CA . VAL A 1 398 ? 33.485 19.729 -59.632 1.00 72.25 398 VAL A CA 1
ATOM 2831 C C . VAL A 1 398 ? 34.199 20.794 -60.470 1.00 72.25 398 VAL A C 1
ATOM 2833 O O . VAL A 1 398 ? 34.376 20.656 -61.682 1.00 72.25 398 VAL A O 1
ATOM 2836 N N . THR A 1 399 ? 34.638 21.871 -59.826 1.00 69.31 399 THR A N 1
ATOM 2837 C CA . THR A 1 399 ? 35.460 22.944 -60.401 1.00 69.31 399 THR A CA 1
ATOM 2838 C C . THR A 1 399 ? 36.654 23.196 -59.481 1.00 69.31 399 THR A C 1
ATOM 2840 O O . THR A 1 399 ? 36.476 23.565 -58.328 1.00 69.31 399 THR A O 1
ATOM 2843 N N . ALA A 1 400 ? 37.879 22.999 -59.961 1.00 68.94 400 ALA A N 1
ATOM 2844 C CA . ALA A 1 400 ? 39.082 23.075 -59.131 1.00 68.94 400 ALA A CA 1
ATOM 2845 C C . ALA A 1 400 ? 40.017 24.225 -59.529 1.00 68.94 400 ALA A C 1
ATOM 2847 O O . ALA A 1 400 ? 40.210 24.494 -60.720 1.00 68.94 400 ALA A O 1
ATOM 2848 N N . ALA A 1 401 ? 40.634 24.868 -58.534 1.00 71.19 401 ALA A N 1
ATOM 2849 C CA . ALA A 1 401 ? 41.720 25.831 -58.719 1.00 71.19 401 ALA A CA 1
ATOM 2850 C C . ALA A 1 401 ? 43.049 25.115 -59.072 1.00 71.19 401 ALA A C 1
ATOM 2852 O O . ALA A 1 401 ? 43.062 24.235 -59.933 1.00 71.19 401 ALA A O 1
ATOM 2853 N N . SER A 1 402 ? 44.175 25.486 -58.453 1.00 73.75 402 SER A N 1
ATOM 2854 C CA . SER A 1 402 ? 45.475 24.830 -58.674 1.00 73.75 402 SER A CA 1
ATOM 2855 C C . SER A 1 402 ? 45.836 23.872 -57.533 1.00 73.75 402 SER A C 1
ATOM 2857 O O . SER A 1 402 ? 45.473 24.115 -56.383 1.00 73.75 402 SER A O 1
ATOM 2859 N N . ALA A 1 403 ? 46.617 22.833 -57.853 1.00 72.06 403 ALA A N 1
ATOM 2860 C CA . ALA A 1 403 ? 47.215 21.893 -56.894 1.00 72.06 403 ALA A CA 1
ATOM 2861 C C . ALA A 1 403 ? 46.235 21.138 -55.960 1.00 72.06 403 ALA A C 1
ATOM 2863 O O . ALA A 1 403 ? 46.549 20.900 -54.797 1.00 72.06 403 ALA A O 1
ATOM 2864 N N . ASN A 1 404 ? 45.057 20.753 -56.458 1.00 73.25 404 ASN A N 1
ATOM 2865 C CA . ASN A 1 404 ? 44.077 19.955 -55.707 1.00 73.25 404 ASN A CA 1
ATOM 2866 C C . ASN A 1 404 ? 44.264 18.448 -55.913 1.00 73.25 404 ASN A C 1
ATOM 2868 O O . ASN A 1 404 ? 44.731 18.027 -56.975 1.00 73.25 404 ASN A O 1
ATOM 2872 N N . THR A 1 405 ? 43.803 17.657 -54.943 1.00 74.50 405 THR A N 1
ATOM 2873 C CA . THR A 1 405 ? 43.669 16.196 -55.055 1.00 74.50 405 THR A CA 1
ATOM 2874 C C . THR A 1 405 ? 42.186 15.836 -55.067 1.00 74.50 405 THR A C 1
ATOM 2876 O O . THR A 1 405 ? 41.443 16.235 -54.174 1.00 74.50 405 THR A O 1
ATOM 2879 N N . ILE A 1 406 ? 41.741 15.120 -56.096 1.00 79.12 406 ILE A N 1
ATOM 2880 C CA . ILE A 1 406 ? 40.324 14.839 -56.347 1.00 79.12 406 ILE A CA 1
ATOM 2881 C C . ILE A 1 406 ? 40.172 13.345 -56.623 1.00 79.12 406 ILE A C 1
ATOM 2883 O O . ILE A 1 406 ? 40.768 12.844 -57.577 1.00 79.12 406 ILE A O 1
ATOM 2887 N N . SER A 1 407 ? 39.365 12.649 -55.828 1.00 78.62 407 SER A N 1
ATOM 2888 C CA . SER A 1 407 ? 38.942 11.272 -56.090 1.00 78.62 407 SER A CA 1
ATOM 2889 C C . SER A 1 407 ? 37.438 11.229 -56.338 1.00 78.62 407 SER A C 1
ATOM 2891 O O . SER A 1 407 ? 36.669 11.912 -55.656 1.00 78.62 407 SER A O 1
ATOM 2893 N N . ILE A 1 408 ? 37.010 10.460 -57.336 1.00 74.00 408 ILE A N 1
ATOM 2894 C CA . ILE A 1 408 ? 35.601 10.342 -57.723 1.00 74.00 408 ILE A CA 1
ATOM 2895 C C . ILE A 1 408 ? 35.255 8.877 -57.943 1.00 74.00 408 ILE A C 1
ATOM 2897 O O . ILE A 1 408 ? 35.901 8.211 -58.746 1.00 74.00 408 ILE A O 1
ATOM 2901 N N . GLU A 1 409 ? 34.205 8.419 -57.270 1.00 67.56 409 GLU A N 1
ATOM 2902 C CA . GLU A 1 409 ? 33.626 7.086 -57.365 1.00 67.56 409 GLU A CA 1
ATOM 2903 C C . GLU A 1 409 ? 32.122 7.173 -57.658 1.00 67.56 409 GLU A C 1
ATOM 2905 O O . GLU A 1 409 ? 31.337 7.695 -56.868 1.00 67.56 409 GLU A O 1
ATOM 2910 N N . GLY A 1 410 ? 31.707 6.663 -58.816 1.00 66.56 410 GLY A N 1
ATOM 2911 C CA . GLY A 1 410 ? 30.320 6.672 -59.282 1.00 66.56 410 GLY A CA 1
ATOM 2912 C C . GLY A 1 410 ? 30.205 7.147 -60.729 1.00 66.56 410 GLY A C 1
ATOM 2913 O O . GLY A 1 410 ? 31.198 7.245 -61.434 1.00 66.56 410 GLY A O 1
ATOM 2914 N N . ASN A 1 411 ? 28.984 7.394 -61.207 1.00 69.44 411 ASN A N 1
ATOM 2915 C CA . ASN A 1 411 ? 28.720 7.557 -62.641 1.00 69.44 411 ASN A CA 1
ATOM 2916 C C . ASN A 1 411 ? 28.275 8.982 -63.023 1.00 69.44 411 ASN A C 1
ATOM 2918 O O . ASN A 1 411 ? 27.504 9.605 -62.301 1.00 69.44 411 ASN A O 1
ATOM 2922 N N . ARG A 1 412 ? 28.608 9.448 -64.228 1.00 76.00 412 ARG A N 1
ATOM 2923 C CA . ARG A 1 412 ? 28.187 10.716 -64.857 1.00 76.00 412 ARG A CA 1
ATOM 2924 C C . ARG A 1 412 ? 28.703 11.985 -64.178 1.00 76.00 412 ARG A C 1
ATOM 2926 O O . ARG A 1 412 ? 28.062 13.032 -64.312 1.00 76.00 412 ARG A O 1
ATOM 2933 N N . ASN A 1 413 ? 29.832 11.944 -63.474 1.00 76.12 413 ASN A N 1
ATOM 2934 C CA . ASN A 1 413 ? 30.362 13.158 -62.850 1.00 76.12 413 ASN A CA 1
ATOM 2935 C C . ASN A 1 413 ? 31.112 14.043 -63.865 1.00 76.12 413 ASN A C 1
ATOM 2937 O O . ASN A 1 413 ? 31.589 13.591 -64.907 1.00 76.12 413 ASN A O 1
ATOM 2941 N N . THR A 1 414 ? 31.185 15.345 -63.584 1.00 79.56 414 THR A N 1
ATOM 2942 C CA . THR A 1 414 ? 31.797 16.362 -64.449 1.00 79.56 414 THR A CA 1
ATOM 2943 C C . THR A 1 414 ? 32.838 17.177 -63.684 1.00 79.56 414 THR A C 1
ATOM 2945 O O . THR A 1 414 ? 32.493 17.992 -62.838 1.00 79.56 414 THR A O 1
ATOM 2948 N N . VAL A 1 415 ? 34.120 17.021 -63.996 1.00 82.88 415 VAL A N 1
ATOM 2949 C CA . VAL A 1 415 ? 35.244 17.730 -63.368 1.00 82.88 415 VAL A CA 1
ATOM 2950 C C . VAL A 1 415 ? 35.783 18.800 -64.309 1.00 82.88 415 VAL A C 1
ATOM 2952 O O . VAL A 1 415 ? 35.983 18.560 -65.497 1.00 82.88 415 VAL A O 1
ATOM 2955 N N . SER A 1 416 ? 36.085 19.988 -63.802 1.00 82.38 416 SER A N 1
ATOM 2956 C CA . SER A 1 416 ? 36.716 21.054 -64.582 1.00 82.38 416 SER A CA 1
ATOM 2957 C C . SER A 1 416 ? 37.775 21.792 -63.770 1.00 82.38 416 SER A C 1
ATOM 2959 O O . SER A 1 416 ? 37.697 21.850 -62.545 1.00 82.38 416 SER A O 1
ATOM 2961 N N . SER A 1 417 ? 38.783 22.363 -64.429 1.00 78.75 417 SER A N 1
ATOM 2962 C CA . SER A 1 417 ? 39.749 23.245 -63.773 1.00 78.75 417 SER A CA 1
ATOM 2963 C C . SER A 1 417 ? 40.245 24.354 -64.694 1.00 78.75 417 SER A C 1
ATOM 2965 O O . SER A 1 417 ? 40.503 24.137 -65.880 1.00 78.75 417 SER A O 1
ATOM 2967 N N . SER A 1 418 ? 40.413 25.543 -64.114 1.00 70.69 418 SER A N 1
ATOM 2968 C CA . SER A 1 418 ? 41.120 26.679 -64.714 1.00 70.69 418 SER A CA 1
ATOM 2969 C C . SER A 1 418 ? 42.560 26.836 -64.202 1.00 70.69 418 SER A C 1
ATOM 2971 O O . SER A 1 418 ? 43.246 27.769 -64.615 1.00 70.69 418 SER A O 1
ATOM 2973 N N . GLY A 1 419 ? 42.996 25.979 -63.273 1.00 70.00 419 GLY A N 1
ATOM 2974 C CA . GLY A 1 419 ? 44.335 25.968 -62.684 1.00 70.00 419 GLY A CA 1
ATOM 2975 C C . GLY A 1 419 ? 45.218 24.847 -63.236 1.00 70.00 419 GLY A C 1
ATOM 2976 O O . GLY A 1 419 ? 44.831 24.108 -64.140 1.00 70.00 419 GLY A O 1
ATOM 2977 N N . SER A 1 420 ? 46.425 24.725 -62.684 1.00 77.31 420 SER A N 1
ATOM 2978 C CA . SER A 1 420 ? 47.424 23.722 -63.083 1.00 77.31 420 SER A CA 1
ATOM 2979 C C . SER A 1 420 ? 47.843 22.836 -61.911 1.00 77.31 420 SER A C 1
ATOM 2981 O O . SER A 1 420 ? 47.792 23.264 -60.755 1.00 77.31 420 SER A O 1
ATOM 2983 N N . GLY A 1 421 ? 48.346 21.636 -62.212 1.00 79.31 421 GLY A N 1
ATOM 2984 C CA . GLY A 1 421 ? 48.935 20.736 -61.217 1.00 79.31 421 GLY A CA 1
ATOM 2985 C C . GLY A 1 421 ? 47.922 19.995 -60.345 1.00 79.31 421 GLY A C 1
ATOM 2986 O O . GLY A 1 421 ? 48.288 19.543 -59.265 1.00 79.31 421 GLY A O 1
ATOM 2987 N N . ASN A 1 422 ? 46.665 19.884 -60.781 1.00 82.31 422 ASN A N 1
ATOM 2988 C CA . ASN A 1 422 ? 45.676 19.058 -60.091 1.00 82.31 422 ASN A CA 1
ATOM 2989 C C . ASN A 1 422 ? 45.965 17.567 -60.325 1.00 82.31 422 ASN A C 1
ATOM 2991 O O . ASN A 1 422 ? 46.474 17.187 -61.384 1.00 82.31 422 ASN A O 1
ATOM 2995 N N . GLN A 1 423 ? 45.623 16.746 -59.337 1.00 85.94 423 GLN A N 1
ATOM 2996 C CA . GLN A 1 423 ? 45.673 15.288 -59.385 1.00 85.94 423 GLN A CA 1
ATOM 2997 C C . GLN A 1 423 ? 44.238 14.768 -59.290 1.00 85.94 423 GLN A C 1
ATOM 2999 O O . GLN A 1 423 ? 43.540 15.058 -58.319 1.00 85.94 423 GLN A O 1
ATOM 3004 N N . LEU A 1 424 ? 43.787 14.048 -60.314 1.00 89.12 424 LEU A N 1
ATOM 3005 C CA . LEU A 1 424 ? 42.428 13.522 -60.416 1.00 89.12 424 LEU A CA 1
ATOM 3006 C C . LEU A 1 424 ? 42.464 12.002 -60.566 1.00 89.12 424 LEU A C 1
ATOM 3008 O O . LEU A 1 424 ? 43.116 11.511 -61.483 1.00 89.12 424 LEU A O 1
ATOM 3012 N N . THR A 1 425 ? 41.716 11.288 -59.730 1.00 85.75 425 THR A N 1
ATOM 3013 C CA . THR A 1 425 ? 41.453 9.849 -59.859 1.00 85.75 425 THR A CA 1
ATOM 3014 C C . THR A 1 425 ? 39.973 9.632 -60.175 1.00 85.75 425 THR A C 1
ATOM 3016 O O . THR A 1 425 ? 39.111 10.222 -59.523 1.00 85.75 425 THR A O 1
ATOM 3019 N N . LEU A 1 426 ? 39.677 8.820 -61.192 1.00 86.88 426 LEU A N 1
ATOM 3020 C CA . LEU A 1 426 ? 38.315 8.514 -61.647 1.00 86.88 426 LEU A CA 1
ATOM 3021 C C . LEU A 1 426 ? 37.989 7.026 -61.482 1.00 86.88 426 LEU A C 1
ATOM 3023 O O . LEU A 1 426 ? 38.746 6.193 -61.979 1.00 86.88 426 LEU A O 1
ATOM 3027 N N . HIS A 1 427 ? 36.831 6.729 -60.892 1.00 81.38 427 HIS A N 1
ATOM 3028 C CA . HIS A 1 427 ? 36.202 5.412 -60.799 1.00 81.38 427 HIS A CA 1
ATOM 3029 C C . HIS A 1 427 ? 34.725 5.509 -61.237 1.00 81.38 427 HIS A C 1
ATOM 3031 O O . HIS A 1 427 ? 33.955 6.237 -60.614 1.00 81.38 427 HIS A O 1
ATOM 3037 N N . GLY A 1 428 ? 34.298 4.755 -62.257 1.00 80.69 428 GLY A N 1
ATOM 3038 C CA . GLY A 1 428 ? 32.880 4.633 -62.665 1.00 80.69 428 GLY A CA 1
ATOM 3039 C C . GLY A 1 428 ? 32.582 5.012 -64.123 1.00 80.69 428 GLY A C 1
ATOM 3040 O O . GLY A 1 428 ? 33.474 4.992 -64.961 1.00 80.69 428 GLY A O 1
ATOM 3041 N N . SER A 1 429 ? 31.323 5.265 -64.500 1.00 79.81 429 SER A N 1
ATOM 3042 C CA . SER A 1 429 ? 30.913 5.348 -65.922 1.00 79.81 429 SER A CA 1
ATOM 3043 C C . SER A 1 429 ? 30.302 6.680 -66.369 1.00 79.81 429 SER A C 1
ATOM 3045 O O . SER A 1 429 ? 29.586 7.311 -65.607 1.00 79.81 429 SER A O 1
ATOM 3047 N N . ASP A 1 430 ? 30.517 7.072 -67.633 1.00 82.19 430 ASP A N 1
ATOM 3048 C CA . ASP A 1 430 ? 30.084 8.348 -68.250 1.00 82.19 430 ASP A CA 1
ATOM 3049 C C . ASP A 1 430 ? 30.740 9.637 -67.675 1.00 82.19 430 ASP A C 1
ATOM 3051 O O . ASP A 1 430 ? 30.178 10.735 -67.780 1.00 82.19 430 ASP A O 1
ATOM 3055 N N . GLU A 1 431 ? 31.944 9.542 -67.109 1.00 86.12 431 GLU A N 1
ATOM 3056 C CA . GLU A 1 431 ? 32.667 10.674 -66.507 1.00 86.12 431 GLU A CA 1
ATOM 3057 C C . GLU A 1 431 ? 33.080 11.742 -67.542 1.00 86.12 431 GLU A C 1
ATOM 3059 O O . GLU A 1 431 ? 33.317 11.447 -68.716 1.00 86.12 431 GLU A O 1
ATOM 3064 N N . LYS A 1 432 ? 33.197 13.012 -67.135 1.00 88.06 432 LYS A N 1
ATOM 3065 C CA . LYS A 1 432 ? 33.564 14.138 -68.019 1.00 88.06 432 LYS A CA 1
ATOM 3066 C C . LYS A 1 432 ? 34.584 15.052 -67.354 1.00 88.06 432 LYS A C 1
ATOM 3068 O O . LYS A 1 432 ? 34.274 15.702 -66.371 1.00 88.06 432 LYS A O 1
ATOM 3073 N N . VAL A 1 433 ? 35.781 15.182 -67.909 1.00 89.38 433 VAL A N 1
ATOM 3074 C CA . VAL A 1 433 ? 36.861 16.011 -67.356 1.00 89.38 433 VAL A CA 1
ATOM 3075 C C . VAL A 1 433 ? 37.238 17.124 -68.326 1.00 89.38 433 VAL A C 1
ATOM 3077 O O . VAL A 1 433 ? 37.330 16.902 -69.529 1.00 89.38 433 VAL A O 1
ATOM 3080 N N . SER A 1 434 ? 37.503 18.320 -67.806 1.00 90.00 434 SER A N 1
ATOM 3081 C CA . SER A 1 434 ? 38.027 19.468 -68.548 1.00 90.00 434 SER A CA 1
ATOM 3082 C C . SER A 1 434 ? 39.190 20.111 -67.784 1.00 90.00 434 SER A C 1
ATOM 3084 O O . SER A 1 434 ? 38.980 21.037 -66.999 1.00 90.00 434 SER A O 1
ATOM 3086 N N . MET A 1 435 ? 40.415 19.624 -67.995 1.00 86.06 435 MET A N 1
ATOM 3087 C CA . MET A 1 435 ? 41.625 20.035 -67.266 1.00 86.06 435 MET A CA 1
ATOM 3088 C C . MET A 1 435 ? 42.811 20.251 -68.206 1.00 86.06 435 MET A C 1
ATOM 3090 O O . MET A 1 435 ? 42.927 19.586 -69.229 1.00 86.06 435 MET A O 1
ATOM 3094 N N . ASN A 1 436 ? 43.726 21.148 -67.839 1.00 84.25 436 ASN A N 1
ATOM 3095 C CA . ASN A 1 436 ? 44.999 21.341 -68.538 1.00 84.25 436 ASN A CA 1
ATOM 3096 C C . ASN A 1 436 ? 46.158 21.183 -67.549 1.00 84.25 436 ASN A C 1
ATOM 3098 O O . ASN A 1 436 ? 45.988 21.456 -66.357 1.00 84.25 436 ASN A O 1
ATOM 3102 N N . SER A 1 437 ? 47.336 20.788 -68.038 1.00 89.06 437 SER A N 1
ATOM 3103 C CA . SER A 1 437 ? 48.568 20.690 -67.233 1.00 89.06 437 SER A CA 1
ATOM 3104 C C . SER A 1 437 ? 48.366 19.968 -65.886 1.00 89.06 437 SER A C 1
ATOM 3106 O O . SER A 1 437 ? 48.812 20.449 -64.840 1.00 89.06 437 SER A O 1
ATOM 3108 N N . SER A 1 438 ? 47.615 18.864 -65.906 1.00 90.25 438 SER A N 1
ATOM 3109 C CA . SER A 1 438 ? 47.190 18.100 -64.726 1.00 90.25 438 SER A CA 1
ATOM 3110 C C . SER A 1 438 ? 47.536 16.610 -64.869 1.00 90.25 438 SER A C 1
ATOM 3112 O O . SER A 1 438 ? 47.822 16.128 -65.971 1.00 90.25 438 SER A O 1
ATOM 3114 N N . ILE A 1 439 ? 47.533 15.891 -63.746 1.00 88.88 439 ILE A N 1
ATOM 3115 C CA . ILE A 1 439 ? 47.721 14.436 -63.686 1.00 88.88 439 ILE A CA 1
ATOM 3116 C C . ILE A 1 439 ? 46.338 13.801 -63.533 1.00 88.88 439 ILE A C 1
ATOM 3118 O O . ILE A 1 439 ? 45.595 14.152 -62.617 1.00 88.88 439 ILE A O 1
ATOM 3122 N N . ILE A 1 440 ? 45.991 12.889 -64.438 1.00 92.06 440 ILE A N 1
ATOM 3123 C CA . ILE A 1 440 ? 44.705 12.188 -64.448 1.00 92.06 440 ILE A CA 1
ATOM 3124 C C . ILE A 1 440 ? 44.984 10.686 -64.412 1.00 92.06 440 ILE A C 1
ATOM 3126 O O . ILE A 1 440 ? 45.544 10.136 -65.360 1.00 92.06 440 ILE A O 1
ATOM 3130 N N . THR A 1 441 ? 44.571 10.032 -63.335 1.00 90.94 441 THR A N 1
ATOM 3131 C CA . THR A 1 441 ? 44.551 8.578 -63.185 1.00 90.94 441 THR A CA 1
ATOM 3132 C C . THR A 1 441 ? 43.129 8.085 -63.437 1.00 90.94 441 THR A C 1
ATOM 3134 O O . THR A 1 441 ? 42.168 8.613 -62.878 1.00 90.94 441 THR A O 1
ATOM 3137 N N . VAL A 1 442 ? 42.979 7.077 -64.289 1.00 91.06 442 VAL A N 1
ATOM 3138 C CA . VAL A 1 442 ? 41.691 6.450 -64.592 1.00 91.06 442 VAL A CA 1
ATOM 3139 C C . VAL A 1 442 ? 41.738 5.009 -64.102 1.00 91.06 442 VAL A C 1
ATOM 3141 O O . VAL A 1 442 ? 42.444 4.182 -64.683 1.00 91.06 442 VAL A O 1
ATOM 3144 N N . ALA A 1 443 ? 41.042 4.746 -62.997 1.00 88.69 443 ALA A N 1
ATOM 3145 C CA . ALA A 1 443 ? 41.089 3.473 -62.294 1.00 88.69 443 ALA A CA 1
ATOM 3146 C C . ALA A 1 443 ? 40.227 2.411 -62.979 1.00 88.69 443 ALA A C 1
ATOM 3148 O O . ALA A 1 443 ? 39.276 2.748 -63.685 1.00 88.69 443 ALA A O 1
ATOM 3149 N N . SER A 1 444 ? 40.560 1.136 -62.771 1.00 85.19 444 SER A N 1
ATOM 3150 C CA . SER A 1 444 ? 40.042 0.020 -63.571 1.00 85.19 444 SER A CA 1
ATOM 3151 C C . SER A 1 444 ? 38.515 0.005 -63.778 1.00 85.19 444 SER A C 1
ATOM 3153 O O . SER A 1 444 ? 37.739 0.180 -62.838 1.00 85.19 444 SER A O 1
ATOM 3155 N N . GLY A 1 445 ? 38.083 -0.251 -65.019 1.00 83.62 445 GLY A N 1
ATOM 3156 C CA . GLY A 1 445 ? 36.667 -0.382 -65.399 1.00 83.62 445 GLY A CA 1
ATOM 3157 C C . GLY A 1 445 ? 35.915 0.939 -65.627 1.00 83.62 445 GLY A C 1
ATOM 3158 O O . GLY A 1 445 ? 34.694 0.928 -65.790 1.00 83.62 445 GLY A O 1
ATOM 3159 N N . THR A 1 446 ? 36.616 2.072 -65.657 1.00 87.62 446 THR A N 1
ATOM 3160 C CA . THR A 1 446 ? 36.024 3.413 -65.745 1.00 87.62 446 THR A CA 1
ATOM 3161 C C . THR A 1 446 ? 35.766 3.851 -67.186 1.00 87.62 446 THR A C 1
ATOM 3163 O O . THR A 1 446 ? 36.525 3.522 -68.097 1.00 87.62 446 THR A O 1
ATOM 3166 N N . SER A 1 447 ? 34.728 4.655 -67.432 1.00 88.12 447 SER A N 1
ATOM 3167 C CA . SER A 1 447 ? 34.534 5.329 -68.722 1.00 88.12 447 SER A CA 1
ATOM 3168 C C . SER A 1 447 ? 34.454 6.846 -68.591 1.00 88.12 447 SER A C 1
ATOM 3170 O O . SER A 1 447 ? 33.720 7.362 -67.754 1.00 88.12 447 SER A O 1
ATOM 3172 N N . ALA A 1 448 ? 35.239 7.560 -69.408 1.00 88.88 448 ALA A N 1
ATOM 3173 C CA . ALA A 1 448 ? 35.477 8.993 -69.239 1.00 88.88 448 ALA A CA 1
ATOM 3174 C C . ALA A 1 448 ? 35.739 9.755 -70.553 1.00 88.88 448 ALA A C 1
ATOM 3176 O O . ALA A 1 448 ? 36.506 9.327 -71.417 1.00 88.88 448 ALA A O 1
ATOM 3177 N N . THR A 1 449 ? 35.175 10.955 -70.670 1.00 89.94 449 THR A N 1
ATOM 3178 C CA . THR A 1 449 ? 35.510 11.951 -71.696 1.00 89.94 449 THR A CA 1
ATOM 3179 C C . THR A 1 449 ? 36.492 12.966 -71.113 1.00 89.94 449 THR A C 1
ATOM 3181 O O . THR A 1 449 ? 36.113 13.734 -70.237 1.00 89.94 449 THR A O 1
ATOM 3184 N N . LEU A 1 450 ? 37.738 13.005 -71.586 1.00 92.12 450 LEU A N 1
ATOM 3185 C CA . LEU A 1 450 ? 38.806 13.863 -71.059 1.00 92.12 450 LEU A CA 1
ATOM 3186 C C . LEU A 1 450 ? 39.148 14.979 -72.060 1.00 92.12 450 LEU A C 1
ATOM 3188 O O . LEU A 1 450 ? 39.646 14.710 -73.149 1.00 92.12 450 LEU A O 1
ATOM 3192 N N . ASN A 1 451 ? 38.917 16.238 -71.699 1.00 89.31 451 ASN A N 1
ATOM 3193 C CA . ASN A 1 451 ? 39.195 17.400 -72.540 1.00 89.31 451 ASN A CA 1
ATOM 3194 C C . ASN A 1 451 ? 40.312 18.277 -71.951 1.00 89.31 451 ASN A C 1
ATOM 3196 O O . ASN A 1 451 ? 40.265 18.660 -70.783 1.00 89.31 451 ASN A O 1
ATOM 3200 N N . GLY A 1 452 ? 41.279 18.647 -72.785 1.00 86.50 452 GLY A N 1
ATOM 3201 C CA . GLY A 1 452 ? 42.339 19.604 -72.486 1.00 86.50 452 GLY A CA 1
ATOM 3202 C C . GLY A 1 452 ? 43.728 19.127 -72.910 1.00 86.50 452 GLY A C 1
ATOM 3203 O O . GLY A 1 452 ? 43.896 18.054 -73.489 1.00 86.50 452 GLY A O 1
ATOM 3204 N N . SER A 1 453 ? 44.726 19.981 -72.698 1.00 88.00 453 SER A N 1
ATOM 3205 C CA . SER A 1 453 ? 46.068 19.838 -73.277 1.00 88.00 453 SER A CA 1
ATOM 3206 C C . SER A 1 453 ? 47.174 19.802 -72.220 1.00 88.00 453 SER A C 1
ATOM 3208 O O . SER A 1 453 ? 47.043 20.380 -71.137 1.00 88.00 453 SER A O 1
ATOM 3210 N N . ASN A 1 454 ? 48.303 19.183 -72.580 1.00 89.50 454 ASN A N 1
ATOM 3211 C CA . ASN A 1 454 ? 49.475 18.973 -71.715 1.00 89.50 454 ASN A CA 1
ATOM 3212 C C . ASN A 1 454 ? 49.189 18.159 -70.437 1.00 89.50 454 ASN A C 1
ATOM 3214 O O . ASN A 1 454 ? 49.870 18.340 -69.428 1.00 89.50 454 ASN A O 1
ATOM 3218 N N . ASN A 1 455 ? 48.183 17.281 -70.449 1.00 90.69 455 ASN A N 1
ATOM 3219 C CA . ASN A 1 455 ? 47.909 16.391 -69.324 1.00 90.69 455 ASN A CA 1
ATOM 3220 C C . ASN A 1 455 ? 48.772 15.126 -69.393 1.00 90.69 455 ASN A C 1
ATOM 3222 O O . ASN A 1 455 ? 49.081 14.618 -70.478 1.00 90.69 455 ASN A O 1
ATOM 3226 N N . GLN A 1 456 ? 49.105 14.594 -68.218 1.00 91.75 456 GLN A N 1
ATOM 3227 C CA . GLN A 1 456 ? 49.601 13.231 -68.068 1.00 91.75 456 GLN A CA 1
ATOM 3228 C C . GLN A 1 456 ? 48.416 12.346 -67.679 1.00 91.75 456 GLN A C 1
ATOM 3230 O O . GLN A 1 456 ? 47.859 12.507 -66.595 1.00 91.75 456 GLN A O 1
ATOM 3235 N N . ILE A 1 457 ? 48.023 11.447 -68.578 1.00 92.94 457 ILE A N 1
ATOM 3236 C CA . ILE A 1 457 ? 46.878 10.552 -68.400 1.00 92.94 457 ILE A CA 1
ATOM 3237 C C . ILE A 1 457 ? 47.419 9.134 -68.225 1.00 92.94 457 ILE A C 1
ATOM 3239 O O . ILE A 1 457 ? 48.083 8.623 -69.126 1.00 92.94 457 ILE A O 1
ATOM 3243 N N . THR A 1 458 ? 47.126 8.508 -67.091 1.00 91.38 458 THR A N 1
ATOM 3244 C CA . THR A 1 458 ? 47.411 7.095 -66.820 1.00 91.38 458 THR A CA 1
ATOM 3245 C C . THR A 1 458 ? 46.082 6.358 -66.718 1.00 91.38 458 THR A C 1
ATOM 3247 O O . THR A 1 458 ? 45.260 6.716 -65.880 1.00 91.38 458 THR A O 1
ATOM 3250 N N . ALA A 1 459 ? 45.854 5.347 -67.550 1.00 90.25 459 ALA A N 1
ATOM 3251 C CA . ALA A 1 459 ? 44.694 4.467 -67.443 1.00 90.25 459 ALA A CA 1
ATOM 3252 C C . ALA A 1 459 ? 45.138 3.075 -66.986 1.00 90.25 459 ALA A C 1
ATOM 3254 O O . ALA A 1 459 ? 46.061 2.507 -67.571 1.00 90.25 459 ALA A O 1
ATOM 3255 N N . GLU A 1 460 ? 44.470 2.545 -65.961 1.00 90.94 460 GLU A N 1
ATOM 3256 C CA . GLU A 1 460 ? 44.630 1.167 -65.486 1.00 90.94 460 GLU A CA 1
ATOM 3257 C C . GLU A 1 460 ? 43.985 0.188 -66.486 1.00 90.94 460 GLU A C 1
ATOM 3259 O O . GLU A 1 460 ? 44.132 0.366 -67.689 1.00 90.94 460 GLU A O 1
ATOM 3264 N N . THR A 1 461 ? 43.280 -0.859 -66.054 1.00 83.50 461 THR A N 1
ATOM 3265 C CA . THR A 1 461 ? 42.707 -1.867 -66.966 1.00 83.50 461 THR A CA 1
ATOM 3266 C C . THR A 1 461 ? 41.233 -1.626 -67.309 1.00 83.50 461 THR A C 1
ATOM 3268 O O . THR A 1 461 ? 40.506 -0.982 -66.561 1.00 83.50 461 THR A O 1
ATOM 3271 N N . CYS A 1 462 ? 40.751 -2.183 -68.424 1.00 84.81 462 CYS A N 1
ATOM 3272 C CA . CYS A 1 462 ? 39.316 -2.242 -68.763 1.00 84.81 462 CYS A CA 1
ATOM 3273 C C . CYS A 1 462 ? 38.576 -0.889 -68.928 1.00 84.81 462 CYS A C 1
ATOM 3275 O O . CYS A 1 462 ? 37.345 -0.861 -68.876 1.00 84.81 462 CYS A O 1
ATOM 3277 N N . ASN A 1 463 ? 39.274 0.234 -69.138 1.00 89.19 463 ASN A N 1
ATOM 3278 C CA . ASN A 1 463 ? 38.634 1.554 -69.241 1.00 89.19 463 ASN A CA 1
ATOM 3279 C C . ASN A 1 463 ? 38.069 1.859 -70.639 1.00 89.19 463 ASN A C 1
ATOM 3281 O O . ASN A 1 463 ? 38.526 1.308 -71.635 1.00 89.19 463 ASN A O 1
ATOM 3285 N N . THR A 1 464 ? 37.129 2.805 -70.753 1.00 87.50 464 THR A N 1
ATOM 3286 C CA . THR A 1 464 ? 36.610 3.314 -72.042 1.00 87.50 464 THR A CA 1
ATOM 3287 C C . THR A 1 464 ? 36.691 4.843 -72.130 1.00 87.50 464 THR A C 1
ATOM 3289 O O . THR A 1 464 ? 35.932 5.548 -71.473 1.00 87.50 464 THR A O 1
ATOM 3292 N N . LEU A 1 465 ? 37.599 5.387 -72.946 1.00 90.94 465 LEU A N 1
ATOM 3293 C CA . LEU A 1 465 ? 37.964 6.812 -72.925 1.00 90.94 465 LEU A CA 1
ATOM 3294 C C . LEU A 1 465 ? 37.647 7.557 -74.231 1.00 90.94 465 LEU A C 1
ATOM 3296 O O . LEU A 1 465 ? 37.781 7.009 -75.323 1.00 90.94 465 LEU A O 1
ATOM 3300 N N . SER A 1 466 ? 37.333 8.849 -74.136 1.00 90.69 466 SER A N 1
ATOM 3301 C CA . SER A 1 466 ? 37.294 9.783 -75.272 1.00 90.69 466 SER A CA 1
ATOM 3302 C C . SER A 1 466 ? 38.094 11.041 -74.931 1.00 90.69 466 SER A C 1
ATOM 3304 O O . SER A 1 466 ? 37.664 11.842 -74.109 1.00 90.69 466 SER A O 1
ATOM 3306 N N . ILE A 1 467 ? 39.257 11.228 -75.551 1.00 91.06 467 ILE A N 1
ATOM 3307 C CA . ILE A 1 467 ? 40.247 12.250 -75.198 1.00 91.06 467 ILE A CA 1
ATOM 3308 C C . ILE A 1 467 ? 40.321 13.328 -76.292 1.00 91.06 467 ILE A C 1
ATOM 3310 O O . ILE A 1 467 ? 40.505 13.018 -77.470 1.00 91.06 467 ILE A O 1
ATOM 3314 N N . THR A 1 468 ? 40.231 14.609 -75.928 1.00 87.19 468 THR A N 1
ATOM 3315 C CA . THR A 1 468 ? 40.365 15.739 -76.865 1.00 87.19 468 THR A CA 1
ATOM 3316 C C . THR A 1 468 ? 41.353 16.786 -76.361 1.00 87.19 468 THR A C 1
ATOM 3318 O O . THR A 1 468 ? 41.231 17.269 -75.243 1.00 87.19 468 THR A O 1
ATOM 3321 N N . GLY A 1 469 ? 42.303 17.187 -77.204 1.00 85.12 469 GLY A N 1
ATOM 3322 C CA . GLY A 1 469 ? 43.345 18.166 -76.880 1.00 85.12 469 GLY A CA 1
ATOM 3323 C C . GLY A 1 469 ? 44.715 17.755 -77.420 1.00 85.12 469 GLY A C 1
ATOM 3324 O O . GLY A 1 469 ? 44.894 16.630 -77.888 1.00 85.12 469 GLY A O 1
ATOM 3325 N N . GLY A 1 470 ? 45.669 18.686 -77.409 1.00 85.50 470 GLY A N 1
ATOM 3326 C CA . GLY A 1 470 ? 47.015 18.473 -77.948 1.00 85.50 470 GLY A CA 1
ATOM 3327 C C . GLY A 1 470 ? 48.064 18.206 -76.869 1.00 85.50 470 GLY A C 1
ATOM 3328 O O . GLY A 1 470 ? 47.882 18.560 -75.701 1.00 85.50 470 GLY A O 1
ATOM 3329 N N . SER A 1 471 ? 49.195 17.634 -77.282 1.00 90.94 471 SER A N 1
ATOM 3330 C CA . SER A 1 471 ? 50.379 17.433 -76.427 1.00 90.94 471 SER A CA 1
ATOM 3331 C C . SER A 1 471 ? 50.126 16.651 -75.126 1.00 90.94 471 SER A C 1
ATOM 3333 O O . SER A 1 471 ? 50.853 16.830 -74.149 1.00 90.94 471 SER A O 1
ATOM 3335 N N . ASN A 1 472 ? 49.101 15.795 -75.071 1.00 90.75 472 ASN A N 1
ATOM 3336 C CA . ASN A 1 472 ? 48.882 14.912 -73.928 1.00 90.75 472 ASN A CA 1
ATOM 3337 C C . ASN A 1 472 ? 49.826 13.703 -74.001 1.00 90.75 472 ASN A C 1
ATOM 3339 O O . ASN A 1 472 ? 50.100 13.173 -75.084 1.00 90.75 472 ASN A O 1
ATOM 3343 N N . ARG A 1 473 ? 50.295 13.256 -72.833 1.00 91.69 473 ARG A N 1
ATOM 3344 C CA . ARG A 1 473 ? 51.072 12.024 -72.662 1.00 91.69 473 ARG A CA 1
ATOM 3345 C C . ARG A 1 473 ? 50.166 10.984 -72.013 1.00 91.69 473 ARG A C 1
ATOM 3347 O O . ARG A 1 473 ? 49.797 11.134 -70.851 1.00 91.69 473 ARG A O 1
ATOM 3354 N N . ILE A 1 474 ? 49.806 9.964 -72.781 1.00 92.62 474 ILE A N 1
ATOM 3355 C CA . ILE A 1 474 ? 48.828 8.941 -72.412 1.00 92.62 474 ILE A CA 1
ATOM 3356 C C . ILE A 1 474 ? 49.570 7.618 -72.209 1.00 92.62 474 ILE A C 1
ATOM 3358 O O . ILE A 1 474 ? 50.261 7.153 -73.115 1.00 92.62 474 ILE A O 1
ATOM 3362 N N . VAL A 1 475 ? 49.432 7.029 -71.024 1.00 90.06 475 VAL A N 1
ATOM 3363 C CA . VAL A 1 475 ? 49.957 5.709 -70.658 1.00 90.06 475 VAL A CA 1
ATOM 3364 C C . VAL A 1 475 ? 48.773 4.813 -70.306 1.00 90.06 475 VAL A C 1
ATOM 3366 O O . VAL A 1 475 ? 47.905 5.235 -69.545 1.00 90.06 475 VAL A O 1
ATOM 3369 N N . MET A 1 476 ? 48.703 3.609 -70.871 1.00 90.06 476 MET A N 1
ATOM 3370 C CA . MET A 1 476 ? 47.583 2.684 -70.654 1.00 90.06 476 MET A CA 1
ATOM 3371 C C . MET A 1 476 ? 48.075 1.271 -70.348 1.00 90.06 476 MET A C 1
ATOM 3373 O O . MET A 1 476 ? 48.888 0.727 -71.101 1.00 90.06 476 MET A O 1
ATOM 3377 N N . ASP A 1 477 ? 47.545 0.668 -69.286 1.00 88.25 477 ASP A N 1
ATOM 3378 C CA . ASP A 1 477 ? 47.712 -0.759 -68.995 1.00 88.25 477 ASP A CA 1
ATOM 3379 C C . ASP A 1 477 ? 46.799 -1.599 -69.906 1.00 88.25 477 ASP A C 1
ATOM 3381 O O . ASP A 1 477 ? 46.357 -1.108 -70.938 1.00 88.25 477 ASP A O 1
ATOM 3385 N N . SER A 1 478 ? 46.565 -2.883 -69.628 1.00 85.25 478 SER A N 1
ATOM 3386 C CA . SER A 1 478 ? 45.884 -3.768 -70.595 1.00 85.25 478 SER A CA 1
ATOM 3387 C C . SER A 1 478 ? 44.350 -3.606 -70.628 1.00 85.25 478 SER A C 1
ATOM 3389 O O . SER A 1 478 ? 43.741 -3.214 -69.638 1.00 85.25 478 SER A O 1
ATOM 3391 N N . TYR A 1 479 ? 43.698 -3.970 -71.739 1.00 86.06 479 TYR A N 1
ATOM 3392 C CA . TYR A 1 479 ? 42.226 -3.989 -71.917 1.00 86.06 479 TYR A CA 1
ATOM 3393 C C . TYR A 1 479 ? 41.484 -2.633 -72.010 1.00 86.06 479 TYR A C 1
ATOM 3395 O O . TYR A 1 479 ? 40.257 -2.610 -71.908 1.00 86.06 479 TYR A O 1
ATOM 3403 N N . ASN A 1 480 ? 42.148 -1.493 -72.231 1.00 87.25 480 ASN A N 1
ATOM 3404 C CA . ASN A 1 480 ? 41.441 -0.209 -72.399 1.00 87.25 480 ASN A CA 1
ATOM 3405 C C . ASN A 1 480 ? 40.891 -0.005 -73.815 1.00 87.25 480 ASN A C 1
ATOM 3407 O O . ASN A 1 480 ? 41.388 -0.569 -74.782 1.00 87.25 480 ASN A O 1
ATOM 3411 N N . THR A 1 481 ? 39.891 0.863 -73.963 1.00 87.56 481 THR A N 1
ATOM 3412 C CA . THR A 1 481 ? 39.302 1.279 -75.241 1.00 87.56 481 THR A CA 1
ATOM 3413 C C . THR A 1 481 ? 39.207 2.802 -75.326 1.00 87.56 481 THR A C 1
ATOM 3415 O O . THR A 1 481 ? 38.257 3.411 -74.843 1.00 87.56 481 THR A O 1
ATOM 3418 N N . VAL A 1 482 ? 40.159 3.450 -75.994 1.00 88.69 482 VAL A N 1
ATOM 3419 C CA . VAL A 1 482 ? 40.051 4.865 -76.367 1.00 88.69 482 VAL A CA 1
ATOM 3420 C C . VAL A 1 482 ? 39.217 4.975 -77.646 1.00 88.69 482 VAL A C 1
ATOM 3422 O O . VAL A 1 482 ? 39.706 4.745 -78.753 1.00 88.69 482 VAL A O 1
ATOM 3425 N N . GLN A 1 483 ? 37.940 5.327 -77.501 1.00 84.94 483 GLN A N 1
ATOM 3426 C CA . GLN A 1 483 ? 36.975 5.472 -78.598 1.00 84.94 483 GLN A CA 1
ATOM 3427 C C . GLN A 1 483 ? 37.316 6.626 -79.551 1.00 84.94 483 GLN A C 1
ATOM 3429 O O . GLN A 1 483 ? 36.966 6.576 -80.728 1.00 84.94 483 GLN A O 1
ATOM 3434 N N . MET A 1 484 ? 37.989 7.666 -79.052 1.00 83.25 484 MET A N 1
ATOM 3435 C CA . MET A 1 484 ? 38.504 8.777 -79.851 1.00 83.25 484 MET A CA 1
ATOM 3436 C C . MET A 1 484 ? 39.616 9.502 -79.086 1.00 83.25 484 MET A C 1
ATOM 3438 O O . MET A 1 484 ? 39.388 9.961 -77.975 1.00 83.25 484 MET A O 1
ATOM 3442 N N . LEU A 1 485 ? 40.787 9.670 -79.695 1.00 89.00 485 LEU A N 1
ATOM 3443 C CA . LEU A 1 485 ? 41.834 10.608 -79.287 1.00 89.00 485 LEU A CA 1
ATOM 3444 C C . LEU A 1 485 ? 41.961 11.681 -80.370 1.00 89.00 485 LEU A C 1
ATOM 3446 O O . LEU A 1 485 ? 42.359 11.361 -81.487 1.00 89.00 485 LEU A O 1
ATOM 3450 N N . LYS A 1 486 ? 41.631 12.942 -80.076 1.00 86.88 486 LYS A N 1
ATOM 3451 C CA . LYS A 1 486 ? 41.623 14.017 -81.080 1.00 86.88 486 LYS A CA 1
ATOM 3452 C C . LYS A 1 486 ? 42.519 15.195 -80.706 1.00 86.88 486 LYS A C 1
ATOM 3454 O O . LYS A 1 486 ? 42.198 15.950 -79.790 1.00 86.88 486 LYS A O 1
ATOM 3459 N N . GLY A 1 487 ? 43.583 15.399 -81.480 1.00 85.00 487 GLY A N 1
ATOM 3460 C CA . GLY A 1 487 ? 44.500 16.535 -81.360 1.00 85.00 487 GLY A CA 1
ATOM 3461 C C . GLY A 1 487 ? 45.924 16.209 -81.817 1.00 85.00 487 GLY A C 1
ATOM 3462 O O . GLY A 1 487 ? 46.313 15.043 -81.889 1.00 85.00 487 GLY A O 1
ATOM 3463 N N . ASP A 1 488 ? 46.700 17.248 -82.120 1.00 84.94 488 ASP A N 1
ATOM 3464 C CA . ASP A 1 488 ? 48.063 17.118 -82.646 1.00 84.94 488 ASP A CA 1
ATOM 3465 C C . ASP A 1 488 ? 49.113 16.899 -81.534 1.00 84.94 488 ASP A C 1
ATOM 3467 O O . ASP A 1 488 ? 48.949 17.347 -80.395 1.00 84.94 488 ASP A O 1
ATOM 3471 N N . ASN A 1 489 ? 50.234 16.262 -81.894 1.00 87.12 489 ASN A N 1
ATOM 3472 C CA . ASN A 1 489 ? 51.408 16.012 -81.037 1.00 87.12 489 ASN A CA 1
ATOM 3473 C C . ASN A 1 489 ? 51.138 15.183 -79.759 1.00 87.12 489 ASN A C 1
ATOM 3475 O O . ASN A 1 489 ? 51.904 15.263 -78.798 1.00 87.12 489 ASN A O 1
ATOM 3479 N N . ASN A 1 490 ? 50.057 14.399 -79.718 1.00 89.06 490 ASN A N 1
ATOM 3480 C CA . ASN A 1 490 ? 49.804 13.477 -78.609 1.00 89.06 490 ASN A CA 1
ATOM 3481 C C . ASN A 1 490 ? 50.782 12.284 -78.650 1.00 89.06 490 ASN A C 1
ATOM 3483 O O . ASN A 1 490 ? 51.120 11.775 -79.722 1.00 89.06 490 ASN A O 1
ATOM 3487 N N . GLN A 1 491 ? 51.211 11.829 -77.471 1.00 88.81 491 GLN A N 1
ATOM 3488 C CA . GLN A 1 491 ? 52.065 10.652 -77.293 1.00 88.81 491 GLN A CA 1
ATOM 3489 C C . GLN A 1 491 ? 51.270 9.571 -76.565 1.00 88.81 491 GLN A C 1
ATOM 3491 O O . GLN A 1 491 ? 50.771 9.824 -75.466 1.00 88.81 491 GLN A O 1
ATOM 3496 N N . VAL A 1 492 ? 51.165 8.381 -77.156 1.00 90.56 492 VAL A N 1
ATOM 3497 C CA . VAL A 1 492 ? 50.444 7.249 -76.562 1.00 90.56 492 VAL A CA 1
ATOM 3498 C C . VAL A 1 492 ? 51.381 6.060 -76.396 1.00 90.56 492 VAL A C 1
ATOM 3500 O O . VAL A 1 492 ? 51.954 5.572 -77.367 1.00 90.56 492 VAL A O 1
ATOM 3503 N N . GLN A 1 493 ? 51.500 5.575 -75.166 1.00 88.44 493 GLN A N 1
ATOM 3504 C CA . GLN A 1 493 ? 52.161 4.321 -74.833 1.00 88.44 493 GLN A CA 1
ATOM 3505 C C . GLN A 1 493 ? 51.121 3.390 -74.207 1.00 88.44 493 GLN A C 1
ATOM 3507 O O . GLN A 1 493 ? 50.476 3.762 -73.230 1.00 88.44 493 GLN A O 1
ATOM 3512 N N . MET A 1 494 ? 50.939 2.193 -74.754 1.00 88.44 494 MET A N 1
ATOM 3513 C CA . MET A 1 494 ? 49.961 1.236 -74.233 1.00 88.44 494 MET A CA 1
ATOM 3514 C C . MET A 1 494 ? 50.542 -0.173 -74.130 1.00 88.44 494 MET A C 1
ATOM 3516 O O . MET A 1 494 ? 51.361 -0.570 -74.959 1.00 88.44 494 MET A O 1
ATOM 3520 N N . GLN A 1 495 ? 50.116 -0.918 -73.111 1.00 85.50 495 GLN A N 1
ATOM 3521 C CA . GLN A 1 495 ? 50.394 -2.349 -72.970 1.00 85.50 495 GLN A CA 1
ATOM 3522 C C . GLN A 1 495 ? 49.497 -3.171 -73.923 1.00 85.50 495 GLN A C 1
ATOM 3524 O O . GLN A 1 495 ? 48.947 -2.627 -74.887 1.00 85.50 495 GLN A O 1
ATOM 3529 N N . SER A 1 496 ? 49.359 -4.475 -73.685 1.00 81.50 496 SER A N 1
ATOM 3530 C CA . SER A 1 496 ? 48.595 -5.375 -74.554 1.00 81.50 496 SER A CA 1
ATOM 3531 C C . SER A 1 496 ? 47.069 -5.181 -74.472 1.00 81.50 496 SER A C 1
ATOM 3533 O O . SER A 1 496 ? 46.573 -4.427 -73.640 1.00 81.50 496 SER A O 1
ATOM 3535 N N . ASP A 1 497 ? 46.296 -5.835 -75.343 1.00 80.69 497 ASP A N 1
ATOM 3536 C CA . ASP A 1 497 ? 44.817 -5.892 -75.316 1.00 80.69 497 ASP A CA 1
ATOM 3537 C C . ASP A 1 497 ? 44.060 -4.540 -75.429 1.00 80.69 497 ASP A C 1
ATOM 3539 O O . ASP A 1 497 ? 42.843 -4.470 -75.245 1.00 80.69 497 ASP A O 1
ATOM 3543 N N . ASN A 1 498 ? 44.749 -3.442 -75.747 1.00 86.25 498 ASN A N 1
ATOM 3544 C CA . ASN A 1 498 ? 44.176 -2.094 -75.841 1.00 86.25 498 ASN A CA 1
ATOM 3545 C C . ASN A 1 498 ? 43.569 -1.765 -77.211 1.00 86.25 498 ASN A C 1
ATOM 3547 O O . ASN A 1 498 ? 44.148 -2.073 -78.241 1.00 86.25 498 ASN A O 1
ATOM 3551 N N . THR A 1 499 ? 42.470 -1.015 -77.251 1.00 84.62 499 THR A N 1
ATOM 3552 C CA . THR A 1 499 ? 41.893 -0.410 -78.461 1.00 84.62 499 THR A CA 1
ATOM 3553 C C . THR A 1 499 ? 42.087 1.113 -78.445 1.00 84.62 499 THR A C 1
ATOM 3555 O O . THR A 1 499 ? 41.792 1.760 -77.445 1.00 84.62 499 THR A O 1
ATOM 3558 N N . LEU A 1 500 ? 42.530 1.721 -79.549 1.00 89.19 500 LEU A N 1
ATOM 3559 C CA . LEU A 1 500 ? 42.668 3.175 -79.720 1.00 89.19 500 LEU A CA 1
ATOM 3560 C C . LEU A 1 500 ? 42.162 3.602 -81.097 1.00 89.19 500 LEU A C 1
ATOM 3562 O O . LEU A 1 500 ? 42.705 3.187 -82.114 1.00 89.19 500 LEU A O 1
ATOM 3566 N N . THR A 1 501 ? 41.211 4.528 -81.148 1.00 85.88 501 THR A N 1
ATOM 3567 C CA . THR A 1 501 ? 40.910 5.303 -82.360 1.00 85.88 501 THR A CA 1
ATOM 3568 C C . THR A 1 501 ? 41.444 6.722 -82.196 1.00 85.88 501 THR A C 1
ATOM 3570 O O . THR A 1 501 ? 41.121 7.378 -81.211 1.00 85.88 501 THR A O 1
ATOM 3573 N N . ALA A 1 502 ? 42.259 7.218 -83.131 1.00 85.88 502 ALA A N 1
ATOM 3574 C CA . ALA A 1 502 ? 42.944 8.507 -83.005 1.00 85.88 502 ALA A CA 1
ATOM 3575 C C . ALA A 1 502 ? 42.917 9.353 -84.292 1.00 85.88 502 ALA A C 1
ATOM 3577 O O . ALA A 1 502 ? 42.997 8.836 -85.407 1.00 85.88 502 ALA A O 1
ATOM 3578 N N . GLN A 1 503 ? 42.830 10.675 -84.127 1.00 85.06 503 GLN A N 1
ATOM 3579 C CA . GLN A 1 503 ? 42.826 11.676 -85.192 1.00 85.06 503 GLN A CA 1
ATOM 3580 C C . GLN A 1 503 ? 43.715 12.877 -84.825 1.00 85.06 503 GLN A C 1
ATOM 3582 O O . GLN A 1 503 ? 43.387 13.650 -83.923 1.00 85.06 503 GLN A O 1
ATOM 3587 N N . GLY A 1 504 ? 44.807 13.078 -85.563 1.00 82.50 504 GLY A N 1
ATOM 3588 C CA . GLY A 1 504 ? 45.738 14.189 -85.342 1.00 82.50 504 GLY A CA 1
ATOM 3589 C C . GLY A 1 504 ? 47.051 14.022 -86.105 1.00 82.50 504 GLY A C 1
ATOM 3590 O O . GLY A 1 504 ? 47.403 12.917 -86.513 1.00 82.50 504 GLY A O 1
ATOM 3591 N N . ASN A 1 505 ? 47.772 15.118 -86.315 1.00 81.00 505 ASN A N 1
ATOM 3592 C CA . ASN A 1 505 ? 49.089 15.120 -86.951 1.00 81.00 505 ASN A CA 1
ATOM 3593 C C . ASN A 1 505 ? 50.204 14.947 -85.910 1.00 81.00 505 ASN A C 1
ATOM 3595 O O . ASN A 1 505 ? 50.041 15.317 -84.743 1.00 81.00 505 ASN A O 1
ATOM 3599 N N . ASN A 1 506 ? 51.353 14.419 -86.347 1.00 82.12 506 ASN A N 1
ATOM 3600 C CA . ASN A 1 506 ? 52.504 14.110 -85.487 1.00 82.12 506 ASN A CA 1
ATOM 3601 C C . ASN A 1 506 ? 52.138 13.200 -84.295 1.00 82.12 506 ASN A C 1
ATOM 3603 O O . ASN A 1 506 ? 52.597 13.420 -83.173 1.00 82.12 506 ASN A O 1
ATOM 3607 N N . LEU A 1 507 ? 51.268 12.210 -84.514 1.00 84.00 507 LEU A N 1
ATOM 3608 C CA . LEU A 1 507 ? 50.930 11.234 -83.481 1.00 84.00 507 LEU A CA 1
ATOM 3609 C C . LEU A 1 507 ? 52.055 10.197 -83.354 1.00 84.00 507 LEU A C 1
ATOM 3611 O O . LEU A 1 507 ? 52.453 9.599 -84.356 1.00 84.00 507 LEU A O 1
ATOM 3615 N N . HIS A 1 508 ? 52.524 9.970 -82.127 1.00 85.19 508 HIS A N 1
ATOM 3616 C CA . HIS A 1 508 ? 53.472 8.904 -81.796 1.00 85.19 508 HIS A CA 1
ATOM 3617 C C . HIS A 1 508 ? 52.760 7.863 -80.924 1.00 85.19 508 HIS A C 1
ATOM 3619 O O . HIS A 1 508 ? 52.269 8.201 -79.841 1.00 85.19 508 HIS A O 1
ATOM 3625 N N . VAL A 1 509 ? 52.659 6.625 -81.416 1.00 86.50 509 VAL A N 1
ATOM 3626 C CA . VAL A 1 509 ? 51.946 5.525 -80.749 1.00 86.50 509 VAL A CA 1
ATOM 3627 C C . VAL A 1 509 ? 52.839 4.296 -80.658 1.00 86.50 509 VAL A C 1
ATOM 3629 O O . VAL A 1 509 ? 53.236 3.744 -81.681 1.00 86.50 509 VAL A O 1
ATOM 3632 N N . THR A 1 510 ? 53.070 3.829 -79.434 1.00 83.69 510 THR A N 1
ATOM 3633 C CA . THR A 1 510 ? 53.725 2.548 -79.153 1.00 83.69 510 THR A CA 1
ATOM 3634 C C . THR A 1 510 ? 52.745 1.658 -78.402 1.00 83.69 510 THR A C 1
ATOM 3636 O O . THR A 1 510 ? 52.261 2.044 -77.335 1.00 83.69 510 THR A O 1
ATOM 3639 N N . ALA A 1 511 ? 52.446 0.485 -78.951 1.00 81.56 511 ALA A N 1
ATOM 3640 C CA . ALA A 1 511 ? 51.464 -0.444 -78.408 1.00 81.56 511 ALA A CA 1
ATOM 3641 C C . ALA A 1 511 ? 52.043 -1.844 -78.184 1.00 81.56 511 ALA A C 1
ATOM 3643 O O . ALA A 1 511 ? 52.911 -2.288 -78.934 1.00 81.56 511 ALA A O 1
ATOM 3644 N N . GLY A 1 512 ? 51.550 -2.523 -77.146 1.00 76.00 512 GLY A N 1
ATOM 3645 C CA . GLY A 1 512 ? 51.849 -3.925 -76.874 1.00 76.00 512 GLY A CA 1
ATOM 3646 C C . GLY A 1 512 ? 51.174 -4.880 -77.860 1.00 76.00 512 GLY A C 1
ATOM 3647 O O . GLY A 1 512 ? 50.726 -4.483 -78.939 1.00 76.00 512 GLY A O 1
ATOM 3648 N N . SER A 1 513 ? 51.101 -6.151 -77.475 1.00 76.62 513 SER A N 1
ATOM 3649 C CA . SER A 1 513 ? 50.466 -7.202 -78.275 1.00 76.62 513 SER A CA 1
ATOM 3650 C C . SER A 1 513 ? 48.926 -7.108 -78.200 1.00 76.62 513 SER A C 1
ATOM 3652 O O . SER A 1 513 ? 48.387 -6.374 -77.379 1.00 76.62 513 SER A O 1
ATOM 3654 N N . THR A 1 514 ? 48.186 -7.818 -79.053 1.00 76.25 514 THR A N 1
ATOM 3655 C CA . THR A 1 514 ? 46.708 -7.899 -79.083 1.00 76.25 514 THR A CA 1
ATOM 3656 C C . THR A 1 514 ? 45.952 -6.556 -79.168 1.00 76.25 514 THR A C 1
ATOM 3658 O O . THR A 1 514 ? 44.743 -6.501 -78.923 1.00 76.25 514 THR A O 1
ATOM 3661 N N . THR A 1 515 ? 46.614 -5.461 -79.562 1.00 78.75 515 THR A N 1
ATOM 3662 C CA . THR A 1 515 ? 46.010 -4.115 -79.583 1.00 78.75 515 THR A CA 1
ATOM 3663 C C . THR A 1 515 ? 45.225 -3.814 -80.867 1.00 78.75 515 THR A C 1
ATOM 3665 O O . THR A 1 515 ? 45.469 -4.400 -81.913 1.00 78.75 515 THR A O 1
ATOM 3668 N N . LYS A 1 516 ? 44.248 -2.900 -80.833 1.00 81.56 516 LYS A N 1
ATOM 3669 C CA . LYS A 1 516 ? 43.409 -2.503 -81.980 1.00 81.56 516 LYS A CA 1
ATOM 3670 C C . LYS A 1 516 ? 43.484 -0.999 -82.225 1.00 81.56 516 LYS A C 1
ATOM 3672 O O . LYS A 1 516 ? 42.821 -0.218 -81.548 1.00 81.56 516 LYS A O 1
ATOM 3677 N N . LEU A 1 517 ? 44.269 -0.576 -83.204 1.00 82.38 517 LEU A N 1
ATOM 3678 C CA . LEU A 1 517 ? 44.557 0.824 -83.501 1.00 82.38 517 LEU A CA 1
ATOM 3679 C C . LEU A 1 517 ? 43.848 1.286 -84.788 1.00 82.38 517 LEU A C 1
ATOM 3681 O O . LEU A 1 517 ? 44.042 0.694 -85.841 1.00 82.38 517 LEU A O 1
ATOM 3685 N N . ASN A 1 518 ? 43.089 2.382 -84.737 1.00 81.38 518 ASN A N 1
ATOM 3686 C CA . ASN A 1 518 ? 42.453 3.047 -85.881 1.00 81.38 518 ASN A CA 1
ATOM 3687 C C . ASN A 1 518 ? 42.935 4.508 -85.959 1.00 81.38 518 ASN A C 1
ATOM 3689 O O . ASN A 1 518 ? 42.374 5.376 -85.291 1.00 81.38 518 ASN A O 1
ATOM 3693 N N . ILE A 1 519 ? 43.972 4.813 -86.744 1.00 81.44 519 ILE A N 1
ATOM 3694 C CA . ILE A 1 519 ? 44.660 6.118 -86.682 1.00 81.44 519 ILE A CA 1
ATOM 3695 C C . ILE A 1 519 ? 44.559 6.885 -88.011 1.00 81.44 519 ILE A C 1
ATOM 3697 O O . ILE A 1 519 ? 44.916 6.375 -89.071 1.00 81.44 519 ILE A O 1
ATOM 3701 N N . THR A 1 520 ? 44.086 8.134 -87.969 1.00 77.88 520 THR A N 1
ATOM 3702 C CA . THR A 1 520 ? 43.974 9.014 -89.148 1.00 77.88 520 THR A CA 1
ATOM 3703 C C . THR A 1 520 ? 44.726 10.330 -88.940 1.00 77.88 520 THR A C 1
ATOM 3705 O O . THR A 1 520 ? 44.356 11.133 -88.084 1.00 77.88 520 THR A O 1
ATOM 3708 N N . GLY A 1 521 ? 45.748 10.594 -89.752 1.00 74.12 521 GLY A N 1
ATOM 3709 C CA . GLY A 1 521 ? 46.609 11.769 -89.591 1.00 74.12 521 GLY A CA 1
ATOM 3710 C C . GLY A 1 521 ? 47.833 11.741 -90.501 1.00 74.12 521 GLY A C 1
ATOM 3711 O O . GLY A 1 521 ? 48.164 10.706 -91.068 1.00 74.12 521 GLY A O 1
ATOM 3712 N N . SER A 1 522 ? 48.513 12.878 -90.665 1.00 72.25 522 SER A N 1
ATOM 3713 C CA . SER A 1 522 ? 49.771 12.937 -91.429 1.00 72.25 522 SER A CA 1
ATOM 3714 C C . SER A 1 522 ? 50.991 12.856 -90.509 1.00 72.25 522 SER A C 1
ATOM 3716 O O . SER A 1 522 ? 50.937 13.315 -89.366 1.00 72.25 522 SER A O 1
ATOM 3718 N N . ALA A 1 523 ? 52.099 12.312 -91.033 1.00 68.50 523 ALA A N 1
ATOM 3719 C CA . ALA A 1 523 ? 53.376 12.174 -90.318 1.00 68.50 523 ALA A CA 1
ATOM 3720 C C . ALA A 1 523 ? 53.258 11.412 -88.977 1.00 68.50 523 ALA A C 1
ATOM 3722 O O . ALA A 1 523 ? 53.709 11.875 -87.931 1.00 68.50 523 ALA A O 1
ATOM 3723 N N . MET A 1 524 ? 52.613 10.245 -89.022 1.00 78.75 524 MET A N 1
ATOM 3724 C CA . MET A 1 524 ? 52.437 9.351 -87.872 1.00 78.75 524 MET A CA 1
ATOM 3725 C C . MET A 1 524 ? 53.628 8.398 -87.722 1.00 78.75 524 MET A C 1
ATOM 3727 O O . MET A 1 524 ? 54.184 7.934 -88.723 1.00 78.75 524 MET A O 1
ATOM 3731 N N . ASP A 1 525 ? 53.955 8.069 -86.476 1.00 79.69 525 ASP A N 1
ATOM 3732 C CA . ASP A 1 525 ? 54.969 7.083 -86.099 1.00 79.69 525 ASP A CA 1
ATOM 3733 C C . ASP A 1 525 ? 54.302 6.042 -85.189 1.00 79.69 525 ASP A C 1
ATOM 3735 O O . ASP A 1 525 ? 53.876 6.372 -84.078 1.00 79.69 525 ASP A O 1
ATOM 3739 N N . VAL A 1 526 ? 54.104 4.826 -85.707 1.00 78.19 526 VAL A N 1
ATOM 3740 C CA . VAL A 1 526 ? 53.296 3.783 -85.057 1.00 78.19 526 VAL A CA 1
ATOM 3741 C C . VAL A 1 526 ? 54.082 2.477 -84.971 1.00 78.19 526 VAL A C 1
ATOM 3743 O O . VAL A 1 526 ? 54.468 1.911 -85.996 1.00 78.19 526 VAL A O 1
ATOM 3746 N N . ALA A 1 527 ? 54.264 1.988 -83.746 1.00 77.31 527 ALA A N 1
ATOM 3747 C CA . ALA A 1 527 ? 54.858 0.693 -83.437 1.00 77.31 527 ALA A CA 1
ATOM 3748 C C . ALA A 1 527 ? 53.853 -0.186 -82.675 1.00 77.31 527 ALA A C 1
ATOM 3750 O O . ALA A 1 527 ? 53.253 0.276 -81.701 1.00 77.31 527 ALA A O 1
ATOM 3751 N N . VAL A 1 528 ? 53.680 -1.440 -83.102 1.00 75.06 528 VAL A N 1
ATOM 3752 C CA . VAL A 1 528 ? 52.844 -2.446 -82.417 1.00 75.06 528 VAL A CA 1
ATOM 3753 C C . VAL A 1 528 ? 53.576 -3.787 -82.317 1.00 75.06 528 VAL A C 1
ATOM 3755 O O . VAL A 1 528 ? 54.421 -4.087 -83.163 1.00 75.06 528 VAL A O 1
ATOM 3758 N N . LEU A 1 529 ? 53.235 -4.583 -81.302 1.00 72.94 529 LEU A N 1
ATOM 3759 C CA . LEU A 1 529 ? 53.700 -5.967 -81.134 1.00 72.94 529 LEU A CA 1
ATOM 3760 C C . LEU A 1 529 ? 52.596 -6.967 -81.551 1.00 72.94 529 LEU A C 1
ATOM 3762 O O . LEU A 1 529 ? 51.542 -6.553 -82.045 1.00 72.94 529 LEU A O 1
ATOM 3766 N N . ASP A 1 530 ? 52.842 -8.265 -81.340 1.00 69.12 530 ASP A N 1
ATOM 3767 C CA . ASP A 1 530 ? 52.067 -9.429 -81.827 1.00 69.12 530 ASP A CA 1
ATOM 3768 C C . ASP A 1 530 ? 50.536 -9.273 -81.782 1.00 69.12 530 ASP A C 1
ATOM 3770 O O . ASP A 1 530 ? 49.990 -8.653 -80.881 1.00 69.12 530 ASP A O 1
ATOM 3774 N N . ASN A 1 531 ? 49.799 -9.965 -82.650 1.00 66.06 531 ASN A N 1
ATOM 3775 C CA . ASN A 1 531 ? 48.337 -10.112 -82.622 1.00 66.06 531 ASN A CA 1
ATOM 3776 C C . ASN A 1 531 ? 47.540 -8.789 -82.708 1.00 66.06 531 ASN A C 1
ATOM 3778 O O . ASN A 1 531 ? 46.335 -8.763 -82.436 1.00 66.06 531 ASN A O 1
ATOM 3782 N N . SER A 1 532 ? 48.178 -7.678 -83.087 1.00 74.12 532 SER A N 1
ATOM 3783 C CA . SER A 1 532 ? 47.555 -6.349 -83.076 1.00 74.12 532 SER A CA 1
ATOM 3784 C C . SER A 1 532 ? 46.859 -6.005 -84.402 1.00 74.12 532 SER A C 1
ATOM 3786 O O . SER A 1 532 ? 47.423 -6.151 -85.479 1.00 74.12 532 SER A O 1
ATOM 3788 N N . THR A 1 533 ? 45.629 -5.492 -84.379 1.00 69.31 533 THR A N 1
ATOM 3789 C CA . THR A 1 533 ? 44.943 -4.960 -85.573 1.00 69.31 533 THR A CA 1
ATOM 3790 C C . THR A 1 533 ? 45.228 -3.467 -85.739 1.00 69.31 533 THR A C 1
ATOM 3792 O O . THR A 1 533 ? 44.783 -2.667 -84.925 1.00 69.31 533 THR A O 1
ATOM 3795 N N . LEU A 1 534 ? 45.895 -3.054 -86.813 1.00 78.31 534 LEU A N 1
ATOM 3796 C CA . LEU A 1 534 ? 46.213 -1.656 -87.111 1.00 78.31 534 LEU A CA 1
ATOM 3797 C C . LEU A 1 534 ? 45.533 -1.218 -88.417 1.00 78.31 534 LEU A C 1
ATOM 3799 O O . LEU A 1 534 ? 45.879 -1.696 -89.491 1.00 78.31 534 LEU A O 1
ATOM 3803 N N . GLN A 1 535 ? 44.602 -0.268 -88.364 1.00 75.44 535 GLN A N 1
ATOM 3804 C CA . GLN A 1 535 ? 44.090 0.448 -89.533 1.00 75.44 535 GLN A CA 1
ATOM 3805 C C . GLN A 1 535 ? 44.598 1.893 -89.515 1.00 75.44 535 GLN A C 1
ATOM 3807 O O . GLN A 1 535 ? 44.336 2.630 -88.564 1.00 75.44 535 GLN A O 1
ATOM 3812 N N . THR A 1 536 ? 45.278 2.339 -90.575 1.00 74.75 536 THR A N 1
ATOM 3813 C CA . THR A 1 536 ? 45.765 3.726 -90.666 1.00 74.75 536 THR A CA 1
ATOM 3814 C C . THR A 1 536 ? 45.500 4.392 -92.008 1.00 74.75 536 THR A C 1
ATOM 3816 O O . THR A 1 536 ? 45.510 3.756 -93.064 1.00 74.75 536 THR A O 1
ATOM 3819 N N . SER A 1 537 ? 45.257 5.704 -91.957 1.00 68.06 537 SER A N 1
ATOM 3820 C CA . SER A 1 537 ? 44.998 6.535 -93.133 1.00 68.06 537 SER A CA 1
ATOM 3821 C C . SER A 1 537 ? 45.758 7.859 -93.062 1.00 68.06 537 SER A C 1
ATOM 3823 O O . SER A 1 537 ? 45.480 8.688 -92.193 1.00 68.06 537 SER A O 1
ATOM 3825 N N . GLY A 1 538 ? 46.672 8.085 -94.008 1.00 65.38 538 GLY A N 1
ATOM 3826 C CA . GLY A 1 538 ? 47.441 9.327 -94.114 1.00 65.38 538 GLY A CA 1
ATOM 3827 C C . GLY A 1 538 ? 48.799 9.180 -94.803 1.00 65.38 538 GLY A C 1
ATOM 3828 O O . GLY A 1 538 ? 49.335 8.080 -94.936 1.00 65.38 538 GLY A O 1
ATOM 3829 N N . ASP A 1 539 ? 49.353 10.306 -95.254 1.00 67.19 539 ASP A N 1
ATOM 3830 C CA . ASP A 1 539 ? 50.607 10.341 -96.011 1.00 67.19 539 ASP A CA 1
ATOM 3831 C C . ASP A 1 539 ? 51.845 10.393 -95.094 1.00 67.19 539 ASP A C 1
ATOM 3833 O O . ASP A 1 539 ? 51.847 11.030 -94.032 1.00 67.19 539 ASP A O 1
ATOM 3837 N N . ASN A 1 540 ? 52.935 9.770 -95.558 1.00 69.50 540 ASN A N 1
ATOM 3838 C CA . ASN A 1 540 ? 54.238 9.686 -94.877 1.00 69.50 540 ASN A CA 1
ATOM 3839 C C . ASN A 1 540 ? 54.205 8.980 -93.502 1.00 69.50 540 ASN A C 1
ATOM 3841 O O . ASN A 1 540 ? 54.972 9.335 -92.605 1.00 69.50 540 ASN A O 1
ATOM 3845 N N . ALA A 1 541 ? 53.321 7.996 -93.320 1.00 69.81 541 ALA A N 1
ATOM 3846 C CA . ALA A 1 541 ? 53.296 7.164 -92.118 1.00 69.81 541 ALA A CA 1
ATOM 3847 C C . ALA A 1 541 ? 54.509 6.214 -92.054 1.00 69.81 541 ALA A C 1
ATOM 3849 O O . ALA A 1 541 ? 54.876 5.586 -93.054 1.00 69.81 541 ALA A O 1
ATOM 3850 N N . LYS A 1 542 ? 55.090 6.068 -90.860 1.00 73.62 542 LYS A N 1
ATOM 3851 C CA . LYS A 1 542 ? 56.022 4.985 -90.526 1.00 73.62 542 LYS A CA 1
ATOM 3852 C C . LYS A 1 542 ? 55.288 3.961 -89.673 1.00 73.62 542 LYS A C 1
ATOM 3854 O O . LYS A 1 542 ? 54.702 4.326 -88.654 1.00 73.62 542 LYS A O 1
ATOM 3859 N N . ILE A 1 543 ? 55.298 2.706 -90.114 1.00 74.12 543 ILE A N 1
ATOM 3860 C CA . ILE A 1 543 ? 54.611 1.608 -89.436 1.00 74.12 543 ILE A CA 1
ATOM 3861 C C . ILE A 1 543 ? 55.603 0.467 -89.231 1.00 74.12 543 ILE A C 1
ATOM 3863 O O . ILE A 1 543 ? 56.132 -0.085 -90.200 1.00 74.12 543 ILE A O 1
ATOM 3867 N N . SER A 1 544 ? 55.831 0.119 -87.967 1.00 69.75 544 SER A N 1
ATOM 3868 C CA . SER A 1 544 ? 56.608 -1.051 -87.566 1.00 69.75 544 SER A CA 1
ATOM 3869 C C . SER A 1 544 ? 55.695 -2.019 -86.825 1.00 69.75 544 SER A C 1
ATOM 3871 O O . SER A 1 544 ? 55.086 -1.646 -85.822 1.00 69.75 544 SER A O 1
ATOM 3873 N N . ILE A 1 545 ? 55.607 -3.249 -87.317 1.00 68.31 545 ILE A N 1
ATOM 3874 C CA . ILE A 1 545 ? 55.004 -4.372 -86.605 1.00 68.31 545 ILE A CA 1
ATOM 3875 C C . ILE A 1 545 ? 56.148 -5.326 -86.267 1.00 68.31 545 ILE A C 1
ATOM 3877 O O . ILE A 1 545 ? 56.863 -5.777 -87.163 1.00 68.31 545 ILE A O 1
ATOM 3881 N N . ASP A 1 546 ? 56.376 -5.527 -84.971 1.00 62.84 546 ASP A N 1
ATOM 3882 C CA . ASP A 1 546 ? 57.486 -6.315 -84.422 1.00 62.84 546 ASP A CA 1
ATOM 3883 C C . ASP A 1 546 ? 56.900 -7.440 -83.553 1.00 62.84 546 ASP A C 1
ATOM 3885 O O . ASP A 1 546 ? 56.935 -7.389 -82.324 1.00 62.84 546 ASP A O 1
ATOM 3889 N N . GLY A 1 547 ? 56.240 -8.396 -84.212 1.00 59.81 547 GLY A N 1
ATOM 3890 C CA . GLY A 1 547 ? 55.550 -9.530 -83.592 1.00 59.81 547 GLY A CA 1
ATOM 3891 C C . GLY A 1 547 ? 54.608 -10.249 -84.563 1.00 59.81 547 GLY A C 1
ATOM 3892 O O . GLY A 1 547 ? 54.346 -9.729 -85.642 1.00 59.81 547 GLY A O 1
ATOM 3893 N N . ASP A 1 548 ? 54.091 -11.414 -84.163 1.00 50.34 548 ASP A N 1
ATOM 3894 C CA . ASP A 1 548 ? 53.372 -12.354 -85.045 1.00 50.34 548 ASP A CA 1
ATOM 3895 C C . ASP A 1 548 ? 51.828 -12.198 -84.996 1.00 50.34 548 ASP A C 1
ATOM 3897 O O . ASP A 1 548 ? 51.262 -11.832 -83.967 1.00 50.34 548 ASP A O 1
ATOM 3901 N N . ALA A 1 549 ? 51.107 -12.590 -86.055 1.00 51.56 549 ALA A N 1
ATOM 3902 C CA . ALA A 1 549 ? 49.634 -12.684 -86.162 1.00 51.56 549 ALA A CA 1
ATOM 3903 C C . ALA A 1 549 ? 48.817 -11.370 -86.033 1.00 51.56 549 ALA A C 1
ATOM 3905 O O . ALA A 1 549 ? 47.601 -11.385 -85.816 1.00 51.56 549 ALA A O 1
ATOM 3906 N N . SER A 1 550 ? 49.457 -10.221 -86.220 1.00 61.50 550 SER A N 1
ATOM 3907 C CA . SER A 1 550 ? 48.840 -8.894 -86.345 1.00 61.50 550 SER A CA 1
ATOM 3908 C C . SER A 1 550 ? 48.038 -8.745 -87.651 1.00 61.50 550 SER A C 1
ATOM 3910 O O . SER A 1 550 ? 48.113 -9.574 -88.554 1.00 61.50 550 SER A O 1
ATOM 3912 N N . THR A 1 551 ? 47.227 -7.691 -87.793 1.00 57.12 551 THR A N 1
ATOM 3913 C CA . THR A 1 551 ? 46.482 -7.385 -89.032 1.00 57.12 551 THR A CA 1
ATOM 3914 C C . THR A 1 551 ? 46.606 -5.911 -89.408 1.00 57.12 551 THR A C 1
ATOM 3916 O O . THR A 1 551 ? 46.030 -5.060 -88.733 1.00 57.12 551 THR A O 1
ATOM 3919 N N . LEU A 1 552 ? 47.290 -5.588 -90.510 1.00 69.38 552 LEU A N 1
ATOM 3920 C CA . LEU A 1 552 ? 47.439 -4.206 -90.994 1.00 69.38 552 LEU A CA 1
ATOM 3921 C C . LEU A 1 552 ? 46.480 -3.884 -92.151 1.00 69.38 552 LEU A C 1
ATOM 3923 O O . LEU A 1 552 ? 46.377 -4.633 -93.123 1.00 69.38 552 LEU A O 1
ATOM 3927 N N . LYS A 1 553 ? 45.841 -2.711 -92.085 1.00 63.47 553 LYS A N 1
ATOM 3928 C CA . LYS A 1 553 ? 45.092 -2.080 -93.177 1.00 63.47 553 LYS A CA 1
ATOM 3929 C C . LYS A 1 553 ? 45.524 -0.626 -93.379 1.00 63.47 553 LYS A C 1
ATOM 3931 O O . LYS A 1 553 ? 45.134 0.262 -92.624 1.00 63.47 553 LYS A O 1
ATOM 3936 N N . PHE A 1 554 ? 46.302 -0.375 -94.426 1.00 69.19 554 PHE A N 1
ATOM 3937 C CA . PHE A 1 554 ? 46.854 0.947 -94.740 1.00 69.19 554 PHE A CA 1
ATOM 3938 C C . PHE A 1 554 ? 46.122 1.630 -95.908 1.00 69.19 554 PHE A C 1
ATOM 3940 O O . PHE A 1 554 ? 45.657 0.974 -96.842 1.00 69.19 554 PHE A O 1
ATOM 3947 N N . THR A 1 555 ? 46.030 2.963 -95.885 1.00 57.53 555 THR A N 1
ATOM 3948 C CA . THR A 1 555 ? 45.595 3.781 -97.031 1.00 57.53 555 THR A CA 1
ATOM 3949 C C . THR A 1 555 ? 46.311 5.139 -97.020 1.00 57.53 555 THR A C 1
ATOM 3951 O O . THR A 1 555 ? 45.997 6.019 -96.221 1.00 57.53 555 THR A O 1
ATOM 3954 N N . GLY A 1 556 ? 47.279 5.338 -97.915 1.00 59.97 556 GLY A N 1
ATOM 3955 C CA . GLY A 1 556 ? 48.076 6.568 -97.981 1.00 59.97 556 GLY A CA 1
ATOM 3956 C C . GLY A 1 556 ? 49.241 6.454 -98.964 1.00 59.97 556 GLY A C 1
ATOM 3957 O O . GLY A 1 556 ? 49.461 5.397 -99.558 1.00 59.97 556 GLY A O 1
ATOM 3958 N N . LYS A 1 557 ? 49.994 7.541 -99.159 1.00 55.28 557 LYS A N 1
ATOM 3959 C CA . LYS A 1 557 ? 51.166 7.577 -100.050 1.00 55.28 557 LYS A CA 1
ATOM 3960 C C . LYS A 1 557 ? 52.476 7.652 -99.269 1.00 55.28 557 LYS A C 1
ATOM 3962 O O . LYS A 1 557 ? 52.551 8.243 -98.191 1.00 55.28 557 LYS A O 1
ATOM 3967 N N . ASN A 1 558 ? 53.526 7.089 -99.871 1.00 55.41 558 ASN A N 1
ATOM 3968 C CA . ASN A 1 558 ? 54.908 7.102 -99.374 1.00 55.41 558 ASN A CA 1
ATOM 3969 C C . ASN A 1 558 ? 55.082 6.523 -97.953 1.00 55.41 558 ASN A C 1
ATOM 3971 O O . ASN A 1 558 ? 55.963 6.959 -97.213 1.00 55.41 558 ASN A O 1
ATOM 3975 N N . GLY A 1 559 ? 54.239 5.562 -97.563 1.00 60.56 559 GLY A N 1
ATOM 3976 C CA . GLY A 1 559 ? 54.394 4.829 -96.306 1.00 60.56 559 GLY A CA 1
ATOM 3977 C C . GLY A 1 559 ? 55.511 3.783 -96.379 1.00 60.56 559 GLY A C 1
ATOM 3978 O O . GLY A 1 559 ? 55.782 3.230 -97.447 1.00 60.56 559 GLY A O 1
ATOM 3979 N N . ILE A 1 560 ? 56.134 3.495 -95.236 1.00 57.09 560 ILE A N 1
ATOM 3980 C CA . ILE A 1 560 ? 57.059 2.365 -95.062 1.00 57.09 560 ILE A CA 1
ATOM 3981 C C . ILE A 1 560 ? 56.440 1.417 -94.033 1.00 57.09 560 ILE A C 1
ATOM 3983 O O . ILE A 1 560 ? 56.060 1.859 -92.948 1.00 57.09 560 ILE A O 1
ATOM 3987 N N . ILE A 1 561 ? 56.339 0.138 -94.399 1.00 65.25 561 ILE A N 1
ATOM 3988 C CA . ILE A 1 561 ? 55.764 -0.943 -93.592 1.00 65.25 561 ILE A CA 1
ATOM 3989 C C . ILE A 1 561 ? 56.842 -2.017 -93.402 1.00 65.25 561 ILE A C 1
ATOM 3991 O O . ILE A 1 561 ? 57.477 -2.431 -94.373 1.00 65.25 561 ILE A O 1
ATOM 3995 N N . SER A 1 562 ? 57.030 -2.469 -92.164 1.00 56.84 562 SER A N 1
ATOM 3996 C CA . SER A 1 562 ? 57.864 -3.622 -91.800 1.00 56.84 562 SER A CA 1
ATOM 3997 C C . SER A 1 562 ? 57.036 -4.541 -90.898 1.00 56.84 562 SER A C 1
ATOM 3999 O O . SER A 1 562 ? 56.442 -4.032 -89.950 1.00 56.84 562 SER A O 1
ATOM 4001 N N . MET A 1 563 ? 56.937 -5.834 -91.229 1.00 57.78 563 MET A N 1
ATOM 4002 C CA . MET A 1 563 ? 56.061 -6.817 -90.560 1.00 57.78 563 MET A CA 1
ATOM 4003 C C . MET A 1 563 ? 56.495 -8.264 -90.878 1.00 57.78 563 MET A C 1
ATOM 4005 O O . MET A 1 563 ? 57.225 -8.473 -91.853 1.00 57.78 563 MET A O 1
ATOM 4009 N N . SER A 1 564 ? 56.088 -9.265 -90.091 1.00 44.41 564 SER A N 1
ATOM 4010 C CA . SER A 1 564 ? 56.389 -10.697 -90.323 1.00 44.41 564 SER A CA 1
ATOM 4011 C C . SER A 1 564 ? 55.410 -11.597 -89.560 1.00 44.41 564 SER A C 1
ATOM 4013 O O . SER A 1 564 ? 54.995 -11.235 -88.474 1.00 44.41 564 SER A O 1
ATOM 4015 N N . TYR A 1 565 ? 55.057 -12.766 -90.111 1.00 40.19 565 TYR A N 1
ATOM 4016 C CA . TYR A 1 565 ? 54.039 -13.687 -89.559 1.00 40.19 565 TYR A CA 1
ATOM 4017 C C . TYR A 1 565 ? 52.628 -13.075 -89.383 1.00 40.19 565 TYR A C 1
ATOM 4019 O O . TYR A 1 565 ? 51.811 -13.584 -88.617 1.00 40.19 565 TYR A O 1
ATOM 4027 N N . ASP A 1 566 ? 52.311 -12.003 -90.116 1.00 51.06 566 ASP A N 1
ATOM 4028 C CA . ASP A 1 566 ? 51.111 -11.175 -89.927 1.00 51.06 566 ASP A CA 1
ATOM 4029 C C . ASP A 1 566 ? 50.123 -11.261 -91.103 1.00 51.06 566 ASP A C 1
ATOM 4031 O O . ASP A 1 566 ? 50.475 -11.650 -92.214 1.00 51.06 566 ASP A O 1
ATOM 4035 N N . SER A 1 567 ? 48.878 -10.811 -90.927 1.00 40.38 567 SER A N 1
ATOM 4036 C CA . SER A 1 567 ? 47.954 -10.583 -92.046 1.00 40.38 567 SER A CA 1
ATOM 4037 C C . SER A 1 567 ? 48.029 -9.145 -92.572 1.00 40.38 567 SER A C 1
ATOM 4039 O O . SER A 1 567 ? 48.018 -8.170 -91.816 1.00 40.38 567 SER A O 1
ATOM 4041 N N . LEU A 1 568 ? 48.060 -8.986 -93.897 1.00 53.84 568 LEU A N 1
ATOM 4042 C CA . LEU A 1 568 ? 48.082 -7.674 -94.549 1.00 53.84 568 LEU A CA 1
ATOM 4043 C C . LEU A 1 568 ? 46.917 -7.534 -95.535 1.00 53.84 568 LEU A C 1
ATOM 4045 O O . LEU A 1 568 ? 46.814 -8.278 -96.515 1.00 53.84 568 LEU A O 1
ATOM 4049 N N . VAL A 1 569 ? 46.069 -6.531 -95.294 1.00 46.50 569 VAL A N 1
ATOM 4050 C CA . VAL A 1 569 ? 44.908 -6.193 -96.127 1.00 46.50 569 VAL A CA 1
ATOM 4051 C C . VAL A 1 569 ? 45.122 -4.820 -96.759 1.00 46.50 569 VAL A C 1
ATOM 4053 O O . VAL A 1 569 ? 44.998 -3.789 -96.097 1.00 46.50 569 VAL A O 1
ATOM 4056 N N . VAL A 1 570 ? 45.404 -4.787 -98.060 1.00 53.72 570 VAL A N 1
ATOM 4057 C CA . VAL A 1 570 ? 45.615 -3.531 -98.804 1.00 53.72 570 VAL A CA 1
ATOM 4058 C C . VAL A 1 570 ? 44.414 -3.243 -99.694 1.00 53.72 570 VAL A C 1
ATOM 4060 O O . VAL A 1 570 ? 43.844 -4.151 -100.299 1.00 53.72 570 VAL A O 1
ATOM 4063 N N . SER A 1 571 ? 43.991 -1.977 -99.736 1.00 44.88 571 SER A N 1
ATOM 4064 C CA . SER A 1 571 ? 42.803 -1.570 -100.482 1.00 44.88 571 SER A CA 1
ATOM 4065 C C . SER A 1 571 ? 42.952 -0.199 -101.139 1.00 44.88 571 SER A C 1
ATOM 4067 O O . SER A 1 571 ? 43.116 0.800 -100.438 1.00 44.88 571 SER A O 1
ATOM 4069 N N . ASN A 1 572 ? 42.717 -0.167 -102.454 1.00 44.28 572 ASN A N 1
ATOM 4070 C CA . ASN A 1 572 ? 42.607 1.003 -103.334 1.00 44.28 572 ASN A CA 1
ATOM 4071 C C . ASN A 1 572 ? 43.938 1.716 -103.647 1.00 44.28 572 ASN A C 1
ATOM 4073 O O . ASN A 1 572 ? 44.438 2.504 -102.843 1.00 44.28 572 ASN A O 1
ATOM 4077 N N . ASN A 1 573 ? 44.414 1.551 -104.889 1.00 41.03 573 ASN A N 1
ATOM 4078 C CA . ASN A 1 573 ? 45.465 2.356 -105.534 1.00 41.03 573 ASN A CA 1
ATOM 4079 C C . ASN A 1 573 ? 46.730 2.562 -104.676 1.00 41.03 573 ASN A C 1
ATOM 4081 O O . ASN A 1 573 ? 47.323 3.648 -104.679 1.00 41.03 573 ASN A O 1
ATOM 4085 N N . SER A 1 574 ? 47.126 1.539 -103.922 1.00 45.66 574 SER A N 1
ATOM 4086 C CA . SER A 1 574 ? 48.218 1.630 -102.955 1.00 45.66 574 SER A CA 1
ATOM 4087 C C . SER A 1 574 ? 49.499 0.995 -103.507 1.00 45.66 574 SER A C 1
ATOM 4089 O O . SER A 1 574 ? 49.480 -0.068 -104.120 1.00 45.66 574 SER A O 1
ATOM 4091 N N . SER A 1 575 ? 50.633 1.663 -103.286 1.00 44.06 575 SER A N 1
ATOM 4092 C CA . SER A 1 575 ? 51.966 1.206 -103.696 1.00 44.06 575 SER A CA 1
ATOM 4093 C C . SER A 1 575 ? 52.874 1.184 -102.475 1.00 44.06 575 SER A C 1
ATOM 4095 O 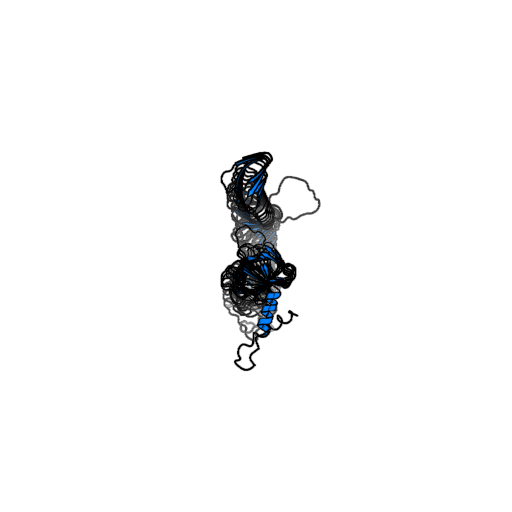O . SER A 1 575 ? 53.123 2.233 -101.880 1.00 44.06 575 SER A O 1
ATOM 4097 N N . PHE A 1 576 ? 53.376 0.005 -102.117 1.00 52.84 576 PHE A N 1
ATOM 4098 C CA . PHE A 1 576 ? 54.210 -0.225 -100.937 1.00 52.84 576 PHE A CA 1
ATOM 4099 C C . PHE A 1 576 ? 55.195 -1.377 -101.194 1.00 52.84 576 PHE A C 1
ATOM 4101 O O . PHE A 1 576 ? 55.022 -2.157 -102.131 1.00 52.84 576 PHE A O 1
ATOM 4108 N N . THR A 1 577 ? 56.222 -1.483 -100.353 1.00 42.53 577 THR A N 1
ATOM 4109 C CA . THR A 1 577 ? 57.194 -2.587 -100.360 1.00 42.53 577 THR A CA 1
ATOM 4110 C C . THR A 1 577 ? 56.983 -3.429 -99.107 1.00 42.53 577 THR A C 1
ATOM 4112 O O . THR A 1 577 ? 56.896 -2.857 -98.022 1.00 42.53 577 THR A O 1
ATOM 4115 N N . LEU A 1 578 ? 56.931 -4.758 -99.242 1.00 54.00 578 LEU A N 1
ATOM 4116 C CA . LEU A 1 578 ? 56.839 -5.696 -98.121 1.00 54.00 578 LEU A CA 1
ATOM 4117 C C . LEU A 1 578 ? 58.160 -6.459 -97.954 1.00 54.00 578 LEU A C 1
ATOM 4119 O O . LEU A 1 578 ? 58.573 -7.181 -98.860 1.00 54.00 578 LEU A O 1
ATOM 4123 N N . ASN A 1 579 ? 58.785 -6.334 -96.783 1.00 47.31 579 ASN A N 1
ATOM 4124 C CA . ASN A 1 579 ? 59.933 -7.143 -96.369 1.00 47.31 579 ASN A CA 1
ATOM 4125 C C . ASN A 1 579 ? 59.493 -8.031 -95.192 1.00 47.31 579 ASN A C 1
ATOM 4127 O O . ASN A 1 579 ? 59.358 -7.514 -94.086 1.00 47.31 579 ASN A O 1
ATOM 4131 N N . GLY A 1 580 ? 59.252 -9.328 -95.420 1.00 50.75 580 GLY A N 1
ATOM 4132 C CA . GLY A 1 580 ? 58.744 -10.240 -94.384 1.00 50.75 580 GLY A CA 1
ATOM 4133 C C . GLY A 1 580 ? 58.380 -11.636 -94.906 1.00 50.75 580 GLY A C 1
ATOM 4134 O O . GLY A 1 580 ? 58.171 -11.826 -96.104 1.00 50.75 580 GLY A O 1
ATOM 4135 N N . SER A 1 581 ? 58.293 -12.617 -94.001 1.00 37.22 581 SER A N 1
ATOM 4136 C CA . SER A 1 581 ? 57.913 -14.018 -94.294 1.00 37.22 581 SER A CA 1
ATOM 4137 C C . SER A 1 581 ? 56.647 -14.439 -93.529 1.00 37.22 581 SER A C 1
ATOM 4139 O O . SER A 1 581 ? 56.291 -13.787 -92.552 1.00 37.22 581 SER A O 1
ATOM 4141 N N . ALA A 1 582 ? 56.004 -15.524 -93.973 1.00 40.09 582 ALA A N 1
ATOM 4142 C CA . ALA A 1 582 ? 54.879 -16.226 -93.340 1.00 40.09 582 ALA A CA 1
ATOM 4143 C C . ALA A 1 582 ? 53.583 -15.412 -93.129 1.00 40.09 582 ALA A C 1
ATOM 4145 O O . ALA A 1 582 ? 52.816 -15.670 -92.207 1.00 40.09 582 ALA A O 1
ATOM 4146 N N . ASN A 1 583 ? 53.321 -14.434 -93.998 1.00 46.56 583 ASN A N 1
ATOM 4147 C CA . ASN A 1 583 ? 52.191 -13.510 -93.884 1.00 46.56 583 ASN A CA 1
ATOM 4148 C C . ASN A 1 583 ? 50.931 -14.007 -94.616 1.00 46.56 583 ASN A C 1
ATOM 4150 O O . ASN A 1 583 ? 51.042 -14.600 -95.690 1.00 46.56 583 ASN A O 1
ATOM 4154 N N . ASP A 1 584 ? 49.738 -13.693 -94.103 1.00 39.22 584 ASP A N 1
ATOM 4155 C CA . ASP A 1 584 ? 48.442 -14.034 -94.718 1.00 39.22 584 ASP A CA 1
ATOM 4156 C C . ASP A 1 584 ? 47.885 -12.826 -95.505 1.00 39.22 584 ASP A C 1
ATOM 4158 O O . ASP A 1 584 ? 47.315 -11.879 -94.945 1.00 39.22 584 ASP A O 1
ATOM 4162 N N . ILE A 1 585 ? 48.138 -12.798 -96.817 1.00 49.75 585 ILE A N 1
ATOM 4163 C CA . ILE A 1 585 ? 48.022 -11.600 -97.664 1.00 49.75 585 ILE A CA 1
ATOM 4164 C C . ILE A 1 585 ? 46.702 -11.605 -98.452 1.00 49.75 585 ILE A C 1
ATOM 4166 O O . ILE A 1 585 ? 46.386 -12.546 -99.187 1.00 49.75 585 ILE A O 1
ATOM 4170 N N . ASN A 1 586 ? 45.948 -10.504 -98.355 1.00 43.47 586 ASN A N 1
ATOM 4171 C CA . ASN A 1 586 ? 44.644 -10.330 -99.001 1.00 43.47 586 ASN A CA 1
ATOM 4172 C C . ASN A 1 586 ? 44.630 -9.017 -99.809 1.00 43.47 586 ASN A C 1
ATOM 4174 O O . ASN A 1 586 ? 44.606 -7.918 -99.247 1.00 43.47 586 ASN A O 1
ATOM 4178 N N . VAL A 1 587 ? 44.709 -9.135 -101.138 1.00 49.59 587 VAL A N 1
ATOM 4179 C CA . VAL A 1 587 ? 44.990 -8.018 -102.063 1.00 49.59 587 VAL A CA 1
ATOM 4180 C C . VAL A 1 587 ? 43.710 -7.495 -102.721 1.00 49.59 587 VAL A C 1
ATOM 4182 O O . VAL A 1 587 ? 42.895 -8.280 -103.211 1.00 49.59 587 VAL A O 1
ATOM 4185 N N . GLY A 1 588 ? 43.549 -6.169 -102.755 1.00 44.88 588 GLY A N 1
ATOM 4186 C CA . GLY A 1 588 ? 42.461 -5.475 -103.441 1.00 44.88 588 GLY A CA 1
ATOM 4187 C C . GLY A 1 588 ? 42.639 -5.339 -104.961 1.00 44.88 588 GLY A C 1
ATOM 4188 O O . GLY A 1 588 ? 43.605 -5.802 -105.567 1.00 44.88 588 GLY A O 1
ATOM 4189 N N . ASN A 1 589 ? 41.669 -4.686 -105.605 1.00 37.69 589 ASN A N 1
ATOM 4190 C CA . ASN A 1 589 ? 41.673 -4.492 -107.056 1.00 37.69 589 ASN A CA 1
ATOM 4191 C C . ASN A 1 589 ? 42.692 -3.418 -107.485 1.00 37.69 589 ASN A C 1
ATOM 4193 O O . ASN A 1 589 ? 42.655 -2.296 -106.982 1.00 37.69 589 ASN A O 1
ATOM 4197 N N . TYR A 1 590 ? 43.504 -3.740 -108.500 1.00 36.84 590 TYR A N 1
ATOM 4198 C CA . TYR A 1 590 ? 44.522 -2.882 -109.144 1.00 36.84 590 TYR A CA 1
ATOM 4199 C C . TYR A 1 590 ? 45.782 -2.540 -108.322 1.00 36.84 590 TYR A C 1
ATOM 4201 O O . TYR A 1 590 ? 46.601 -1.742 -108.780 1.00 36.84 590 TYR A O 1
ATOM 4209 N N . ASP A 1 591 ? 45.988 -3.157 -107.158 1.00 42.78 591 ASP A N 1
ATOM 4210 C CA . ASP A 1 591 ? 47.207 -2.961 -106.365 1.00 42.78 591 ASP A CA 1
ATOM 4211 C C . ASP A 1 591 ? 48.410 -3.733 -106.965 1.00 42.78 591 ASP A C 1
ATOM 4213 O O . ASP A 1 591 ? 48.259 -4.806 -107.553 1.00 42.78 591 ASP A O 1
ATOM 4217 N N . THR A 1 592 ? 49.628 -3.189 -106.833 1.00 41.41 592 THR A N 1
ATOM 4218 C CA . THR A 1 592 ? 50.880 -3.845 -107.272 1.00 41.41 592 THR A CA 1
ATOM 4219 C C . THR A 1 592 ? 51.679 -4.275 -106.048 1.00 41.41 592 THR A C 1
ATOM 4221 O O . THR A 1 592 ? 52.087 -3.426 -105.259 1.00 41.41 592 THR A O 1
ATOM 4224 N N . VAL A 1 593 ? 51.916 -5.580 -105.893 1.00 49.00 593 VAL A N 1
ATOM 4225 C CA . VAL A 1 593 ? 52.567 -6.159 -104.707 1.00 49.00 593 VAL A CA 1
ATOM 4226 C C . VAL A 1 593 ? 53.875 -6.837 -105.107 1.00 49.00 593 VAL A C 1
ATOM 4228 O O . VAL A 1 593 ? 53.905 -7.620 -106.053 1.00 49.00 593 VAL A O 1
ATOM 4231 N N . ASN A 1 594 ? 54.951 -6.547 -104.374 1.00 42.38 594 ASN A N 1
ATOM 4232 C CA . ASN A 1 594 ? 56.261 -7.172 -104.545 1.00 42.38 594 ASN A CA 1
ATOM 4233 C C . ASN A 1 594 ? 56.656 -7.806 -103.199 1.00 42.38 594 ASN A C 1
ATOM 4235 O O . ASN A 1 594 ? 56.824 -7.082 -102.217 1.00 42.38 594 ASN A O 1
ATOM 4239 N N . ILE A 1 595 ? 56.722 -9.140 -103.141 1.00 47.97 595 ILE A N 1
ATOM 4240 C CA . ILE A 1 595 ? 56.883 -9.927 -101.903 1.00 47.97 595 ILE A CA 1
ATOM 4241 C C . ILE A 1 595 ? 58.287 -10.537 -101.875 1.00 47.97 595 ILE A C 1
ATOM 4243 O O . ILE A 1 595 ? 58.716 -11.132 -102.863 1.00 47.97 595 ILE A O 1
ATOM 4247 N N . VAL A 1 596 ? 58.984 -10.429 -100.740 1.00 40.09 596 VAL A N 1
ATOM 4248 C CA . VAL A 1 596 ? 60.305 -11.043 -100.524 1.00 40.09 596 VAL A CA 1
ATOM 4249 C C . VAL A 1 596 ? 60.316 -11.790 -99.182 1.00 40.09 596 VAL A C 1
ATOM 4251 O O . VAL A 1 596 ? 60.549 -11.185 -98.138 1.00 40.09 596 VAL A O 1
ATOM 4254 N N . GLY A 1 597 ? 60.056 -13.104 -99.219 1.00 45.72 597 GLY A N 1
ATOM 4255 C CA . GLY A 1 597 ? 60.047 -14.000 -98.052 1.00 45.72 597 GLY A CA 1
ATOM 4256 C C . GLY A 1 597 ? 59.304 -15.324 -98.301 1.00 45.72 597 GLY A C 1
ATOM 4257 O O . GLY A 1 597 ? 58.601 -15.461 -99.304 1.00 45.72 597 GLY A O 1
ATOM 4258 N N . ASN A 1 598 ? 59.455 -16.290 -97.389 1.00 35.03 598 ASN A N 1
ATOM 4259 C CA . ASN A 1 598 ? 58.906 -17.657 -97.508 1.00 35.03 598 ASN A CA 1
ATOM 4260 C C . ASN A 1 598 ? 57.545 -17.802 -96.786 1.00 35.03 598 ASN A C 1
ATOM 4262 O O . ASN A 1 598 ? 57.130 -16.881 -96.096 1.00 35.03 598 ASN A O 1
ATOM 4266 N N . GLU A 1 599 ? 56.856 -18.944 -96.929 1.00 38.47 599 GLU A N 1
ATOM 4267 C CA . GLU A 1 599 ? 55.662 -19.373 -96.148 1.00 38.47 599 GLU A CA 1
ATOM 4268 C C . GLU A 1 599 ? 54.401 -18.477 -96.173 1.00 38.47 599 GLU A C 1
ATOM 4270 O O . GLU A 1 599 ? 53.427 -18.764 -95.485 1.00 38.47 599 GLU A O 1
ATOM 4275 N N . ASN A 1 600 ? 54.353 -17.421 -96.988 1.00 42.62 600 ASN A N 1
ATOM 4276 C CA . ASN A 1 600 ? 53.170 -16.553 -97.069 1.00 42.62 600 ASN A CA 1
ATOM 4277 C C . ASN A 1 600 ? 51.926 -17.313 -97.596 1.00 42.62 600 ASN A C 1
ATOM 4279 O O . ASN A 1 600 ? 52.021 -18.042 -98.588 1.00 42.62 600 ASN A O 1
ATOM 4283 N N . VAL A 1 601 ? 50.765 -17.100 -96.969 1.00 39.28 601 VAL A N 1
ATOM 4284 C CA . VAL A 1 601 ? 49.445 -17.621 -97.369 1.00 39.28 601 VAL A CA 1
ATOM 4285 C C . VAL A 1 601 ? 48.706 -16.534 -98.160 1.00 39.28 601 VAL A C 1
ATOM 4287 O O . VAL A 1 601 ? 48.827 -15.348 -97.863 1.00 39.28 601 VAL A O 1
ATOM 4290 N N . LEU A 1 602 ? 47.965 -16.905 -99.211 1.00 43.44 602 LEU A N 1
ATOM 4291 C CA . LEU A 1 602 ? 47.218 -15.949 -100.037 1.00 43.44 602 LEU A CA 1
ATOM 4292 C C . LEU A 1 602 ? 45.742 -16.337 -100.139 1.00 43.44 602 LEU A C 1
ATOM 4294 O O . LEU A 1 602 ? 45.400 -17.368 -100.722 1.00 43.44 602 LEU A O 1
ATOM 4298 N N . THR A 1 603 ? 44.865 -15.441 -99.688 1.00 41.97 603 THR A N 1
ATOM 4299 C CA . THR A 1 603 ? 43.412 -15.592 -99.833 1.00 41.97 603 THR A CA 1
ATOM 4300 C C . THR A 1 603 ? 42.842 -14.492 -100.730 1.00 41.97 603 THR A C 1
ATOM 4302 O O . THR A 1 603 ? 42.764 -13.336 -100.329 1.00 41.97 603 THR A O 1
ATOM 4305 N N . THR A 1 604 ? 42.372 -14.838 -101.936 1.00 43.50 604 THR A N 1
ATOM 4306 C CA . THR A 1 604 ? 41.694 -13.893 -102.850 1.00 43.50 604 THR A CA 1
ATOM 4307 C C . THR A 1 604 ? 40.170 -14.000 -102.752 1.00 43.50 604 THR A C 1
ATOM 4309 O O . THR A 1 604 ? 39.623 -15.102 -102.849 1.00 43.50 604 THR A O 1
ATOM 4312 N N . ARG A 1 605 ? 39.446 -12.876 -102.655 1.00 35.75 605 ARG A N 1
ATOM 4313 C CA . ARG A 1 605 ? 37.969 -12.866 -102.632 1.00 35.75 605 ARG A CA 1
ATOM 4314 C C . ARG A 1 605 ? 37.348 -12.477 -103.983 1.00 35.75 605 ARG A C 1
ATOM 4316 O O . ARG A 1 605 ? 37.094 -11.306 -104.207 1.00 35.75 605 ARG A O 1
ATOM 4323 N N . LYS A 1 606 ? 37.030 -13.508 -104.784 1.00 34.28 606 LYS A N 1
ATOM 4324 C CA . LYS A 1 606 ? 36.078 -13.585 -105.927 1.00 34.28 606 LYS A CA 1
ATOM 4325 C C . LYS A 1 606 ? 36.141 -12.506 -107.038 1.00 34.28 606 LYS A C 1
ATOM 4327 O O . LYS A 1 606 ? 35.978 -11.326 -106.781 1.00 34.28 606 LYS A O 1
ATOM 4332 N N . GLU A 1 607 ? 36.178 -12.989 -108.290 1.00 31.45 607 GLU A N 1
ATOM 4333 C CA . GLU A 1 607 ? 36.151 -12.244 -109.576 1.00 31.45 607 GLU A CA 1
ATOM 4334 C C . GLU A 1 607 ? 37.507 -11.652 -110.067 1.00 31.45 607 GLU A C 1
ATOM 4336 O O . GLU A 1 607 ? 37.720 -10.450 -110.025 1.00 31.45 607 GLU A O 1
ATOM 4341 N N . THR A 1 608 ? 38.392 -12.530 -110.585 1.00 28.95 608 THR A N 1
ATOM 4342 C CA . THR A 1 608 ? 39.388 -12.349 -111.696 1.00 28.95 608 THR A CA 1
ATOM 4343 C C . THR A 1 608 ? 40.107 -10.991 -111.901 1.00 28.95 608 THR A C 1
ATOM 4345 O O . THR A 1 608 ? 39.459 -9.985 -112.158 1.00 28.95 608 THR A O 1
ATOM 4348 N N . SER A 1 609 ? 41.437 -10.872 -112.021 1.00 34.84 609 SER A N 1
ATOM 4349 C CA . SER A 1 609 ? 42.537 -11.853 -112.096 1.00 34.84 609 SER A CA 1
ATOM 4350 C C . SER A 1 609 ? 43.845 -11.190 -111.640 1.00 34.84 609 SER A C 1
ATOM 4352 O O . SER A 1 609 ? 44.254 -10.198 -112.240 1.00 34.84 609 SER A O 1
ATOM 4354 N N . THR A 1 610 ? 44.549 -11.783 -110.673 1.00 33.75 610 THR A N 1
ATOM 4355 C CA . THR A 1 610 ? 45.879 -11.323 -110.229 1.00 33.75 610 THR A CA 1
ATOM 4356 C C . THR A 1 610 ? 46.887 -12.452 -110.412 1.00 33.75 610 THR A C 1
ATOM 4358 O O . THR A 1 610 ? 46.620 -13.596 -110.045 1.00 33.75 610 THR A O 1
ATOM 4361 N N . GLN A 1 611 ? 48.030 -12.151 -111.027 1.00 35.66 611 GLN A N 1
ATOM 4362 C CA . GLN A 1 611 ? 49.057 -13.137 -111.355 1.00 35.66 611 GLN A CA 1
ATOM 4363 C C . GLN A 1 611 ? 49.946 -13.389 -110.131 1.00 35.66 611 GLN A C 1
ATOM 4365 O O . GLN A 1 611 ? 50.664 -12.486 -109.709 1.00 35.66 611 GLN A O 1
ATOM 4370 N N . LEU A 1 612 ? 49.919 -14.608 -109.585 1.00 35.59 612 LEU A N 1
ATOM 4371 C CA . LEU A 1 612 ? 50.839 -15.036 -108.530 1.00 35.59 612 LEU A CA 1
ATOM 4372 C C . LEU A 1 612 ? 51.779 -16.131 -109.039 1.00 35.59 612 LEU A C 1
ATOM 4374 O O . LEU A 1 612 ? 51.367 -17.014 -109.792 1.00 35.59 612 LEU A O 1
ATOM 4378 N N . ILE A 1 613 ? 53.031 -16.075 -108.593 1.00 34.72 613 ILE A N 1
ATOM 4379 C CA . ILE A 1 613 ? 54.046 -17.113 -108.789 1.00 34.72 613 ILE A CA 1
ATOM 4380 C C . ILE A 1 613 ? 54.424 -17.602 -107.389 1.00 34.72 613 ILE A C 1
ATOM 4382 O O . ILE A 1 613 ? 54.750 -16.785 -106.531 1.00 34.72 613 ILE A O 1
ATOM 4386 N N . TYR A 1 614 ? 54.344 -18.911 -107.157 1.00 34.28 614 TYR A N 1
ATOM 4387 C CA . TYR A 1 614 ? 54.669 -19.546 -105.879 1.00 34.28 614 TYR A CA 1
ATOM 4388 C C . TYR A 1 614 ? 55.355 -20.887 -106.157 1.00 34.28 614 TYR A C 1
ATOM 4390 O O . TYR A 1 614 ? 54.861 -21.668 -106.971 1.00 34.28 614 TYR A O 1
ATOM 4398 N N . GLU A 1 615 ? 56.476 -21.153 -105.490 1.00 33.25 615 GLU A N 1
ATOM 4399 C CA . GLU A 1 615 ? 57.197 -22.432 -105.532 1.00 33.25 615 GLU A CA 1
ATOM 4400 C C . GLU A 1 615 ? 57.277 -22.993 -104.104 1.00 33.25 615 GLU A C 1
ATOM 4402 O O . GLU A 1 615 ? 57.475 -22.232 -103.158 1.00 33.25 615 GLU A O 1
ATOM 4407 N N . SER A 1 616 ? 57.083 -24.307 -103.928 1.00 31.00 616 SER A N 1
ATOM 4408 C CA . SER A 1 616 ? 56.960 -24.933 -102.601 1.00 31.00 616 SER A CA 1
ATOM 4409 C C . SER A 1 616 ? 57.606 -26.314 -102.505 1.00 31.00 616 SER A C 1
ATOM 4411 O O . SER A 1 616 ? 57.453 -27.118 -103.423 1.00 31.00 616 SER A O 1
ATOM 4413 N N . ASP A 1 617 ? 58.148 -26.621 -101.326 1.00 25.14 617 ASP A N 1
ATOM 4414 C CA . ASP A 1 617 ? 58.105 -27.933 -100.656 1.00 25.14 617 ASP A CA 1
ATOM 4415 C C . ASP A 1 617 ? 58.337 -27.655 -99.146 1.00 25.14 617 ASP A C 1
ATOM 4417 O O . ASP A 1 617 ? 59.175 -26.813 -98.829 1.00 25.14 617 ASP A O 1
ATOM 4421 N N . ILE A 1 618 ? 57.641 -28.220 -98.152 1.00 27.53 618 ILE A N 1
ATOM 4422 C CA . ILE A 1 618 ? 56.655 -29.321 -98.113 1.00 27.53 618 ILE A CA 1
ATOM 4423 C C . ILE A 1 618 ? 55.443 -28.882 -97.238 1.00 27.53 618 ILE A C 1
ATOM 4425 O O . ILE A 1 618 ? 55.488 -27.838 -96.596 1.00 27.53 618 ILE A O 1
ATOM 4429 N N . GLY A 1 619 ? 54.342 -29.647 -97.212 1.00 29.61 619 GLY A N 1
ATOM 4430 C CA . GLY A 1 619 ? 53.083 -29.305 -96.508 1.00 29.61 619 GLY A CA 1
ATOM 4431 C C . GLY A 1 619 ? 53.093 -29.386 -94.963 1.00 29.61 619 GLY A C 1
ATOM 4432 O O . GLY A 1 619 ? 54.067 -29.827 -94.360 1.00 29.61 619 GLY A O 1
ATOM 4433 N N . TYR A 1 620 ? 52.006 -29.032 -94.256 1.00 28.00 620 TYR A N 1
ATOM 4434 C CA . TYR A 1 620 ? 50.572 -29.070 -94.634 1.00 28.00 620 TYR A CA 1
ATOM 4435 C C . TYR A 1 620 ? 49.737 -27.888 -94.073 1.00 28.00 620 TYR A C 1
ATOM 4437 O O . TYR A 1 620 ? 50.131 -27.262 -93.097 1.00 28.00 620 TYR A O 1
ATOM 4445 N N . SER A 1 621 ? 48.531 -27.654 -94.621 1.00 29.67 621 SER A N 1
ATOM 4446 C CA . SER A 1 621 ? 47.590 -26.572 -94.232 1.00 29.67 621 SER A CA 1
ATOM 4447 C C . SER A 1 621 ? 46.168 -27.101 -93.945 1.00 29.67 621 SER A C 1
ATOM 4449 O O . SER A 1 621 ? 45.704 -27.941 -94.713 1.00 29.67 621 SER A O 1
ATOM 4451 N N . TYR A 1 622 ? 45.446 -26.595 -92.923 1.00 28.00 622 TYR A N 1
ATOM 4452 C CA . TYR A 1 622 ? 44.012 -26.895 -92.655 1.00 28.00 622 TYR A CA 1
ATOM 4453 C C . TYR A 1 622 ? 43.258 -25.785 -91.864 1.00 28.00 622 TYR A C 1
ATOM 4455 O O . TYR A 1 622 ? 43.880 -24.888 -91.309 1.00 28.00 622 TYR A O 1
ATOM 4463 N N . ILE A 1 623 ? 41.909 -25.837 -91.857 1.00 32.50 623 ILE A N 1
ATOM 4464 C CA . ILE A 1 623 ? 40.922 -24.787 -91.455 1.00 32.50 623 ILE A CA 1
ATOM 4465 C C . ILE A 1 623 ? 39.695 -25.454 -90.745 1.00 32.50 623 ILE A C 1
ATOM 4467 O O . ILE A 1 623 ? 39.410 -26.582 -91.143 1.00 32.50 623 ILE A O 1
ATOM 4471 N N . THR A 1 624 ? 38.946 -24.812 -89.794 1.00 29.09 624 THR A N 1
ATOM 4472 C CA . THR A 1 624 ? 37.446 -24.884 -89.487 1.00 29.09 624 THR A CA 1
ATOM 4473 C C . THR A 1 624 ? 36.971 -24.616 -88.003 1.00 29.09 624 THR A C 1
ATOM 4475 O O . THR A 1 624 ? 37.765 -24.095 -87.229 1.00 29.09 624 THR A O 1
ATOM 4478 N N . THR A 1 625 ? 35.664 -24.808 -87.645 1.00 31.42 625 THR A N 1
ATOM 4479 C CA . THR A 1 625 ? 34.804 -23.994 -86.695 1.00 31.42 625 THR A CA 1
ATOM 4480 C C . THR A 1 625 ? 33.861 -24.750 -85.658 1.00 31.42 625 THR A C 1
ATOM 4482 O O . THR A 1 625 ? 34.129 -25.901 -85.348 1.00 31.42 625 THR A O 1
ATOM 4485 N N . ASP A 1 626 ? 32.781 -24.113 -85.112 1.00 35.56 626 ASP A N 1
ATOM 4486 C CA . ASP A 1 626 ? 32.135 -24.171 -83.735 1.00 35.56 626 ASP A CA 1
ATOM 4487 C C . ASP A 1 626 ? 30.802 -24.999 -83.441 1.00 35.56 626 ASP A C 1
ATOM 4489 O O . ASP A 1 626 ? 30.120 -25.409 -84.382 1.00 35.56 626 ASP A O 1
ATOM 4493 N N . THR A 1 627 ? 30.400 -25.146 -82.136 1.00 31.61 627 THR A N 1
ATOM 4494 C CA . THR A 1 627 ? 29.050 -25.340 -81.442 1.00 31.61 627 THR A CA 1
ATOM 4495 C C . THR A 1 627 ? 28.843 -26.475 -80.358 1.00 31.61 627 THR A C 1
ATOM 4497 O O . THR A 1 627 ? 29.747 -27.264 -80.105 1.00 31.61 627 THR A O 1
ATOM 4500 N N . THR A 1 628 ? 27.706 -26.500 -79.601 1.00 35.31 628 THR A N 1
ATOM 4501 C CA . THR A 1 628 ? 27.579 -26.774 -78.117 1.00 35.31 628 THR A CA 1
ATOM 4502 C C . THR A 1 628 ? 26.797 -28.026 -77.576 1.00 35.31 628 THR A C 1
ATOM 4504 O O . THR A 1 628 ? 25.913 -28.544 -78.254 1.00 35.31 628 THR A O 1
ATOM 4507 N N . GLY A 1 629 ? 27.010 -28.442 -76.290 1.00 27.42 629 GLY A N 1
ATOM 4508 C CA . GLY A 1 629 ? 26.038 -29.252 -75.478 1.00 27.42 629 GLY A CA 1
ATOM 4509 C C . GLY A 1 629 ? 26.496 -30.076 -74.219 1.00 27.42 629 GLY A C 1
ATOM 4510 O O . GLY A 1 629 ? 27.234 -31.039 -74.361 1.00 27.42 629 GLY A O 1
ATOM 4511 N N . LEU A 1 630 ? 25.944 -29.764 -73.019 1.00 26.28 630 LEU A N 1
ATOM 4512 C CA . LEU A 1 630 ? 25.790 -30.546 -71.740 1.00 26.28 630 LEU A CA 1
ATOM 4513 C C . LEU A 1 630 ? 26.964 -31.284 -71.016 1.00 26.28 630 LEU A C 1
ATOM 4515 O O . LEU A 1 630 ? 27.245 -32.443 -71.306 1.00 26.28 630 LEU A O 1
ATOM 4519 N N . ASN A 1 631 ? 27.481 -30.680 -69.924 1.00 25.69 631 ASN A N 1
ATOM 4520 C CA . ASN A 1 631 ? 27.646 -31.233 -68.544 1.00 25.69 631 ASN A CA 1
ATOM 4521 C C . ASN A 1 631 ? 28.693 -30.415 -67.756 1.00 25.69 631 ASN A C 1
ATOM 4523 O O . ASN A 1 631 ? 29.880 -30.558 -68.029 1.00 25.69 631 ASN A O 1
ATOM 4527 N N . ASN A 1 632 ? 28.296 -29.616 -66.753 1.00 26.84 632 ASN A N 1
ATOM 4528 C CA . ASN A 1 632 ? 29.246 -28.847 -65.929 1.00 26.84 632 ASN A CA 1
ATOM 4529 C C . ASN A 1 632 ? 28.941 -28.899 -64.424 1.00 26.84 632 ASN A C 1
ATOM 4531 O O . ASN A 1 632 ? 27.848 -28.567 -63.972 1.00 26.84 632 ASN A O 1
ATOM 4535 N N . LEU A 1 633 ? 29.980 -29.248 -63.665 1.00 29.36 633 LEU A N 1
ATOM 4536 C CA . LEU A 1 633 ? 30.144 -28.980 -62.239 1.00 29.36 633 LEU A CA 1
ATOM 4537 C C . LEU A 1 633 ? 30.340 -27.467 -62.038 1.00 29.36 633 LEU A C 1
ATOM 4539 O O . LEU A 1 633 ? 31.343 -26.924 -62.498 1.00 29.36 633 LEU A O 1
ATOM 4543 N N . PHE A 1 634 ? 29.439 -26.790 -61.323 1.00 33.53 634 PHE A N 1
ATOM 4544 C CA . PHE A 1 634 ? 29.622 -25.380 -60.954 1.00 33.53 634 PHE A CA 1
ATOM 4545 C C . PHE A 1 634 ? 30.286 -25.263 -59.577 1.00 33.53 634 PHE A C 1
ATOM 4547 O O . PHE A 1 634 ? 29.631 -25.304 -58.541 1.00 33.53 634 PHE A O 1
ATOM 4554 N N . ASN A 1 635 ? 31.613 -25.139 -59.583 1.00 30.33 635 ASN A N 1
ATOM 4555 C CA . ASN A 1 635 ? 32.436 -24.929 -58.393 1.00 30.33 635 ASN A CA 1
ATOM 4556 C C . ASN A 1 635 ? 32.817 -23.444 -58.293 1.00 30.33 635 ASN A C 1
ATOM 4558 O O . ASN A 1 635 ? 33.815 -23.024 -58.879 1.00 30.33 635 ASN A O 1
ATOM 4562 N N . PHE A 1 636 ? 32.022 -22.653 -57.570 1.00 35.25 636 PHE A N 1
ATOM 4563 C CA . PHE A 1 636 ? 32.342 -21.257 -57.270 1.00 35.25 636 PHE A CA 1
ATOM 4564 C C . PHE A 1 636 ? 33.134 -21.168 -55.957 1.00 35.25 636 PHE A C 1
ATOM 4566 O O . PHE A 1 636 ? 32.710 -21.698 -54.931 1.00 35.25 636 PHE A O 1
ATOM 4573 N N . LYS A 1 637 ? 34.290 -20.495 -55.988 1.00 28.33 637 LYS A N 1
ATOM 4574 C CA . LYS A 1 637 ? 35.086 -20.151 -54.800 1.00 28.33 637 LYS A CA 1
ATOM 4575 C C . LYS A 1 637 ? 35.409 -18.658 -54.816 1.00 28.33 637 LYS A C 1
ATOM 4577 O O . LYS A 1 637 ? 36.097 -18.204 -55.725 1.00 28.33 637 LYS A O 1
ATOM 4582 N N . GLY A 1 638 ? 34.947 -17.942 -53.796 1.00 34.81 638 GLY A N 1
ATOM 4583 C CA . GLY A 1 638 ? 35.153 -16.508 -53.586 1.00 34.81 638 GLY A CA 1
ATOM 4584 C C . GLY A 1 638 ? 34.137 -15.959 -52.580 1.00 34.81 638 GLY A C 1
ATOM 4585 O O . GLY A 1 638 ? 33.082 -16.567 -52.399 1.00 34.81 638 GLY A O 1
ATOM 4586 N N . ASP A 1 639 ? 34.458 -14.847 -51.920 1.00 28.66 639 ASP A N 1
ATOM 4587 C CA . ASP A 1 639 ? 33.531 -14.105 -51.051 1.00 28.66 639 ASP A CA 1
ATOM 4588 C C . ASP A 1 639 ? 32.489 -13.306 -51.875 1.00 28.66 639 ASP A C 1
ATOM 4590 O O . ASP A 1 639 ? 32.636 -13.146 -53.086 1.00 28.66 639 ASP A O 1
ATOM 4594 N N . ASN A 1 640 ? 31.447 -12.777 -51.215 1.00 34.66 640 ASN A N 1
ATOM 4595 C CA . ASN A 1 640 ? 30.343 -11.995 -51.811 1.00 34.66 640 ASN A CA 1
ATOM 4596 C C . ASN A 1 640 ? 29.450 -12.736 -52.833 1.00 34.66 640 ASN A C 1
ATOM 4598 O O . ASN A 1 640 ? 29.023 -12.160 -53.836 1.00 34.66 640 ASN A O 1
ATOM 4602 N N . ASN A 1 641 ? 29.080 -13.992 -52.561 1.00 35.19 641 ASN A N 1
ATOM 4603 C CA . ASN A 1 641 ? 28.030 -14.660 -53.340 1.00 35.19 641 ASN A CA 1
ATOM 4604 C C . ASN A 1 641 ? 26.642 -14.163 -52.897 1.00 35.19 641 ASN A C 1
ATOM 4606 O O . ASN A 1 641 ? 26.299 -14.232 -51.714 1.00 35.19 641 ASN A O 1
ATOM 4610 N N . ALA A 1 642 ? 25.833 -13.700 -53.852 1.00 37.25 642 ALA A N 1
ATOM 4611 C CA . ALA A 1 642 ? 24.449 -13.285 -53.633 1.00 37.25 642 ALA A CA 1
ATOM 4612 C C . ALA A 1 642 ? 23.490 -14.212 -54.393 1.00 37.25 642 ALA A C 1
ATOM 4614 O O . ALA A 1 642 ? 23.669 -14.454 -55.587 1.00 37.25 642 ALA A O 1
ATOM 4615 N N . LEU A 1 643 ? 22.465 -14.712 -53.699 1.00 39.81 643 LEU A N 1
ATOM 4616 C CA . LEU A 1 643 ? 21.404 -15.541 -54.270 1.00 39.81 643 LEU A CA 1
ATOM 4617 C C . LEU A 1 643 ? 20.059 -14.840 -54.034 1.00 39.81 643 LEU A C 1
ATOM 4619 O O . LEU A 1 643 ? 19.575 -14.794 -52.905 1.00 39.81 643 LEU A O 1
ATOM 4623 N N . ASP A 1 644 ? 19.488 -14.271 -55.096 1.00 44.00 644 ASP A N 1
ATOM 4624 C CA . ASP A 1 644 ? 18.170 -13.621 -55.093 1.00 44.00 644 ASP A CA 1
ATOM 4625 C C . ASP A 1 644 ? 17.106 -14.629 -55.562 1.00 44.00 644 ASP A C 1
ATOM 4627 O O . ASP A 1 644 ? 17.259 -15.256 -56.613 1.00 44.00 644 ASP A O 1
ATOM 4631 N N . THR A 1 645 ? 16.058 -14.837 -54.759 1.00 41.16 645 THR A N 1
ATOM 4632 C CA . THR A 1 645 ? 15.127 -15.981 -54.883 1.00 41.16 645 THR A CA 1
ATOM 4633 C C . THR A 1 645 ? 13.666 -15.560 -55.023 1.00 41.16 645 THR A C 1
ATOM 4635 O O . THR A 1 645 ? 12.768 -16.197 -54.477 1.00 41.16 645 THR A O 1
ATOM 4638 N N . LYS A 1 646 ? 13.403 -14.498 -55.793 1.00 35.66 646 LYS A N 1
ATOM 4639 C CA . LYS A 1 646 ? 12.038 -13.985 -56.010 1.00 35.66 646 LYS A CA 1
ATOM 4640 C C . LYS A 1 646 ? 11.082 -15.089 -56.495 1.00 35.66 646 LYS A C 1
ATOM 4642 O O . LYS A 1 646 ? 11.192 -15.561 -57.627 1.00 35.66 646 LYS A O 1
ATOM 4647 N N . ASN A 1 647 ? 10.119 -15.442 -55.638 1.00 32.62 647 ASN A N 1
ATOM 4648 C CA . ASN A 1 647 ? 9.056 -16.436 -55.842 1.00 32.62 647 ASN A CA 1
ATOM 4649 C C . ASN A 1 647 ? 9.508 -17.908 -56.017 1.00 32.62 647 ASN A C 1
ATOM 4651 O O . ASN A 1 647 ? 8.972 -18.610 -56.881 1.00 32.62 647 ASN A O 1
ATOM 4655 N N . ALA A 1 648 ? 10.442 -18.416 -55.201 1.00 32.16 648 ALA A N 1
ATOM 4656 C CA . ALA A 1 648 ? 10.809 -19.841 -55.215 1.00 32.16 648 ALA A CA 1
ATOM 4657 C C . ALA A 1 648 ? 10.862 -20.486 -53.816 1.00 32.16 648 ALA A C 1
ATOM 4659 O O . ALA A 1 648 ? 11.733 -20.184 -53.007 1.00 32.16 648 ALA A O 1
ATOM 4660 N N . ALA A 1 649 ? 9.996 -21.477 -53.570 1.00 33.84 649 ALA A N 1
ATOM 4661 C CA . ALA A 1 649 ? 10.113 -22.350 -52.404 1.00 33.84 649 ALA A CA 1
ATOM 4662 C C . ALA A 1 649 ? 11.309 -23.306 -52.575 1.00 33.84 649 ALA A C 1
ATOM 4664 O O . ALA A 1 649 ? 11.266 -24.232 -53.390 1.00 33.84 649 ALA A O 1
ATOM 4665 N N . ILE A 1 650 ? 12.378 -23.099 -51.803 1.00 40.06 650 ILE A N 1
ATOM 4666 C CA . ILE A 1 650 ? 13.537 -23.998 -51.785 1.00 40.06 650 ILE A CA 1
ATOM 4667 C C . ILE A 1 650 ? 13.245 -25.165 -50.838 1.00 40.06 650 ILE A C 1
ATOM 4669 O O . ILE A 1 650 ? 13.122 -24.991 -49.630 1.00 40.06 650 ILE A O 1
ATOM 4673 N N . THR A 1 651 ? 13.165 -26.381 -51.378 1.00 33.00 651 THR A N 1
ATOM 4674 C CA . THR A 1 651 ? 13.076 -27.616 -50.586 1.00 33.00 651 THR A CA 1
ATOM 4675 C C . THR A 1 651 ? 14.220 -28.546 -50.967 1.00 33.00 651 THR A C 1
ATOM 4677 O O . THR A 1 651 ? 14.216 -29.136 -52.046 1.00 33.00 651 THR A O 1
ATOM 4680 N N . LEU A 1 652 ? 15.195 -28.699 -50.071 1.00 34.78 652 LEU A N 1
ATOM 4681 C CA . LEU A 1 652 ? 16.222 -29.732 -50.191 1.00 34.78 652 LEU A CA 1
ATOM 4682 C C . LEU A 1 652 ? 15.666 -31.048 -49.632 1.00 34.78 652 LEU A C 1
ATOM 4684 O O . LEU A 1 652 ? 15.153 -31.086 -48.516 1.00 34.78 652 LEU A O 1
ATOM 4688 N N . GLN A 1 653 ? 15.768 -32.129 -50.405 1.00 24.50 653 GLN A N 1
ATOM 4689 C CA . GLN A 1 653 ? 15.497 -33.491 -49.935 1.00 24.50 653 GLN A CA 1
ATOM 4690 C C . GLN A 1 653 ? 16.751 -34.364 -50.079 1.00 24.50 653 GLN A C 1
ATOM 4692 O O . GLN A 1 653 ? 17.708 -33.972 -50.744 1.00 24.50 653 GLN A O 1
ATOM 4697 N N . GLN A 1 654 ? 16.720 -35.502 -49.379 1.00 25.42 654 GLN A N 1
ATOM 4698 C CA . GLN A 1 654 ? 17.812 -36.427 -49.033 1.00 25.42 654 GLN A CA 1
ATOM 4699 C C . GLN A 1 654 ? 19.045 -36.443 -49.965 1.00 25.42 654 GLN A C 1
ATOM 4701 O O . GLN A 1 654 ? 18.936 -36.488 -51.188 1.00 25.42 654 GLN A O 1
ATOM 4706 N N . ASP A 1 655 ? 20.223 -36.463 -49.334 1.00 26.83 655 ASP A N 1
ATOM 4707 C CA . ASP A 1 655 ? 21.562 -36.569 -49.938 1.00 26.83 655 ASP A CA 1
ATOM 4708 C C . ASP A 1 655 ? 21.979 -35.429 -50.893 1.00 26.83 655 ASP A C 1
ATOM 4710 O O . ASP A 1 655 ? 22.824 -35.605 -51.771 1.00 26.83 655 ASP A O 1
ATOM 4714 N N . SER A 1 656 ? 21.452 -34.219 -50.668 1.00 28.81 656 SER A N 1
ATOM 4715 C CA . SER A 1 656 ? 21.925 -32.973 -51.296 1.00 28.81 656 SER A CA 1
ATOM 4716 C C . SER A 1 656 ? 22.552 -32.025 -50.266 1.00 28.81 656 SER A C 1
ATOM 4718 O O . SER A 1 656 ? 21.951 -31.761 -49.227 1.00 28.81 656 SER A O 1
ATOM 4720 N N . SER A 1 657 ? 23.728 -31.462 -50.565 1.00 27.86 657 SER A N 1
ATOM 4721 C CA . SER A 1 657 ? 24.430 -30.497 -49.700 1.00 27.86 657 SER A CA 1
ATOM 4722 C C . SER A 1 657 ? 24.838 -29.233 -50.462 1.00 27.86 657 SER A C 1
ATOM 4724 O O . SER A 1 657 ? 25.468 -29.330 -51.516 1.00 27.86 657 SER A O 1
ATOM 4726 N N . LEU A 1 658 ? 24.543 -28.059 -49.898 1.00 39.44 658 LEU A N 1
ATOM 4727 C CA . LEU A 1 658 ? 24.960 -26.745 -50.402 1.00 39.44 658 LEU A CA 1
ATOM 4728 C C . LEU A 1 658 ? 26.045 -26.169 -49.480 1.00 39.44 658 LEU A C 1
ATOM 4730 O O . LEU A 1 658 ? 25.828 -26.067 -48.276 1.00 39.44 658 LEU A O 1
ATOM 4734 N N . LEU A 1 659 ? 27.197 -25.783 -50.036 1.00 33.94 659 LEU A N 1
ATOM 4735 C CA . LEU A 1 659 ? 28.309 -25.194 -49.281 1.00 33.94 659 LEU A CA 1
ATOM 4736 C C . LEU A 1 659 ? 28.595 -23.770 -49.773 1.00 33.94 659 LEU A C 1
ATOM 4738 O O . LEU A 1 659 ? 29.154 -23.584 -50.851 1.00 33.94 659 LEU A O 1
ATOM 4742 N N . LEU A 1 660 ? 28.254 -22.780 -48.949 1.00 39.78 660 LEU A N 1
ATOM 4743 C CA . LEU A 1 660 ? 28.656 -21.380 -49.102 1.00 39.78 660 LEU A CA 1
ATOM 4744 C C . LEU A 1 660 ? 29.788 -21.106 -48.104 1.00 39.78 660 LEU A C 1
ATOM 4746 O O . LEU A 1 660 ? 29.556 -21.085 -46.899 1.00 39.78 660 LEU A O 1
ATOM 4750 N N . ALA A 1 661 ? 31.017 -20.931 -48.592 1.00 29.95 661 ALA A N 1
ATOM 4751 C CA . ALA A 1 661 ? 32.190 -20.681 -47.755 1.00 29.95 661 ALA A CA 1
ATOM 4752 C C . ALA A 1 661 ? 32.801 -19.314 -48.091 1.00 29.95 661 ALA A C 1
ATOM 4754 O O . ALA A 1 661 ? 33.367 -19.138 -49.167 1.00 29.95 661 ALA A O 1
ATOM 4755 N N . GLY A 1 662 ? 32.669 -18.369 -47.161 1.00 34.41 662 GLY A N 1
ATOM 4756 C CA . GLY A 1 662 ? 33.145 -16.988 -47.272 1.00 34.41 662 GLY A CA 1
ATOM 4757 C C . GLY A 1 662 ? 32.484 -16.093 -46.219 1.00 34.41 662 GLY A C 1
ATOM 4758 O O . GLY A 1 662 ? 31.477 -16.487 -45.624 1.00 34.41 662 GLY A O 1
ATOM 4759 N N . THR A 1 663 ? 33.027 -14.904 -45.973 1.00 28.80 663 THR A N 1
ATOM 4760 C CA . THR A 1 663 ? 32.397 -13.902 -45.089 1.00 28.80 663 THR A CA 1
ATOM 4761 C C . THR A 1 663 ? 31.485 -12.955 -45.874 1.00 28.80 663 THR A C 1
ATOM 4763 O O . THR A 1 663 ? 31.763 -12.644 -47.025 1.00 28.80 663 THR A O 1
ATOM 4766 N N . ALA A 1 664 ? 30.403 -12.487 -45.237 1.00 33.84 664 ALA A N 1
ATOM 4767 C CA . ALA A 1 664 ? 29.402 -11.568 -45.806 1.00 33.84 664 ALA A CA 1
ATOM 4768 C C . ALA A 1 664 ? 28.560 -12.097 -46.996 1.00 33.84 664 ALA A C 1
ATOM 4770 O O . ALA A 1 664 ? 28.100 -11.321 -47.833 1.00 33.84 664 ALA A O 1
ATOM 4771 N N . ASN A 1 665 ? 28.270 -13.404 -47.046 1.00 34.94 665 ASN A N 1
ATOM 4772 C CA . ASN A 1 665 ? 27.216 -13.924 -47.932 1.00 34.94 665 ASN A CA 1
ATOM 4773 C C . ASN A 1 665 ? 25.842 -13.361 -47.513 1.00 34.94 665 ASN A C 1
ATOM 4775 O O . ASN A 1 665 ? 25.536 -13.306 -46.321 1.00 34.94 665 ASN A O 1
ATOM 4779 N N . LYS A 1 666 ? 25.004 -12.963 -48.480 1.00 37.78 666 LYS A N 1
ATOM 4780 C CA . LYS A 1 666 ? 23.711 -12.306 -48.221 1.00 37.78 666 LYS A CA 1
ATOM 4781 C C . LYS A 1 666 ? 22.562 -13.049 -48.901 1.00 37.78 666 LYS A C 1
ATOM 4783 O O . LYS A 1 666 ? 22.509 -13.126 -50.127 1.00 37.78 666 LYS A O 1
ATOM 4788 N N . VAL A 1 667 ? 21.617 -13.528 -48.094 1.00 42.12 667 VAL A N 1
ATOM 4789 C CA . VAL A 1 667 ? 20.294 -13.994 -48.538 1.00 42.12 667 VAL A CA 1
ATOM 4790 C C . VAL A 1 667 ? 19.299 -12.861 -48.286 1.00 42.12 667 VAL A C 1
ATOM 4792 O O . VAL A 1 667 ? 19.351 -12.202 -47.249 1.00 42.12 667 VAL A O 1
ATOM 4795 N N . THR A 1 668 ? 18.436 -12.561 -49.252 1.00 39.38 668 THR A N 1
ATOM 4796 C CA . THR A 1 668 ? 17.377 -11.545 -49.129 1.00 39.38 668 THR A CA 1
ATOM 4797 C C . THR A 1 668 ? 16.073 -12.162 -49.610 1.00 39.38 668 THR A C 1
ATOM 4799 O O . THR A 1 668 ? 16.067 -12.861 -50.620 1.00 39.38 668 THR A O 1
ATOM 4802 N N . MET A 1 669 ? 14.999 -11.941 -48.855 1.00 39.97 669 MET A N 1
ATOM 4803 C CA . MET A 1 669 ? 13.675 -12.523 -49.084 1.00 39.97 669 MET A CA 1
ATOM 4804 C C . MET A 1 669 ? 12.644 -11.396 -49.025 1.00 39.97 669 MET A C 1
ATOM 4806 O O . MET A 1 669 ? 12.781 -10.484 -48.206 1.00 39.97 669 MET A O 1
ATOM 4810 N N . GLU A 1 670 ? 11.662 -11.424 -49.925 1.00 33.66 670 GLU A N 1
ATOM 4811 C CA . GLU A 1 670 ? 10.688 -10.344 -50.120 1.00 33.66 670 GLU A CA 1
ATOM 4812 C C . GLU A 1 670 ? 9.319 -10.943 -50.483 1.00 33.66 670 GLU A C 1
ATOM 4814 O O . GLU A 1 670 ? 9.031 -11.183 -51.655 1.00 33.66 670 GLU A O 1
ATOM 4819 N N . GLY A 1 671 ? 8.451 -11.144 -49.488 1.00 41.16 671 GLY A N 1
ATOM 4820 C CA . GLY A 1 671 ? 7.097 -11.674 -49.684 1.00 41.16 671 GLY A CA 1
ATOM 4821 C C . GLY A 1 671 ? 6.716 -12.720 -48.638 1.00 41.16 671 GLY A C 1
ATOM 4822 O O . GLY A 1 671 ? 7.324 -12.787 -47.576 1.00 41.16 671 GLY A O 1
ATOM 4823 N N . ASN A 1 672 ? 5.722 -13.554 -48.956 1.00 30.98 672 ASN A N 1
ATOM 4824 C CA . ASN A 1 672 ? 5.276 -14.675 -48.115 1.00 30.98 672 ASN A CA 1
ATOM 4825 C C . ASN A 1 672 ? 6.221 -15.893 -48.251 1.00 30.98 672 ASN A C 1
ATOM 4827 O O . ASN A 1 672 ? 5.773 -17.007 -48.538 1.00 30.98 672 ASN A O 1
ATOM 4831 N N . ASP A 1 673 ? 7.528 -15.672 -48.124 1.00 35.94 673 ASP A N 1
ATOM 4832 C CA . ASP A 1 673 ? 8.548 -16.710 -48.274 1.00 35.94 673 ASP A CA 1
ATOM 4833 C C . ASP A 1 673 ? 8.852 -17.394 -46.923 1.00 35.94 673 ASP A C 1
ATOM 4835 O O . ASP A 1 673 ? 8.648 -16.824 -45.851 1.00 35.94 673 ASP A O 1
ATOM 4839 N N . SER A 1 674 ? 9.374 -18.625 -46.957 1.00 36.53 674 SER A N 1
ATOM 4840 C CA . SER A 1 674 ? 9.753 -19.388 -45.756 1.00 36.53 674 SER A CA 1
ATOM 4841 C C . SER A 1 674 ? 11.205 -19.857 -45.843 1.00 36.53 674 SER A C 1
ATOM 4843 O O . SER A 1 674 ? 11.622 -20.393 -46.872 1.00 36.53 674 SER A O 1
ATOM 4845 N N . LEU A 1 675 ? 11.974 -19.658 -44.765 1.00 43.34 675 LEU A N 1
ATOM 4846 C CA . LEU A 1 675 ? 13.387 -20.039 -44.675 1.00 43.34 675 LEU A CA 1
ATOM 4847 C C . LEU A 1 675 ? 13.623 -21.039 -43.543 1.00 43.34 675 LEU A C 1
ATOM 4849 O O . LEU A 1 675 ? 13.377 -20.746 -42.372 1.00 43.34 675 LEU A O 1
ATOM 4853 N N . THR A 1 676 ? 14.185 -22.197 -43.890 1.00 38.09 676 THR A N 1
ATOM 4854 C CA . THR A 1 676 ? 14.676 -23.183 -42.921 1.00 38.09 676 THR A CA 1
ATOM 4855 C C . THR A 1 676 ? 16.199 -23.181 -42.896 1.00 38.09 676 THR A C 1
ATOM 4857 O O . THR A 1 676 ? 16.834 -23.653 -43.839 1.00 38.09 676 THR A O 1
ATOM 4860 N N . ILE A 1 677 ? 16.791 -22.687 -41.804 1.00 41.62 677 ILE A N 1
ATOM 4861 C CA . ILE A 1 677 ? 18.240 -22.750 -41.573 1.00 41.62 677 ILE A CA 1
ATOM 4862 C C . ILE A 1 677 ? 18.539 -23.914 -40.619 1.00 41.62 677 ILE A C 1
ATOM 4864 O O . ILE A 1 677 ? 18.111 -23.905 -39.466 1.00 41.62 677 ILE A O 1
ATOM 4868 N N . GLN A 1 678 ? 19.304 -24.907 -41.080 1.00 34.66 678 GLN A N 1
ATOM 4869 C CA . GLN A 1 678 ? 19.925 -25.922 -40.218 1.00 34.66 678 GLN A CA 1
ATOM 4870 C C . GLN A 1 678 ? 21.445 -25.722 -40.229 1.00 34.66 678 GLN A C 1
ATOM 4872 O O . GLN A 1 678 ? 22.100 -25.995 -41.233 1.00 34.66 678 GLN A O 1
ATOM 4877 N N . GLY A 1 679 ? 22.007 -25.239 -39.117 1.00 32.84 679 GLY A N 1
ATOM 4878 C CA . GLY A 1 679 ? 23.445 -25.009 -38.961 1.00 32.84 679 GLY A CA 1
ATOM 4879 C C . GLY A 1 679 ? 23.848 -24.928 -37.487 1.00 32.84 679 GLY A C 1
ATOM 4880 O O . GLY A 1 679 ? 23.265 -24.168 -36.724 1.00 32.84 679 GLY A O 1
ATOM 4881 N N . GLU A 1 680 ? 24.837 -25.724 -37.075 1.00 31.02 680 GLU A N 1
ATOM 4882 C CA . GLU A 1 680 ? 25.166 -25.968 -35.657 1.00 31.02 680 GLU A CA 1
ATOM 4883 C C . GLU A 1 680 ? 26.107 -24.928 -35.001 1.00 31.02 680 GLU A C 1
ATOM 4885 O O . GLU A 1 680 ? 26.742 -25.237 -33.996 1.00 31.02 680 GLU A O 1
ATOM 4890 N N . ASN A 1 681 ? 26.269 -23.713 -35.546 1.00 33.81 681 ASN A N 1
ATOM 4891 C CA . ASN A 1 681 ? 27.199 -22.720 -34.977 1.00 33.81 681 ASN A CA 1
ATOM 4892 C C . ASN A 1 681 ? 26.671 -21.277 -35.039 1.00 33.81 681 ASN A C 1
ATOM 4894 O O . ASN A 1 681 ? 26.716 -20.630 -36.081 1.00 33.81 681 ASN A O 1
ATOM 4898 N N . ASN A 1 682 ? 26.251 -20.759 -33.881 1.00 36.28 682 ASN A N 1
ATOM 4899 C CA . ASN A 1 682 ? 25.702 -19.413 -33.687 1.00 36.28 682 ASN A CA 1
ATOM 4900 C C . ASN A 1 682 ? 26.639 -18.302 -34.207 1.00 36.28 682 ASN A C 1
ATOM 4902 O O . ASN A 1 682 ? 27.670 -18.028 -33.578 1.00 36.28 682 ASN A O 1
ATOM 4906 N N . LYS A 1 683 ? 26.249 -17.615 -35.292 1.00 37.97 683 LYS A N 1
ATOM 4907 C CA . LYS A 1 683 ? 26.701 -16.243 -35.625 1.00 37.97 683 LYS A CA 1
ATOM 4908 C C . LYS A 1 683 ? 25.950 -15.539 -36.764 1.00 37.97 683 LYS A C 1
ATOM 4910 O O . LYS A 1 683 ? 26.332 -14.420 -37.108 1.00 37.97 683 LYS A O 1
ATOM 4915 N N . ASP A 1 684 ? 24.896 -16.135 -37.315 1.00 37.19 684 ASP A N 1
ATOM 4916 C CA . ASP A 1 684 ? 24.151 -15.544 -38.426 1.00 37.19 684 ASP A CA 1
ATOM 4917 C C . ASP A 1 684 ? 23.083 -14.559 -37.922 1.00 37.19 684 ASP A C 1
ATOM 4919 O O . ASP A 1 684 ? 22.396 -14.796 -36.927 1.00 37.19 684 ASP A O 1
ATOM 4923 N N . SER A 1 685 ? 22.939 -13.429 -38.618 1.00 40.78 685 SER A N 1
ATOM 4924 C CA . SER A 1 685 ? 21.912 -12.420 -38.342 1.00 40.78 685 SER A CA 1
ATOM 4925 C C . SER A 1 685 ? 20.915 -12.382 -39.493 1.00 40.78 685 SER A C 1
ATOM 4927 O O . SER A 1 685 ? 21.304 -12.231 -40.652 1.00 40.78 685 SER A O 1
ATOM 4929 N N . VAL A 1 686 ? 19.628 -12.519 -39.169 1.00 47.09 686 VAL A N 1
ATOM 4930 C CA . VAL A 1 686 ? 18.535 -12.531 -40.147 1.00 47.09 686 VAL A CA 1
ATOM 4931 C C . VAL A 1 686 ? 17.705 -11.264 -39.962 1.00 47.09 686 VAL A C 1
ATOM 4933 O O . VAL A 1 686 ? 17.114 -11.045 -38.905 1.00 47.09 686 VAL A O 1
ATOM 4936 N N . VAL A 1 687 ? 17.663 -10.421 -40.997 1.00 46.53 687 VAL A N 1
ATOM 4937 C CA . VAL A 1 687 ? 16.822 -9.216 -41.035 1.00 46.53 687 VAL A CA 1
ATOM 4938 C C . VAL A 1 687 ? 15.577 -9.520 -41.854 1.00 46.53 687 VAL A C 1
ATOM 4940 O O . VAL A 1 687 ? 15.665 -9.746 -43.059 1.00 46.53 687 VAL A O 1
ATOM 4943 N N . VAL A 1 688 ? 14.424 -9.488 -41.195 1.00 46.50 688 VAL A N 1
ATOM 4944 C CA . VAL A 1 688 ? 13.111 -9.748 -41.793 1.00 46.50 688 VAL A CA 1
ATOM 4945 C C . VAL A 1 688 ? 12.360 -8.433 -41.958 1.00 46.50 688 VAL A C 1
ATOM 4947 O O . VAL A 1 688 ? 12.384 -7.587 -41.063 1.00 46.50 688 VAL A O 1
ATOM 4950 N N . LYS A 1 689 ? 11.695 -8.245 -43.102 1.00 40.72 689 LYS A N 1
ATOM 4951 C CA . LYS A 1 689 ? 10.869 -7.063 -43.387 1.00 40.72 689 LYS A CA 1
ATOM 4952 C C . LYS A 1 689 ? 9.562 -7.485 -44.059 1.00 40.72 689 LYS A C 1
ATOM 4954 O O . LYS A 1 689 ? 9.580 -8.302 -44.971 1.00 40.72 689 LYS A O 1
ATOM 4959 N N . GLY A 1 690 ? 8.448 -6.891 -43.634 1.00 36.19 690 GLY A N 1
ATOM 4960 C CA . GLY A 1 690 ? 7.095 -7.209 -44.115 1.00 36.19 690 GLY A CA 1
ATOM 4961 C C . GLY A 1 690 ? 6.245 -7.952 -43.078 1.00 36.19 690 GLY A C 1
ATOM 4962 O O . GLY A 1 690 ? 6.714 -8.252 -41.982 1.00 36.19 690 GLY A O 1
ATOM 4963 N N . SER A 1 691 ? 4.991 -8.240 -43.423 1.00 35.34 691 SER A N 1
ATOM 4964 C CA . SER A 1 691 ? 4.049 -9.023 -42.611 1.00 35.34 691 SER A CA 1
ATOM 4965 C C . SER A 1 691 ? 3.953 -10.478 -43.092 1.00 35.34 691 SER A C 1
ATOM 4967 O O . SER A 1 691 ? 4.224 -10.759 -44.257 1.00 35.34 691 SER A O 1
ATOM 4969 N N . ASN A 1 692 ? 3.540 -11.390 -42.203 1.00 37.78 692 ASN A N 1
ATOM 4970 C CA . ASN A 1 692 ? 3.443 -12.845 -42.428 1.00 37.78 692 ASN A CA 1
ATOM 4971 C C . ASN A 1 692 ? 4.773 -13.553 -42.773 1.00 37.78 692 ASN A C 1
ATOM 4973 O O . ASN A 1 692 ? 4.816 -14.385 -43.680 1.00 37.78 692 ASN A O 1
ATOM 4977 N N . ASN A 1 693 ? 5.860 -13.245 -42.058 1.00 42.06 693 ASN A N 1
ATOM 4978 C CA . ASN A 1 693 ? 7.153 -13.901 -42.272 1.00 42.06 693 ASN A CA 1
ATOM 4979 C C . ASN A 1 693 ? 7.369 -15.078 -41.299 1.00 42.06 693 ASN A C 1
ATOM 4981 O O . ASN A 1 693 ? 7.246 -14.910 -40.085 1.00 42.06 693 ASN A O 1
ATOM 4985 N N . THR A 1 694 ? 7.788 -16.242 -41.812 1.00 41.72 694 THR A N 1
ATOM 4986 C CA . THR A 1 694 ? 8.159 -17.411 -40.989 1.00 41.72 694 THR A CA 1
ATOM 4987 C C . THR A 1 694 ? 9.673 -17.630 -40.988 1.00 41.72 694 THR A C 1
ATOM 4989 O O . THR A 1 694 ? 10.261 -17.968 -42.019 1.00 41.72 694 THR A O 1
ATOM 4992 N N . VAL A 1 695 ? 10.303 -17.505 -39.816 1.00 52.25 695 VAL A N 1
ATOM 4993 C CA . VAL A 1 695 ? 11.739 -17.749 -39.607 1.00 52.25 695 VAL A CA 1
ATOM 4994 C C . VAL A 1 695 ? 11.930 -19.012 -38.781 1.00 52.25 695 VAL A C 1
ATOM 4996 O O . VAL A 1 695 ? 11.566 -19.056 -37.608 1.00 52.25 695 VAL A O 1
ATOM 4999 N N . THR A 1 696 ? 12.569 -20.027 -39.366 1.00 43.81 696 THR A N 1
ATOM 5000 C CA . THR A 1 696 ? 13.094 -21.158 -38.589 1.00 43.81 696 THR A CA 1
ATOM 5001 C C . THR A 1 696 ? 14.584 -20.957 -38.328 1.00 43.81 696 THR A C 1
ATOM 5003 O O . THR A 1 696 ? 15.398 -21.074 -39.250 1.00 43.81 696 THR A O 1
ATOM 5006 N N . SER A 1 697 ? 14.943 -20.653 -37.078 1.00 47.72 697 SER A N 1
ATOM 5007 C CA . SER A 1 697 ? 16.312 -20.365 -36.647 1.00 47.72 697 SER A CA 1
ATOM 5008 C C . SER A 1 697 ? 16.645 -20.952 -35.274 1.00 47.72 697 SER A C 1
ATOM 5010 O O . SER A 1 697 ? 15.813 -21.036 -34.371 1.00 47.72 697 SER A O 1
ATOM 5012 N N . PHE A 1 698 ? 17.914 -21.320 -35.107 1.00 44.91 698 PHE A N 1
ATOM 5013 C CA . PHE A 1 698 ? 18.470 -21.820 -33.855 1.00 44.91 698 PHE A CA 1
ATOM 5014 C C . PHE A 1 698 ? 19.682 -20.956 -33.484 1.00 44.91 698 PHE A C 1
ATOM 5016 O O . PHE A 1 698 ? 20.631 -20.872 -34.258 1.00 44.91 698 PHE A O 1
ATOM 5023 N N . GLY A 1 699 ? 19.656 -20.312 -32.314 1.00 43.16 699 GLY A N 1
ATOM 5024 C CA . GLY A 1 699 ? 20.805 -19.596 -31.743 1.00 43.16 699 GLY A CA 1
ATOM 5025 C C . GLY A 1 699 ? 21.127 -18.217 -32.334 1.00 43.16 699 GLY A C 1
ATOM 5026 O O . GLY A 1 699 ? 22.248 -17.740 -32.141 1.00 43.16 699 GLY A O 1
ATOM 5027 N N . ASN A 1 700 ? 20.189 -17.579 -33.046 1.00 53.38 700 ASN A N 1
ATOM 5028 C CA . ASN A 1 700 ? 20.448 -16.364 -33.832 1.00 53.38 700 ASN A CA 1
ATOM 5029 C C . ASN A 1 700 ? 19.818 -15.088 -33.241 1.00 53.38 700 ASN A C 1
ATOM 5031 O O . ASN A 1 700 ? 18.859 -15.129 -32.467 1.00 53.38 700 ASN A O 1
ATOM 5035 N N . ALA A 1 701 ? 20.356 -13.930 -33.637 1.00 54.81 701 ALA A N 1
ATOM 5036 C CA . ALA A 1 701 ? 19.799 -12.617 -33.314 1.00 54.81 701 ALA A CA 1
ATOM 5037 C C . ALA A 1 701 ? 18.918 -12.102 -34.467 1.00 54.81 701 ALA A C 1
ATOM 5039 O O . ALA A 1 701 ? 19.362 -12.044 -35.619 1.00 54.81 701 ALA A O 1
ATOM 5040 N N . ILE A 1 702 ? 17.687 -11.713 -34.135 1.00 61.44 702 ILE A N 1
ATOM 5041 C CA . ILE A 1 702 ? 16.646 -11.255 -35.059 1.00 61.44 702 ILE A CA 1
ATOM 5042 C C . ILE A 1 702 ? 16.246 -9.832 -34.663 1.00 61.44 702 ILE A C 1
ATOM 5044 O O . ILE A 1 702 ? 15.867 -9.578 -33.517 1.00 61.44 702 ILE A O 1
ATOM 5048 N N . THR A 1 703 ? 16.296 -8.908 -35.619 1.00 61.12 703 THR A N 1
ATOM 5049 C CA . THR A 1 703 ? 15.857 -7.520 -35.418 1.00 61.12 703 THR A CA 1
ATOM 5050 C C . THR A 1 703 ? 14.588 -7.265 -36.218 1.00 61.12 703 THR A C 1
ATOM 5052 O O . THR A 1 703 ? 14.578 -7.465 -37.434 1.00 61.12 703 THR A O 1
ATOM 5055 N N . LEU A 1 704 ? 13.538 -6.799 -35.539 1.00 58.72 704 LEU A N 1
ATOM 5056 C CA . LEU A 1 704 ? 12.260 -6.429 -36.148 1.00 58.72 704 LEU A CA 1
ATOM 5057 C C . LEU A 1 704 ? 12.151 -4.906 -36.315 1.00 58.72 704 LEU A C 1
ATOM 5059 O O . LEU A 1 704 ? 12.526 -4.140 -35.425 1.00 58.72 704 LEU A O 1
ATOM 5063 N N . ALA A 1 705 ? 11.625 -4.474 -37.464 1.00 53.12 705 ALA A N 1
ATOM 5064 C CA . ALA A 1 705 ? 11.382 -3.069 -37.789 1.00 53.12 705 ALA A CA 1
ATOM 5065 C C . ALA A 1 705 ? 10.082 -2.905 -38.600 1.00 53.12 705 ALA A C 1
ATOM 5067 O O . ALA A 1 705 ? 9.807 -3.699 -39.502 1.00 53.12 705 ALA A O 1
ATOM 5068 N N . GLY A 1 706 ? 9.310 -1.852 -38.307 1.00 50.31 706 GLY A N 1
ATOM 5069 C CA . GLY A 1 706 ? 7.943 -1.660 -38.820 1.00 50.31 706 GLY A CA 1
ATOM 5070 C C . GLY A 1 706 ? 6.911 -2.497 -38.054 1.00 50.31 706 GLY A C 1
ATOM 5071 O O . GLY A 1 706 ? 7.231 -3.024 -36.999 1.00 50.31 706 GLY A O 1
ATOM 5072 N N . ASN A 1 707 ? 5.699 -2.663 -38.589 1.00 51.75 707 ASN A N 1
ATOM 5073 C CA . ASN A 1 707 ? 4.647 -3.500 -37.985 1.00 51.75 707 ASN A CA 1
ATOM 5074 C C . ASN A 1 707 ? 4.707 -4.920 -38.580 1.00 51.75 707 ASN A C 1
ATOM 5076 O O . ASN A 1 707 ? 3.844 -5.316 -39.362 1.00 51.75 707 ASN A O 1
ATOM 5080 N N . ALA A 1 708 ? 5.799 -5.637 -38.317 1.00 51.53 708 ALA A N 1
ATOM 5081 C CA . ALA A 1 708 ? 6.044 -6.971 -38.870 1.00 51.53 708 ALA A CA 1
ATOM 5082 C C . ALA A 1 708 ? 5.403 -8.079 -38.017 1.00 51.53 708 ALA A C 1
ATOM 5084 O O . ALA A 1 708 ? 5.596 -8.091 -36.804 1.00 51.53 708 ALA A O 1
ATOM 5085 N N . ASP A 1 709 ? 4.732 -9.043 -38.643 1.00 59.00 709 ASP A N 1
ATOM 5086 C CA . ASP A 1 709 ? 4.320 -10.283 -37.973 1.00 59.00 709 ASP A CA 1
ATOM 5087 C C . ASP A 1 709 ? 5.403 -11.350 -38.177 1.00 59.00 709 ASP A C 1
ATOM 5089 O O . ASP A 1 709 ? 5.875 -11.542 -39.307 1.00 59.00 709 ASP A O 1
ATOM 5093 N N . LEU A 1 710 ? 5.794 -12.032 -37.095 1.00 66.94 710 LEU A N 1
ATOM 5094 C CA . LEU A 1 710 ? 6.856 -13.044 -37.091 1.00 66.94 710 LEU A CA 1
ATOM 5095 C C . LEU A 1 710 ? 6.356 -14.363 -36.486 1.00 66.94 710 LEU A C 1
ATOM 5097 O O . LEU A 1 710 ? 6.017 -14.408 -35.305 1.00 66.94 710 LEU A O 1
ATOM 5101 N N . ASP A 1 711 ? 6.417 -15.441 -37.270 1.00 66.75 711 ASP A N 1
ATOM 5102 C CA . ASP A 1 711 ? 6.448 -16.817 -36.762 1.00 66.75 711 ASP A CA 1
ATOM 5103 C C . ASP A 1 711 ? 7.910 -17.230 -36.528 1.00 66.75 711 ASP A C 1
ATOM 5105 O O . ASP A 1 711 ? 8.660 -17.486 -37.475 1.00 66.75 711 ASP A O 1
ATOM 5109 N N . LEU A 1 712 ? 8.317 -17.286 -35.262 1.00 69.44 712 LEU A N 1
ATOM 5110 C CA . LEU A 1 712 ? 9.625 -17.741 -34.804 1.00 69.44 712 LEU A CA 1
ATOM 5111 C C . LEU A 1 712 ? 9.573 -19.238 -34.470 1.00 69.44 712 LEU A C 1
ATOM 5113 O O . LEU A 1 712 ? 8.806 -19.663 -33.603 1.00 69.44 712 LEU A O 1
ATOM 5117 N N . VAL A 1 713 ? 10.419 -20.034 -35.125 1.00 63.59 713 VAL A N 1
ATOM 5118 C CA . VAL A 1 713 ? 10.541 -21.483 -34.903 1.00 63.59 713 VAL A CA 1
ATOM 5119 C C . VAL A 1 713 ? 11.986 -21.843 -34.548 1.00 63.59 713 VAL A C 1
ATOM 5121 O O . VAL A 1 713 ? 12.899 -21.507 -35.299 1.00 63.59 713 VAL A O 1
ATOM 5124 N N . GLY A 1 714 ? 12.204 -22.576 -33.453 1.00 60.50 714 GLY A N 1
ATOM 5125 C CA . GLY A 1 714 ? 13.527 -23.041 -33.008 1.00 60.50 714 GLY A CA 1
ATOM 5126 C C . GLY A 1 714 ? 14.036 -22.356 -31.735 1.00 60.50 714 GLY A C 1
ATOM 5127 O O . GLY A 1 714 ? 13.319 -21.591 -31.107 1.00 60.50 714 GLY A O 1
ATOM 5128 N N . ASN A 1 715 ? 15.268 -22.666 -31.311 1.00 63.81 715 ASN A N 1
ATOM 5129 C CA . ASN A 1 715 ? 15.705 -22.466 -29.917 1.00 63.81 715 ASN A CA 1
ATOM 5130 C C . ASN A 1 715 ? 16.853 -21.454 -29.747 1.00 63.81 715 ASN A C 1
ATOM 5132 O O . ASN A 1 715 ? 17.777 -21.419 -30.559 1.00 63.81 715 ASN A O 1
ATOM 5136 N N . ASN A 1 716 ? 16.900 -20.779 -28.594 1.00 66.56 716 ASN A N 1
ATOM 5137 C CA . ASN A 1 716 ? 17.922 -19.818 -28.147 1.00 66.56 716 ASN A CA 1
ATOM 5138 C C . ASN A 1 716 ? 18.036 -18.558 -29.029 1.00 66.56 716 ASN A C 1
ATOM 5140 O O . ASN A 1 716 ? 19.132 -18.018 -29.206 1.00 66.56 716 ASN A O 1
ATOM 5144 N N . ASN A 1 717 ? 16.932 -18.095 -29.610 1.00 65.88 717 ASN A N 1
ATOM 5145 C CA . ASN A 1 717 ? 16.912 -16.890 -30.432 1.00 65.88 717 ASN A CA 1
ATOM 5146 C C . ASN A 1 717 ? 16.825 -15.627 -29.562 1.00 65.88 717 ASN A C 1
ATOM 5148 O O . ASN A 1 717 ? 16.272 -15.640 -28.464 1.00 65.88 717 ASN A O 1
ATOM 5152 N N . THR A 1 718 ? 17.351 -14.503 -30.048 1.00 73.00 718 THR A N 1
ATOM 5153 C CA . THR A 1 718 ? 17.152 -13.189 -29.413 1.00 73.00 718 THR A CA 1
ATOM 5154 C C . THR A 1 718 ? 16.429 -12.255 -30.372 1.00 73.00 718 THR A C 1
ATOM 5156 O O . THR A 1 718 ? 17.003 -11.864 -31.385 1.00 73.00 718 THR A O 1
ATOM 5159 N N . VAL A 1 719 ? 15.195 -11.875 -30.042 1.00 74.75 719 VAL A N 1
ATOM 5160 C CA . VAL A 1 719 ? 14.395 -10.897 -30.792 1.00 74.75 719 VAL A CA 1
ATOM 5161 C C . VAL A 1 719 ? 14.553 -9.525 -30.143 1.00 74.75 719 VAL A C 1
ATOM 5163 O O . VAL A 1 719 ? 14.374 -9.390 -28.932 1.00 74.75 719 VAL A O 1
ATOM 5166 N N . THR A 1 720 ? 14.889 -8.500 -30.925 1.00 71.88 720 THR A N 1
ATOM 5167 C CA . THR A 1 720 ? 14.890 -7.096 -30.475 1.00 71.88 720 THR A CA 1
ATOM 5168 C C . THR A 1 720 ? 14.064 -6.235 -31.432 1.00 71.88 720 THR A C 1
ATOM 5170 O O . THR A 1 720 ? 14.272 -6.268 -32.645 1.00 71.88 720 THR A O 1
ATOM 5173 N N . GLU A 1 721 ? 13.116 -5.483 -30.878 1.00 66.88 721 GLU A N 1
ATOM 5174 C CA . GLU A 1 721 ? 12.234 -4.554 -31.597 1.00 66.88 721 GLU A CA 1
ATOM 5175 C C . GLU A 1 721 ? 12.841 -3.141 -31.660 1.00 66.88 721 GLU A C 1
ATOM 5177 O O . GLU A 1 721 ? 13.491 -2.682 -30.720 1.00 66.88 721 GLU A O 1
ATOM 5182 N N . SER A 1 722 ? 12.605 -2.442 -32.774 1.00 51.44 722 SER A N 1
ATOM 5183 C CA . SER A 1 722 ? 12.927 -1.017 -32.968 1.00 51.44 722 SER A CA 1
ATOM 5184 C C . SER A 1 722 ? 11.702 -0.224 -33.469 1.00 51.44 722 SER A C 1
ATOM 5186 O O . SER A 1 722 ? 11.843 0.725 -34.243 1.00 51.44 722 SER A O 1
ATOM 5188 N N . GLY A 1 723 ? 10.497 -0.655 -33.087 1.00 54.91 723 GLY A N 1
ATOM 5189 C CA . GLY A 1 723 ? 9.214 -0.141 -33.569 1.00 54.91 723 GLY A CA 1
ATOM 5190 C C . GLY A 1 723 ? 8.160 -0.034 -32.466 1.00 54.91 723 GLY A C 1
ATOM 5191 O O . GLY A 1 723 ? 8.492 0.081 -31.287 1.00 54.91 723 GLY A O 1
ATOM 5192 N N . THR A 1 724 ? 6.889 -0.020 -32.872 1.00 47.78 724 THR A N 1
ATOM 5193 C CA . THR A 1 724 ? 5.742 0.047 -31.961 1.00 47.78 724 THR A CA 1
ATOM 5194 C C . THR A 1 724 ? 4.653 -0.937 -32.392 1.00 47.78 724 THR A C 1
ATOM 5196 O O . THR A 1 724 ? 3.804 -0.587 -33.215 1.00 47.78 724 THR A O 1
ATOM 5199 N N . ALA A 1 725 ? 4.655 -2.106 -31.748 1.00 52.41 725 ALA A N 1
ATOM 5200 C CA . ALA A 1 725 ? 3.654 -3.177 -31.802 1.00 52.41 725 ALA A CA 1
ATOM 5201 C C . ALA A 1 725 ? 3.758 -4.172 -32.978 1.00 52.41 725 ALA A C 1
ATOM 5203 O O . ALA A 1 725 ? 3.664 -3.827 -34.158 1.00 52.41 725 ALA A O 1
ATOM 5204 N N . HIS A 1 726 ? 3.853 -5.450 -32.600 1.00 66.62 726 HIS A N 1
ATOM 5205 C CA . HIS A 1 726 ? 3.931 -6.627 -33.467 1.00 66.62 726 HIS A CA 1
ATOM 5206 C C . HIS A 1 726 ? 2.997 -7.747 -32.981 1.00 66.62 726 HIS A C 1
ATOM 5208 O O . HIS A 1 726 ? 2.720 -7.835 -31.780 1.00 66.62 726 HIS A O 1
ATOM 5214 N N . HIS A 1 727 ? 2.606 -8.664 -33.877 1.00 73.88 727 HIS A N 1
ATOM 5215 C CA . HIS A 1 727 ? 2.223 -10.024 -33.486 1.00 73.88 727 HIS A CA 1
ATOM 5216 C C . HIS A 1 727 ? 3.438 -10.955 -33.622 1.00 73.88 727 HIS A C 1
ATOM 5218 O O . HIS A 1 727 ? 3.953 -11.185 -34.718 1.00 73.88 727 HIS A O 1
ATOM 5224 N N . LEU A 1 728 ? 3.898 -11.502 -32.498 1.00 77.88 728 LEU A N 1
ATOM 5225 C CA . LEU A 1 728 ? 5.030 -12.421 -32.421 1.00 77.88 728 LEU A CA 1
ATOM 5226 C C . LEU A 1 728 ? 4.559 -13.797 -31.954 1.00 77.88 728 LEU A C 1
ATOM 5228 O O . LEU A 1 728 ? 4.167 -13.992 -30.809 1.00 77.88 728 LEU A O 1
ATOM 5232 N N . SER A 1 729 ? 4.632 -14.767 -32.846 1.00 79.38 729 SER A N 1
ATOM 5233 C CA . SER A 1 729 ? 4.316 -16.167 -32.601 1.00 79.38 729 SER A CA 1
ATOM 5234 C C . SER A 1 729 ? 5.624 -16.928 -32.368 1.00 79.38 729 SER A C 1
ATOM 5236 O O . SER A 1 729 ? 6.539 -16.840 -33.180 1.00 79.38 729 SER A O 1
ATOM 5238 N N . VAL A 1 730 ? 5.765 -17.624 -31.235 1.00 78.19 730 VAL A N 1
ATOM 5239 C CA . VAL A 1 730 ? 7.013 -18.292 -30.823 1.00 78.19 730 VAL A CA 1
ATOM 5240 C C . VAL A 1 730 ? 6.774 -19.778 -30.593 1.00 78.19 730 VAL A C 1
ATOM 5242 O O . VAL A 1 730 ? 5.948 -20.178 -29.772 1.00 78.19 730 VAL A O 1
ATOM 5245 N N . SER A 1 731 ? 7.545 -20.598 -31.298 1.00 72.44 731 SER A N 1
ATOM 5246 C CA . SER A 1 731 ? 7.572 -22.057 -31.208 1.00 72.44 731 SER A CA 1
ATOM 5247 C C . SER A 1 731 ? 9.020 -22.521 -31.012 1.00 72.44 731 SER A C 1
ATOM 5249 O O . SER A 1 731 ? 9.717 -22.922 -31.946 1.00 72.44 731 SER A O 1
ATOM 5251 N N . GLY A 1 732 ? 9.500 -22.373 -29.781 1.00 67.50 732 GLY A N 1
ATOM 5252 C CA . GLY A 1 732 ? 10.915 -22.431 -29.441 1.00 67.50 732 GLY A CA 1
ATOM 5253 C C . GLY A 1 732 ? 11.181 -22.616 -27.952 1.00 67.50 732 GLY A C 1
ATOM 5254 O O . GLY A 1 732 ? 10.258 -22.681 -27.139 1.00 67.50 732 GLY A O 1
ATOM 5255 N N . SER A 1 733 ? 12.466 -22.716 -27.620 1.00 71.62 733 SER A N 1
ATOM 5256 C CA . SER A 1 733 ? 13.003 -22.901 -26.270 1.00 71.62 733 SER A CA 1
ATOM 5257 C C . SER A 1 733 ? 14.130 -21.909 -25.998 1.00 71.62 733 SER A C 1
ATOM 5259 O O . SER A 1 733 ? 15.040 -21.795 -26.814 1.00 71.62 733 SER A O 1
ATOM 5261 N N . ASN A 1 734 ? 14.168 -21.304 -24.804 1.00 71.19 734 ASN A N 1
ATOM 5262 C CA . ASN A 1 734 ? 15.222 -20.368 -24.356 1.00 71.19 734 ASN A CA 1
ATOM 5263 C C . ASN A 1 734 ? 15.313 -19.046 -25.153 1.00 71.19 734 ASN A C 1
ATOM 5265 O O . ASN A 1 734 ? 16.375 -18.418 -25.197 1.00 71.19 734 ASN A O 1
ATOM 5269 N N . ASP A 1 735 ? 14.236 -18.613 -25.805 1.00 78.38 735 ASP A N 1
ATOM 5270 C CA . ASP A 1 735 ? 14.246 -17.376 -26.590 1.00 78.38 735 ASP A CA 1
ATOM 5271 C C . ASP A 1 735 ? 14.172 -16.123 -25.696 1.00 78.38 735 ASP A C 1
ATOM 5273 O O . ASP A 1 735 ? 13.469 -16.091 -24.684 1.00 78.38 735 ASP A O 1
ATOM 5277 N N . THR A 1 736 ? 14.898 -15.065 -26.063 1.00 82.62 736 THR A N 1
ATOM 5278 C CA . THR A 1 736 ? 14.898 -13.770 -25.359 1.00 82.62 736 THR A CA 1
ATOM 5279 C C . THR A 1 736 ? 14.262 -12.692 -26.228 1.00 82.62 736 THR A C 1
ATOM 5281 O O . THR A 1 736 ? 14.788 -12.342 -27.281 1.00 82.62 736 THR A O 1
ATOM 5284 N N . LEU A 1 737 ? 13.141 -12.137 -25.779 1.00 86.06 737 LEU A N 1
ATOM 5285 C CA . LEU A 1 737 ? 12.349 -11.132 -26.478 1.00 86.06 737 LEU A CA 1
ATOM 5286 C C . LEU A 1 737 ? 12.526 -9.781 -25.775 1.00 86.06 737 LEU A C 1
ATOM 5288 O O . LEU A 1 737 ? 12.136 -9.621 -24.621 1.00 86.06 737 LEU A O 1
ATOM 5292 N N . LYS A 1 738 ? 13.106 -8.800 -26.467 1.00 85.62 738 LYS A N 1
ATOM 5293 C CA . LYS A 1 738 ? 13.205 -7.401 -26.026 1.00 85.62 738 LYS A CA 1
ATOM 5294 C C . LYS A 1 738 ? 12.245 -6.568 -26.872 1.00 85.62 738 LYS A C 1
ATOM 5296 O O . LYS A 1 738 ? 12.621 -6.086 -27.941 1.00 85.62 738 LYS A O 1
ATOM 5301 N N . VAL A 1 739 ? 10.995 -6.505 -26.423 1.00 83.31 739 VAL A N 1
ATOM 5302 C CA . VAL A 1 739 ? 9.826 -6.038 -27.191 1.00 83.31 739 VAL A CA 1
ATOM 5303 C C . VAL A 1 739 ? 8.877 -5.258 -26.283 1.00 83.31 739 VAL A C 1
ATOM 5305 O O . VAL A 1 739 ? 8.855 -5.478 -25.069 1.00 83.31 739 VAL A O 1
ATOM 5308 N N . SER A 1 740 ? 8.120 -4.304 -26.819 1.00 84.38 740 SER A N 1
ATOM 5309 C CA . SER A 1 740 ? 7.178 -3.503 -26.021 1.00 84.38 740 SER A CA 1
ATOM 5310 C C . SER A 1 740 ? 5.935 -3.129 -26.815 1.00 84.38 740 SER A C 1
ATOM 5312 O O . SER A 1 740 ? 6.008 -2.799 -27.993 1.00 84.38 740 SER A O 1
ATOM 5314 N N . ASN A 1 741 ? 4.779 -3.128 -26.149 1.00 84.88 741 ASN A N 1
ATOM 5315 C CA . ASN A 1 741 ? 3.458 -2.990 -26.777 1.00 84.88 741 ASN A CA 1
ATOM 5316 C C . ASN A 1 741 ? 3.135 -4.116 -27.788 1.00 84.88 741 ASN A C 1
ATOM 5318 O O . ASN A 1 741 ? 2.300 -3.927 -28.671 1.00 84.88 741 ASN A O 1
ATOM 5322 N N . SER A 1 742 ? 3.789 -5.278 -27.677 1.00 84.06 742 SER A N 1
ATOM 5323 C CA . SER A 1 742 ? 3.636 -6.400 -28.612 1.00 84.06 742 SER A CA 1
ATOM 5324 C C . SER A 1 742 ? 2.660 -7.472 -28.103 1.00 84.06 742 SER A C 1
ATOM 5326 O O . SER A 1 742 ? 2.576 -7.738 -26.899 1.00 84.06 742 SER A O 1
ATOM 5328 N N . GLN A 1 743 ? 1.946 -8.119 -29.029 1.00 88.06 743 GLN A N 1
ATOM 5329 C CA . GLN A 1 743 ? 1.158 -9.325 -28.764 1.00 88.06 743 GLN A CA 1
ATOM 5330 C C . GLN A 1 743 ? 2.010 -10.563 -29.058 1.00 88.06 743 GLN A C 1
ATOM 5332 O O . GLN A 1 743 ? 2.536 -10.720 -30.156 1.00 88.06 743 GLN A O 1
ATOM 5337 N N . ILE A 1 744 ? 2.162 -11.445 -28.075 1.00 87.38 744 ILE A N 1
ATOM 5338 C CA . ILE A 1 744 ? 3.082 -12.583 -28.102 1.00 87.38 744 ILE A CA 1
ATOM 5339 C C . ILE A 1 744 ? 2.277 -13.870 -27.912 1.00 87.38 744 ILE A C 1
ATOM 5341 O O . ILE A 1 744 ? 1.554 -14.003 -26.929 1.00 87.38 744 ILE A O 1
ATOM 5345 N N . VAL A 1 745 ? 2.404 -14.840 -28.814 1.00 86.81 745 VAL A N 1
ATOM 5346 C CA . VAL A 1 745 ? 1.735 -16.147 -28.730 1.00 86.81 745 VAL A CA 1
ATOM 5347 C C . VAL A 1 745 ? 2.790 -17.238 -28.589 1.00 86.81 745 VAL A C 1
ATOM 5349 O O . VAL A 1 745 ? 3.564 -17.468 -29.511 1.00 86.81 745 VAL A O 1
ATOM 5352 N N . LEU A 1 746 ? 2.826 -17.926 -27.448 1.00 85.06 746 LEU A N 1
ATOM 5353 C CA . LEU A 1 746 ? 3.755 -19.031 -27.194 1.00 85.06 746 LEU A CA 1
ATOM 5354 C C . LEU A 1 746 ? 3.060 -20.357 -27.542 1.00 85.06 746 LEU A C 1
ATOM 5356 O O . LEU A 1 746 ? 2.082 -20.736 -26.891 1.00 85.06 746 LEU A O 1
ATOM 5360 N N . GLN A 1 747 ? 3.537 -21.038 -28.588 1.00 76.81 747 GLN A N 1
ATOM 5361 C CA . GLN A 1 747 ? 2.869 -22.199 -29.191 1.00 76.81 747 GLN A CA 1
ATOM 5362 C C . GLN A 1 747 ? 3.347 -23.569 -28.676 1.00 76.81 747 GLN A C 1
ATOM 5364 O O . GLN A 1 747 ? 2.585 -24.531 -28.756 1.00 76.81 747 GLN A O 1
ATOM 5369 N N . SER A 1 748 ? 4.586 -23.699 -28.189 1.00 65.81 748 SER A N 1
ATOM 5370 C CA . SER A 1 748 ? 5.225 -25.003 -27.923 1.00 65.81 748 SER A CA 1
ATOM 5371 C C . SER A 1 748 ? 5.570 -25.257 -26.454 1.00 65.81 748 SER A C 1
ATOM 5373 O O . SER A 1 748 ? 5.937 -24.345 -25.717 1.00 65.81 748 SER A O 1
ATOM 5375 N N . GLU A 1 749 ? 5.541 -26.529 -26.046 1.00 57.56 749 GLU A N 1
ATOM 5376 C CA . GLU A 1 749 ? 6.081 -26.976 -24.757 1.00 57.56 749 GLU A CA 1
ATOM 5377 C C . GLU A 1 749 ? 7.623 -26.989 -24.780 1.00 57.56 749 GLU A C 1
ATOM 5379 O O . GLU A 1 749 ? 8.227 -27.788 -25.497 1.00 57.56 749 GLU A O 1
ATOM 5384 N N . GLY A 1 750 ? 8.266 -26.160 -23.946 1.00 53.56 750 GLY A N 1
ATOM 5385 C CA . GLY A 1 750 ? 9.668 -26.354 -23.544 1.00 53.56 750 GLY A CA 1
ATOM 5386 C C . GLY A 1 750 ? 10.553 -25.101 -23.489 1.00 53.56 750 GLY A C 1
ATOM 5387 O O . GLY A 1 750 ? 10.793 -24.466 -24.503 1.00 53.56 750 GLY A O 1
ATOM 5388 N N . ALA A 1 751 ? 11.156 -24.872 -22.315 1.00 54.50 751 ALA A N 1
ATOM 5389 C CA . ALA A 1 751 ? 12.268 -23.955 -21.996 1.00 54.50 751 ALA A CA 1
ATOM 5390 C C . ALA A 1 751 ? 12.074 -22.427 -22.170 1.00 54.50 751 ALA A C 1
ATOM 5392 O O . ALA A 1 751 ? 11.289 -21.938 -22.968 1.00 54.50 751 ALA A O 1
ATOM 5393 N N . VAL A 1 752 ? 12.807 -21.665 -21.351 1.00 61.59 752 VAL A N 1
ATOM 5394 C CA . VAL A 1 752 ? 12.400 -20.343 -20.835 1.00 61.59 752 VAL A CA 1
ATOM 5395 C C . VAL A 1 752 ? 12.310 -19.257 -21.910 1.00 61.59 752 VAL A C 1
ATOM 5397 O O . VAL A 1 752 ? 13.340 -18.769 -22.368 1.00 61.59 752 VAL A O 1
ATOM 5400 N N . THR A 1 753 ? 11.108 -18.771 -22.226 1.00 75.75 753 THR A N 1
ATOM 5401 C CA . THR A 1 753 ? 10.978 -17.502 -22.958 1.00 75.75 753 THR A CA 1
ATOM 5402 C C . THR A 1 753 ? 11.191 -16.346 -21.979 1.00 75.75 753 THR A C 1
ATOM 5404 O O . THR A 1 753 ? 10.412 -16.173 -21.040 1.00 75.75 753 THR A O 1
ATOM 5407 N N . THR A 1 754 ? 12.247 -15.556 -22.171 1.00 84.06 754 THR A N 1
ATOM 5408 C CA . THR A 1 754 ? 12.526 -14.366 -21.350 1.00 84.06 754 THR A CA 1
ATOM 5409 C C . THR A 1 754 ? 12.046 -13.121 -22.083 1.00 84.06 754 THR A C 1
ATOM 5411 O O . THR A 1 754 ? 12.560 -12.807 -23.151 1.00 84.06 754 THR A O 1
ATOM 5414 N N . ILE A 1 755 ? 11.069 -12.406 -21.528 1.00 87.81 755 ILE A N 1
ATOM 5415 C CA . ILE A 1 755 ? 10.418 -11.254 -22.160 1.00 87.81 755 ILE A CA 1
ATOM 5416 C C . ILE A 1 755 ? 10.711 -9.997 -21.333 1.00 87.81 755 ILE A C 1
ATOM 5418 O O . ILE A 1 755 ? 10.277 -9.861 -20.186 1.00 87.81 755 ILE A O 1
ATOM 5422 N N . HIS A 1 756 ? 11.447 -9.069 -21.939 1.00 86.25 756 HIS A N 1
ATOM 5423 C CA . HIS A 1 756 ? 11.818 -7.778 -21.371 1.00 86.25 756 HIS A CA 1
ATOM 5424 C C . HIS A 1 756 ? 11.097 -6.646 -22.110 1.00 86.25 756 HIS A C 1
ATOM 5426 O O . HIS A 1 756 ? 11.210 -6.548 -23.333 1.00 86.25 756 HIS A O 1
ATOM 5432 N N . GLY A 1 757 ? 10.435 -5.756 -21.370 1.00 85.38 757 GLY A N 1
ATOM 5433 C CA . GLY A 1 757 ? 9.820 -4.545 -21.916 1.00 85.38 757 GLY A CA 1
ATOM 5434 C C . GLY A 1 757 ? 8.535 -4.166 -21.189 1.00 85.38 757 GLY A C 1
ATOM 5435 O O . GLY A 1 757 ? 8.327 -4.569 -20.045 1.00 85.38 757 GLY A O 1
ATOM 5436 N N . THR A 1 758 ? 7.680 -3.378 -21.838 1.00 87.62 758 THR A N 1
ATOM 5437 C CA . THR A 1 758 ? 6.432 -2.881 -21.240 1.00 87.62 758 THR A CA 1
ATOM 5438 C C . THR A 1 758 ? 5.212 -3.127 -22.125 1.00 87.62 758 THR A C 1
ATOM 5440 O O . THR A 1 758 ? 5.328 -3.290 -23.339 1.00 87.62 758 THR A O 1
ATOM 5443 N N . ASN A 1 759 ? 4.023 -3.127 -21.514 1.00 87.94 759 ASN A N 1
ATOM 5444 C CA . ASN A 1 759 ? 2.722 -3.206 -22.197 1.00 87.94 759 ASN A CA 1
ATOM 5445 C C . ASN A 1 759 ? 2.520 -4.446 -23.098 1.00 87.94 759 ASN A C 1
ATOM 5447 O O . ASN A 1 759 ? 1.703 -4.397 -24.018 1.00 87.94 759 ASN A O 1
ATOM 5451 N N . ASN A 1 760 ? 3.255 -5.544 -22.890 1.00 89.50 760 ASN A N 1
ATOM 5452 C CA . ASN A 1 760 ? 3.120 -6.728 -23.742 1.00 89.50 760 ASN A CA 1
ATOM 5453 C C . ASN A 1 760 ? 1.933 -7.604 -23.321 1.00 89.50 760 ASN A C 1
ATOM 5455 O O . ASN A 1 760 ? 1.632 -7.741 -22.133 1.00 89.50 760 ASN A O 1
ATOM 5459 N N . GLU A 1 761 ? 1.295 -8.247 -24.295 1.00 92.38 761 GLU A N 1
ATOM 5460 C CA . GLU A 1 761 ? 0.183 -9.177 -24.097 1.00 92.38 761 GLU A CA 1
ATOM 5461 C C . GLU A 1 761 ? 0.577 -10.573 -24.576 1.00 92.38 761 GLU A C 1
ATOM 5463 O O . GLU A 1 761 ? 0.785 -10.797 -25.761 1.00 92.38 761 GLU A O 1
ATOM 5468 N N . ILE A 1 762 ? 0.708 -11.512 -23.645 1.00 90.75 762 ILE A N 1
ATOM 5469 C CA . ILE A 1 762 ? 1.320 -12.822 -23.855 1.00 90.75 762 ILE A CA 1
ATOM 5470 C C . ILE A 1 762 ? 0.248 -13.900 -23.707 1.00 90.75 762 ILE A C 1
ATOM 5472 O O . ILE A 1 762 ? -0.346 -14.036 -22.644 1.00 90.75 762 ILE A O 1
ATOM 5476 N N . THR A 1 763 ? 0.015 -14.697 -24.743 1.00 89.81 763 THR A N 1
ATOM 5477 C CA . THR A 1 763 ? -0.886 -15.855 -24.714 1.00 89.81 763 THR A CA 1
ATOM 5478 C C . THR A 1 763 ? -0.062 -17.135 -24.792 1.00 89.81 763 THR A C 1
ATOM 5480 O O . THR A 1 763 ? 0.545 -17.415 -25.824 1.00 89.81 763 THR A O 1
ATOM 5483 N N . ALA A 1 764 ? -0.037 -17.926 -23.721 1.00 86.50 764 ALA A N 1
ATOM 5484 C CA . ALA A 1 764 ? 0.604 -19.238 -23.713 1.00 86.50 764 ALA A CA 1
ATOM 5485 C C . ALA A 1 764 ? -0.431 -20.322 -24.043 1.00 86.50 764 ALA A C 1
ATOM 5487 O O . ALA A 1 764 ? -1.320 -20.612 -23.241 1.00 86.50 764 ALA A O 1
ATOM 5488 N N . LEU A 1 765 ? -0.324 -20.906 -25.241 1.00 76.88 765 LEU A N 1
ATOM 5489 C CA . LEU A 1 765 ? -1.248 -21.940 -25.725 1.00 76.88 765 LEU A CA 1
ATOM 5490 C C . LEU A 1 765 ? -0.878 -23.345 -25.227 1.00 76.88 765 LEU A C 1
ATOM 5492 O O . LEU A 1 765 ? -1.740 -24.220 -25.166 1.00 76.88 765 LEU A O 1
ATOM 5496 N N . ALA A 1 766 ? 0.388 -23.554 -24.861 1.00 65.12 766 ALA A N 1
ATOM 5497 C CA . ALA A 1 766 ? 0.892 -24.804 -24.311 1.00 65.12 766 ALA A CA 1
ATOM 5498 C C . ALA A 1 766 ? 0.892 -24.786 -22.772 1.00 65.12 766 ALA A C 1
ATOM 5500 O O . ALA A 1 766 ? 1.446 -23.880 -22.141 1.00 65.12 766 ALA A O 1
ATOM 5501 N N . SER A 1 767 ? 0.323 -25.825 -22.157 1.00 59.16 767 SER A N 1
ATOM 5502 C CA . SER A 1 767 ? 0.502 -26.100 -20.729 1.00 59.16 767 SER A CA 1
ATOM 5503 C C . SER A 1 767 ? 1.988 -26.304 -20.409 1.00 59.16 767 SER A C 1
ATOM 5505 O O . SER A 1 767 ? 2.670 -27.013 -21.137 1.00 59.16 767 SER A O 1
ATOM 5507 N N . GLN A 1 768 ? 2.477 -25.754 -19.293 1.00 61.72 768 GLN A N 1
ATOM 5508 C CA . GLN A 1 768 ? 3.868 -25.876 -18.808 1.00 61.72 768 GLN A CA 1
ATOM 5509 C C . GLN A 1 768 ? 4.953 -25.054 -19.542 1.00 61.72 768 GLN A C 1
ATOM 5511 O O . GLN A 1 768 ? 6.141 -25.355 -19.419 1.00 61.72 768 GLN A O 1
ATOM 5516 N N . GLY A 1 769 ? 4.599 -23.970 -20.240 1.00 64.44 769 GLY A N 1
ATOM 5517 C CA . GLY A 1 769 ? 5.592 -22.960 -20.637 1.00 64.44 769 GLY A CA 1
ATOM 5518 C C . GLY A 1 769 ? 6.273 -22.303 -19.421 1.00 64.44 769 GLY A C 1
ATOM 5519 O O . GLY A 1 769 ? 5.590 -21.931 -18.465 1.00 64.44 769 GLY A O 1
ATOM 5520 N N . ASN A 1 770 ? 7.602 -22.136 -19.462 1.00 79.19 770 ASN A N 1
ATOM 5521 C CA . ASN A 1 770 ? 8.347 -21.314 -18.501 1.00 79.19 770 ASN A CA 1
ATOM 5522 C C . ASN A 1 770 ? 8.528 -19.902 -19.080 1.00 79.19 770 ASN A C 1
ATOM 5524 O O . ASN A 1 770 ? 9.158 -19.755 -20.127 1.00 79.19 770 ASN A O 1
ATOM 5528 N N . ILE A 1 771 ? 8.032 -18.873 -18.394 1.00 88.44 771 ILE A N 1
ATOM 5529 C CA . ILE A 1 771 ? 8.059 -17.482 -18.865 1.00 88.44 771 ILE A CA 1
ATOM 5530 C C . ILE A 1 771 ? 8.757 -16.605 -17.820 1.00 88.44 771 ILE A C 1
ATOM 5532 O O . ILE A 1 771 ? 8.262 -16.448 -16.705 1.00 88.44 771 ILE A O 1
ATOM 5536 N N . ALA A 1 772 ? 9.892 -16.006 -18.174 1.00 89.31 772 ALA A N 1
ATOM 5537 C CA . ALA A 1 772 ? 10.559 -15.005 -17.343 1.00 89.31 772 ALA A CA 1
ATOM 5538 C C . ALA A 1 772 ? 10.192 -13.598 -17.835 1.00 89.31 772 ALA A C 1
ATOM 5540 O O . ALA A 1 772 ? 10.256 -13.326 -19.031 1.00 89.31 772 ALA A O 1
ATOM 5541 N N . LEU A 1 773 ? 9.794 -12.705 -16.931 1.00 91.31 773 LEU A N 1
ATOM 5542 C CA . LEU A 1 773 ? 9.242 -11.387 -17.238 1.00 91.31 773 LEU A CA 1
ATOM 5543 C C . LEU A 1 773 ? 10.006 -10.287 -16.501 1.00 91.31 773 LEU A C 1
ATOM 5545 O O . LEU A 1 773 ? 10.320 -10.417 -15.315 1.00 91.31 773 LEU A O 1
ATOM 5549 N N . SER A 1 774 ? 10.244 -9.167 -17.183 1.00 90.31 774 SER A N 1
ATOM 5550 C CA . SER A 1 774 ? 10.715 -7.943 -16.532 1.00 90.31 774 SER A CA 1
ATOM 5551 C C . SER A 1 774 ? 10.154 -6.684 -17.178 1.00 90.31 774 SER A C 1
ATOM 5553 O O . SER A 1 774 ? 10.159 -6.580 -18.408 1.00 90.31 774 SER A O 1
ATOM 5555 N N . GLY A 1 775 ? 9.809 -5.702 -16.350 1.00 88.19 775 GLY A N 1
ATOM 5556 C CA . GLY A 1 775 ? 9.209 -4.441 -16.776 1.00 88.19 775 GLY A CA 1
ATOM 5557 C C . GLY A 1 775 ? 7.733 -4.365 -16.390 1.00 88.19 775 GLY A C 1
ATOM 5558 O O . GLY A 1 775 ? 7.254 -5.146 -15.567 1.00 88.19 775 GLY A O 1
ATOM 5559 N N . THR A 1 776 ? 7.017 -3.380 -16.925 1.00 90.75 776 THR A N 1
ATOM 5560 C CA . THR A 1 776 ? 5.717 -2.957 -16.390 1.00 90.75 776 THR A CA 1
ATOM 5561 C C . THR A 1 776 ? 4.548 -3.200 -17.341 1.00 90.75 776 THR A C 1
ATOM 5563 O O . THR A 1 776 ? 4.679 -3.152 -18.564 1.00 90.75 776 THR A O 1
ATOM 5566 N N . ASN A 1 777 ? 3.369 -3.421 -16.754 1.00 90.69 777 ASN A N 1
ATOM 5567 C CA . ASN A 1 777 ? 2.094 -3.621 -17.444 1.00 90.69 777 ASN A CA 1
ATOM 5568 C C . ASN A 1 777 ? 2.094 -4.820 -18.415 1.00 90.69 777 ASN A C 1
ATOM 5570 O O . ASN A 1 777 ? 1.504 -4.770 -19.494 1.00 90.69 777 ASN A O 1
ATOM 5574 N N . GLN A 1 778 ? 2.754 -5.914 -18.029 1.00 93.69 778 GLN A N 1
ATOM 5575 C CA . GLN A 1 778 ? 2.697 -7.172 -18.769 1.00 93.69 778 GLN A CA 1
ATOM 5576 C C . GLN A 1 778 ? 1.340 -7.851 -18.506 1.00 93.69 778 GLN A C 1
ATOM 5578 O O . GLN A 1 778 ? 0.896 -7.945 -17.359 1.00 93.69 778 GLN A O 1
ATOM 5583 N N . ARG A 1 779 ? 0.676 -8.355 -19.548 1.00 94.62 779 ARG A N 1
ATOM 5584 C CA . ARG A 1 779 ? -0.550 -9.163 -19.444 1.00 94.62 779 ARG A CA 1
ATOM 5585 C C . ARG A 1 779 ? -0.246 -10.576 -19.921 1.00 94.62 779 ARG A C 1
ATOM 5587 O O . ARG A 1 779 ? 0.297 -10.726 -21.009 1.00 94.62 779 ARG A O 1
ATOM 5594 N N . VAL A 1 780 ? -0.587 -11.598 -19.142 1.00 93.50 780 VAL A N 1
ATOM 5595 C CA . VAL A 1 780 ? -0.383 -13.006 -19.513 1.00 93.50 780 VAL A CA 1
ATOM 5596 C C . VAL A 1 780 ? -1.702 -13.761 -19.432 1.00 93.50 780 VAL A C 1
ATOM 5598 O O . VAL A 1 780 ? -2.370 -13.720 -18.404 1.00 93.50 780 VAL A O 1
ATOM 5601 N N . PHE A 1 781 ? -2.043 -14.479 -20.496 1.00 92.88 781 PHE A N 1
ATOM 5602 C CA . PHE A 1 781 ? -3.123 -15.455 -20.564 1.00 92.88 781 PHE A CA 1
ATOM 5603 C C . PHE A 1 781 ? -2.493 -16.847 -20.649 1.00 92.88 781 PHE A C 1
ATOM 5605 O O . PHE A 1 781 ? -1.886 -17.188 -21.666 1.00 92.88 781 PHE A O 1
ATOM 5612 N N . SER A 1 782 ? -2.578 -17.636 -19.579 1.00 90.94 782 SER A N 1
ATOM 5613 C CA . SER A 1 782 ? -1.915 -18.942 -19.499 1.00 90.94 782 SER A CA 1
ATOM 5614 C C . SER A 1 782 ? -2.626 -19.889 -18.540 1.00 90.94 782 SER A C 1
ATOM 5616 O O . SER A 1 782 ? -3.228 -19.453 -17.563 1.00 90.94 782 SER A O 1
ATOM 5618 N N . ASN A 1 783 ? -2.524 -21.196 -18.788 1.00 90.94 783 ASN A N 1
ATOM 5619 C CA . ASN A 1 783 ? -2.995 -22.221 -17.857 1.00 90.94 783 ASN A CA 1
ATOM 5620 C C . ASN A 1 783 ? -1.873 -23.230 -17.596 1.00 90.94 783 ASN A C 1
ATOM 5622 O O . ASN A 1 783 ? -1.199 -23.668 -18.532 1.00 90.94 783 ASN A O 1
ATOM 5626 N N . ASN A 1 784 ? -1.706 -23.645 -16.341 1.00 89.81 784 ASN A N 1
ATOM 5627 C CA . ASN A 1 784 ? -0.679 -24.595 -15.904 1.00 89.81 784 ASN A CA 1
ATOM 5628 C C . ASN A 1 784 ? 0.751 -24.200 -16.341 1.00 89.81 784 ASN A C 1
ATOM 5630 O O . ASN A 1 784 ? 1.559 -25.066 -16.677 1.00 89.81 784 ASN A O 1
ATOM 5634 N N . SER A 1 785 ? 1.066 -22.901 -16.412 1.00 89.12 785 SER A N 1
ATOM 5635 C CA . SER A 1 785 ? 2.386 -22.382 -16.812 1.00 89.12 785 SER A CA 1
ATOM 5636 C C . SER A 1 785 ? 3.217 -21.929 -15.607 1.00 89.12 785 SER A C 1
ATOM 5638 O O . SER A 1 785 ? 2.668 -21.584 -14.562 1.00 89.12 785 SER A O 1
ATOM 5640 N N . THR A 1 786 ? 4.545 -21.890 -15.753 1.00 90.19 786 THR A N 1
ATOM 5641 C CA . THR A 1 786 ? 5.454 -21.363 -14.721 1.00 90.19 786 THR A CA 1
ATOM 5642 C C . THR A 1 786 ? 5.931 -19.971 -15.120 1.00 90.19 786 THR A C 1
ATOM 5644 O O . THR A 1 786 ? 6.512 -19.793 -16.188 1.00 90.19 786 THR A O 1
ATOM 5647 N N . LEU A 1 787 ? 5.710 -18.977 -14.268 1.00 92.38 787 LEU A N 1
ATOM 5648 C CA . LEU A 1 787 ? 6.094 -17.587 -14.484 1.00 92.38 787 LEU A CA 1
ATOM 5649 C C . LEU A 1 787 ? 7.139 -17.153 -13.450 1.00 92.38 787 LEU A C 1
ATOM 5651 O O . LEU A 1 787 ? 7.069 -17.528 -12.280 1.00 92.38 787 LEU A O 1
ATOM 5655 N N . GLN A 1 788 ? 8.072 -16.297 -13.858 1.00 92.31 788 GLN A N 1
ATOM 5656 C CA . GLN A 1 788 ? 9.012 -15.629 -12.960 1.00 92.31 788 GLN A CA 1
ATOM 5657 C C . GLN A 1 788 ? 9.054 -14.128 -13.261 1.00 92.31 788 GLN A C 1
ATOM 5659 O O . GLN A 1 788 ? 9.314 -13.742 -14.396 1.00 92.31 788 GLN A O 1
ATOM 5664 N N . LEU A 1 789 ? 8.853 -13.286 -12.248 1.00 93.25 789 LEU A N 1
ATOM 5665 C CA . LEU A 1 789 ? 9.090 -11.843 -12.316 1.00 93.25 789 LEU A CA 1
ATOM 5666 C C . LEU A 1 789 ? 10.480 -11.497 -11.764 1.00 93.25 789 LEU A C 1
ATOM 5668 O O . LEU A 1 789 ? 10.932 -12.063 -10.765 1.00 93.25 789 LEU A O 1
ATOM 5672 N N . LEU A 1 790 ? 11.152 -10.545 -12.413 1.00 89.44 790 LEU A N 1
ATOM 5673 C CA . LEU A 1 790 ? 12.257 -9.798 -11.808 1.00 89.44 790 LEU A CA 1
ATOM 5674 C C . LEU A 1 790 ? 11.699 -8.634 -10.978 1.00 89.44 790 LEU A C 1
ATOM 5676 O O . LEU A 1 790 ? 10.670 -8.080 -11.344 1.00 89.44 790 LEU A O 1
ATOM 5680 N N . SER A 1 791 ? 12.411 -8.226 -9.924 1.00 92.94 791 SER A N 1
ATOM 5681 C CA . SER A 1 791 ? 12.003 -7.126 -9.036 1.00 92.94 791 SER A CA 1
ATOM 5682 C C . SER A 1 791 ? 11.604 -5.836 -9.767 1.00 92.94 791 SER A C 1
ATOM 5684 O O . SER A 1 791 ? 12.205 -5.475 -10.783 1.00 92.94 791 SER A O 1
ATOM 5686 N N . SER A 1 792 ? 10.664 -5.100 -9.174 1.00 92.00 792 SER A N 1
ATOM 5687 C CA . SER A 1 792 ? 10.061 -3.866 -9.694 1.00 92.00 792 SER A CA 1
ATOM 5688 C C . SER A 1 792 ? 9.296 -4.045 -11.015 1.00 92.00 792 SER A C 1
ATOM 5690 O O . SER A 1 792 ? 9.205 -3.107 -11.812 1.00 92.00 792 SER A O 1
ATOM 5692 N N . SER A 1 793 ? 8.743 -5.236 -11.261 1.00 94.06 793 SER A N 1
ATOM 5693 C CA . SER A 1 793 ? 7.926 -5.530 -12.448 1.00 94.06 793 SER A CA 1
ATOM 5694 C C . SER A 1 793 ? 6.424 -5.455 -12.155 1.00 94.06 793 SER A C 1
ATOM 5696 O O . SER A 1 793 ? 5.993 -5.418 -11.001 1.00 94.06 793 SER A O 1
ATOM 5698 N N . SER A 1 794 ? 5.588 -5.462 -13.199 1.00 94.31 794 SER A N 1
ATOM 5699 C CA . SER A 1 794 ? 4.143 -5.618 -13.009 1.00 94.31 794 SER A CA 1
ATOM 5700 C C . SER A 1 794 ? 3.448 -6.510 -14.035 1.00 94.31 794 SER A C 1
ATOM 5702 O O . SER A 1 794 ? 3.719 -6.449 -15.235 1.00 94.31 794 SER A O 1
ATOM 5704 N N . LEU A 1 795 ? 2.544 -7.351 -13.521 1.00 95.81 795 LEU A N 1
ATOM 5705 C CA . LEU A 1 795 ? 1.896 -8.460 -14.222 1.00 95.81 795 LEU A CA 1
ATOM 5706 C C . LEU A 1 795 ? 0.391 -8.502 -13.919 1.00 95.81 795 LEU A C 1
ATOM 5708 O O . LEU A 1 795 ? -0.009 -8.546 -12.759 1.00 95.81 795 LEU A O 1
ATOM 5712 N N . THR A 1 796 ? -0.437 -8.596 -14.959 1.00 96.50 796 THR A N 1
ATOM 5713 C CA . THR A 1 796 ? -1.795 -9.155 -14.868 1.00 96.50 796 THR A CA 1
ATOM 5714 C C . THR A 1 796 ? -1.804 -10.556 -15.478 1.00 96.50 796 THR A C 1
ATOM 5716 O O . THR A 1 796 ? -1.704 -10.700 -16.693 1.00 96.50 796 THR A O 1
ATOM 5719 N N . LEU A 1 797 ? -1.923 -11.579 -14.639 1.00 95.62 797 LEU A N 1
ATOM 5720 C CA . LEU A 1 797 ? -2.042 -12.986 -15.009 1.00 95.62 797 LEU A CA 1
ATOM 5721 C C . LEU A 1 797 ? -3.520 -13.385 -15.075 1.00 95.62 797 LEU A C 1
ATOM 5723 O O . LEU A 1 797 ? -4.276 -13.105 -14.147 1.00 95.62 797 LEU A O 1
ATOM 5727 N N . THR A 1 798 ? -3.923 -14.048 -16.156 1.00 95.38 798 THR A N 1
ATOM 5728 C CA . THR A 1 798 ? -5.270 -14.589 -16.359 1.00 95.38 798 THR A CA 1
ATOM 5729 C C . THR A 1 798 ? -5.203 -16.073 -16.722 1.00 95.38 798 THR A C 1
ATOM 5731 O O . THR A 1 798 ? -4.555 -16.433 -17.704 1.00 95.38 798 THR A O 1
ATOM 5734 N N . GLY A 1 799 ? -5.905 -16.916 -15.966 1.00 92.62 799 GLY A N 1
ATOM 5735 C CA . GLY A 1 799 ? -6.026 -18.361 -16.182 1.00 92.62 799 GLY A CA 1
ATOM 5736 C C . GLY A 1 799 ? -5.742 -19.192 -14.927 1.00 92.62 799 GLY A C 1
ATOM 5737 O O . GLY A 1 799 ? -5.614 -18.658 -13.825 1.00 92.62 799 GLY A O 1
ATOM 5738 N N . GLU A 1 800 ? -5.707 -20.513 -15.089 1.00 93.50 800 GLU A N 1
ATOM 5739 C CA . GLU A 1 800 ? -5.787 -21.478 -13.987 1.00 93.50 800 GLU A CA 1
ATOM 5740 C C . GLU A 1 800 ? -4.507 -22.311 -13.805 1.00 93.50 800 GLU A C 1
ATOM 5742 O O . GLU A 1 800 ? -3.827 -22.657 -14.774 1.00 93.50 800 GLU A O 1
ATOM 5747 N N . GLY A 1 801 ? -4.191 -22.689 -12.563 1.00 93.62 801 GLY A N 1
ATOM 5748 C CA . GLY A 1 801 ? -3.127 -23.651 -12.245 1.00 93.62 801 GLY A CA 1
ATOM 5749 C C . GLY A 1 801 ? -1.688 -23.160 -12.460 1.00 93.62 801 GLY A C 1
ATOM 5750 O O . GLY A 1 801 ? -0.764 -23.972 -12.488 1.00 93.62 801 GLY A O 1
ATOM 5751 N N . ASN A 1 802 ? -1.461 -21.860 -12.667 1.00 94.19 802 ASN A N 1
ATOM 5752 C CA . ASN A 1 802 ? -0.126 -21.325 -12.951 1.00 94.19 802 ASN A CA 1
ATOM 5753 C C . ASN A 1 802 ? 0.739 -21.219 -11.682 1.00 94.19 802 ASN A C 1
ATOM 5755 O O . ASN A 1 802 ? 0.237 -20.922 -10.602 1.00 94.19 802 ASN A O 1
ATOM 5759 N N . SER A 1 803 ? 2.058 -21.374 -11.808 1.00 94.44 803 SER A N 1
ATOM 5760 C CA . SER A 1 803 ? 3.022 -21.169 -10.718 1.00 94.44 803 SER A CA 1
ATOM 5761 C C . SER A 1 803 ? 3.851 -19.907 -10.960 1.00 94.44 803 SER A C 1
ATOM 5763 O O . SER A 1 803 ? 4.667 -19.870 -11.872 1.00 94.44 803 SER A O 1
ATOM 5765 N N . LEU A 1 804 ? 3.653 -18.862 -10.156 1.00 95.44 804 LEU A N 1
ATOM 5766 C CA . LEU A 1 804 ? 4.330 -17.569 -10.269 1.00 95.44 804 LEU A CA 1
ATOM 5767 C C . LEU A 1 804 ? 5.377 -17.389 -9.160 1.00 95.44 804 LEU A C 1
ATOM 5769 O O . LEU A 1 804 ? 5.049 -17.440 -7.977 1.00 95.44 804 LEU A O 1
ATOM 5773 N N . THR A 1 805 ? 6.621 -17.086 -9.530 1.00 95.06 805 THR A N 1
ATOM 5774 C CA . THR A 1 805 ? 7.667 -16.617 -8.606 1.00 95.06 805 THR A CA 1
ATOM 5775 C C . THR A 1 805 ? 7.909 -15.115 -8.773 1.00 95.06 805 THR A C 1
ATOM 5777 O O . THR A 1 805 ? 8.235 -14.670 -9.868 1.00 95.06 805 THR A O 1
ATOM 5780 N N . ALA A 1 806 ? 7.784 -14.337 -7.699 1.00 95.38 806 ALA A N 1
ATOM 5781 C CA . ALA A 1 806 ? 7.967 -12.884 -7.676 1.00 95.38 806 ALA A CA 1
ATOM 5782 C C . ALA A 1 806 ? 9.295 -12.446 -7.023 1.00 95.38 806 ALA A C 1
ATOM 5784 O O . ALA A 1 806 ? 9.858 -13.147 -6.165 1.00 95.38 806 ALA A O 1
ATOM 5785 N N . GLY A 1 807 ? 9.765 -11.264 -7.426 1.00 93.50 807 GLY A N 1
ATOM 5786 C CA . GLY A 1 807 ? 10.894 -10.537 -6.851 1.00 93.50 807 GLY A CA 1
ATOM 5787 C C . GLY A 1 807 ? 10.471 -9.631 -5.688 1.00 93.50 807 GLY A C 1
ATOM 5788 O O . GLY A 1 807 ? 9.596 -9.986 -4.895 1.00 93.50 807 GLY A O 1
ATOM 5789 N N . SER A 1 808 ? 11.127 -8.474 -5.563 1.00 94.94 808 SER A N 1
ATOM 5790 C CA . SER A 1 808 ? 10.762 -7.401 -4.619 1.00 94.94 808 SER A CA 1
ATOM 5791 C C . SER A 1 808 ? 10.081 -6.239 -5.339 1.00 94.94 808 SER A C 1
ATOM 5793 O O . SER A 1 808 ? 10.481 -5.895 -6.447 1.00 94.94 808 SER A O 1
ATOM 5795 N N . SER A 1 809 ? 9.159 -5.556 -4.661 1.00 94.94 809 SER A N 1
ATOM 5796 C CA . SER A 1 809 ? 8.431 -4.381 -5.169 1.00 94.94 809 SER A CA 1
ATOM 5797 C C . SER A 1 809 ? 7.632 -4.603 -6.467 1.00 94.94 809 SER A C 1
ATOM 5799 O O . SER A 1 809 ? 7.403 -3.658 -7.220 1.00 94.94 809 SER A O 1
ATOM 5801 N N . ASP A 1 810 ? 7.175 -5.832 -6.710 1.00 96.38 810 ASP A N 1
ATOM 5802 C CA . ASP A 1 810 ? 6.336 -6.191 -7.856 1.00 96.38 810 ASP A CA 1
ATOM 5803 C C . ASP A 1 810 ? 4.852 -5.849 -7.626 1.00 96.38 810 ASP A C 1
ATOM 5805 O O . ASP A 1 810 ? 4.338 -5.970 -6.509 1.00 96.38 810 ASP A O 1
ATOM 5809 N N . ILE A 1 811 ? 4.136 -5.491 -8.699 1.00 96.81 811 ILE A N 1
ATOM 5810 C CA . ILE A 1 811 ? 2.676 -5.277 -8.694 1.00 96.81 811 ILE A CA 1
ATOM 5811 C C . ILE A 1 811 ? 2.003 -6.369 -9.531 1.00 96.81 811 ILE A C 1
ATOM 5813 O O . ILE A 1 811 ? 2.165 -6.434 -10.749 1.00 96.81 811 ILE A O 1
ATOM 5817 N N . ILE A 1 812 ? 1.234 -7.233 -8.878 1.00 97.44 812 ILE A N 1
ATOM 5818 C CA . ILE A 1 812 ? 0.714 -8.480 -9.437 1.00 97.44 812 ILE A CA 1
ATOM 5819 C C . ILE A 1 812 ? -0.810 -8.494 -9.306 1.00 97.44 812 ILE A C 1
ATOM 5821 O O . ILE A 1 812 ? -1.356 -8.279 -8.226 1.00 97.44 812 ILE A O 1
ATOM 5825 N N . LYS A 1 813 ? -1.509 -8.818 -10.391 1.00 97.69 813 LYS A N 1
ATOM 5826 C CA . LYS A 1 813 ? -2.936 -9.151 -10.394 1.00 97.69 813 LYS A CA 1
ATOM 5827 C C . LYS A 1 813 ? -3.117 -10.549 -10.978 1.00 97.69 813 LYS A C 1
ATOM 5829 O O . LYS A 1 813 ? -2.625 -10.802 -12.071 1.00 97.69 813 LYS A O 1
ATOM 5834 N N . VAL A 1 814 ? -3.832 -11.429 -10.286 1.00 97.38 814 VAL A N 1
ATOM 5835 C CA . VAL A 1 814 ? -4.169 -12.786 -10.744 1.00 97.38 814 VAL A CA 1
ATOM 5836 C C . VAL A 1 814 ? -5.684 -12.894 -10.905 1.00 97.38 814 VAL A C 1
ATOM 5838 O O . VAL A 1 814 ? -6.431 -12.444 -10.034 1.00 97.38 814 VAL A O 1
ATOM 5841 N N . VAL A 1 815 ? -6.129 -13.448 -12.033 1.00 96.69 815 VAL A N 1
ATOM 5842 C CA . VAL A 1 815 ? -7.540 -13.673 -12.377 1.00 96.69 815 VAL A CA 1
ATOM 5843 C C . VAL A 1 815 ? -7.718 -15.104 -12.892 1.00 96.69 815 VAL A C 1
ATOM 5845 O O . VAL A 1 815 ? -7.302 -15.414 -14.004 1.00 96.69 815 VAL A O 1
ATOM 5848 N N . GLY A 1 816 ? -8.341 -15.980 -12.115 1.00 94.56 816 GLY A N 1
ATOM 5849 C CA . GLY A 1 816 ? -8.458 -17.412 -12.416 1.00 94.56 816 GLY A CA 1
ATOM 5850 C C . GLY A 1 816 ? -8.261 -18.251 -11.159 1.00 94.56 816 GLY A C 1
ATOM 5851 O O . GLY A 1 816 ? -8.238 -17.693 -10.074 1.00 94.56 816 GLY A O 1
ATOM 5852 N N . ASN A 1 817 ? -8.164 -19.573 -11.287 1.00 95.56 817 ASN A N 1
ATOM 5853 C CA . ASN A 1 817 ? -8.259 -20.490 -10.146 1.00 95.56 817 ASN A CA 1
ATOM 5854 C C . ASN A 1 817 ? -6.991 -21.332 -9.937 1.00 95.56 817 ASN A C 1
ATOM 5856 O O . ASN A 1 817 ? -6.289 -21.667 -10.893 1.00 95.56 817 ASN A O 1
ATOM 5860 N N . ALA A 1 818 ? -6.758 -21.765 -8.699 1.00 96.56 818 ALA A N 1
ATOM 5861 C CA . ALA A 1 818 ? -5.707 -22.698 -8.299 1.00 96.56 818 ALA A CA 1
ATOM 5862 C C . ALA A 1 818 ? -4.269 -22.286 -8.687 1.00 96.56 818 ALA A C 1
ATOM 5864 O O . ALA A 1 818 ? -3.413 -23.152 -8.892 1.00 96.56 818 ALA A O 1
ATOM 5865 N N . ASN A 1 819 ? -3.973 -20.986 -8.805 1.00 96.56 819 ASN A N 1
ATOM 5866 C CA . ASN A 1 819 ? -2.605 -20.532 -9.058 1.00 96.56 819 ASN A CA 1
ATOM 5867 C C . ASN A 1 819 ? -1.759 -20.547 -7.763 1.00 96.56 819 ASN A C 1
ATOM 5869 O O . ASN A 1 819 ? -2.259 -20.486 -6.640 1.00 96.56 819 ASN A O 1
ATOM 5873 N N . SER A 1 820 ? -0.439 -20.658 -7.920 1.00 96.94 820 SER A N 1
ATOM 5874 C CA . SER A 1 820 ? 0.543 -20.755 -6.838 1.00 96.94 820 SER A CA 1
ATOM 5875 C C . SER A 1 820 ? 1.561 -19.620 -6.940 1.00 96.94 820 SER A C 1
ATOM 5877 O O . SER A 1 820 ? 2.461 -19.661 -7.776 1.00 96.94 820 SER A O 1
ATOM 5879 N N . ILE A 1 821 ? 1.429 -18.599 -6.095 1.00 97.44 821 ILE A N 1
ATOM 5880 C CA . ILE A 1 821 ? 2.247 -17.385 -6.089 1.00 97.44 821 ILE A CA 1
ATOM 5881 C C . ILE A 1 821 ? 3.251 -17.447 -4.931 1.00 97.44 821 ILE A C 1
ATOM 5883 O O . ILE A 1 821 ? 2.873 -17.485 -3.765 1.00 97.44 821 ILE A O 1
ATOM 5887 N N . THR A 1 822 ? 4.551 -17.413 -5.215 1.00 96.25 822 THR A N 1
ATOM 5888 C CA . THR A 1 822 ? 5.615 -17.352 -4.198 1.00 96.25 822 THR A CA 1
ATOM 5889 C C . THR A 1 822 ? 6.484 -16.119 -4.410 1.00 96.25 822 THR A C 1
ATOM 5891 O O . THR A 1 822 ? 6.956 -15.882 -5.513 1.00 96.25 822 THR A O 1
ATOM 5894 N N . SER A 1 823 ? 6.760 -15.351 -3.358 1.00 93.94 823 SER A N 1
ATOM 5895 C CA . SER A 1 823 ? 7.742 -14.265 -3.397 1.00 93.94 823 SER A CA 1
ATOM 5896 C C . SER A 1 823 ? 9.077 -14.689 -2.793 1.00 93.94 823 SER A C 1
ATOM 5898 O O . SER A 1 823 ? 9.119 -15.342 -1.748 1.00 93.94 823 SER A O 1
ATOM 5900 N N . THR A 1 824 ? 10.167 -14.254 -3.424 1.00 84.12 824 THR A N 1
ATOM 5901 C CA . THR A 1 824 ? 11.511 -14.244 -2.823 1.00 84.12 824 THR A CA 1
ATOM 5902 C C . THR A 1 824 ? 11.885 -12.877 -2.239 1.00 84.12 824 THR A C 1
ATOM 5904 O O . THR A 1 824 ? 12.805 -12.798 -1.425 1.00 84.12 824 THR A O 1
ATOM 5907 N N . GLY A 1 825 ? 11.165 -11.819 -2.625 1.00 86.12 825 GLY A N 1
ATOM 5908 C CA . GLY A 1 825 ? 11.345 -10.448 -2.160 1.00 86.12 825 GLY A CA 1
ATOM 5909 C C . GLY A 1 825 ? 10.245 -9.940 -1.225 1.00 86.12 825 GLY A C 1
ATOM 5910 O O . GLY A 1 825 ? 9.367 -10.691 -0.785 1.00 86.12 825 GLY A O 1
ATOM 5911 N N . SER A 1 826 ? 10.302 -8.642 -0.927 1.00 92.56 826 SER A N 1
ATOM 5912 C CA . SER A 1 826 ? 9.384 -7.925 -0.030 1.00 92.56 826 SER A CA 1
ATOM 5913 C C . SER A 1 826 ? 8.691 -6.753 -0.730 1.00 92.56 826 SER A C 1
ATOM 5915 O O . SER A 1 826 ? 9.089 -6.348 -1.823 1.00 92.56 826 SER A O 1
ATOM 5917 N N . SER A 1 827 ? 7.711 -6.143 -0.058 1.00 95.12 827 SER A N 1
ATOM 5918 C CA . SER A 1 827 ? 7.028 -4.919 -0.505 1.00 95.12 827 SER A CA 1
ATOM 5919 C C . SER A 1 827 ? 6.245 -5.067 -1.815 1.00 95.12 827 SER A C 1
ATOM 5921 O O . SER A 1 827 ? 6.032 -4.081 -2.518 1.00 95.12 827 SER A O 1
ATOM 5923 N N . ASN A 1 828 ? 5.814 -6.286 -2.143 1.00 96.69 828 ASN A N 1
ATOM 5924 C CA . ASN A 1 828 ? 4.988 -6.557 -3.317 1.00 96.69 828 ASN A CA 1
ATOM 5925 C C . ASN A 1 828 ? 3.525 -6.162 -3.064 1.00 96.69 828 ASN A C 1
ATOM 5927 O O . ASN A 1 828 ? 3.072 -6.121 -1.916 1.00 96.69 828 ASN A O 1
ATOM 5931 N N . GLN A 1 829 ? 2.775 -5.922 -4.136 1.00 97.75 829 GLN A N 1
ATOM 5932 C CA . GLN A 1 829 ? 1.331 -5.690 -4.112 1.00 97.75 829 GLN A CA 1
ATOM 5933 C C . GLN A 1 829 ? 0.639 -6.762 -4.956 1.00 97.75 829 GLN A C 1
ATOM 5935 O O . GLN A 1 829 ? 0.758 -6.754 -6.177 1.00 97.75 829 GLN A O 1
ATOM 5940 N N . LEU A 1 830 ? -0.077 -7.685 -4.317 1.00 97.75 830 LEU A N 1
ATOM 5941 C CA . LEU A 1 830 ? -0.809 -8.770 -4.970 1.00 97.75 830 LEU A CA 1
ATOM 5942 C C . LEU A 1 830 ? -2.318 -8.510 -4.908 1.00 97.75 830 LEU A C 1
ATOM 5944 O O . LEU A 1 830 ? -2.849 -8.209 -3.845 1.00 97.75 830 LEU A O 1
ATOM 5948 N N . THR A 1 831 ? -3.021 -8.667 -6.028 1.00 97.62 831 THR A N 1
ATOM 5949 C CA . THR A 1 831 ? -4.490 -8.694 -6.104 1.00 97.62 831 THR A CA 1
ATOM 5950 C C . THR A 1 831 ? -4.950 -10.044 -6.652 1.00 97.62 831 THR A C 1
ATOM 5952 O O . THR A 1 831 ? -4.514 -10.429 -7.734 1.00 97.62 831 THR A O 1
ATOM 5955 N N . LEU A 1 832 ? -5.831 -10.747 -5.940 1.00 97.00 832 LEU A N 1
ATOM 5956 C CA . LEU A 1 832 ? -6.360 -12.066 -6.310 1.00 97.00 832 LEU A CA 1
ATOM 5957 C C . LEU A 1 832 ? -7.846 -11.986 -6.665 1.00 97.00 832 LEU A C 1
ATOM 5959 O O . LEU A 1 832 ? -8.628 -11.369 -5.938 1.00 97.00 832 LEU A O 1
ATOM 5963 N N . SER A 1 833 ? -8.238 -12.636 -7.757 1.00 95.94 833 SER A N 1
ATOM 5964 C CA . SER A 1 833 ? -9.629 -12.811 -8.181 1.00 95.94 833 SER A CA 1
ATOM 5965 C C . SER A 1 833 ? -9.807 -14.241 -8.684 1.00 95.94 833 SER A C 1
ATOM 5967 O O . SER A 1 833 ? -9.429 -14.548 -9.815 1.00 95.94 833 SER A O 1
ATOM 5969 N N . GLY A 1 834 ? -10.269 -15.139 -7.815 1.00 94.94 834 GLY A N 1
ATOM 5970 C CA . GLY A 1 834 ? -10.036 -16.565 -8.025 1.00 94.94 834 GLY A CA 1
ATOM 5971 C C . GLY A 1 834 ? -10.356 -17.464 -6.845 1.00 94.94 834 GLY A C 1
ATOM 5972 O O . GLY A 1 834 ? -10.404 -17.008 -5.707 1.00 94.94 834 GLY A O 1
ATOM 5973 N N . THR A 1 835 ? -10.530 -18.755 -7.109 1.00 96.25 835 THR A N 1
ATOM 5974 C CA . THR A 1 835 ? -10.702 -19.786 -6.075 1.00 96.25 835 THR A CA 1
ATOM 5975 C C . THR A 1 835 ? -9.482 -20.697 -5.969 1.00 96.25 835 THR A C 1
ATOM 5977 O O . THR A 1 835 ? -8.815 -20.982 -6.960 1.00 96.25 835 THR A O 1
ATOM 5980 N N . ASP A 1 836 ? -9.211 -21.161 -4.753 1.00 96.19 836 ASP A N 1
ATOM 5981 C CA . ASP A 1 836 ? -8.157 -22.105 -4.360 1.00 96.19 836 ASP A CA 1
ATOM 5982 C C . ASP A 1 836 ? -6.720 -21.613 -4.621 1.00 96.19 836 ASP A C 1
ATOM 5984 O O . ASP A 1 836 ? -5.789 -22.393 -4.823 1.00 96.19 836 ASP A O 1
ATOM 5988 N N . GLU A 1 837 ? -6.528 -20.297 -4.559 1.00 97.62 837 GLU A N 1
ATOM 5989 C CA . GLU A 1 837 ? -5.237 -19.634 -4.745 1.00 97.62 837 GLU A CA 1
ATOM 5990 C C . GLU A 1 837 ? -4.258 -19.932 -3.593 1.00 97.62 837 GLU A C 1
ATOM 5992 O O . GLU A 1 837 ? -4.614 -19.888 -2.415 1.00 97.62 837 GLU A O 1
ATOM 5997 N N . TYR A 1 838 ? -2.989 -20.198 -3.899 1.00 97.62 838 TYR A N 1
ATOM 5998 C CA . TYR A 1 838 ? -1.953 -20.478 -2.900 1.00 97.62 838 TYR A CA 1
ATOM 5999 C C . TYR A 1 838 ? -0.862 -19.411 -2.951 1.00 97.62 838 TYR A C 1
ATOM 6001 O O . TYR A 1 838 ? -0.170 -19.272 -3.955 1.00 97.62 838 TYR A O 1
ATOM 6009 N N . VAL A 1 839 ? -0.657 -18.676 -1.860 1.00 97.69 839 VAL A N 1
ATOM 6010 C CA . VAL A 1 839 ? 0.271 -17.541 -1.803 1.00 97.69 839 VAL A CA 1
ATOM 6011 C C . VAL A 1 839 ? 1.289 -17.717 -0.691 1.00 97.69 839 VAL A C 1
ATOM 6013 O O . VAL A 1 839 ? 0.932 -17.977 0.453 1.00 97.69 839 VAL A O 1
ATOM 6016 N N . LYS A 1 840 ? 2.568 -17.492 -0.992 1.00 96.81 840 LYS A N 1
ATOM 6017 C CA . LYS A 1 840 ? 3.656 -17.456 -0.013 1.00 96.81 840 LYS A CA 1
ATOM 6018 C C . LYS A 1 840 ? 4.486 -16.184 -0.176 1.00 96.81 840 LYS A C 1
ATOM 6020 O O . LYS A 1 840 ? 5.352 -16.117 -1.045 1.00 96.81 840 LYS A O 1
ATOM 6025 N N . MET A 1 841 ? 4.234 -15.177 0.656 1.00 95.62 841 MET A N 1
ATOM 6026 C CA . MET A 1 841 ? 4.866 -13.854 0.582 1.00 95.62 841 MET A CA 1
ATOM 6027 C C . MET A 1 841 ? 5.163 -13.313 1.985 1.00 95.62 841 MET A C 1
ATOM 6029 O O . MET A 1 841 ? 4.530 -13.706 2.960 1.00 95.62 841 MET A O 1
ATOM 6033 N N . ALA A 1 842 ? 6.143 -12.420 2.101 1.00 95.00 842 ALA A N 1
ATOM 6034 C CA . ALA A 1 842 ? 6.462 -11.748 3.358 1.00 95.00 842 ALA A CA 1
ATOM 6035 C C . ALA A 1 842 ? 6.525 -10.233 3.151 1.00 95.00 842 ALA A C 1
ATOM 6037 O O . ALA A 1 842 ? 6.885 -9.765 2.064 1.00 95.00 842 ALA A O 1
ATOM 6038 N N . SER A 1 843 ? 6.188 -9.473 4.195 1.00 95.75 843 SER A N 1
ATOM 6039 C CA . SER A 1 843 ? 6.251 -8.004 4.216 1.00 95.75 843 SER A CA 1
ATOM 6040 C C . SER A 1 843 ? 5.635 -7.346 2.970 1.00 95.75 843 SER A C 1
ATOM 6042 O O . SER A 1 843 ? 6.216 -6.424 2.395 1.00 95.75 843 SER A O 1
ATOM 6044 N N . SER A 1 844 ? 4.504 -7.875 2.496 1.00 97.38 844 SER A N 1
ATOM 6045 C CA . SER A 1 844 ? 3.832 -7.479 1.249 1.00 97.38 844 SER A CA 1
ATOM 6046 C C . SER A 1 844 ? 2.370 -7.085 1.505 1.00 97.38 844 SER A C 1
ATOM 6048 O O . SER A 1 844 ? 1.846 -7.283 2.599 1.00 97.38 844 SER A O 1
ATOM 6050 N N . THR A 1 845 ? 1.697 -6.502 0.514 1.00 97.88 845 THR A N 1
ATOM 6051 C CA . THR A 1 845 ? 0.247 -6.237 0.556 1.00 97.88 845 THR A CA 1
ATOM 6052 C C . THR A 1 845 ? -0.480 -7.235 -0.339 1.00 97.88 845 THR A C 1
ATOM 6054 O O . THR A 1 845 ? -0.098 -7.408 -1.494 1.00 97.88 845 THR A O 1
ATOM 6057 N N . ILE A 1 846 ? -1.523 -7.881 0.179 1.00 97.94 846 ILE A N 1
ATOM 6058 C CA . ILE A 1 846 ? -2.344 -8.868 -0.529 1.00 97.94 846 ILE A CA 1
ATOM 6059 C C . ILE A 1 846 ? -3.802 -8.411 -0.449 1.00 97.94 846 ILE A C 1
ATOM 6061 O O . ILE A 1 846 ? -4.328 -8.217 0.642 1.00 97.94 846 ILE A O 1
ATOM 6065 N N . THR A 1 847 ? -4.465 -8.260 -1.590 1.00 97.00 847 THR A N 1
ATOM 6066 C CA . THR A 1 847 ? -5.889 -7.927 -1.692 1.00 97.00 847 THR A CA 1
ATOM 6067 C C . THR A 1 847 ? -6.625 -9.079 -2.365 1.00 97.00 847 THR A C 1
ATOM 6069 O O . THR A 1 847 ? -6.350 -9.409 -3.515 1.00 97.00 847 THR A O 1
ATOM 6072 N N . VAL A 1 848 ? -7.573 -9.680 -1.661 1.00 96.44 848 VAL A N 1
ATOM 6073 C CA . VAL A 1 848 ? -8.470 -10.728 -2.159 1.00 96.44 848 VAL A CA 1
ATOM 6074 C C . VAL A 1 848 ? -9.776 -10.050 -2.577 1.00 96.44 848 VAL A C 1
ATOM 6076 O O . VAL A 1 848 ? -10.296 -9.229 -1.827 1.00 96.44 848 VAL A O 1
ATOM 6079 N N . THR A 1 849 ? -10.241 -10.274 -3.808 1.00 95.25 849 THR A N 1
ATOM 6080 C CA . THR A 1 849 ? -11.436 -9.609 -4.378 1.00 95.25 849 THR A CA 1
ATOM 6081 C C . THR A 1 849 ? -12.688 -10.473 -4.250 1.00 95.25 849 THR A C 1
ATOM 6083 O O . THR A 1 849 ? -12.560 -11.688 -4.196 1.00 95.25 849 THR A O 1
ATOM 6086 N N . ASP A 1 850 ? -13.877 -9.852 -4.258 1.00 94.62 850 ASP A N 1
ATOM 6087 C CA . ASP A 1 850 ? -15.157 -10.502 -3.927 1.00 94.62 850 ASP A CA 1
ATOM 6088 C C . ASP A 1 850 ? -15.326 -11.930 -4.492 1.00 94.62 850 ASP A C 1
ATOM 6090 O O . ASP A 1 850 ? -15.225 -12.153 -5.704 1.00 94.62 850 ASP A O 1
ATOM 6094 N N . ASN A 1 851 ? -15.771 -12.850 -3.634 1.00 94.88 851 ASN A N 1
ATOM 6095 C CA . ASN A 1 851 ? -16.044 -14.266 -3.913 1.00 94.88 851 ASN A CA 1
ATOM 6096 C C . ASN A 1 851 ? -14.787 -15.095 -4.248 1.00 94.88 851 ASN A C 1
ATOM 6098 O O . ASN A 1 851 ? -14.882 -16.077 -4.991 1.00 94.88 851 ASN A O 1
ATOM 6102 N N . SER A 1 852 ? -13.623 -14.716 -3.716 1.00 96.31 852 SER A N 1
ATOM 6103 C CA . SER A 1 852 ? -12.366 -15.448 -3.931 1.00 96.31 852 SER A CA 1
ATOM 6104 C C . SER A 1 852 ? -12.003 -16.354 -2.748 1.00 96.31 852 SER A C 1
ATOM 6106 O O . SER A 1 852 ? -12.416 -16.123 -1.611 1.00 96.31 852 SER A O 1
ATOM 6108 N N . SER A 1 853 ? -11.177 -17.377 -2.982 1.00 96.81 853 SER A N 1
ATOM 6109 C CA . SER A 1 853 ? -10.596 -18.197 -1.912 1.00 96.81 853 SER A CA 1
ATOM 6110 C C . SER A 1 853 ? -9.084 -18.352 -2.050 1.00 96.81 853 SER A C 1
ATOM 6112 O O . SER A 1 853 ? -8.562 -18.507 -3.154 1.00 96.81 853 SER A O 1
ATOM 6114 N N . ALA A 1 854 ? -8.372 -18.279 -0.920 1.00 97.31 854 ALA A N 1
ATOM 6115 C CA . ALA A 1 854 ? -6.911 -18.306 -0.902 1.00 97.31 854 ALA A CA 1
ATOM 6116 C C . ALA A 1 854 ? -6.309 -18.895 0.388 1.00 97.31 854 ALA A C 1
ATOM 6118 O O . ALA A 1 854 ? -6.847 -18.732 1.482 1.00 97.31 854 ALA A O 1
ATOM 6119 N N . THR A 1 855 ? -5.134 -19.516 0.279 1.00 97.56 855 THR A N 1
ATOM 6120 C CA . THR A 1 855 ? -4.262 -19.877 1.408 1.00 97.56 855 THR A CA 1
ATOM 6121 C C . THR A 1 855 ? -3.021 -18.990 1.383 1.00 97.56 855 THR A C 1
ATOM 6123 O O . THR A 1 855 ? -2.261 -19.024 0.419 1.00 97.56 855 THR A O 1
ATOM 6126 N N . LEU A 1 856 ? -2.807 -18.196 2.432 1.00 97.19 856 LEU A N 1
ATOM 6127 C CA . LEU A 1 856 ? -1.772 -17.168 2.529 1.00 97.19 856 LEU A CA 1
ATOM 6128 C C . LEU A 1 856 ? -0.722 -17.552 3.589 1.00 97.19 856 LEU A C 1
ATOM 6130 O O . LEU A 1 856 ? -1.040 -17.773 4.759 1.00 97.19 856 LEU A O 1
ATOM 6134 N N . LEU A 1 857 ? 0.541 -17.625 3.174 1.00 95.06 857 LEU A N 1
ATOM 6135 C CA . LEU A 1 857 ? 1.695 -18.025 3.979 1.00 95.06 857 LEU A CA 1
ATOM 6136 C C . LEU A 1 857 ? 2.791 -16.953 3.954 1.00 95.06 857 LEU A C 1
ATOM 6138 O O . LEU A 1 857 ? 2.934 -16.216 2.980 1.00 95.06 857 LEU A O 1
ATOM 6142 N N . GLY A 1 858 ? 3.661 -16.985 4.965 1.00 93.56 858 GLY A N 1
ATOM 6143 C CA . GLY A 1 858 ? 4.757 -16.028 5.143 1.00 93.56 858 GLY A CA 1
ATOM 6144 C C . GLY A 1 858 ? 4.330 -14.826 5.986 1.00 93.56 858 GLY A C 1
ATOM 6145 O O . GLY A 1 858 ? 3.146 -14.640 6.225 1.00 93.56 858 GLY A O 1
ATOM 6146 N N . ASN A 1 859 ? 5.304 -14.085 6.518 1.00 94.94 859 ASN A N 1
ATOM 6147 C CA . ASN A 1 859 ? 5.096 -13.243 7.700 1.00 94.94 859 ASN A CA 1
ATOM 6148 C C . ASN A 1 859 ? 4.937 -11.744 7.385 1.00 94.94 859 ASN A C 1
ATOM 6150 O O . ASN A 1 859 ? 5.597 -11.214 6.485 1.00 94.94 859 ASN A O 1
ATOM 6154 N N . SER A 1 860 ? 4.198 -11.050 8.251 1.00 96.38 860 SER A N 1
ATOM 6155 C CA . SER A 1 860 ? 4.112 -9.585 8.349 1.00 96.38 860 SER A CA 1
ATOM 6156 C C . SER A 1 860 ? 3.540 -8.885 7.110 1.00 96.38 860 SER A C 1
ATOM 6158 O O . SER A 1 860 ? 3.961 -7.780 6.760 1.00 96.38 860 SER A O 1
ATOM 6160 N N . ASN A 1 861 ? 2.579 -9.514 6.434 1.00 97.06 861 ASN A N 1
ATOM 6161 C CA . ASN A 1 861 ? 1.846 -8.915 5.325 1.00 97.06 861 ASN A CA 1
ATOM 6162 C C . ASN A 1 861 ? 0.674 -8.046 5.816 1.00 97.06 861 ASN A C 1
ATOM 6164 O O . ASN A 1 861 ? 0.189 -8.154 6.946 1.00 97.06 861 ASN A O 1
ATOM 6168 N N . THR A 1 862 ? 0.193 -7.184 4.921 1.00 97.69 862 THR A N 1
ATOM 6169 C CA . THR A 1 862 ? -1.108 -6.512 5.038 1.00 97.69 862 THR A CA 1
ATOM 6170 C C . THR A 1 862 ? -2.092 -7.215 4.111 1.00 97.69 862 THR A C 1
ATOM 6172 O O . THR A 1 862 ? -1.887 -7.223 2.900 1.00 97.69 862 THR A O 1
ATOM 6175 N N . ILE A 1 863 ? -3.137 -7.821 4.666 1.00 97.62 863 ILE A N 1
ATOM 6176 C CA . ILE A 1 863 ? -4.110 -8.643 3.940 1.00 97.62 863 ILE A CA 1
ATOM 6177 C C . ILE A 1 863 ? -5.462 -7.926 3.959 1.00 97.62 863 ILE A C 1
ATOM 6179 O O . ILE A 1 863 ? -5.977 -7.607 5.027 1.00 97.62 863 ILE A O 1
ATOM 6183 N N . ASN A 1 864 ? -6.041 -7.684 2.788 1.00 95.94 864 ASN A N 1
ATOM 6184 C CA . ASN A 1 864 ? -7.340 -7.046 2.602 1.00 95.94 864 ASN A CA 1
ATOM 6185 C C . ASN A 1 864 ? -8.302 -8.043 1.947 1.00 95.94 864 ASN A C 1
ATOM 6187 O O . ASN A 1 864 ? -8.030 -8.490 0.835 1.00 95.94 864 ASN A O 1
ATOM 6191 N N . LEU A 1 865 ? -9.411 -8.376 2.604 1.00 95.06 865 LEU A N 1
ATOM 6192 C CA . LEU A 1 865 ? -10.488 -9.201 2.045 1.00 95.06 865 LEU A CA 1
ATOM 6193 C C . LEU A 1 865 ? -11.669 -8.305 1.660 1.00 95.06 865 LEU A C 1
ATOM 6195 O O . LEU A 1 865 ? -11.965 -7.351 2.388 1.00 95.06 865 LEU A O 1
ATOM 6199 N N . ASN A 1 866 ? -12.329 -8.602 0.542 1.00 91.38 866 ASN A N 1
ATOM 6200 C CA . ASN A 1 866 ? -13.575 -7.948 0.148 1.00 91.38 866 ASN A CA 1
ATOM 6201 C C . ASN A 1 866 ? -14.760 -8.809 0.620 1.00 91.38 866 ASN A C 1
ATOM 6203 O O . ASN A 1 866 ? -14.818 -9.027 1.826 1.00 91.38 866 ASN A O 1
ATOM 6207 N N . SER A 1 867 ? -15.717 -9.209 -0.233 1.00 93.06 867 SER A N 1
ATOM 6208 C CA . SER A 1 867 ? -16.984 -9.836 0.197 1.00 93.06 867 SER A CA 1
ATOM 6209 C C . SER A 1 867 ? -17.202 -11.275 -0.277 1.00 93.06 867 SER A C 1
ATOM 6211 O O . SER A 1 867 ? -17.174 -11.568 -1.473 1.00 93.06 867 SER A O 1
ATOM 6213 N N . ASN A 1 868 ? -17.649 -12.118 0.656 1.00 92.56 868 ASN A N 1
ATOM 6214 C CA . ASN A 1 868 ? -17.865 -13.560 0.514 1.00 92.56 868 ASN A CA 1
ATOM 6215 C C . ASN A 1 868 ? -16.565 -14.341 0.234 1.00 92.56 868 ASN A C 1
ATOM 6217 O O . ASN A 1 868 ? -16.595 -15.376 -0.434 1.00 92.56 868 ASN A O 1
ATOM 6221 N N . ASP A 1 869 ? -15.439 -13.847 0.750 1.00 95.25 869 ASP A N 1
ATOM 6222 C CA . ASP A 1 869 ? -14.124 -14.461 0.571 1.00 95.25 869 ASP A CA 1
ATOM 6223 C C . ASP A 1 869 ? -13.891 -15.608 1.575 1.00 95.25 869 ASP A C 1
ATOM 6225 O O . ASP A 1 869 ? -14.356 -15.566 2.719 1.00 95.25 869 ASP A O 1
ATOM 6229 N N . VAL A 1 870 ? -13.137 -16.638 1.174 1.00 96.00 870 VAL A N 1
ATOM 6230 C CA . VAL A 1 870 ? -12.774 -17.786 2.032 1.00 96.00 870 VAL A CA 1
ATOM 6231 C C . VAL A 1 870 ? -11.255 -17.917 2.099 1.00 96.00 870 VAL A C 1
ATOM 6233 O O . VAL A 1 870 ? -10.622 -18.442 1.184 1.00 96.00 870 VAL A O 1
ATOM 6236 N N . VAL A 1 871 ? -10.644 -17.426 3.178 1.00 97.00 871 VAL A N 1
ATOM 6237 C CA . VAL A 1 871 ? -9.187 -17.260 3.260 1.00 97.00 871 VAL A CA 1
ATOM 6238 C C . VAL A 1 871 ? -8.596 -17.932 4.492 1.00 97.00 871 VAL A C 1
ATOM 6240 O O . VAL A 1 871 ? -9.049 -17.725 5.614 1.00 97.00 871 VAL A O 1
ATOM 6243 N N . THR A 1 872 ? -7.538 -18.712 4.281 1.00 97.00 872 THR A N 1
ATOM 6244 C CA . THR A 1 872 ? -6.703 -19.288 5.344 1.00 97.00 872 THR A CA 1
ATOM 6245 C C . THR A 1 872 ? -5.378 -18.540 5.419 1.00 97.00 872 THR A C 1
ATOM 6247 O O . THR A 1 872 ? -4.743 -18.322 4.394 1.00 97.00 872 THR A O 1
ATOM 6250 N N . VAL A 1 873 ? -4.933 -18.170 6.617 1.00 97.00 873 VAL A N 1
ATOM 6251 C CA . VAL A 1 873 ? -3.691 -17.430 6.865 1.00 97.00 873 VAL A CA 1
ATOM 6252 C C . VAL A 1 873 ? -2.836 -18.191 7.876 1.00 97.00 873 VAL A C 1
ATOM 6254 O O . VAL A 1 873 ? -3.262 -18.428 9.003 1.00 97.00 873 VAL A O 1
ATOM 6257 N N . THR A 1 874 ? -1.617 -18.565 7.487 1.00 94.00 874 THR A N 1
ATOM 6258 C CA . THR A 1 874 ? -0.666 -19.295 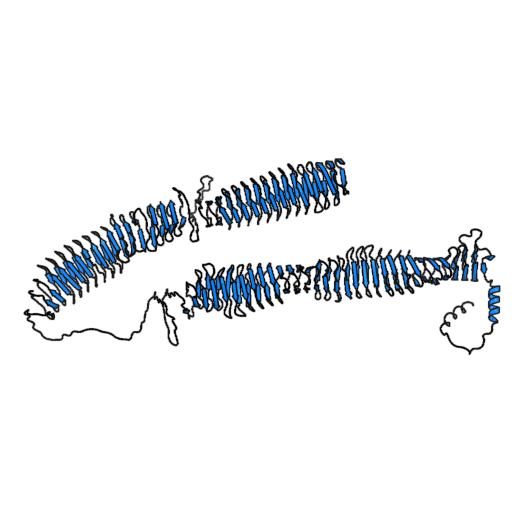8.353 1.00 94.00 874 THR A CA 1
ATOM 6259 C C . THR A 1 874 ? 0.637 -18.518 8.597 1.00 94.00 874 THR A C 1
ATOM 6261 O O . THR A 1 874 ? 1.617 -19.086 9.085 1.00 94.00 874 THR A O 1
ATOM 6264 N N . GLY A 1 875 ? 0.688 -17.252 8.168 1.00 92.62 875 GLY A N 1
ATOM 6265 C CA . GLY A 1 875 ? 1.753 -16.296 8.489 1.00 92.62 875 GLY A CA 1
ATOM 6266 C C . GLY A 1 875 ? 1.756 -15.892 9.963 1.00 92.62 875 GLY A C 1
ATOM 6267 O O . GLY A 1 875 ? 0.867 -16.292 10.705 1.00 92.62 875 GLY A O 1
ATOM 6268 N N . ASN A 1 876 ? 2.754 -15.116 10.388 1.00 94.31 876 ASN A N 1
ATOM 6269 C CA . ASN A 1 876 ? 2.825 -14.550 11.739 1.00 94.31 876 ASN A CA 1
ATOM 6270 C C . ASN A 1 876 ? 2.919 -13.024 11.687 1.00 94.31 876 ASN A C 1
ATOM 6272 O O . ASN A 1 876 ? 3.705 -12.468 10.910 1.00 94.31 876 ASN A O 1
ATOM 6276 N N . ALA A 1 877 ? 2.223 -12.371 12.619 1.00 95.75 877 ALA A N 1
ATOM 6277 C CA . ALA A 1 877 ? 2.151 -10.916 12.751 1.00 95.75 877 ALA A CA 1
ATOM 6278 C C . ALA A 1 877 ? 1.527 -10.217 11.525 1.00 95.75 877 ALA A C 1
ATOM 6280 O O . ALA A 1 877 ? 1.934 -9.119 11.136 1.00 95.75 877 ALA A O 1
ATOM 6281 N N . GLU A 1 878 ? 0.526 -10.855 10.915 1.00 97.50 878 GLU A N 1
ATOM 6282 C CA . GLU A 1 878 ? -0.236 -10.285 9.800 1.00 97.50 878 GLU A CA 1
ATOM 6283 C C . GLU A 1 878 ? -1.167 -9.153 10.267 1.00 97.50 878 GLU A C 1
ATOM 6285 O O . GLU A 1 878 ? -1.769 -9.218 11.343 1.00 97.50 878 GLU A O 1
ATOM 6290 N N . THR A 1 879 ? -1.351 -8.130 9.429 1.00 97.19 879 THR A N 1
ATOM 6291 C CA . THR A 1 879 ? -2.427 -7.137 9.597 1.00 97.19 879 THR A CA 1
ATOM 6292 C C . THR A 1 879 ? -3.538 -7.441 8.601 1.00 97.19 879 THR A C 1
ATOM 6294 O O . THR A 1 879 ? -3.371 -7.221 7.406 1.00 97.19 879 THR A O 1
ATOM 6297 N N . ILE A 1 880 ? -4.668 -7.950 9.087 1.00 97.12 880 ILE A N 1
ATOM 6298 C CA . ILE A 1 880 ? -5.785 -8.436 8.272 1.00 97.12 880 ILE A CA 1
ATOM 6299 C C . ILE A 1 880 ? -6.971 -7.475 8.409 1.00 97.12 880 ILE A C 1
ATOM 6301 O O . ILE A 1 880 ? -7.437 -7.205 9.516 1.00 97.12 880 ILE A O 1
ATOM 6305 N N . THR A 1 881 ? -7.483 -6.976 7.287 1.00 94.75 881 THR A N 1
ATOM 6306 C CA . THR A 1 881 ? -8.704 -6.165 7.213 1.00 94.75 881 THR A CA 1
ATOM 6307 C C . THR A 1 881 ? -9.718 -6.860 6.315 1.00 94.75 881 THR A C 1
ATOM 6309 O O . THR A 1 881 ? -9.388 -7.276 5.210 1.00 94.75 881 THR A O 1
ATOM 6312 N N . VAL A 1 882 ? -10.952 -6.985 6.789 1.00 93.50 882 VAL A N 1
ATOM 6313 C CA . VAL A 1 882 ? -12.060 -7.655 6.105 1.00 93.50 882 VAL A CA 1
ATOM 6314 C C . VAL A 1 882 ? -13.156 -6.616 5.895 1.00 93.50 882 VAL A C 1
ATOM 6316 O O . VAL A 1 882 ? -13.771 -6.155 6.861 1.00 93.50 882 VAL A O 1
ATOM 6319 N N . TYR A 1 883 ? -13.336 -6.192 4.644 1.00 81.56 883 TYR A N 1
ATOM 6320 C CA . TYR A 1 883 ? -14.229 -5.092 4.273 1.00 81.56 883 TYR A CA 1
ATOM 6321 C C . TYR A 1 883 ? -15.662 -5.543 3.961 1.00 81.56 883 TYR A C 1
ATOM 6323 O O . TYR A 1 883 ? -16.584 -4.727 4.049 1.00 81.56 883 TYR A O 1
ATOM 6331 N N . GLY A 1 884 ? -15.852 -6.804 3.568 1.00 74.25 884 GLY A N 1
ATOM 6332 C CA . GLY A 1 884 ? -17.137 -7.332 3.134 1.00 74.25 884 GLY A CA 1
ATOM 6333 C C . GLY A 1 884 ? -18.019 -7.893 4.245 1.00 74.25 884 GLY A C 1
ATOM 6334 O O . GLY A 1 884 ? -17.955 -7.514 5.416 1.00 74.25 884 GLY A O 1
ATOM 6335 N N . LYS A 1 885 ? -18.937 -8.763 3.823 1.00 80.50 885 LYS A N 1
ATOM 6336 C CA . LYS A 1 885 ? -19.840 -9.534 4.683 1.00 80.50 885 LYS A CA 1
ATOM 6337 C C . LYS A 1 885 ? -19.743 -11.001 4.292 1.00 80.50 885 LYS A C 1
ATOM 6339 O O . LYS A 1 885 ? -19.558 -11.310 3.118 1.00 80.50 885 LYS A O 1
ATOM 6344 N N . ASN A 1 886 ? -20.018 -11.880 5.257 1.00 85.88 886 ASN A N 1
ATOM 6345 C CA . ASN A 1 886 ? -20.008 -13.342 5.105 1.00 85.88 886 ASN A CA 1
ATOM 6346 C C . ASN A 1 886 ? -18.621 -13.963 4.861 1.00 85.88 886 ASN A C 1
ATOM 6348 O O . ASN A 1 886 ? -18.542 -15.151 4.547 1.00 85.88 886 ASN A O 1
ATOM 6352 N N . ASP A 1 887 ? -17.545 -13.195 5.019 1.00 92.50 887 ASP A N 1
ATOM 6353 C CA . ASP A 1 887 ? -16.182 -13.685 4.816 1.00 92.50 887 ASP A CA 1
ATOM 6354 C C . ASP A 1 887 ? -15.805 -14.719 5.881 1.00 92.50 887 ASP A C 1
ATOM 6356 O O . ASP A 1 887 ? -16.167 -14.596 7.058 1.00 92.50 887 ASP A O 1
ATOM 6360 N N . GLN A 1 888 ? -15.073 -15.746 5.457 1.00 94.75 888 GLN A N 1
ATOM 6361 C CA . GLN A 1 888 ? -14.607 -16.846 6.294 1.00 94.75 888 GLN A CA 1
ATOM 6362 C C . GLN A 1 888 ? -13.085 -16.790 6.380 1.00 94.75 888 GLN A C 1
ATOM 6364 O O . GLN A 1 888 ? -12.378 -17.197 5.459 1.00 94.75 888 GLN A O 1
ATOM 6369 N N . LEU A 1 889 ? -12.586 -16.282 7.503 1.00 96.50 889 LEU A N 1
ATOM 6370 C CA . LEU A 1 889 ? -11.165 -16.150 7.786 1.00 96.50 889 LEU A CA 1
ATOM 6371 C C . LEU A 1 889 ? -10.720 -17.261 8.745 1.00 96.50 889 LEU A C 1
ATOM 6373 O O . LEU A 1 889 ? -11.196 -17.340 9.875 1.00 96.50 889 LEU A O 1
ATOM 6377 N N . THR A 1 890 ? -9.780 -18.099 8.316 1.00 96.50 890 THR A N 1
ATOM 6378 C CA . THR A 1 890 ? -9.072 -19.056 9.179 1.00 96.50 890 THR A CA 1
ATOM 6379 C C . THR A 1 890 ? -7.655 -18.553 9.429 1.00 96.50 890 THR A C 1
ATOM 6381 O O . THR A 1 890 ? -6.971 -18.174 8.484 1.00 96.50 890 THR A O 1
ATOM 6384 N N . VAL A 1 891 ? -7.190 -18.552 10.677 1.00 96.38 891 VAL A N 1
ATOM 6385 C CA . VAL A 1 891 ? -5.846 -18.100 11.068 1.00 96.38 891 VAL A CA 1
ATOM 6386 C C . VAL A 1 891 ? -5.182 -19.169 11.930 1.00 96.38 891 VAL A C 1
ATOM 6388 O O . VAL A 1 891 ? -5.748 -19.592 12.931 1.00 96.38 891 VAL A O 1
ATOM 6391 N N . THR A 1 892 ? -3.973 -19.594 11.565 1.00 93.62 892 THR A N 1
ATOM 6392 C CA . THR A 1 892 ? -3.150 -20.529 12.363 1.00 93.62 892 THR A CA 1
ATOM 6393 C C . THR A 1 892 ? -1.816 -19.905 12.799 1.00 93.62 892 THR A C 1
ATOM 6395 O O . THR A 1 892 ? -0.834 -20.615 13.023 1.00 93.62 892 THR A O 1
ATOM 6398 N N . GLY A 1 893 ? -1.749 -18.573 12.766 1.00 92.81 893 GLY A N 1
ATOM 6399 C CA . GLY A 1 893 ? -0.574 -17.756 13.046 1.00 92.81 893 GLY A CA 1
ATOM 6400 C C . GLY A 1 893 ? -0.461 -17.309 14.501 1.00 92.81 893 GLY A C 1
ATOM 6401 O O . GLY A 1 893 ? -1.260 -17.680 15.364 1.00 92.81 893 GLY A O 1
ATOM 6402 N N . THR A 1 894 ? 0.545 -16.478 14.771 1.00 92.94 894 THR A N 1
ATOM 6403 C CA . THR A 1 894 ? 0.672 -15.783 16.054 1.00 92.94 894 THR A CA 1
ATOM 6404 C C . THR A 1 894 ? 0.975 -14.295 15.883 1.00 92.94 894 THR A C 1
ATOM 6406 O O . THR A 1 894 ? 1.905 -13.895 15.178 1.00 92.94 894 THR A O 1
ATOM 6409 N N . GLY A 1 895 ? 0.236 -13.468 16.628 1.00 91.62 895 GLY A N 1
ATOM 6410 C CA . GLY A 1 895 ? 0.411 -12.018 16.681 1.00 91.62 895 GLY A CA 1
ATOM 6411 C C . GLY A 1 895 ? -0.441 -11.237 15.678 1.00 91.62 895 GLY A C 1
ATOM 6412 O O . GLY A 1 895 ? -0.139 -10.071 15.419 1.00 91.62 895 GLY A O 1
ATOM 6413 N N . GLU A 1 896 ? -1.481 -11.843 15.103 1.00 96.38 896 GLU A N 1
ATOM 6414 C CA . GLU A 1 896 ? -2.284 -11.225 14.046 1.00 96.38 896 GLU A CA 1
ATOM 6415 C C . GLU A 1 896 ? -3.157 -10.080 14.574 1.00 96.38 896 GLU A C 1
ATOM 6417 O O . GLU A 1 896 ? -3.770 -10.150 15.645 1.00 96.38 896 GLU A O 1
ATOM 6422 N N . LYS A 1 897 ? -3.275 -9.020 13.774 1.00 96.12 897 LYS A N 1
ATOM 6423 C CA . LYS A 1 897 ? -4.178 -7.896 14.024 1.00 96.12 897 LYS A CA 1
ATOM 6424 C C . LYS A 1 897 ? -5.303 -7.922 12.996 1.00 96.12 897 LYS A C 1
ATOM 6426 O O . LYS A 1 897 ? -5.081 -7.604 11.833 1.00 96.12 897 LYS A O 1
ATOM 6431 N N . ILE A 1 898 ? -6.507 -8.268 13.438 1.00 96.00 898 ILE A N 1
ATOM 6432 C CA . ILE A 1 898 ? -7.679 -8.516 12.598 1.00 96.00 898 ILE A CA 1
ATOM 6433 C C . ILE A 1 898 ? -8.711 -7.397 12.793 1.00 96.00 898 ILE A C 1
ATOM 6435 O O . ILE A 1 898 ? -9.093 -7.055 13.914 1.00 96.00 898 ILE A O 1
ATOM 6439 N N . THR A 1 899 ? -9.192 -6.835 11.689 1.00 93.69 899 THR A N 1
ATOM 6440 C CA . THR A 1 899 ? -10.292 -5.862 11.645 1.00 93.69 899 THR A CA 1
ATOM 6441 C C . THR A 1 899 ? -11.383 -6.423 10.744 1.00 93.69 899 THR A C 1
ATOM 6443 O O . THR A 1 899 ? -11.179 -6.515 9.539 1.00 93.69 899 THR A O 1
ATOM 6446 N N . MET A 1 900 ? -12.519 -6.833 11.306 1.00 92.38 900 MET A N 1
ATOM 6447 C CA . MET A 1 900 ? -13.617 -7.459 10.553 1.00 92.38 900 MET A CA 1
ATOM 6448 C C . MET A 1 900 ? -14.969 -7.170 11.205 1.00 92.38 900 MET A C 1
ATOM 6450 O O . MET A 1 900 ? -15.051 -6.943 12.412 1.00 92.38 900 MET A O 1
ATOM 6454 N N . SER A 1 901 ? -16.056 -7.149 10.434 1.00 90.00 901 SER A N 1
ATOM 6455 C CA . SER A 1 901 ? -17.406 -6.971 10.987 1.00 90.00 901 SER A CA 1
ATOM 6456 C C . SER A 1 901 ? -18.447 -7.758 10.201 1.00 90.00 901 SER A C 1
ATOM 6458 O O . SER A 1 901 ? -18.570 -7.579 8.994 1.00 90.00 901 SER A O 1
ATOM 6460 N N . ASN A 1 902 ? -19.285 -8.532 10.894 1.00 85.94 902 ASN A N 1
ATOM 6461 C CA . ASN A 1 902 ? -20.258 -9.461 10.296 1.00 85.94 902 ASN A CA 1
ATOM 6462 C C . ASN A 1 902 ? -19.603 -10.597 9.467 1.00 85.94 902 ASN A C 1
ATOM 6464 O O . ASN A 1 902 ? -20.162 -11.031 8.454 1.00 85.94 902 ASN A O 1
ATOM 6468 N N . GLY A 1 903 ? -18.420 -11.064 9.887 1.00 89.56 903 GLY A N 1
ATOM 6469 C CA . GLY A 1 903 ? -17.720 -12.214 9.298 1.00 89.56 903 GLY A CA 1
ATOM 6470 C C . GLY A 1 903 ? -17.546 -13.381 10.280 1.00 89.56 903 GLY A C 1
ATOM 6471 O O . GLY A 1 903 ? -17.943 -13.299 11.449 1.00 89.56 903 GLY A O 1
ATOM 6472 N N . SER A 1 904 ? -16.920 -14.459 9.804 1.00 93.38 904 SER A N 1
ATOM 6473 C CA . SER A 1 904 ? -16.548 -15.631 10.602 1.00 93.38 904 SER A CA 1
ATOM 6474 C C . SER A 1 904 ? -15.028 -15.741 10.746 1.00 93.38 904 SER A C 1
ATOM 6476 O O . SER A 1 904 ? -14.313 -15.710 9.746 1.00 93.38 904 SER A O 1
ATOM 6478 N N . LEU A 1 905 ? -14.538 -15.901 11.977 1.00 95.25 905 LEU A N 1
ATOM 6479 C CA . LEU A 1 905 ? -13.125 -16.120 12.302 1.00 95.25 905 LEU A CA 1
ATOM 6480 C C . LEU A 1 905 ? -12.939 -17.507 12.924 1.00 95.25 905 LEU A C 1
ATOM 6482 O O . LEU A 1 905 ? -13.599 -17.836 13.904 1.00 95.25 905 LEU A O 1
ATOM 6486 N N . THR A 1 906 ? -12.010 -18.298 12.399 1.00 95.81 906 THR A N 1
ATOM 6487 C CA . THR A 1 906 ? -11.542 -19.541 13.026 1.00 95.81 906 THR A CA 1
ATOM 6488 C C . THR A 1 906 ? -10.064 -19.408 13.362 1.00 95.81 906 THR A C 1
ATOM 6490 O O . THR A 1 906 ? -9.263 -19.138 12.471 1.00 95.81 906 THR A O 1
ATOM 6493 N N . LEU A 1 907 ? -9.693 -19.602 14.624 1.00 95.38 907 LEU A N 1
ATOM 6494 C CA . LEU A 1 907 ? -8.302 -19.782 15.031 1.00 95.38 907 LEU A CA 1
ATOM 6495 C C . LEU A 1 907 ? -7.965 -21.284 15.087 1.00 95.38 907 LEU A C 1
ATOM 6497 O O . LEU A 1 907 ? -8.808 -22.095 15.468 1.00 95.38 907 LEU A O 1
ATOM 6501 N N . GLY A 1 908 ? -6.758 -21.660 14.660 1.00 93.12 908 GLY A N 1
ATOM 6502 C CA . GLY A 1 908 ? -6.207 -23.009 14.847 1.00 93.12 908 GLY A CA 1
ATOM 6503 C C . GLY A 1 908 ? -5.422 -23.131 16.156 1.00 93.12 908 GLY A C 1
ATOM 6504 O O . GLY A 1 908 ? -5.033 -22.119 16.721 1.00 93.12 908 GLY A O 1
ATOM 6505 N N . ASP A 1 909 ? -5.132 -24.354 16.609 1.00 93.00 909 ASP A N 1
ATOM 6506 C CA . ASP A 1 909 ? -4.465 -24.600 17.901 1.00 93.00 909 ASP A CA 1
ATOM 6507 C C . ASP A 1 909 ? -3.206 -23.742 18.153 1.00 93.00 909 ASP A C 1
ATOM 650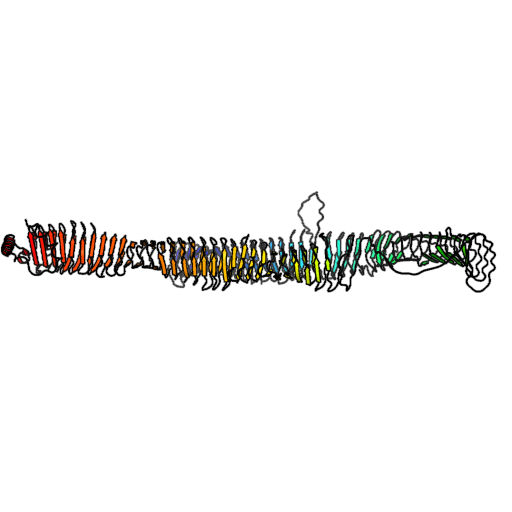9 O O . ASP A 1 909 ? -2.262 -23.734 17.360 1.00 93.00 909 ASP A O 1
ATOM 6513 N N . SER A 1 910 ? -3.149 -23.132 19.340 1.00 93.25 910 SER A N 1
ATOM 6514 C CA . SER A 1 910 ? -2.059 -22.278 19.835 1.00 93.25 910 SER A CA 1
ATOM 6515 C C . SER A 1 910 ? -1.844 -20.985 19.033 1.00 93.25 910 SER A C 1
ATOM 6517 O O . SER A 1 910 ? -0.738 -20.434 19.040 1.00 93.25 910 SER A O 1
ATOM 6519 N N . SER A 1 911 ? -2.895 -20.479 18.379 1.00 95.06 911 SER A N 1
ATOM 6520 C CA . SER A 1 911 ? -2.860 -19.204 17.648 1.00 95.06 911 SER A CA 1
ATOM 6521 C C . SER A 1 911 ? -3.081 -17.999 18.565 1.00 95.06 911 SER A C 1
ATOM 6523 O O . SER A 1 911 ? -3.569 -18.125 19.694 1.00 95.06 911 SER A O 1
ATOM 6525 N N . SER A 1 912 ? -2.759 -16.788 18.096 1.00 92.69 912 SER A N 1
ATOM 6526 C CA . SER A 1 912 ? -3.078 -15.576 18.868 1.00 92.69 912 SER A CA 1
ATOM 6527 C C . SER A 1 912 ? -3.377 -14.339 18.028 1.00 92.69 912 SER A C 1
ATOM 6529 O O . SER A 1 912 ? -2.548 -13.906 17.236 1.00 92.69 912 SER A O 1
ATOM 6531 N N . ALA A 1 913 ? -4.539 -13.723 18.264 1.00 94.44 913 ALA A N 1
ATOM 6532 C CA . ALA A 1 913 ? -5.028 -12.594 17.475 1.00 94.44 913 ALA A CA 1
ATOM 6533 C C . ALA A 1 913 ? -5.632 -11.466 18.330 1.00 94.44 913 ALA A C 1
ATOM 6535 O O . ALA A 1 913 ? -6.188 -11.686 19.409 1.00 94.44 913 ALA A O 1
ATOM 6536 N N . THR A 1 914 ? -5.578 -10.241 17.807 1.00 93.62 914 THR A N 1
ATOM 6537 C CA . THR A 1 914 ? -6.360 -9.091 18.287 1.00 93.62 914 THR A CA 1
ATOM 6538 C C . THR A 1 914 ? -7.434 -8.752 17.265 1.00 93.62 914 THR A C 1
ATOM 6540 O O . THR A 1 914 ? -7.115 -8.350 16.151 1.00 93.62 914 THR A O 1
ATOM 6543 N N . LEU A 1 915 ? -8.698 -8.884 17.655 1.00 93.38 915 LEU A N 1
ATOM 6544 C CA . LEU A 1 915 ? -9.880 -8.674 16.831 1.00 93.38 915 LEU A CA 1
ATOM 6545 C C . LEU A 1 915 ? -10.580 -7.351 17.171 1.00 93.38 915 LEU A C 1
ATOM 6547 O O . LEU A 1 915 ? -10.972 -7.107 18.316 1.00 93.38 915 LEU A O 1
ATOM 6551 N N . THR A 1 916 ? -10.811 -6.539 16.142 1.00 88.81 916 THR A N 1
ATOM 6552 C CA . THR A 1 916 ? -11.610 -5.309 16.202 1.00 88.81 916 THR A CA 1
ATOM 6553 C C . THR A 1 916 ? -12.786 -5.374 15.215 1.00 88.81 916 THR A C 1
ATOM 6555 O O . THR A 1 916 ? -12.670 -5.982 14.149 1.00 88.81 916 THR A O 1
ATOM 6558 N N . GLY A 1 917 ? -13.915 -4.749 15.568 1.00 87.38 917 GLY A N 1
ATOM 6559 C CA . GLY A 1 917 ? -15.152 -4.735 14.770 1.00 87.38 917 GLY A CA 1
ATOM 6560 C C . GLY A 1 917 ? -16.245 -5.704 15.257 1.00 87.38 917 GLY A C 1
ATOM 6561 O O . GLY A 1 917 ? -15.998 -6.584 16.081 1.00 87.38 917 GLY A O 1
ATOM 6562 N N . ASN A 1 918 ? -17.484 -5.489 14.805 1.00 89.44 918 ASN A N 1
ATOM 6563 C CA . ASN A 1 918 ? -18.702 -5.952 15.490 1.00 89.44 918 ASN A CA 1
ATOM 6564 C C . ASN A 1 918 ? -19.384 -7.160 14.816 1.00 89.44 918 ASN A C 1
ATOM 6566 O O . ASN A 1 918 ? -19.191 -7.413 13.628 1.00 89.44 918 ASN A O 1
ATOM 6570 N N . ASN A 1 919 ? -20.276 -7.838 15.550 1.00 89.94 919 ASN A N 1
ATOM 6571 C CA . ASN A 1 919 ? -21.164 -8.905 15.047 1.00 89.94 919 ASN A CA 1
ATOM 6572 C C . ASN A 1 919 ? -20.433 -10.129 14.453 1.00 89.94 919 ASN A C 1
ATOM 6574 O O . ASN A 1 919 ? -20.907 -10.727 13.487 1.00 89.94 919 ASN A O 1
ATOM 6578 N N . ASN A 1 920 ? -19.258 -10.482 14.976 1.00 90.69 920 ASN A N 1
ATOM 6579 C CA . ASN A 1 920 ? -18.438 -11.568 14.428 1.00 90.69 920 ASN A CA 1
ATOM 6580 C C . ASN A 1 920 ? -18.742 -12.920 15.096 1.00 90.69 920 ASN A C 1
ATOM 6582 O O . ASN A 1 920 ? -18.886 -12.998 16.320 1.00 90.69 920 ASN A O 1
ATOM 6586 N N . ALA A 1 921 ? -18.788 -13.986 14.294 1.00 93.44 921 ALA A N 1
ATOM 6587 C CA . ALA A 1 921 ? -18.843 -15.368 14.773 1.00 93.44 921 ALA A CA 1
ATOM 6588 C C . ALA A 1 921 ? -17.415 -15.922 14.861 1.00 93.44 921 ALA A C 1
ATOM 6590 O O . ALA A 1 921 ? -16.675 -15.861 13.883 1.00 93.44 921 ALA A O 1
ATOM 6591 N N . ILE A 1 922 ? -16.994 -16.400 16.033 1.00 95.19 922 ILE A N 1
ATOM 6592 C CA . ILE A 1 922 ? -15.588 -16.727 16.290 1.00 95.19 922 ILE A CA 1
ATOM 6593 C C . ILE A 1 922 ? -15.475 -18.129 16.896 1.00 95.19 922 ILE A C 1
ATOM 6595 O O . ILE A 1 922 ? -16.142 -18.432 17.885 1.00 95.19 922 ILE A O 1
ATOM 6599 N N . GLN A 1 923 ? -14.610 -18.961 16.325 1.00 95.56 923 GLN A N 1
ATOM 6600 C CA . GLN A 1 923 ? -14.250 -20.294 16.810 1.00 95.56 923 GLN A CA 1
ATOM 6601 C C . GLN A 1 923 ? -12.750 -20.327 17.121 1.00 95.56 923 GLN A C 1
ATOM 6603 O O . GLN A 1 923 ? -11.952 -19.820 16.336 1.00 95.56 923 GLN A O 1
ATOM 6608 N N . LEU A 1 924 ? -12.369 -20.914 18.255 1.00 94.88 924 LEU A N 1
ATOM 6609 C CA . LEU A 1 924 ? -10.972 -21.115 18.648 1.00 94.88 924 LEU A CA 1
ATOM 6610 C C . LEU A 1 924 ? -10.613 -22.609 18.580 1.00 94.88 924 LEU A C 1
ATOM 6612 O O . LEU A 1 924 ? -11.496 -23.473 18.693 1.00 94.88 924 LEU A O 1
ATOM 6616 N N . GLY A 1 925 ? -9.327 -22.888 18.379 1.00 92.81 925 GLY A N 1
ATOM 6617 C CA . GLY A 1 925 ? -8.696 -24.186 18.582 1.00 92.81 925 GLY A CA 1
ATOM 6618 C C . GLY A 1 925 ? -8.424 -24.417 20.068 1.00 92.81 925 GLY A C 1
ATOM 6619 O O . GLY A 1 925 ? -9.261 -24.099 20.905 1.00 92.81 925 GLY A O 1
ATOM 6620 N N . SER A 1 926 ? -7.277 -25.010 20.399 1.00 93.75 926 SER A N 1
ATOM 6621 C CA . SER A 1 926 ? -6.828 -25.240 21.779 1.00 93.75 926 SER A CA 1
ATOM 6622 C C . SER A 1 926 ? -5.587 -24.430 22.150 1.00 93.75 926 SER A C 1
ATOM 6624 O O . SER A 1 926 ? -4.549 -24.537 21.492 1.00 93.75 926 SER A O 1
ATOM 6626 N N . LYS A 1 927 ? -5.649 -23.777 23.318 1.00 93.56 927 LYS A N 1
ATOM 6627 C CA . LYS A 1 927 ? -4.619 -22.897 23.909 1.00 93.56 927 LYS A CA 1
ATOM 6628 C C . LYS A 1 927 ? -4.437 -21.584 23.151 1.00 93.56 927 LYS A C 1
ATOM 6630 O O . LYS A 1 927 ? -3.342 -21.018 23.132 1.00 93.56 927 LYS A O 1
ATOM 6635 N N . ASP A 1 928 ? -5.509 -21.104 22.545 1.00 95.88 928 ASP A N 1
ATOM 6636 C CA . ASP A 1 928 ? -5.487 -19.875 21.763 1.00 95.88 928 ASP A CA 1
ATOM 6637 C C . ASP A 1 928 ? -5.518 -18.641 22.671 1.00 95.88 928 ASP A C 1
ATOM 6639 O O . ASP A 1 928 ? -6.042 -18.676 23.785 1.00 95.88 928 ASP A O 1
ATOM 6643 N N . THR A 1 929 ? -4.971 -17.517 22.202 1.00 94.62 929 THR A N 1
ATOM 6644 C CA . THR A 1 929 ? -5.073 -16.224 22.902 1.00 94.62 929 THR A CA 1
ATOM 6645 C C . THR A 1 929 ? -5.743 -15.184 22.014 1.00 94.62 929 THR A C 1
ATOM 6647 O O . THR A 1 929 ? -5.131 -14.652 21.089 1.00 94.62 929 THR A O 1
ATOM 6650 N N . LEU A 1 930 ? -7.000 -14.858 22.313 1.00 95.31 930 LEU A N 1
ATOM 6651 C CA . LEU A 1 930 ? -7.808 -13.920 21.537 1.00 95.31 930 LEU A CA 1
ATOM 6652 C C . LEU A 1 930 ? -8.112 -12.659 22.351 1.00 95.31 930 LEU A C 1
ATOM 6654 O O . LEU A 1 930 ? -8.676 -12.730 23.440 1.00 95.31 930 LEU A O 1
ATOM 6658 N N . THR A 1 931 ? -7.809 -11.489 21.792 1.00 94.06 931 THR A N 1
ATOM 6659 C CA . THR A 1 931 ? -8.268 -10.200 22.329 1.00 94.06 931 THR A CA 1
ATOM 6660 C C . THR A 1 931 ? -9.420 -9.668 21.479 1.00 94.06 931 THR A C 1
ATOM 6662 O O . THR A 1 931 ? -9.264 -9.578 20.267 1.00 94.06 931 THR A O 1
ATOM 6665 N N . VAL A 1 932 ? -10.559 -9.302 22.076 1.00 93.00 932 VAL A N 1
ATOM 6666 C CA . VAL A 1 932 ? -11.756 -8.807 21.367 1.00 93.00 932 VAL A CA 1
ATOM 6667 C C . VAL A 1 932 ? -12.169 -7.438 21.905 1.00 93.00 932 VAL A C 1
ATOM 6669 O O . VAL A 1 932 ? -12.587 -7.324 23.058 1.00 93.00 932 VAL A O 1
ATOM 6672 N N . SER A 1 933 ? -12.096 -6.407 21.058 1.00 90.06 933 SER A N 1
ATOM 6673 C CA . SER A 1 933 ? -12.542 -5.041 21.393 1.00 90.06 933 SER A CA 1
ATOM 6674 C C . SER A 1 933 ? -13.840 -4.608 20.707 1.00 90.06 933 SER A C 1
ATOM 6676 O O . SER A 1 933 ? -14.376 -3.543 21.006 1.00 90.06 933 SER A O 1
ATOM 6678 N N . GLY A 1 934 ? -14.348 -5.417 19.776 1.00 86.50 934 GLY A N 1
ATOM 6679 C CA . GLY A 1 934 ? -15.638 -5.195 19.128 1.00 86.50 934 GLY A CA 1
ATOM 6680 C C . GLY A 1 934 ? -16.835 -5.651 19.964 1.00 86.50 934 GLY A C 1
ATOM 6681 O O . GLY A 1 934 ? -16.701 -6.431 20.907 1.00 86.50 934 GLY A O 1
ATOM 6682 N N . ASN A 1 935 ? -18.020 -5.178 19.583 1.00 88.12 935 ASN A N 1
ATOM 6683 C CA . ASN A 1 935 ? -19.287 -5.496 20.238 1.00 88.12 935 ASN A CA 1
ATOM 6684 C C . ASN A 1 935 ? -20.053 -6.625 19.524 1.00 88.12 935 ASN A C 1
ATOM 6686 O O . ASN A 1 935 ? -19.873 -6.866 18.328 1.00 88.12 935 ASN A O 1
ATOM 6690 N N . ASN A 1 936 ? -20.953 -7.286 20.256 1.00 89.19 936 ASN A N 1
ATOM 6691 C CA . ASN A 1 936 ? -21.884 -8.306 19.757 1.00 89.19 936 ASN A CA 1
ATOM 6692 C C . ASN A 1 936 ? -21.199 -9.515 19.086 1.00 89.19 936 ASN A C 1
ATOM 6694 O O . ASN A 1 936 ? -21.741 -10.139 18.178 1.00 89.19 936 ASN A O 1
ATOM 6698 N N . ALA A 1 937 ? -19.990 -9.862 19.532 1.00 91.12 937 ALA A N 1
ATOM 6699 C CA . ALA A 1 937 ? -19.330 -11.095 19.120 1.00 91.12 937 ALA A CA 1
ATOM 6700 C C . ALA A 1 937 ? -20.010 -12.340 19.731 1.00 91.12 937 ALA A C 1
ATOM 6702 O O . ALA A 1 937 ? -20.531 -12.290 20.851 1.00 91.12 937 ALA A O 1
ATOM 6703 N N . SER A 1 938 ? -19.952 -13.462 19.010 1.00 93.44 938 SER A N 1
ATOM 6704 C CA . SER A 1 938 ? -20.335 -14.795 19.492 1.00 93.44 938 SER A CA 1
ATOM 6705 C C . SER A 1 938 ? -19.122 -15.720 19.415 1.00 93.44 938 SER A C 1
ATOM 6707 O O . SER A 1 938 ? -18.729 -16.121 18.320 1.00 93.44 938 SER A O 1
ATOM 6709 N N . ILE A 1 939 ? -18.535 -16.054 20.565 1.00 95.31 939 ILE A N 1
ATOM 6710 C CA . ILE A 1 939 ? -17.268 -16.791 20.669 1.00 95.31 939 ILE A CA 1
ATOM 6711 C C . ILE A 1 939 ? -17.509 -18.230 21.140 1.00 95.31 939 ILE A C 1
ATOM 6713 O O . ILE A 1 939 ? -18.205 -18.452 22.131 1.00 95.31 939 ILE A O 1
ATOM 6717 N N . THR A 1 940 ? -16.880 -19.196 20.473 1.00 94.88 940 THR A N 1
ATOM 6718 C CA . THR A 1 940 ? -16.803 -20.602 20.892 1.00 94.88 940 THR A CA 1
ATOM 6719 C C . THR A 1 940 ? -15.336 -20.987 21.085 1.00 94.88 940 THR A C 1
ATOM 6721 O O . THR A 1 940 ? -14.588 -21.111 20.122 1.00 94.88 940 THR A O 1
ATOM 6724 N N . ALA A 1 941 ? -14.932 -21.158 22.341 1.00 92.88 941 ALA A N 1
ATOM 6725 C CA . ALA A 1 941 ? -13.594 -21.536 22.790 1.00 92.88 941 ALA A CA 1
ATOM 6726 C C . ALA A 1 941 ? -13.663 -22.923 23.447 1.00 92.88 941 ALA A C 1
ATOM 6728 O O . ALA A 1 941 ? -13.662 -23.085 24.667 1.00 92.88 941 ALA A O 1
ATOM 6729 N N . SER A 1 942 ? -13.890 -23.937 22.609 1.00 80.81 942 SER A N 1
ATOM 6730 C CA . SER A 1 942 ? -14.093 -25.326 23.038 1.00 80.81 942 SER A CA 1
ATOM 6731 C C . SER A 1 942 ? -12.792 -26.082 23.327 1.00 80.81 942 SER A C 1
ATOM 6733 O O . SER A 1 942 ? -12.859 -27.220 23.795 1.00 80.81 942 SER A O 1
ATOM 6735 N N . GLY A 1 943 ? -11.633 -25.489 23.029 1.00 79.12 943 GLY A N 1
ATOM 6736 C CA . GLY A 1 943 ? -10.333 -26.045 23.372 1.00 79.12 943 GLY A CA 1
ATOM 6737 C C . GLY A 1 943 ? -9.961 -25.778 24.828 1.00 79.12 943 GLY A C 1
ATOM 6738 O O . GLY A 1 943 ? -10.342 -24.782 25.439 1.00 79.12 943 GLY A O 1
ATOM 6739 N N . SER A 1 944 ? -9.198 -26.694 25.422 1.00 84.25 944 SER A N 1
ATOM 6740 C CA . SER A 1 944 ? -8.739 -26.528 26.803 1.00 84.25 944 SER A CA 1
ATOM 6741 C C . SER A 1 944 ? -7.588 -25.521 26.881 1.00 84.25 944 SER A C 1
ATOM 6743 O O . SER A 1 944 ? -6.576 -25.702 26.194 1.00 84.25 944 SER A O 1
ATOM 6745 N N . GLY A 1 945 ? -7.675 -24.555 27.798 1.00 89.81 945 GLY A N 1
ATOM 6746 C CA . GLY A 1 945 ? -6.601 -23.593 28.068 1.00 89.81 945 GLY A CA 1
ATOM 6747 C C . GLY A 1 945 ? -6.617 -22.325 27.210 1.00 89.81 945 GLY A C 1
ATOM 6748 O O . GLY A 1 945 ? -5.629 -21.592 27.227 1.00 89.81 945 GLY A O 1
ATOM 6749 N N . ASP A 1 946 ? -7.704 -22.056 26.485 1.00 96.06 946 ASP A N 1
ATOM 6750 C CA . ASP A 1 946 ? -7.882 -20.810 25.730 1.00 96.06 946 ASP A CA 1
ATOM 6751 C C . ASP A 1 946 ? -7.924 -19.586 26.663 1.00 96.06 946 ASP A C 1
ATOM 6753 O O . ASP A 1 946 ? -8.403 -19.663 27.797 1.00 96.06 946 ASP A O 1
ATOM 6757 N N . THR A 1 947 ? -7.438 -18.439 26.187 1.00 96.06 947 THR A N 1
ATOM 6758 C CA . THR A 1 947 ? -7.441 -17.157 26.907 1.00 96.06 947 THR A CA 1
ATOM 6759 C C . THR A 1 947 ? -8.133 -16.074 26.081 1.00 96.06 947 THR A C 1
ATOM 6761 O O . THR A 1 947 ? -7.623 -15.636 25.050 1.00 96.06 947 THR A O 1
ATOM 6764 N N . LEU A 1 948 ? -9.279 -15.598 26.566 1.00 95.88 948 LEU A N 1
ATOM 6765 C CA . LEU A 1 948 ? -10.007 -14.451 26.024 1.00 95.88 948 LEU A CA 1
ATOM 6766 C C . LEU A 1 948 ? -9.670 -13.190 26.830 1.00 95.88 948 LEU A C 1
ATOM 6768 O O . LEU A 1 948 ? -9.799 -13.177 28.053 1.00 95.88 948 LEU A O 1
ATOM 6772 N N . ASN A 1 949 ? -9.307 -12.109 26.141 1.00 94.56 949 ASN A N 1
ATOM 6773 C CA . ASN A 1 949 ? -9.195 -10.764 26.708 1.00 94.56 949 ASN A CA 1
ATOM 6774 C C . ASN A 1 949 ? -10.253 -9.869 26.052 1.00 94.56 949 ASN A C 1
ATOM 6776 O O . ASN A 1 949 ? -10.188 -9.591 24.857 1.00 94.56 949 ASN A O 1
ATOM 6780 N N . ILE A 1 950 ? -11.248 -9.439 26.814 1.00 92.75 950 ILE A N 1
ATOM 6781 C CA . ILE A 1 950 ? -12.456 -8.794 26.307 1.00 92.75 950 ILE A CA 1
ATOM 6782 C C . ILE A 1 950 ? -12.477 -7.342 26.767 1.00 92.75 950 ILE A C 1
ATOM 6784 O O . ILE A 1 950 ? -12.448 -7.064 27.966 1.00 92.75 950 ILE A O 1
ATOM 6788 N N . THR A 1 951 ? -12.534 -6.425 25.800 1.00 86.06 951 THR A N 1
ATOM 6789 C CA . THR A 1 951 ? -12.665 -4.982 26.053 1.00 86.06 951 THR A CA 1
ATOM 6790 C C . THR A 1 951 ? -13.908 -4.351 25.425 1.00 86.06 951 THR A C 1
ATOM 6792 O O . THR A 1 951 ? -14.241 -3.213 25.747 1.00 86.06 951 THR A O 1
ATOM 6795 N N . GLY A 1 952 ? -14.614 -5.084 24.556 1.00 81.31 952 GLY A N 1
ATOM 6796 C CA . GLY A 1 952 ? -15.948 -4.735 24.059 1.00 81.31 952 GLY A CA 1
ATOM 6797 C C . GLY A 1 952 ? -17.071 -5.481 24.794 1.00 81.31 952 GLY A C 1
ATOM 6798 O O . GLY A 1 952 ? -16.831 -6.383 25.594 1.00 81.31 952 GLY A O 1
ATOM 6799 N N . SER A 1 953 ? -18.327 -5.146 24.493 1.00 81.62 953 SER A N 1
ATOM 6800 C CA . SER A 1 953 ? -19.496 -5.910 24.959 1.00 81.62 953 SER A CA 1
ATOM 6801 C C . SER A 1 953 ? -19.741 -7.128 24.060 1.00 81.62 953 SER A C 1
ATOM 6803 O O . SER A 1 953 ? -20.293 -6.996 22.967 1.00 81.62 953 SER A O 1
ATOM 6805 N N . VAL A 1 954 ? -19.346 -8.318 24.509 1.00 77.31 954 VAL A N 1
ATOM 6806 C CA . VAL A 1 954 ? -19.523 -9.594 23.788 1.00 77.31 954 VAL A CA 1
ATOM 6807 C C . VAL A 1 954 ? -20.916 -10.157 24.075 1.00 77.31 954 VAL A C 1
ATOM 6809 O O . VAL A 1 954 ? -21.366 -10.122 25.208 1.00 77.31 954 VAL A O 1
ATOM 6812 N N . GLU A 1 955 ? -21.637 -10.693 23.090 1.00 79.12 955 GLU A N 1
ATOM 6813 C CA . GLU A 1 955 ? -23.020 -11.138 23.336 1.00 79.12 955 GLU A CA 1
ATOM 6814 C C . GLU A 1 955 ? -23.084 -12.562 23.901 1.00 79.12 955 GLU A C 1
ATOM 6816 O O . GLU A 1 955 ? -23.856 -12.830 24.824 1.00 79.12 955 GLU A O 1
ATOM 6821 N N . LYS A 1 956 ? -22.228 -13.464 23.404 1.00 92.19 956 LYS A N 1
ATOM 6822 C CA . LYS A 1 956 ? -22.165 -14.854 23.869 1.00 92.19 956 LYS A CA 1
ATOM 6823 C C . LYS A 1 956 ? -20.742 -15.408 23.834 1.00 92.19 956 LYS A C 1
ATOM 6825 O O . LYS A 1 956 ? -20.027 -15.235 22.852 1.00 92.19 956 LYS A O 1
ATOM 6830 N N . ILE A 1 957 ? -20.373 -16.140 24.879 1.00 95.38 957 ILE A N 1
ATOM 6831 C CA . ILE A 1 957 ? -19.140 -16.919 24.995 1.00 95.38 957 ILE A CA 1
ATOM 6832 C C . ILE A 1 957 ? -19.535 -18.351 25.357 1.00 95.38 957 ILE A C 1
ATOM 6834 O O . ILE A 1 957 ? -20.384 -18.571 26.220 1.00 95.38 957 ILE A O 1
ATOM 6838 N N . THR A 1 958 ? -18.951 -19.343 24.697 1.00 95.44 958 THR A N 1
ATOM 6839 C CA . THR A 1 958 ? -19.064 -20.759 25.070 1.00 95.44 958 THR A CA 1
ATOM 6840 C C . THR A 1 958 ? -17.661 -21.313 25.264 1.00 95.44 958 THR A C 1
ATOM 6842 O O . THR A 1 958 ? -16.907 -21.345 24.296 1.00 95.44 958 THR A O 1
ATOM 6845 N N . MET A 1 959 ? -17.288 -21.696 26.487 1.00 94.62 959 MET A N 1
ATOM 6846 C CA . MET A 1 959 ? -15.916 -22.098 26.824 1.00 94.62 959 MET A CA 1
ATOM 6847 C C . MET A 1 959 ? -15.842 -23.106 27.974 1.00 94.62 959 MET A C 1
ATOM 6849 O O . MET A 1 959 ? -16.683 -23.078 28.868 1.00 94.62 959 MET A O 1
ATOM 6853 N N . ASN A 1 960 ? -14.853 -24.006 27.945 1.00 92.50 960 ASN A N 1
ATOM 6854 C CA . ASN A 1 960 ? -14.661 -25.019 28.990 1.00 92.50 960 ASN A CA 1
ATOM 6855 C C . ASN A 1 960 ? -13.176 -25.148 29.360 1.00 92.50 960 ASN A C 1
ATOM 6857 O O . ASN A 1 960 ? -12.349 -25.476 28.509 1.00 92.50 960 ASN A O 1
ATOM 6861 N N . GLY A 1 961 ? -12.830 -24.939 30.632 1.00 91.44 961 GLY A N 1
ATOM 6862 C CA . GLY A 1 961 ? -11.440 -25.005 31.099 1.00 91.44 961 GLY A CA 1
ATOM 6863 C C . GLY A 1 961 ? -10.517 -23.920 30.521 1.00 91.44 961 GLY A C 1
ATOM 6864 O O . GLY A 1 961 ? -9.323 -24.175 30.338 1.00 91.44 961 GLY A O 1
ATOM 6865 N N . GLY A 1 962 ? -11.056 -22.740 30.193 1.00 95.50 962 GLY A N 1
ATOM 6866 C CA . GLY A 1 962 ? -10.305 -21.579 29.695 1.00 95.50 962 GLY A CA 1
ATOM 6867 C C . GLY A 1 962 ? -10.202 -20.424 30.703 1.00 95.50 962 GLY A C 1
ATOM 6868 O O . GLY A 1 962 ? -10.631 -20.525 31.853 1.00 95.50 962 GLY A O 1
ATOM 6869 N N . THR A 1 963 ? -9.643 -19.296 30.261 1.00 96.50 963 THR A N 1
ATOM 6870 C CA . THR A 1 963 ? -9.570 -18.028 31.008 1.00 96.50 963 THR A CA 1
ATOM 6871 C C . THR A 1 963 ? -10.277 -16.905 30.247 1.00 96.50 963 THR A C 1
ATOM 6873 O O . THR A 1 963 ? -10.015 -16.713 29.063 1.00 96.50 963 THR A O 1
ATOM 6876 N N . ALA A 1 964 ? -11.134 -16.132 30.916 1.00 96.06 964 ALA A N 1
ATOM 6877 C CA . ALA A 1 964 ? -11.790 -14.947 30.360 1.00 96.06 964 ALA A CA 1
ATOM 6878 C C . ALA A 1 964 ? -11.501 -13.711 31.227 1.00 96.06 964 ALA A C 1
ATOM 6880 O O . ALA A 1 964 ? -11.946 -13.621 32.371 1.00 96.06 964 ALA A O 1
ATOM 6881 N N . ASN A 1 965 ? -10.755 -12.754 30.676 1.00 95.38 965 ASN A N 1
ATOM 6882 C CA . ASN A 1 965 ? -10.434 -11.478 31.310 1.00 95.38 965 ASN A CA 1
ATOM 6883 C C . ASN A 1 965 ? -11.285 -10.366 30.691 1.00 95.38 965 ASN A C 1
ATOM 6885 O O . ASN A 1 965 ? -11.143 -10.085 29.504 1.00 95.38 965 ASN A O 1
ATOM 6889 N N . PHE A 1 966 ? -12.112 -9.706 31.490 1.00 94.25 966 PHE A N 1
ATOM 6890 C CA . PHE A 1 966 ? -12.924 -8.560 31.089 1.00 94.25 966 PHE A CA 1
ATOM 6891 C C . PHE A 1 966 ? -12.296 -7.243 31.584 1.00 94.25 966 PHE A C 1
ATOM 6893 O O . PHE A 1 966 ? -11.609 -7.219 32.611 1.00 94.25 966 PHE A O 1
ATOM 6900 N N . THR A 1 967 ? -12.501 -6.148 30.845 1.00 92.81 967 THR A N 1
ATOM 6901 C CA . THR A 1 967 ? -12.146 -4.776 31.268 1.00 92.81 967 THR A CA 1
ATOM 6902 C C . THR A 1 967 ? -13.386 -3.927 31.535 1.00 92.81 967 THR A C 1
ATOM 6904 O O . THR A 1 967 ? -14.464 -4.288 31.081 1.00 92.81 967 THR A O 1
ATOM 6907 N N . ASP A 1 968 ? -13.211 -2.777 32.197 1.00 92.44 968 ASP A N 1
ATOM 6908 C CA . ASP A 1 968 ? -14.298 -1.939 32.722 1.00 92.44 968 ASP A CA 1
ATOM 6909 C C . ASP A 1 968 ? -15.514 -1.787 31.784 1.00 92.44 968 ASP A C 1
ATOM 6911 O O . ASP A 1 968 ? -15.380 -1.363 30.632 1.00 92.44 968 ASP A O 1
ATOM 6915 N N . ASN A 1 969 ? -16.713 -1.971 32.344 1.00 91.12 969 ASN A N 1
ATOM 6916 C CA . ASN A 1 969 ? -18.024 -1.871 31.690 1.00 91.12 969 ASN A CA 1
ATOM 6917 C C . ASN A 1 969 ? -18.300 -2.975 30.648 1.00 91.12 969 ASN A C 1
ATOM 6919 O O . ASN A 1 969 ? -19.083 -2.775 29.712 1.00 91.12 969 ASN A O 1
ATOM 6923 N N . SER A 1 970 ? -17.681 -4.146 30.804 1.00 91.81 970 SER A N 1
ATOM 6924 C CA . SER A 1 970 ? -17.962 -5.311 29.967 1.00 91.81 970 SER A CA 1
ATOM 6925 C C . SER A 1 970 ? -19.357 -5.878 30.222 1.00 91.81 970 SER A C 1
ATOM 6927 O O . SER A 1 970 ? -19.878 -5.862 31.339 1.00 91.81 970 SER A O 1
ATOM 6929 N N . ARG A 1 971 ? -19.952 -6.466 29.180 1.00 91.69 971 ARG A N 1
ATOM 6930 C CA . ARG A 1 971 ? -21.215 -7.201 29.282 1.00 91.69 971 ARG A CA 1
ATOM 6931 C C . ARG A 1 971 ? -21.153 -8.471 28.447 1.00 91.69 971 ARG A C 1
ATOM 6933 O O . ARG A 1 971 ? -20.697 -8.372 27.312 1.00 91.69 971 ARG A O 1
ATOM 6940 N N . ALA A 1 972 ? -21.587 -9.615 28.992 1.00 93.69 972 ALA A N 1
ATOM 6941 C CA . ALA A 1 972 ? -21.636 -10.894 28.268 1.00 93.69 972 ALA A CA 1
ATOM 6942 C C . ALA A 1 972 ? -22.535 -11.976 28.902 1.00 93.69 972 ALA A C 1
ATOM 6944 O O . ALA A 1 972 ? -22.989 -11.859 30.043 1.00 93.69 972 ALA A O 1
ATOM 6945 N N . VAL A 1 973 ? -22.746 -13.063 28.151 1.00 94.25 973 VAL A N 1
ATOM 6946 C CA . VAL A 1 973 ? -23.242 -14.360 28.642 1.00 94.25 973 VAL A CA 1
ATOM 6947 C C . VAL A 1 973 ? -22.175 -15.424 28.374 1.00 94.25 973 VAL A C 1
ATOM 6949 O O . VAL A 1 973 ? -21.833 -15.661 27.217 1.00 94.25 973 VAL A O 1
ATOM 6952 N N . LEU A 1 974 ? -21.660 -16.067 29.421 1.00 95.69 974 LEU A N 1
ATOM 6953 C CA . LEU A 1 974 ? -20.663 -17.139 29.360 1.00 95.69 974 LEU A CA 1
ATOM 6954 C C . LEU A 1 974 ? -21.317 -18.483 29.699 1.00 95.69 974 LEU A C 1
ATOM 6956 O O . LEU A 1 974 ? -22.049 -18.589 30.682 1.00 95.69 974 LEU A O 1
ATOM 6960 N N . VAL A 1 975 ? -21.064 -19.499 28.872 1.00 95.56 975 VAL A N 1
ATOM 6961 C CA . VAL A 1 975 ? -21.628 -20.851 29.007 1.00 95.56 975 VAL A CA 1
ATOM 6962 C C . VAL A 1 975 ? -20.524 -21.911 28.956 1.00 95.56 975 VAL A C 1
ATOM 6964 O O . VAL A 1 975 ? -19.705 -21.888 28.038 1.00 95.56 975 VAL A O 1
ATOM 6967 N N . GLY A 1 976 ? -20.557 -22.878 29.871 1.00 94.81 976 GLY A N 1
ATOM 6968 C CA . GLY A 1 976 ? -19.608 -23.996 29.959 1.00 94.81 976 GLY A CA 1
ATOM 6969 C C . GLY A 1 976 ? -18.844 -24.014 31.284 1.00 94.81 976 GLY A C 1
ATOM 6970 O O . GLY A 1 976 ? -18.964 -23.083 32.073 1.00 94.81 976 GLY A O 1
ATOM 6971 N N . ASP A 1 977 ? -18.115 -25.101 31.544 1.00 94.69 977 ASP A N 1
ATOM 6972 C CA . ASP A 1 977 ? -17.646 -25.468 32.888 1.00 94.69 977 ASP A CA 1
ATOM 6973 C C . ASP A 1 977 ? -16.145 -25.197 33.137 1.00 94.69 977 ASP A C 1
ATOM 6975 O O . ASP A 1 977 ? -15.297 -25.289 32.242 1.00 94.69 977 ASP A O 1
ATOM 6979 N N . SER A 1 978 ? -15.796 -25.040 34.419 1.00 95.75 978 SER A N 1
ATOM 6980 C CA . SER A 1 978 ? -14.429 -25.008 34.965 1.00 95.75 978 SER A CA 1
ATOM 6981 C C . SER A 1 978 ? -13.521 -23.883 34.445 1.00 95.75 978 SER A C 1
ATOM 6983 O O . SER A 1 978 ? -12.305 -24.074 34.344 1.00 95.75 978 SER A O 1
ATOM 6985 N N . ASN A 1 979 ? -14.069 -22.715 34.111 1.00 96.06 979 ASN A N 1
ATOM 6986 C CA . ASN A 1 979 ? -13.283 -21.583 33.621 1.00 96.06 979 ASN A CA 1
ATOM 6987 C C . ASN A 1 979 ? -12.751 -20.684 34.757 1.00 96.06 979 ASN A C 1
ATOM 6989 O O . ASN A 1 979 ? -13.177 -20.729 35.915 1.00 96.06 979 ASN A O 1
ATOM 6993 N N 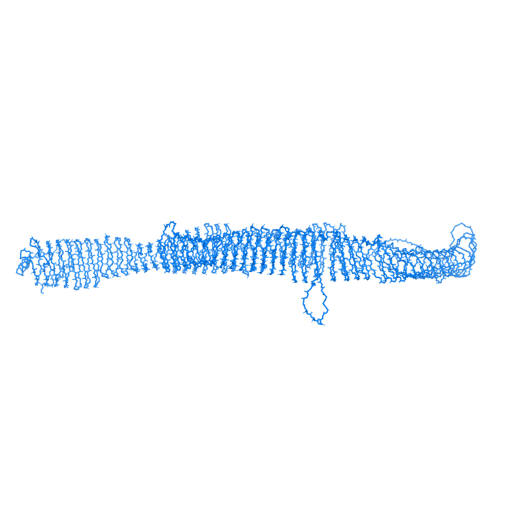. THR A 1 980 ? -11.755 -19.863 34.417 1.00 96.94 980 THR A N 1
ATOM 6994 C CA . THR A 1 980 ? -11.241 -18.779 35.268 1.00 96.94 980 THR A CA 1
ATOM 6995 C C . THR A 1 980 ? -11.702 -17.444 34.695 1.00 96.94 980 THR A C 1
ATOM 6997 O O . THR A 1 980 ? -11.300 -17.061 33.599 1.00 96.94 980 THR A O 1
ATOM 7000 N N . ILE A 1 981 ? -12.528 -16.714 35.436 1.00 97.06 981 ILE A N 1
ATOM 7001 C CA . ILE A 1 981 ? -13.138 -15.456 35.001 1.00 97.06 981 ILE A CA 1
ATOM 7002 C C . ILE A 1 981 ? -12.572 -14.309 35.838 1.00 97.06 981 ILE A C 1
ATOM 7004 O O . ILE A 1 981 ? -12.536 -14.379 37.068 1.00 97.06 981 ILE A O 1
ATOM 7008 N N . LYS A 1 982 ? -12.157 -13.224 35.185 1.00 96.44 982 LYS A N 1
ATOM 7009 C CA . LYS A 1 982 ? -11.675 -12.009 35.846 1.00 96.44 982 LYS A CA 1
ATOM 7010 C C . LYS A 1 982 ? -12.459 -10.791 35.371 1.00 96.44 982 LYS A C 1
ATOM 7012 O O . LYS A 1 982 ? -12.522 -10.553 34.170 1.00 96.44 982 LYS A O 1
ATOM 7017 N N . LEU A 1 983 ? -12.996 -10.022 36.318 1.00 94.94 983 LEU A N 1
ATOM 7018 C CA . LEU A 1 983 ? -13.739 -8.783 36.077 1.00 94.94 983 LEU A CA 1
ATOM 7019 C C . LEU A 1 983 ? -12.958 -7.553 36.567 1.00 94.94 983 LEU A C 1
ATOM 7021 O O . LEU A 1 983 ? -12.155 -7.632 37.511 1.00 94.94 983 LEU A O 1
ATOM 7025 N N . ALA A 1 984 ? -13.200 -6.432 35.894 1.00 93.25 984 ALA A N 1
ATOM 7026 C CA . ALA A 1 984 ? -12.680 -5.110 36.208 1.00 93.25 984 ALA A CA 1
ATOM 7027 C C . ALA A 1 984 ? -13.775 -4.285 36.914 1.00 93.25 984 ALA A C 1
ATOM 7029 O O . ALA A 1 984 ? -14.251 -4.770 37.928 1.00 93.25 984 ALA A O 1
ATOM 7030 N N . ASN A 1 985 ? -14.118 -3.056 36.498 1.00 92.94 985 ASN A N 1
ATOM 7031 C CA . ASN A 1 985 ? -15.153 -2.238 37.157 1.00 92.94 985 ASN A CA 1
ATOM 7032 C C . ASN A 1 985 ? -16.458 -2.122 36.352 1.00 92.94 985 ASN A C 1
ATOM 7034 O O . ASN A 1 985 ? -16.445 -1.731 35.185 1.00 92.94 985 ASN A O 1
ATOM 7038 N N . ASN A 1 986 ? -17.590 -2.235 37.049 1.00 92.56 986 ASN A N 1
ATOM 7039 C CA . ASN A 1 986 ? -18.957 -2.099 36.532 1.00 92.56 986 ASN A CA 1
ATOM 7040 C C . ASN A 1 986 ? -19.315 -3.151 35.465 1.00 92.56 986 ASN A C 1
ATOM 7042 O O . ASN A 1 986 ? -20.118 -2.877 34.568 1.00 92.56 986 ASN A O 1
ATOM 7046 N N . ASP A 1 987 ? -18.726 -4.344 35.552 1.00 93.31 987 ASP A N 1
ATOM 7047 C CA . ASP A 1 987 ? -18.999 -5.428 34.607 1.00 93.31 987 ASP A CA 1
ATOM 7048 C C . ASP A 1 987 ? -20.356 -6.094 34.900 1.00 93.31 987 ASP A C 1
ATOM 7050 O O . ASP A 1 987 ? -20.792 -6.184 36.049 1.00 93.31 987 ASP A O 1
ATOM 7054 N N . ASN A 1 988 ? -21.048 -6.579 33.865 1.00 93.00 988 ASN A N 1
ATOM 7055 C CA . ASN A 1 988 ? -22.338 -7.263 33.993 1.00 93.00 988 ASN A CA 1
ATOM 7056 C C . ASN A 1 988 ? -22.337 -8.577 33.194 1.00 93.00 988 ASN A C 1
ATOM 7058 O O . ASN A 1 988 ? -22.442 -8.584 31.966 1.00 93.00 988 ASN A O 1
ATOM 7062 N N . LEU A 1 989 ? -22.196 -9.698 33.900 1.00 95.44 989 LEU A N 1
ATOM 7063 C CA . LEU A 1 989 ? -21.959 -11.012 33.306 1.00 95.44 989 LEU A CA 1
ATOM 7064 C C . LEU A 1 989 ? -23.007 -12.028 33.779 1.00 95.44 989 LEU A C 1
ATOM 7066 O O . LEU A 1 989 ? -23.268 -12.172 34.974 1.00 95.44 989 LEU A O 1
ATOM 7070 N N . THR A 1 990 ? -23.571 -12.779 32.833 1.00 95.94 990 THR A N 1
ATOM 7071 C CA . THR A 1 990 ? -24.311 -14.014 33.131 1.00 95.94 990 THR A CA 1
ATOM 7072 C C . THR A 1 990 ? -23.387 -15.216 32.944 1.00 95.94 990 THR A C 1
ATOM 7074 O O . THR A 1 990 ? -22.757 -15.322 31.895 1.00 95.94 990 THR A O 1
ATOM 7077 N N . VAL A 1 991 ? -23.311 -16.118 33.924 1.00 96.56 991 VAL A N 1
ATOM 7078 C CA . VAL A 1 991 ? -22.461 -17.322 33.906 1.00 96.56 991 VAL A CA 1
ATOM 7079 C C . VAL A 1 991 ? -23.328 -18.571 34.075 1.00 96.56 991 VAL A C 1
ATOM 7081 O O . VAL A 1 991 ? -24.082 -18.681 35.043 1.00 96.56 991 VAL A O 1
ATOM 7084 N N . ILE A 1 992 ? -23.230 -19.499 33.123 1.00 96.25 992 ILE A N 1
ATOM 7085 C CA . ILE A 1 992 ? -24.009 -20.742 33.056 1.00 96.25 992 ILE A CA 1
ATOM 7086 C C . ILE A 1 992 ? -23.025 -21.913 32.950 1.00 96.25 992 ILE A C 1
ATOM 7088 O O . ILE A 1 992 ? -22.595 -22.272 31.852 1.00 96.25 992 ILE A O 1
ATOM 7092 N N . GLY A 1 993 ? -22.646 -22.489 34.087 1.00 95.62 993 GLY A N 1
ATOM 7093 C CA . GLY A 1 993 ? -21.580 -23.487 34.162 1.00 95.62 993 GLY A CA 1
ATOM 7094 C C . GLY A 1 993 ? -21.167 -23.800 35.594 1.00 95.62 993 GLY A C 1
ATOM 7095 O O . GLY A 1 993 ? -21.486 -23.051 36.510 1.00 95.62 993 GLY A O 1
ATOM 7096 N N . ASN A 1 994 ? -20.480 -24.924 35.775 1.00 96.25 994 ASN A N 1
ATOM 7097 C CA . ASN A 1 994 ? -20.105 -25.495 37.066 1.00 96.25 994 ASN A CA 1
ATOM 7098 C C . ASN A 1 994 ? -18.609 -25.319 37.352 1.00 96.25 994 ASN A C 1
ATOM 7100 O O . ASN A 1 994 ? -17.779 -25.406 36.445 1.00 96.25 994 ASN A O 1
ATOM 7104 N N . ASN A 1 995 ? -18.244 -25.228 38.633 1.00 97.00 995 ASN A N 1
ATOM 7105 C CA . ASN A 1 995 ? -16.853 -25.140 39.113 1.00 97.00 995 ASN A CA 1
ATOM 7106 C C . ASN A 1 995 ? -16.085 -23.889 38.630 1.00 97.00 995 ASN A C 1
ATOM 7108 O O . ASN A 1 995 ? -14.857 -23.901 38.514 1.00 97.00 995 ASN A O 1
ATOM 7112 N N . GLU A 1 996 ? -16.801 -22.800 38.356 1.00 97.94 996 GLU A N 1
ATOM 7113 C CA . GLU A 1 996 ? -16.227 -21.539 37.875 1.00 97.94 996 GLU A CA 1
ATOM 7114 C C . GLU A 1 996 ? -15.409 -20.815 38.955 1.00 97.94 996 GLU A C 1
ATOM 7116 O O . GLU A 1 996 ? -15.842 -20.685 40.103 1.00 97.94 996 GLU A O 1
ATOM 7121 N N . THR A 1 997 ? -14.231 -20.296 38.595 1.00 97.81 997 THR A N 1
ATOM 7122 C CA . THR A 1 997 ? -13.396 -19.472 39.488 1.00 97.81 997 THR A CA 1
ATOM 7123 C C . THR A 1 997 ? -13.435 -18.012 39.049 1.00 97.81 997 THR A C 1
ATOM 7125 O O . THR A 1 997 ? -12.770 -17.626 38.092 1.00 97.81 997 THR A O 1
ATOM 7128 N N . ILE A 1 998 ? -14.189 -17.183 39.771 1.00 97.69 998 ILE A N 1
ATOM 7129 C CA . ILE A 1 998 ? -14.459 -15.782 39.431 1.00 97.69 998 ILE A CA 1
ATOM 7130 C C . ILE A 1 998 ? -13.698 -14.840 40.370 1.00 97.69 998 ILE A C 1
ATOM 7132 O O . ILE A 1 998 ? -13.771 -14.961 41.593 1.00 97.69 998 ILE A O 1
ATOM 7136 N N . THR A 1 999 ? -12.982 -13.868 39.806 1.00 96.88 999 THR A N 1
ATOM 7137 C CA . THR A 1 999 ? -12.282 -12.801 40.537 1.00 96.88 999 THR A CA 1
ATOM 7138 C C . THR A 1 999 ? -12.755 -11.437 40.038 1.00 96.88 999 THR A C 1
ATOM 7140 O O . THR A 1 999 ? -12.350 -10.999 38.963 1.00 96.88 999 THR A O 1
ATOM 7143 N N . ALA A 1 1000 ? -13.598 -10.762 40.816 1.00 94.38 1000 ALA A N 1
ATOM 7144 C CA . ALA A 1 1000 ? -14.165 -9.454 40.495 1.00 94.38 1000 ALA A CA 1
ATOM 7145 C C . ALA A 1 1000 ? -13.598 -8.396 41.451 1.00 94.38 1000 ALA A C 1
ATOM 7147 O O . ALA A 1 1000 ? -14.045 -8.240 42.588 1.00 94.38 1000 ALA A O 1
ATOM 7148 N N . THR A 1 1001 ? -12.511 -7.750 41.022 1.00 80.50 1001 THR A N 1
ATOM 7149 C CA . THR A 1 1001 ? -11.713 -6.847 41.876 1.00 80.50 1001 THR A CA 1
ATOM 7150 C C . THR A 1 1001 ? -12.044 -5.365 41.725 1.00 80.50 1001 THR A C 1
ATOM 7152 O O . THR A 1 1001 ? -11.495 -4.560 42.483 1.00 80.50 1001 THR A O 1
ATOM 7155 N N . GLY A 1 1002 ? -12.881 -4.985 40.758 1.00 80.62 1002 GLY A N 1
ATOM 7156 C CA . GLY A 1 1002 ? -13.375 -3.618 40.661 1.00 80.62 1002 GLY A CA 1
ATOM 7157 C C . GLY A 1 1002 ? -14.598 -3.384 41.539 1.00 80.62 1002 GLY A C 1
ATOM 7158 O O . GLY A 1 1002 ? -14.812 -4.052 42.551 1.00 80.62 1002 GLY A O 1
ATOM 7159 N N . LYS A 1 1003 ? -15.363 -2.348 41.198 1.00 88.00 1003 LYS A N 1
ATOM 7160 C CA . LYS A 1 1003 ? -16.560 -1.926 41.936 1.00 88.00 1003 LYS A CA 1
ATOM 7161 C C . LYS A 1 1003 ? -17.805 -2.072 41.078 1.00 88.00 1003 LYS A C 1
ATOM 7163 O O . LYS A 1 1003 ? -17.754 -1.815 39.881 1.00 88.00 1003 LYS A O 1
ATOM 7168 N N . ASN A 1 1004 ? -18.934 -2.339 41.734 1.00 90.31 1004 ASN A N 1
ATOM 7169 C CA . ASN A 1 1004 ? -20.273 -2.413 41.141 1.00 90.31 1004 ASN A CA 1
ATOM 7170 C C . ASN A 1 1004 ? -20.478 -3.557 40.130 1.00 90.31 1004 ASN A C 1
ATOM 7172 O O . ASN A 1 1004 ? -21.443 -3.521 39.364 1.00 90.31 1004 ASN A O 1
ATOM 7176 N N . ASP A 1 1005 ? -19.613 -4.571 40.128 1.00 95.56 1005 ASP A N 1
ATOM 7177 C CA . ASP A 1 1005 ? -19.767 -5.721 39.237 1.00 95.56 1005 ASP A CA 1
ATOM 7178 C C . ASP A 1 1005 ? -21.039 -6.502 39.585 1.00 95.56 1005 ASP A C 1
ATOM 7180 O O . ASP A 1 1005 ? -21.371 -6.698 40.759 1.00 95.56 1005 ASP A O 1
ATOM 7184 N N . THR A 1 1006 ? -21.764 -6.935 38.557 1.00 95.31 1006 THR A N 1
ATOM 7185 C CA . THR A 1 1006 ? -23.034 -7.655 38.668 1.00 95.31 1006 THR A CA 1
ATOM 7186 C C . THR A 1 1006 ? -22.925 -9.016 37.989 1.00 95.31 1006 THR A C 1
ATOM 7188 O O . THR A 1 1006 ? -22.718 -9.112 36.781 1.00 95.31 1006 THR A O 1
ATOM 7191 N N . LEU A 1 1007 ? -23.108 -10.074 38.772 1.00 97.00 1007 LEU A N 1
ATOM 7192 C CA . LEU A 1 1007 ? -23.118 -11.459 38.316 1.00 97.00 1007 LEU A CA 1
ATOM 7193 C C . LEU A 1 1007 ? -24.542 -12.026 38.367 1.00 97.00 1007 LEU A C 1
ATOM 7195 O O . LEU A 1 1007 ? -25.238 -11.877 39.371 1.00 97.00 1007 LEU A O 1
ATOM 7199 N N . THR A 1 1008 ? -24.960 -12.720 37.310 1.00 96.38 1008 THR A N 1
ATOM 7200 C CA . THR A 1 1008 ? -26.111 -13.643 37.337 1.00 96.38 1008 THR A CA 1
ATOM 7201 C C . THR A 1 1008 ? -25.593 -15.049 37.074 1.00 96.38 1008 THR A C 1
ATOM 7203 O O . THR A 1 1008 ? -24.868 -15.246 36.103 1.00 96.38 1008 THR A O 1
ATOM 7206 N N . MET A 1 1009 ? -25.896 -16.015 37.937 1.00 94.81 1009 MET A N 1
ATOM 7207 C CA . MET A 1 1009 ? -25.190 -17.297 37.954 1.00 94.81 1009 MET A CA 1
ATOM 7208 C C . MET A 1 1009 ? -26.123 -18.495 38.080 1.00 94.81 1009 MET A C 1
ATOM 7210 O O . MET A 1 1009 ? -27.045 -18.495 38.894 1.00 94.81 1009 MET A O 1
ATOM 7214 N N . THR A 1 1010 ? -25.828 -19.527 37.287 1.00 91.88 1010 THR A N 1
ATOM 7215 C CA . THR A 1 1010 ? -26.467 -20.845 37.351 1.00 91.88 1010 THR A CA 1
ATOM 7216 C C . THR A 1 1010 ? -25.363 -21.907 37.330 1.00 91.88 1010 THR A C 1
ATOM 7218 O O . THR A 1 1010 ? -24.655 -22.011 36.323 1.00 91.88 1010 THR A O 1
ATOM 7221 N N . GLY A 1 1011 ? -25.191 -22.686 38.398 1.00 94.50 1011 GLY A N 1
ATOM 7222 C CA . GLY A 1 1011 ? -24.083 -23.646 38.477 1.00 94.50 1011 GLY A CA 1
ATOM 7223 C C . GLY A 1 1011 ? -23.868 -24.253 39.859 1.00 94.50 1011 GLY A C 1
ATOM 7224 O O . GLY A 1 1011 ? -24.443 -23.792 40.843 1.00 94.50 1011 GLY A O 1
ATOM 7225 N N . THR A 1 1012 ? -23.042 -25.296 39.927 1.00 96.00 1012 THR A N 1
ATOM 7226 C CA . THR A 1 1012 ? -22.559 -25.857 41.194 1.00 96.00 1012 THR A CA 1
ATOM 7227 C C . THR A 1 1012 ? -21.029 -25.915 41.274 1.00 96.00 1012 THR A C 1
ATOM 7229 O O . THR A 1 1012 ? -20.349 -26.437 40.388 1.00 96.00 1012 THR A O 1
ATOM 7232 N N . GLY A 1 1013 ? -20.483 -25.450 42.401 1.00 96.25 1013 GLY A N 1
ATOM 7233 C CA . GLY A 1 1013 ? -19.064 -25.550 42.756 1.00 96.25 1013 GLY A CA 1
ATOM 7234 C C . GLY A 1 1013 ? -18.280 -24.244 42.606 1.00 96.25 1013 GLY A C 1
ATOM 7235 O O . GLY A 1 1013 ? -17.050 -24.271 42.604 1.00 96.25 1013 GLY A O 1
ATOM 7236 N N . GLU A 1 1014 ? -18.957 -23.106 42.456 1.00 98.00 1014 GLU A N 1
ATOM 7237 C CA . GLU A 1 1014 ? -18.326 -21.847 42.063 1.00 98.00 1014 GLU A CA 1
ATOM 7238 C C . GLU A 1 1014 ? -17.523 -21.217 43.204 1.00 98.00 1014 GLU A C 1
ATOM 7240 O O . GLU A 1 1014 ? -17.895 -21.258 44.380 1.00 98.00 1014 GLU A O 1
ATOM 7245 N N . LYS A 1 1015 ? -16.419 -20.563 42.849 1.00 98.12 1015 LYS A N 1
ATOM 7246 C CA . LYS A 1 1015 ? -15.555 -19.833 43.771 1.00 98.12 1015 LYS A CA 1
ATOM 7247 C C . LYS A 1 1015 ? -15.447 -18.384 43.321 1.00 98.12 1015 LYS A C 1
ATOM 7249 O O . LYS A 1 1015 ? -14.755 -18.081 42.354 1.00 98.12 1015 LYS A O 1
ATOM 7254 N N . ILE A 1 1016 ? -16.086 -17.487 44.058 1.00 97.69 1016 ILE A N 1
ATOM 7255 C CA . ILE A 1 1016 ? -16.215 -16.071 43.721 1.00 97.69 1016 ILE A CA 1
ATOM 7256 C C . ILE A 1 1016 ? -15.411 -15.250 44.732 1.00 97.69 1016 ILE A C 1
ATOM 7258 O O . ILE A 1 1016 ? -15.613 -15.361 45.937 1.00 97.69 1016 ILE A O 1
ATOM 7262 N N . THR A 1 1017 ? -14.491 -14.415 44.258 1.00 97.31 1017 THR A N 1
ATOM 7263 C CA . THR A 1 1017 ? -13.749 -13.450 45.084 1.00 97.31 1017 THR A CA 1
ATOM 7264 C C . THR A 1 1017 ? -14.114 -12.043 44.629 1.00 97.31 1017 THR A C 1
ATOM 7266 O O . THR A 1 1017 ? -13.749 -11.661 43.518 1.00 97.31 1017 THR A O 1
ATOM 7269 N N . MET A 1 1018 ? -14.856 -11.292 45.448 1.00 95.69 1018 MET A N 1
ATOM 7270 C CA . MET A 1 1018 ? -15.398 -9.981 45.072 1.00 95.69 1018 MET A CA 1
ATOM 7271 C C . MET A 1 1018 ? -15.692 -9.069 46.267 1.00 95.69 1018 MET A C 1
ATOM 7273 O O . MET A 1 1018 ? -15.853 -9.530 47.397 1.00 95.69 1018 MET A O 1
ATOM 7277 N N . SER A 1 1019 ? -15.774 -7.755 46.054 1.00 94.69 1019 SER A N 1
ATOM 7278 C CA . SER A 1 1019 ? -16.165 -6.800 47.104 1.00 94.69 1019 SER A CA 1
ATOM 7279 C C . SER A 1 1019 ? -16.847 -5.567 46.518 1.00 94.69 1019 SER A C 1
ATOM 7281 O O . SER A 1 1019 ? -16.334 -4.977 45.571 1.00 94.69 1019 SER A O 1
ATOM 7283 N N . ASN A 1 1020 ? -17.929 -5.093 47.141 1.00 93.69 1020 ASN A N 1
ATOM 7284 C CA . ASN A 1 1020 ? -18.769 -3.994 46.632 1.00 93.69 1020 ASN A CA 1
ATOM 7285 C C . ASN A 1 1020 ? -19.442 -4.308 45.273 1.00 93.69 1020 ASN A C 1
ATOM 7287 O O . ASN A 1 1020 ? -19.584 -3.416 44.432 1.00 93.69 1020 ASN A O 1
ATOM 7291 N N . GLY A 1 1021 ? -19.832 -5.567 45.046 1.00 95.31 1021 GLY A N 1
ATOM 7292 C CA . GLY A 1 1021 ? -20.600 -5.994 43.869 1.00 95.31 1021 GLY A CA 1
ATOM 7293 C C . GLY A 1 1021 ? -21.907 -6.706 44.238 1.00 95.31 1021 GLY A C 1
ATOM 7294 O O . GLY A 1 1021 ? -22.291 -6.776 45.409 1.00 95.31 1021 GLY A O 1
ATOM 7295 N N . SER A 1 1022 ? -22.596 -7.249 43.235 1.00 96.44 1022 SER A N 1
ATOM 7296 C CA . SER A 1 1022 ? -23.852 -7.985 43.396 1.00 96.44 1022 SER A CA 1
ATOM 7297 C C . SER A 1 1022 ? -23.809 -9.341 42.686 1.00 96.44 1022 SER A C 1
ATOM 7299 O O . SER A 1 1022 ? -23.329 -9.431 41.560 1.00 96.44 1022 SER A O 1
ATOM 7301 N N . VAL A 1 1023 ? -24.371 -10.382 43.306 1.00 97.44 1023 VAL A N 1
ATOM 7302 C CA . VAL A 1 1023 ? -24.557 -11.709 42.690 1.00 97.44 1023 VAL A CA 1
ATOM 7303 C C . VAL A 1 1023 ? -26.010 -12.135 42.824 1.00 97.44 1023 VAL A C 1
ATOM 7305 O O . VAL A 1 1023 ? -26.575 -12.061 43.913 1.00 97.44 1023 VAL A O 1
ATOM 7308 N N . THR A 1 1024 ? -26.600 -12.599 41.727 1.00 97.62 1024 THR A N 1
ATOM 7309 C CA . THR A 1 1024 ? -27.904 -13.270 41.705 1.00 97.62 1024 THR A CA 1
ATOM 7310 C C . THR A 1 1024 ? -27.698 -14.719 41.289 1.00 97.62 1024 THR A C 1
ATOM 7312 O O . THR A 1 1024 ? -27.317 -14.983 40.151 1.00 97.62 1024 THR A O 1
ATOM 7315 N N . PHE A 1 1025 ? -27.946 -15.648 42.201 1.00 97.00 1025 PHE A N 1
ATOM 7316 C CA . PHE A 1 1025 ? -27.998 -17.076 41.920 1.00 97.00 1025 PHE A CA 1
ATOM 7317 C C . PHE A 1 1025 ? -29.419 -17.475 41.503 1.00 97.00 1025 PHE A C 1
ATOM 7319 O O . PHE A 1 1025 ? -30.400 -16.900 41.980 1.00 97.00 1025 PHE A O 1
ATOM 7326 N N . THR A 1 1026 ? -29.535 -18.441 40.595 1.00 96.06 1026 THR A N 1
ATOM 7327 C CA . THR A 1 1026 ? -30.809 -19.109 40.277 1.00 96.06 1026 THR A CA 1
ATOM 7328 C C . THR A 1 1026 ? -30.936 -20.425 41.033 1.00 96.06 1026 THR A C 1
ATOM 7330 O O . THR A 1 1026 ? -29.916 -21.007 41.385 1.00 96.06 1026 THR A O 1
ATOM 7333 N N . ASP A 1 1027 ? -32.157 -20.952 41.147 1.00 96.00 1027 ASP A N 1
ATOM 7334 C CA . ASP A 1 1027 ? -32.463 -22.224 41.814 1.00 96.00 1027 ASP A CA 1
ATOM 7335 C C . ASP A 1 1027 ? -31.424 -23.344 41.601 1.00 96.00 1027 ASP A C 1
ATOM 7337 O O . ASP A 1 1027 ? -31.089 -23.701 40.465 1.00 96.00 1027 ASP A O 1
ATOM 7341 N N . ASN A 1 1028 ? -31.067 -24.013 42.700 1.00 95.69 1028 ASN A N 1
ATOM 7342 C CA . ASN A 1 1028 ? -30.123 -25.131 42.801 1.00 95.69 1028 ASN A CA 1
ATOM 7343 C C . ASN A 1 1028 ? -28.646 -24.751 42.569 1.00 95.69 1028 ASN A C 1
ATOM 7345 O O . ASN A 1 1028 ? -27.855 -25.615 42.181 1.00 95.69 1028 ASN A O 1
ATOM 7349 N N . SER A 1 1029 ? -28.261 -23.495 42.813 1.00 97.69 1029 SER A N 1
ATOM 7350 C CA . SER A 1 1029 ? -26.862 -23.062 42.689 1.00 97.69 1029 SER A CA 1
ATOM 7351 C C . SER A 1 1029 ? -26.030 -23.342 43.948 1.00 97.69 1029 SER A C 1
ATOM 7353 O O . SER A 1 1029 ? -26.572 -23.387 45.058 1.00 97.69 1029 SER A O 1
ATOM 7355 N N . SER A 1 1030 ? -24.699 -23.475 43.833 1.00 97.19 1030 SER A N 1
ATOM 7356 C CA . SER A 1 1030 ? -23.855 -23.608 45.035 1.00 97.19 1030 SER A CA 1
ATOM 7357 C C . SER A 1 1030 ? -22.432 -23.045 44.943 1.00 97.19 1030 SER A C 1
ATOM 7359 O O . SER A 1 1030 ? -21.565 -23.655 44.318 1.00 97.19 1030 SER A O 1
ATOM 7361 N N . ALA A 1 1031 ? -22.149 -21.966 45.681 1.00 98.00 1031 ALA A N 1
ATOM 7362 C CA . ALA A 1 1031 ? -20.884 -21.234 45.595 1.00 98.00 1031 ALA A CA 1
ATOM 7363 C C . ALA A 1 1031 ? -20.176 -20.997 46.948 1.00 98.00 1031 ALA A C 1
ATOM 7365 O O . ALA A 1 1031 ? -20.747 -21.131 48.032 1.00 98.00 1031 ALA A O 1
ATOM 7366 N N . THR A 1 1032 ? -18.914 -20.574 46.875 1.00 98.25 1032 THR A N 1
ATOM 7367 C CA . THR A 1 1032 ? -18.175 -19.898 47.952 1.00 98.25 1032 THR A CA 1
ATOM 7368 C C . THR A 1 1032 ? -17.870 -18.465 47.522 1.00 98.25 1032 THR A C 1
ATOM 7370 O O . THR A 1 1032 ? -17.139 -18.265 46.553 1.00 98.25 1032 THR A O 1
ATOM 7373 N N . VAL A 1 1033 ? -18.406 -17.477 48.239 1.00 97.56 1033 VAL A N 1
ATOM 7374 C CA . VAL A 1 1033 ? -18.174 -16.042 48.018 1.00 97.56 1033 VAL A CA 1
ATOM 7375 C C . VAL A 1 1033 ? -17.222 -15.515 49.089 1.00 97.56 1033 VAL A C 1
ATOM 7377 O O . VAL A 1 1033 ? -17.493 -15.650 50.280 1.00 97.56 1033 VAL A O 1
ATOM 7380 N N . THR A 1 1034 ? -16.130 -14.881 48.665 1.00 97.06 1034 THR A N 1
ATOM 7381 C CA . THR A 1 1034 ? -15.114 -14.288 49.543 1.00 97.06 1034 THR A CA 1
ATOM 7382 C C . THR A 1 1034 ? -14.956 -12.794 49.270 1.00 97.06 1034 THR A C 1
ATOM 7384 O O . THR A 1 1034 ? -14.729 -12.392 48.127 1.00 97.06 1034 THR A O 1
ATOM 7387 N N . GLY A 1 1035 ? -14.986 -11.985 50.329 1.00 95.69 1035 GLY A N 1
ATOM 7388 C CA . GLY A 1 1035 ? -14.828 -10.528 50.302 1.00 95.69 1035 GLY A CA 1
ATOM 7389 C C . GLY A 1 1035 ? -16.080 -9.784 50.778 1.00 95.69 1035 GLY A C 1
ATOM 7390 O O . GLY A 1 1035 ? -17.116 -10.395 51.018 1.00 95.69 1035 GLY A O 1
ATOM 7391 N N . SER A 1 1036 ? -15.961 -8.465 50.960 1.00 95.56 1036 SER A N 1
ATOM 7392 C CA . SER A 1 1036 ? -16.867 -7.678 51.812 1.00 95.56 1036 SER A CA 1
ATOM 7393 C C . SER A 1 1036 ? -17.817 -6.731 51.068 1.00 95.56 1036 SER A C 1
ATOM 7395 O O . SER A 1 1036 ? -17.494 -6.220 49.992 1.00 95.56 1036 SER A O 1
ATOM 7397 N N . ASN A 1 1037 ? -18.933 -6.384 51.718 1.00 96.12 1037 ASN A N 1
ATOM 7398 C CA . ASN A 1 1037 ? -19.943 -5.417 51.254 1.00 96.12 1037 ASN A CA 1
ATOM 7399 C C . ASN A 1 1037 ? -20.669 -5.844 49.961 1.00 96.12 1037 ASN A C 1
ATOM 7401 O O . ASN A 1 1037 ? -20.921 -5.018 49.082 1.00 96.12 1037 ASN A O 1
ATOM 7405 N N . ASN A 1 1038 ? -20.964 -7.137 49.808 1.00 96.44 1038 ASN A N 1
ATOM 7406 C CA . ASN A 1 1038 ? -21.617 -7.676 48.608 1.00 96.44 1038 ASN A CA 1
ATOM 7407 C C . ASN A 1 1038 ? -23.142 -7.806 48.775 1.00 96.44 1038 ASN A C 1
ATOM 7409 O O . ASN A 1 1038 ? -23.631 -8.096 49.865 1.00 96.44 1038 ASN A O 1
ATOM 7413 N N . ASN A 1 1039 ? -23.902 -7.632 47.689 1.00 96.94 1039 ASN A N 1
ATOM 7414 C CA . ASN A 1 1039 ? -25.348 -7.882 47.649 1.00 96.94 1039 ASN A CA 1
ATOM 7415 C C . ASN A 1 1039 ? -25.627 -9.237 46.977 1.00 96.94 1039 ASN A C 1
ATOM 7417 O O . ASN A 1 1039 ? -25.437 -9.392 45.774 1.00 96.94 1039 ASN A O 1
ATOM 7421 N N . LEU A 1 1040 ? -26.056 -10.226 47.752 1.00 97.88 1040 LEU A N 1
ATOM 7422 C CA . LEU A 1 1040 ? -26.227 -11.614 47.326 1.00 97.88 1040 LEU A CA 1
ATOM 7423 C C . LEU A 1 1040 ? -27.720 -11.962 47.325 1.00 97.88 1040 LEU A C 1
ATOM 7425 O O . LEU A 1 1040 ? -28.395 -11.820 48.343 1.00 97.88 1040 LEU A O 1
ATOM 7429 N N . GLN A 1 1041 ? -28.244 -12.414 46.192 1.00 97.81 1041 GLN A N 1
ATOM 7430 C CA . GLN A 1 1041 ? -29.626 -12.868 46.035 1.00 97.81 1041 GLN A CA 1
ATOM 7431 C C . GLN A 1 1041 ? -29.626 -14.324 45.569 1.00 97.81 1041 GLN A C 1
ATOM 7433 O O . GLN A 1 1041 ? -28.874 -14.666 44.661 1.00 97.81 1041 GLN A O 1
ATOM 7438 N N . LEU A 1 1042 ? -30.435 -15.169 46.204 1.00 97.19 1042 LEU A N 1
ATOM 7439 C CA . LEU A 1 1042 ? -30.525 -16.605 45.931 1.00 97.19 1042 LEU A CA 1
ATOM 7440 C C . LEU A 1 1042 ? -31.882 -16.958 45.297 1.00 97.19 1042 LEU A C 1
ATOM 7442 O O . LEU A 1 1042 ? -32.876 -16.243 45.489 1.00 97.19 1042 LEU A O 1
ATOM 7446 N N . GLY A 1 1043 ? -31.890 -18.052 44.534 1.00 95.75 1043 GLY A N 1
ATOM 7447 C CA . GLY A 1 1043 ? -33.086 -18.758 44.088 1.00 95.75 1043 GLY A CA 1
ATOM 7448 C C . GLY A 1 1043 ? -33.585 -19.710 45.176 1.00 95.75 1043 GLY A C 1
ATOM 7449 O O . GLY A 1 1043 ? -33.463 -19.409 46.355 1.00 95.75 1043 GLY A O 1
ATOM 7450 N N . SER A 1 1044 ? -34.170 -20.846 44.792 1.00 96.12 1044 SER A N 1
ATOM 7451 C CA . SER A 1 1044 ? -34.579 -21.914 45.718 1.00 96.12 1044 SER A CA 1
ATOM 7452 C C . SER A 1 1044 ? -33.634 -23.117 45.705 1.00 96.12 1044 SER A C 1
ATOM 7454 O O . SER A 1 1044 ? -33.289 -23.639 44.644 1.00 96.12 1044 SER A O 1
ATOM 7456 N N . ASN A 1 1045 ? -33.385 -23.677 46.890 1.00 95.75 1045 ASN A N 1
ATOM 7457 C CA . ASN A 1 1045 ? -32.516 -24.833 47.157 1.00 95.75 1045 ASN A CA 1
ATOM 7458 C C . ASN A 1 1045 ? -31.017 -24.534 46.980 1.00 95.75 1045 ASN A C 1
ATOM 7460 O O . ASN A 1 1045 ? -30.221 -25.456 46.781 1.00 95.75 1045 ASN A O 1
ATOM 7464 N N . ASP A 1 1046 ? -30.628 -23.265 47.087 1.00 97.50 1046 ASP A N 1
ATOM 7465 C CA . ASP A 1 1046 ? -29.245 -22.831 46.893 1.00 97.50 1046 ASP A CA 1
ATOM 7466 C C . ASP A 1 1046 ? -28.369 -23.174 48.115 1.00 97.50 1046 ASP A C 1
ATOM 7468 O O . ASP A 1 1046 ? -28.849 -23.295 49.245 1.00 97.50 1046 ASP A O 1
ATOM 7472 N N . THR A 1 1047 ? -27.060 -23.358 47.915 1.00 97.31 1047 THR A N 1
ATOM 7473 C CA . THR A 1 1047 ? -26.104 -23.652 49.003 1.00 97.31 1047 THR A CA 1
ATOM 7474 C C . THR A 1 1047 ? -24.857 -22.776 48.905 1.00 97.31 1047 THR A C 1
ATOM 7476 O O . THR A 1 1047 ? -24.001 -22.990 48.054 1.00 97.31 1047 THR A O 1
ATOM 7479 N N . LEU A 1 1048 ? -24.726 -21.801 49.802 1.00 97.81 1048 LEU A N 1
ATOM 7480 C CA . LEU A 1 1048 ? -23.721 -20.743 49.720 1.00 97.81 1048 LEU A CA 1
ATOM 7481 C C . LEU A 1 1048 ? -22.844 -20.690 50.977 1.00 97.81 1048 LEU A C 1
ATOM 7483 O O . LEU A 1 1048 ? -23.345 -20.679 52.100 1.00 97.81 1048 LEU A O 1
ATOM 7487 N N . THR A 1 1049 ? -21.528 -20.595 50.791 1.00 98.19 1049 THR A N 1
ATOM 7488 C CA . THR A 1 1049 ? -20.585 -20.200 51.850 1.00 98.19 1049 THR A CA 1
ATOM 7489 C C . THR A 1 1049 ? -20.164 -18.751 51.625 1.00 98.19 1049 THR A C 1
ATOM 7491 O O . THR A 1 1049 ? -19.699 -18.421 50.538 1.00 98.19 1049 THR A O 1
ATOM 7494 N N . VAL A 1 1050 ? -20.319 -17.888 52.628 1.00 97.94 1050 VAL A N 1
ATOM 7495 C CA . VAL A 1 1050 ? -19.984 -16.457 52.570 1.00 97.94 1050 VAL A CA 1
ATOM 7496 C C . VAL A 1 1050 ? -18.884 -16.157 53.584 1.00 97.94 1050 VAL A C 1
ATOM 7498 O O . VAL A 1 1050 ? -19.038 -16.440 54.771 1.00 97.94 1050 VAL A O 1
ATOM 7501 N N . ILE A 1 1051 ? -17.770 -15.606 53.102 1.00 97.75 1051 ILE A N 1
ATOM 7502 C CA . ILE A 1 1051 ? -16.574 -15.274 53.883 1.00 97.75 1051 ILE A CA 1
ATOM 7503 C C . ILE A 1 1051 ? -16.262 -13.789 53.659 1.00 97.75 1051 ILE A C 1
ATOM 7505 O O . ILE A 1 1051 ? -15.536 -13.429 52.728 1.00 97.75 1051 ILE A O 1
ATOM 7509 N N . GLY A 1 1052 ? -16.830 -12.916 54.484 1.00 96.31 1052 GLY A N 1
ATOM 7510 C CA . GLY A 1 1052 ? -16.858 -11.478 54.221 1.00 96.31 1052 GLY A CA 1
ATOM 7511 C C . GLY A 1 1052 ? -17.175 -10.642 55.459 1.00 96.31 1052 GLY A C 1
ATOM 7512 O O . GLY A 1 1052 ? -16.839 -11.037 56.572 1.00 96.31 1052 GLY A O 1
ATOM 7513 N N . ASN A 1 1053 ? -17.695 -9.433 55.244 1.00 97.00 1053 ASN A N 1
ATOM 7514 C CA . ASN A 1 1053 ? -18.213 -8.543 56.286 1.00 97.00 1053 ASN A CA 1
ATOM 7515 C C . ASN A 1 1053 ? -19.172 -7.526 55.646 1.00 97.00 1053 ASN A C 1
ATOM 7517 O O . ASN A 1 1053 ? -18.763 -6.789 54.737 1.00 97.00 1053 ASN A O 1
ATOM 7521 N N . ASN A 1 1054 ? -20.352 -7.346 56.237 1.00 97.56 1054 ASN A N 1
ATOM 7522 C CA . ASN A 1 1054 ? -21.394 -6.397 55.809 1.00 97.56 1054 ASN A CA 1
ATOM 7523 C C . ASN A 1 1054 ? -22.032 -6.738 54.444 1.00 97.56 1054 ASN A C 1
ATOM 7525 O O . ASN A 1 1054 ? -22.442 -5.851 53.689 1.00 97.56 1054 ASN A O 1
ATOM 7529 N N . GLU A 1 1055 ? -22.130 -8.021 54.119 1.00 98.12 1055 GLU A N 1
ATOM 7530 C CA . GLU A 1 1055 ? -22.957 -8.533 53.040 1.00 98.12 1055 GLU A CA 1
ATOM 7531 C C . GLU A 1 1055 ? -24.447 -8.311 53.326 1.00 98.12 1055 GLU A C 1
ATOM 7533 O O . GLU A 1 1055 ? -24.945 -8.401 54.454 1.00 98.12 1055 GLU A O 1
ATOM 7538 N N . LYS A 1 1056 ? -25.191 -8.075 52.248 1.00 98.12 1056 LYS A N 1
ATOM 7539 C CA . LYS A 1 1056 ? -26.648 -8.087 52.231 1.00 98.12 1056 LYS A CA 1
ATOM 7540 C C . LYS A 1 1056 ? -27.102 -9.336 51.486 1.00 98.12 1056 LYS A C 1
ATOM 7542 O O . LYS A 1 1056 ? -26.879 -9.435 50.285 1.00 98.12 1056 LYS A O 1
ATOM 7547 N N . ILE A 1 1057 ? -27.745 -10.271 52.176 1.00 98.31 1057 ILE A N 1
ATOM 7548 C CA . ILE A 1 1057 ? -28.130 -11.581 51.644 1.00 98.31 1057 ILE A CA 1
ATOM 7549 C C . ILE A 1 1057 ? -29.656 -11.703 51.606 1.00 98.31 1057 ILE A C 1
ATOM 7551 O O . ILE A 1 1057 ? -30.327 -11.509 52.618 1.00 98.31 1057 ILE A O 1
ATOM 7555 N N . THR A 1 1058 ? -30.211 -12.047 50.446 1.00 97.56 1058 THR A N 1
ATOM 7556 C CA . THR A 1 1058 ? -31.645 -12.292 50.234 1.00 97.56 1058 THR A CA 1
ATOM 7557 C C . THR A 1 1058 ? -31.840 -13.734 49.761 1.00 97.56 1058 THR A C 1
ATOM 7559 O O . THR A 1 1058 ? -31.626 -14.037 48.592 1.00 97.56 1058 THR A O 1
ATOM 7562 N N . ALA A 1 1059 ? -32.231 -14.612 50.682 1.00 95.88 1059 ALA A N 1
ATOM 7563 C CA . ALA A 1 1059 ? -32.397 -16.058 50.521 1.00 95.88 1059 ALA A CA 1
ATOM 7564 C C . ALA A 1 1059 ? -33.850 -16.460 50.832 1.00 95.88 1059 ALA A C 1
ATOM 7566 O O . ALA A 1 1059 ? -34.153 -17.139 51.811 1.00 95.88 1059 ALA A O 1
ATOM 7567 N N . THR A 1 1060 ? -34.780 -15.900 50.053 1.00 89.06 1060 THR A N 1
ATOM 7568 C CA . THR A 1 1060 ? -36.233 -16.091 50.247 1.00 89.06 1060 THR A CA 1
ATOM 7569 C C . THR A 1 1060 ? -36.795 -17.285 49.472 1.00 89.06 1060 THR A C 1
ATOM 7571 O O . THR A 1 1060 ? -38.001 -17.533 49.529 1.00 89.06 1060 THR A O 1
ATOM 7574 N N . GLY A 1 1061 ? -35.939 -18.027 48.762 1.00 86.81 1061 GLY A N 1
ATOM 7575 C CA . GLY A 1 1061 ? -36.288 -19.317 48.191 1.00 86.81 1061 GLY A CA 1
ATOM 7576 C C . GLY A 1 1061 ? -36.386 -20.397 49.266 1.00 86.81 1061 GLY A C 1
ATOM 7577 O O . GLY A 1 1061 ? -35.883 -20.274 50.382 1.00 86.81 1061 GLY A O 1
ATOM 7578 N N . SER A 1 1062 ? -37.093 -21.479 48.950 1.00 90.12 1062 SER A N 1
ATOM 7579 C CA . SER A 1 1062 ? -37.264 -22.579 49.902 1.00 90.12 1062 SER A CA 1
ATOM 7580 C C . SER A 1 1062 ? -36.013 -23.456 49.973 1.00 90.12 1062 SER A C 1
ATOM 7582 O O . SER A 1 1062 ? -35.483 -23.834 48.930 1.00 90.12 1062 SER A O 1
ATOM 7584 N N . ASN A 1 1063 ? -35.652 -23.915 51.176 1.00 93.25 1063 ASN A N 1
ATOM 7585 C CA . ASN A 1 1063 ? -34.558 -24.862 51.446 1.00 93.25 1063 ASN A CA 1
ATOM 7586 C C . ASN A 1 1063 ? -33.128 -24.336 51.215 1.00 93.25 1063 ASN A C 1
ATOM 7588 O O . ASN A 1 1063 ? -32.202 -25.154 51.130 1.00 93.25 1063 ASN A O 1
ATOM 7592 N N . ASP A 1 1064 ? -32.934 -23.019 51.147 1.00 97.25 1064 ASP A N 1
ATOM 7593 C CA . ASP A 1 1064 ? -31.606 -22.417 51.003 1.00 97.25 1064 ASP A CA 1
ATOM 7594 C C . ASP A 1 1064 ? -30.708 -22.729 52.214 1.00 97.25 1064 ASP A C 1
ATOM 7596 O O . ASP A 1 1064 ? -31.171 -22.873 53.354 1.00 97.25 1064 ASP A O 1
ATOM 7600 N N . ARG A 1 1065 ? -29.399 -22.856 51.974 1.00 97.75 1065 ARG A N 1
ATOM 7601 C CA . ARG A 1 1065 ? -28.390 -23.186 52.991 1.00 97.75 1065 ARG A CA 1
ATOM 7602 C C . ARG A 1 1065 ? -27.247 -22.185 52.956 1.00 97.75 1065 ARG A C 1
ATOM 7604 O O . ARG A 1 1065 ? -26.451 -22.190 52.023 1.00 97.75 1065 ARG A O 1
ATOM 7611 N N . LEU A 1 1066 ? -27.127 -21.374 54.001 1.00 98.06 1066 LEU A N 1
ATOM 7612 C CA . LEU A 1 1066 ? -26.002 -20.459 54.180 1.00 98.06 1066 LEU A CA 1
ATOM 7613 C C . LEU A 1 1066 ? -25.003 -21.002 55.206 1.00 98.06 1066 LEU A C 1
ATOM 7615 O O . LEU A 1 1066 ? -25.393 -21.455 56.283 1.00 98.06 1066 LEU A O 1
ATOM 7619 N N . THR A 1 1067 ? -23.713 -20.882 54.905 1.00 98.00 1067 THR A N 1
ATOM 7620 C CA . THR A 1 1067 ? -22.630 -20.886 55.899 1.00 98.00 1067 THR A CA 1
ATOM 7621 C C . THR A 1 1067 ? -22.002 -19.498 55.916 1.00 98.00 1067 THR A C 1
ATOM 7623 O O . THR A 1 1067 ? -21.565 -19.026 54.872 1.00 98.00 1067 THR A O 1
ATOM 7626 N N . ILE A 1 1068 ? -21.983 -18.836 57.070 1.00 97.81 1068 ILE A N 1
ATOM 7627 C CA . ILE A 1 1068 ? -21.557 -17.443 57.227 1.00 97.81 1068 ILE A CA 1
ATOM 7628 C C . ILE A 1 1068 ? -20.316 -17.373 58.118 1.00 97.81 1068 ILE A C 1
ATOM 7630 O O . ILE A 1 1068 ? -20.330 -17.854 59.253 1.00 97.81 1068 ILE A O 1
ATOM 7634 N N . THR A 1 1069 ? -19.276 -16.717 57.607 1.00 96.31 1069 THR A N 1
ATOM 7635 C CA . THR A 1 1069 ? -18.058 -16.334 58.325 1.00 96.31 1069 THR A CA 1
ATOM 7636 C C . THR A 1 1069 ? -17.825 -14.843 58.088 1.00 96.31 1069 THR A C 1
ATOM 7638 O O . THR A 1 1069 ? -17.174 -14.460 57.116 1.00 96.31 1069 THR A O 1
ATOM 7641 N N . GLY A 1 1070 ? -18.391 -13.995 58.949 1.00 95.94 1070 GLY A N 1
ATOM 7642 C CA . GLY A 1 1070 ? -18.368 -12.543 58.749 1.00 95.94 1070 GLY A CA 1
ATOM 7643 C C . GLY A 1 1070 ? -19.075 -11.747 59.840 1.00 95.94 1070 GLY A C 1
ATOM 7644 O O . GLY A 1 1070 ? -19.794 -12.306 60.674 1.00 95.94 1070 GLY A O 1
ATOM 7645 N N . THR A 1 1071 ? -18.834 -10.435 59.866 1.00 96.44 1071 THR A N 1
ATOM 7646 C CA . THR A 1 1071 ? -19.464 -9.505 60.810 1.00 96.44 1071 THR A CA 1
ATOM 7647 C C . THR A 1 1071 ? -20.207 -8.359 60.124 1.00 96.44 1071 THR A C 1
ATOM 7649 O O . THR A 1 1071 ? -19.683 -7.692 59.232 1.00 96.44 1071 THR A O 1
ATOM 7652 N N . GLY A 1 1072 ? -21.410 -8.072 60.630 1.00 96.44 1072 GLY A N 1
ATOM 7653 C CA . GLY A 1 1072 ? -22.266 -6.985 60.149 1.00 96.44 1072 GLY A CA 1
ATOM 7654 C C . GLY A 1 1072 ? -23.322 -7.404 59.123 1.00 96.44 1072 GLY A C 1
ATOM 7655 O O . GLY A 1 1072 ? -23.936 -6.529 58.515 1.00 96.44 1072 GLY A O 1
ATOM 7656 N N . GLU A 1 1073 ? -23.560 -8.705 58.932 1.00 98.19 1073 GLU A N 1
ATOM 7657 C CA . GLU A 1 1073 ? -24.394 -9.196 57.826 1.00 98.19 1073 GLU A CA 1
ATOM 7658 C C . GLU A 1 1073 ? -25.871 -8.799 57.964 1.00 98.19 1073 GLU A C 1
ATOM 7660 O O . GLU A 1 1073 ? -26.441 -8.794 59.059 1.00 98.19 1073 GLU A O 1
ATOM 7665 N N . SER A 1 1074 ? -26.529 -8.523 56.839 1.00 97.88 1074 SER A N 1
ATOM 7666 C CA . SER A 1 1074 ? -27.971 -8.277 56.767 1.00 97.88 1074 SER A CA 1
ATOM 7667 C C . SER A 1 1074 ? -28.633 -9.368 55.933 1.00 97.88 1074 SER A C 1
ATOM 7669 O O . SER A 1 1074 ? -28.460 -9.417 54.720 1.00 97.88 1074 SER A O 1
ATOM 7671 N N . ILE A 1 1075 ? -29.377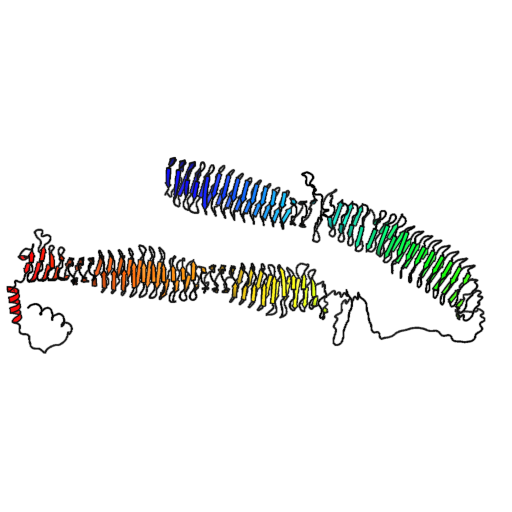 -10.261 56.583 1.00 98.12 1075 ILE A N 1
ATOM 7672 C CA . ILE A 1 1075 ? -29.938 -11.471 55.979 1.00 98.12 1075 ILE A CA 1
ATOM 7673 C C . ILE A 1 1075 ? -31.467 -11.382 55.969 1.00 98.12 1075 ILE A C 1
ATOM 7675 O O . ILE A 1 1075 ? -32.101 -11.081 56.981 1.00 98.12 1075 ILE A O 1
ATOM 7679 N N . SER A 1 1076 ? -32.078 -11.681 54.828 1.00 97.19 1076 SER A N 1
ATOM 7680 C CA . SER A 1 1076 ? -33.516 -11.914 54.700 1.00 97.19 1076 SER A CA 1
ATOM 7681 C C . SER A 1 1076 ? -33.731 -13.317 54.153 1.00 97.19 1076 SER A C 1
ATOM 7683 O O . SER A 1 1076 ? -33.296 -13.608 53.042 1.00 97.19 1076 SER A O 1
ATOM 7685 N N . MET A 1 1077 ? -34.320 -14.201 54.958 1.00 95.75 1077 MET A N 1
ATOM 7686 C CA . MET A 1 1077 ? -34.455 -15.627 54.660 1.00 95.75 1077 MET A CA 1
ATOM 7687 C C . MET A 1 1077 ? -35.804 -16.152 55.147 1.00 95.75 1077 MET A C 1
ATOM 7689 O O . MET A 1 1077 ? -36.330 -15.678 56.153 1.00 95.75 1077 MET A O 1
ATOM 7693 N N . SER A 1 1078 ? -36.392 -17.136 54.469 1.00 93.81 1078 SER A N 1
ATOM 7694 C CA . SER A 1 1078 ? -37.568 -17.840 55.001 1.00 93.81 1078 SER A CA 1
ATOM 7695 C C . SER A 1 1078 ? -37.599 -19.296 54.553 1.00 93.81 1078 SER A C 1
ATOM 7697 O O . SER A 1 1078 ? -37.358 -19.584 53.387 1.00 93.81 1078 SER A O 1
ATOM 7699 N N . ASN A 1 1079 ? -37.953 -20.216 55.455 1.00 94.06 1079 ASN A N 1
ATOM 7700 C CA . ASN A 1 1079 ? -37.922 -21.669 55.208 1.00 94.06 1079 ASN A CA 1
ATOM 7701 C C . ASN A 1 1079 ? -36.534 -22.197 54.766 1.00 94.06 1079 ASN A C 1
ATOM 7703 O O . ASN A 1 1079 ? -36.442 -23.181 54.023 1.00 94.06 1079 ASN A O 1
ATOM 7707 N N . GLY A 1 1080 ? -35.459 -21.534 55.204 1.00 95.88 1080 GLY A N 1
ATOM 7708 C CA . GLY A 1 1080 ? -34.074 -21.896 54.906 1.00 95.88 1080 GLY A CA 1
ATOM 7709 C C . GLY A 1 1080 ? -33.294 -22.338 56.146 1.00 95.88 1080 GLY A C 1
ATOM 7710 O O . GLY A 1 1080 ? -33.846 -22.580 57.226 1.00 95.88 1080 GLY A O 1
ATOM 7711 N N . SER A 1 1081 ? -31.975 -22.435 55.998 1.00 96.38 1081 SER A N 1
ATOM 7712 C CA . SER A 1 1081 ? -31.056 -22.673 57.110 1.00 96.38 1081 SER A CA 1
ATOM 7713 C C . SER A 1 1081 ? -29.780 -21.839 57.013 1.00 96.38 1081 SER A C 1
ATOM 7715 O O . SER A 1 1081 ? -29.231 -21.643 55.929 1.00 96.38 1081 SER A O 1
ATOM 7717 N N . ALA A 1 1082 ? -29.286 -21.375 58.160 1.00 97.31 1082 ALA A N 1
ATOM 7718 C CA . ALA A 1 1082 ? -28.073 -20.570 58.267 1.00 97.31 1082 ALA A CA 1
ATOM 7719 C C . ALA A 1 1082 ? -27.162 -21.115 59.373 1.00 97.31 1082 ALA A C 1
ATOM 7721 O O . ALA A 1 1082 ? -27.582 -21.244 60.521 1.00 97.31 1082 ALA A O 1
ATOM 7722 N N . THR A 1 1083 ? -25.910 -21.423 59.040 1.00 97.25 1083 THR A N 1
ATOM 7723 C CA . THR A 1 1083 ? -24.863 -21.787 60.003 1.00 97.25 1083 THR A CA 1
ATOM 7724 C C . THR A 1 1083 ? -23.841 -20.667 60.085 1.00 97.25 1083 THR A C 1
ATOM 7726 O O . THR A 1 1083 ? -23.175 -20.368 59.101 1.00 97.25 1083 THR A O 1
ATOM 7729 N N . PHE A 1 1084 ? -23.688 -20.076 61.259 1.00 96.56 1084 PHE A N 1
ATOM 7730 C CA . PHE A 1 1084 ? -22.645 -19.106 61.558 1.00 96.56 1084 PHE A CA 1
ATOM 7731 C C . PHE A 1 1084 ? -21.427 -19.827 62.151 1.00 96.56 1084 PHE A C 1
ATOM 7733 O O . PHE A 1 1084 ? -21.568 -20.804 62.893 1.00 96.56 1084 PHE A O 1
ATOM 7740 N N . THR A 1 1085 ? -20.226 -19.390 61.776 1.00 96.12 1085 THR A N 1
ATOM 7741 C CA . THR A 1 1085 ? -18.957 -19.852 62.366 1.00 96.12 1085 THR A CA 1
ATOM 7742 C C . THR A 1 1085 ? -18.488 -18.893 63.456 1.00 96.12 1085 THR A C 1
ATOM 7744 O O . THR A 1 1085 ? -18.792 -17.711 63.360 1.00 96.12 1085 THR A O 1
ATOM 7747 N N . ASP A 1 1086 ? -17.667 -19.362 64.400 1.00 95.69 1086 ASP A N 1
ATOM 7748 C CA . ASP A 1 1086 ? -17.159 -18.571 65.533 1.00 95.69 1086 ASP A CA 1
ATOM 7749 C C . ASP A 1 1086 ? -16.814 -17.099 65.210 1.00 95.69 1086 ASP A C 1
ATOM 7751 O O . ASP A 1 1086 ? -16.014 -16.810 64.313 1.00 95.69 1086 ASP A O 1
ATOM 7755 N N . ASN A 1 1087 ? -17.294 -16.193 66.066 1.00 95.44 1087 ASN A N 1
ATOM 7756 C CA . ASN A 1 1087 ? -17.133 -14.734 66.020 1.00 95.44 1087 ASN A CA 1
ATOM 7757 C C . ASN A 1 1087 ? -17.891 -14.039 64.870 1.00 95.44 1087 ASN A C 1
ATOM 7759 O O . ASN A 1 1087 ? -17.509 -12.937 64.467 1.00 95.44 1087 ASN A O 1
ATOM 7763 N N . SER A 1 1088 ? -18.958 -14.648 64.345 1.00 97.44 1088 SER A N 1
ATOM 7764 C CA . SER A 1 1088 ? -19.787 -14.020 63.306 1.00 97.44 1088 SER A CA 1
ATOM 7765 C C . SER A 1 1088 ? -20.851 -13.089 63.892 1.00 97.44 1088 SER A C 1
ATOM 7767 O O . SER A 1 1088 ? -21.262 -13.219 65.047 1.00 97.44 1088 SER A O 1
ATOM 7769 N N . SER A 1 1089 ? -21.361 -12.144 63.097 1.00 96.56 1089 SER A N 1
ATOM 7770 C CA . SER A 1 1089 ? -22.521 -11.348 63.518 1.00 96.56 1089 SER A CA 1
ATOM 7771 C C . SER A 1 1089 ? -23.424 -10.888 62.383 1.00 96.56 1089 SER A C 1
ATOM 7773 O O . SER A 1 1089 ? -22.950 -10.487 61.323 1.00 96.56 1089 SER A O 1
ATOM 7775 N N . ALA A 1 1090 ? -24.737 -10.915 62.631 1.00 97.75 1090 ALA A N 1
ATOM 7776 C CA . ALA A 1 1090 ? -25.749 -10.605 61.627 1.00 97.75 1090 ALA A CA 1
ATOM 7777 C C . ALA A 1 1090 ? -27.061 -10.055 62.212 1.00 97.75 1090 ALA A C 1
ATOM 7779 O O . ALA A 1 1090 ? -27.369 -10.195 63.398 1.00 97.75 1090 ALA A O 1
ATOM 7780 N N . THR A 1 1091 ? -27.872 -9.467 61.337 1.00 97.69 1091 THR A N 1
ATOM 7781 C CA . THR A 1 1091 ? -29.306 -9.237 61.527 1.00 97.69 1091 THR A CA 1
ATOM 7782 C C . THR A 1 1091 ? -30.074 -10.061 60.501 1.00 97.69 1091 THR A C 1
ATOM 7784 O O . THR A 1 1091 ? -29.944 -9.819 59.305 1.00 97.69 1091 THR A O 1
ATOM 7787 N N . LEU A 1 1092 ? -30.871 -11.018 60.968 1.00 96.94 1092 LEU A N 1
ATOM 7788 C CA . LEU A 1 1092 ? -31.709 -11.906 60.170 1.00 96.94 1092 LEU A CA 1
ATOM 7789 C C . LEU A 1 1092 ? -33.181 -11.478 60.250 1.00 96.94 1092 LEU A C 1
ATOM 7791 O O . LEU A 1 1092 ? -33.677 -11.097 61.310 1.00 96.94 1092 LEU A O 1
ATOM 7795 N N . THR A 1 1093 ? -33.874 -11.552 59.118 1.00 95.44 1093 THR A N 1
ATOM 7796 C CA . THR A 1 1093 ? -35.300 -11.243 58.963 1.00 95.44 1093 THR A CA 1
ATOM 7797 C C . THR A 1 1093 ? -36.019 -12.369 58.221 1.00 95.44 1093 THR A C 1
ATOM 7799 O O . THR A 1 1093 ? -35.414 -12.999 57.352 1.00 95.44 1093 THR A O 1
ATOM 7802 N N . GLY A 1 1094 ? -37.305 -12.571 58.518 1.00 94.31 1094 GLY A N 1
ATOM 7803 C CA . GLY A 1 1094 ? -38.162 -13.568 57.865 1.00 94.31 1094 GLY A CA 1
ATOM 7804 C C . GLY A 1 1094 ? -38.273 -14.891 58.630 1.00 94.31 1094 GLY A C 1
ATOM 7805 O O . GLY A 1 1094 ? -37.499 -15.151 59.550 1.00 94.31 1094 GLY A O 1
ATOM 7806 N N . ASP A 1 1095 ? -39.266 -15.699 58.250 1.00 94.38 1095 ASP A N 1
ATOM 7807 C CA . ASP A 1 1095 ? -39.882 -16.707 59.123 1.00 94.38 1095 ASP A CA 1
ATOM 7808 C C . ASP A 1 1095 ? -39.364 -18.149 58.920 1.00 94.38 1095 ASP A C 1
ATOM 7810 O O . ASP A 1 1095 ? -38.971 -18.563 57.824 1.00 94.38 1095 ASP A O 1
ATOM 7814 N N . SER A 1 1096 ? -39.517 -18.978 59.959 1.00 95.50 1096 SER A N 1
ATOM 7815 C CA . SER A 1 1096 ? -39.401 -20.450 59.913 1.00 95.50 1096 SER A CA 1
ATOM 7816 C C . SER A 1 1096 ? -38.018 -20.979 59.504 1.00 95.50 1096 SER A C 1
ATOM 7818 O O . SER A 1 1096 ? -37.899 -21.993 58.813 1.00 95.50 1096 SER A O 1
ATOM 7820 N N . ASN A 1 1097 ? -36.959 -20.296 59.942 1.00 95.62 1097 ASN A N 1
ATOM 7821 C CA . ASN A 1 1097 ? -35.574 -20.631 59.599 1.00 95.62 1097 ASN A CA 1
ATOM 7822 C C . ASN A 1 1097 ? -34.896 -21.556 60.628 1.00 95.62 1097 ASN A C 1
ATOM 7824 O O . ASN A 1 1097 ? -35.115 -21.437 61.836 1.00 95.62 1097 ASN A O 1
ATOM 7828 N N . ALA A 1 1098 ? -34.018 -22.448 60.157 1.00 96.19 1098 ALA A N 1
ATOM 7829 C CA . ALA A 1 1098 ? -33.171 -23.295 61.003 1.00 96.19 1098 ALA A CA 1
ATOM 7830 C C . ALA A 1 1098 ? -31.756 -22.699 61.136 1.00 96.19 1098 ALA A C 1
ATOM 7832 O O . ALA A 1 1098 ? -30.956 -22.732 60.202 1.00 96.19 1098 ALA A O 1
ATOM 7833 N N . ILE A 1 1099 ? -31.438 -22.147 62.303 1.00 97.44 1099 ILE A N 1
ATOM 7834 C CA . ILE A 1 1099 ? -30.230 -21.354 62.543 1.00 97.44 1099 ILE A CA 1
ATOM 7835 C C . ILE A 1 1099 ? -29.282 -22.118 63.473 1.00 97.44 1099 ILE A C 1
ATOM 7837 O O . ILE A 1 1099 ? -29.708 -22.671 64.486 1.00 97.44 1099 ILE A O 1
ATOM 7841 N N . LYS A 1 1100 ? -27.984 -22.119 63.167 1.00 96.56 1100 LYS A N 1
ATOM 7842 C CA . LYS A 1 1100 ? -26.926 -22.677 64.017 1.00 96.56 1100 LYS A CA 1
ATOM 7843 C C . LYS A 1 1100 ? -25.828 -21.644 64.259 1.00 96.56 1100 LYS A C 1
ATOM 7845 O O . LYS A 1 1100 ? -25.403 -21.009 63.301 1.00 96.56 1100 LYS A O 1
ATOM 7850 N N . LEU A 1 1101 ? -25.352 -21.517 65.500 1.00 95.56 1101 LEU A N 1
ATOM 7851 C CA . LEU A 1 1101 ? -24.236 -20.627 65.861 1.00 95.56 1101 LEU A CA 1
ATOM 7852 C C . LEU A 1 1101 ? -22.964 -21.394 66.256 1.00 95.56 1101 LEU A C 1
ATOM 7854 O O . LEU A 1 1101 ? -23.034 -22.508 66.804 1.00 95.56 1101 LEU A O 1
ATOM 7858 N N . GLY A 1 1102 ? -21.825 -20.760 65.969 1.00 94.06 1102 GLY A N 1
ATOM 7859 C CA . GLY A 1 1102 ? -20.506 -21.056 66.518 1.00 94.06 1102 GLY A CA 1
ATOM 7860 C C . GLY A 1 1102 ? -20.364 -20.456 67.917 1.00 94.06 1102 GLY A C 1
ATOM 7861 O O . GLY A 1 1102 ? -21.336 -20.436 68.663 1.00 94.06 1102 GLY A O 1
ATOM 7862 N N . SER A 1 1103 ? -19.154 -20.029 68.291 1.00 94.62 1103 SER A N 1
ATOM 7863 C CA . SER A 1 1103 ? -18.851 -19.380 69.577 1.00 94.62 1103 SER A CA 1
ATOM 7864 C C . SER A 1 1103 ? -18.556 -17.886 69.449 1.00 94.62 1103 SER A C 1
ATOM 7866 O O . SER A 1 1103 ? -17.743 -17.477 68.619 1.00 94.62 1103 SER A O 1
ATOM 7868 N N . ASN A 1 1104 ? -19.060 -17.107 70.406 1.00 94.62 1104 ASN A N 1
ATOM 7869 C CA . ASN A 1 1104 ? -18.973 -15.646 70.493 1.00 94.62 1104 ASN A CA 1
ATOM 7870 C C . ASN A 1 1104 ? -19.723 -14.934 69.350 1.00 94.62 1104 ASN A C 1
ATOM 7872 O O . ASN A 1 1104 ? -19.352 -13.825 68.958 1.00 94.62 1104 ASN A O 1
ATOM 7876 N N . ASP A 1 1105 ? -20.771 -15.566 68.819 1.00 96.38 1105 ASP A N 1
ATOM 7877 C CA . ASP A 1 1105 ? -21.569 -15.004 67.730 1.00 96.38 1105 ASP A CA 1
ATOM 7878 C C . ASP A 1 1105 ? -22.549 -13.936 68.252 1.00 96.38 1105 ASP A C 1
ATOM 7880 O O . ASP A 1 1105 ? -22.999 -13.977 69.398 1.00 96.38 1105 ASP A O 1
ATOM 7884 N N . THR A 1 1106 ? -22.915 -12.956 67.420 1.00 96.00 1106 THR A N 1
ATOM 7885 C CA . THR A 1 1106 ? -23.943 -11.949 67.758 1.00 96.00 1106 THR A CA 1
ATOM 7886 C C . THR A 1 1106 ? -25.019 -11.877 66.680 1.00 96.00 1106 THR A C 1
ATOM 7888 O O . THR A 1 1106 ? -24.790 -11.330 65.602 1.00 96.00 1106 THR A O 1
ATOM 7891 N N . LEU A 1 1107 ? -26.217 -12.385 66.973 1.00 97.00 1107 LEU A N 1
ATOM 7892 C CA . LEU A 1 1107 ? -27.317 -12.474 66.010 1.00 97.00 1107 LEU A CA 1
ATOM 7893 C C . LEU A 1 1107 ? -28.560 -11.721 66.498 1.00 97.00 1107 LEU A C 1
ATOM 7895 O O . LEU A 1 1107 ? -29.052 -11.946 67.604 1.00 97.00 1107 LEU A O 1
ATOM 7899 N N . LYS A 1 1108 ? -29.111 -10.867 65.634 1.00 96.56 1108 LYS A N 1
ATOM 7900 C CA . LYS A 1 1108 ? -30.458 -10.302 65.788 1.00 96.56 1108 LYS A CA 1
ATOM 7901 C C . LYS A 1 1108 ? -31.425 -11.037 64.865 1.00 96.56 1108 LYS A C 1
ATOM 7903 O O . LYS A 1 1108 ? -31.071 -11.264 63.714 1.00 96.56 1108 LYS A O 1
ATOM 7908 N N . VAL A 1 1109 ? -32.622 -11.376 65.332 1.00 95.75 1109 VAL A N 1
ATOM 7909 C CA . VAL A 1 1109 ? -33.653 -12.087 64.560 1.00 95.75 1109 VAL A CA 1
ATOM 7910 C C . VAL A 1 1109 ? -34.975 -11.334 64.649 1.00 95.75 1109 VAL A C 1
ATOM 7912 O O . VAL A 1 1109 ? -35.438 -11.027 65.747 1.00 95.75 1109 VAL A O 1
ATOM 7915 N N . PHE A 1 1110 ? -35.574 -11.073 63.489 1.00 94.38 1110 PHE A N 1
ATOM 7916 C CA . PHE A 1 1110 ? -36.899 -10.479 63.321 1.00 94.38 1110 PHE A CA 1
ATOM 7917 C C . PHE A 1 1110 ? -37.737 -11.386 62.401 1.00 94.38 1110 PHE A C 1
ATOM 7919 O O . PHE A 1 1110 ? -37.740 -11.211 61.178 1.00 94.38 1110 PHE A O 1
ATOM 7926 N N . GLY A 1 1111 ? -38.383 -12.393 62.982 1.00 93.31 1111 GLY A N 1
ATOM 7927 C CA . GLY A 1 1111 ? -39.051 -13.493 62.277 1.00 93.31 1111 GLY A CA 1
ATOM 7928 C C . GLY A 1 1111 ? -40.062 -14.198 63.181 1.00 93.31 1111 GLY A C 1
ATOM 7929 O O . GLY A 1 1111 ? -40.390 -13.682 64.246 1.00 93.31 1111 GLY A O 1
ATOM 7930 N N . ASN A 1 1112 ? -40.586 -15.340 62.753 1.00 94.12 1112 ASN A N 1
ATOM 7931 C CA . ASN A 1 1112 ? -41.500 -16.166 63.532 1.00 94.12 1112 ASN A CA 1
ATOM 7932 C C . ASN A 1 1112 ? -41.208 -17.649 63.287 1.00 94.12 1112 ASN A C 1
ATOM 7934 O O . ASN A 1 1112 ? -41.118 -18.099 62.140 1.00 94.12 1112 ASN A O 1
ATOM 7938 N N . ASN A 1 1113 ? -41.264 -18.451 64.351 1.00 95.56 1113 ASN A N 1
ATOM 7939 C CA . ASN A 1 1113 ? -41.075 -19.909 64.340 1.00 95.56 1113 ASN A CA 1
ATOM 7940 C C . ASN A 1 1113 ? -39.643 -20.378 64.005 1.00 95.56 1113 ASN A C 1
ATOM 7942 O O . ASN A 1 1113 ? -39.451 -21.513 63.551 1.00 95.56 1113 ASN A O 1
ATOM 7946 N N . GLU A 1 1114 ? -38.622 -19.553 64.247 1.00 96.56 1114 GLU A N 1
ATOM 7947 C CA . GLU A 1 1114 ? -37.222 -19.946 64.055 1.00 96.56 1114 GLU A CA 1
ATOM 7948 C C . GLU A 1 1114 ? -36.816 -21.075 65.008 1.00 96.56 1114 GLU A C 1
ATOM 7950 O O . GLU A 1 1114 ? -37.231 -21.141 66.166 1.00 96.56 1114 GLU A O 1
ATOM 7955 N N . THR A 1 1115 ? -35.943 -21.961 64.531 1.00 96.19 1115 THR A N 1
ATOM 7956 C CA . THR A 1 1115 ? -35.276 -22.971 65.359 1.00 96.19 1115 THR A CA 1
ATOM 7957 C C . THR A 1 1115 ? -33.790 -22.647 65.425 1.00 96.19 1115 THR A C 1
ATOM 7959 O O . THR A 1 1115 ? -33.064 -22.878 64.463 1.00 96.19 1115 THR A O 1
ATOM 7962 N N . ILE A 1 1116 ? -33.337 -22.104 66.552 1.00 96.06 1116 ILE A N 1
ATOM 7963 C CA . ILE A 1 1116 ? -31.974 -21.610 66.764 1.00 96.06 1116 ILE A CA 1
ATOM 7964 C C . ILE A 1 1116 ? -31.218 -22.592 67.661 1.00 96.06 1116 ILE A C 1
ATOM 7966 O O . ILE A 1 1116 ? -31.665 -22.895 68.762 1.00 96.06 1116 ILE A O 1
ATOM 7970 N N . THR A 1 1117 ? -30.065 -23.084 67.212 1.00 94.06 1117 THR A N 1
ATOM 7971 C CA . THR A 1 1117 ? -29.187 -23.984 67.977 1.00 94.06 1117 THR A CA 1
ATOM 7972 C C . THR A 1 1117 ? -27.794 -23.371 68.100 1.00 94.06 1117 THR A C 1
ATOM 7974 O O . THR A 1 1117 ? -26.962 -23.477 67.200 1.00 94.06 1117 THR A O 1
ATOM 7977 N N . ALA A 1 1118 ? -27.533 -22.726 69.226 1.00 89.94 1118 ALA A N 1
ATOM 7978 C CA . ALA A 1 1118 ? -26.260 -22.112 69.554 1.00 89.94 1118 ALA A CA 1
ATOM 7979 C C . ALA A 1 1118 ? -25.413 -23.092 70.377 1.00 89.94 1118 ALA A C 1
ATOM 7981 O O . ALA A 1 1118 ? -25.692 -23.359 71.547 1.00 89.94 1118 ALA A O 1
ATOM 7982 N N . THR A 1 1119 ? -24.427 -23.706 69.715 1.00 74.81 1119 THR A N 1
ATOM 7983 C CA . THR A 1 1119 ? -23.577 -24.755 70.313 1.00 74.81 1119 THR A CA 1
ATOM 7984 C C . THR A 1 1119 ? -22.242 -24.248 70.851 1.00 74.81 1119 THR A C 1
ATOM 7986 O O . THR A 1 1119 ? -21.522 -25.021 71.488 1.00 74.81 1119 THR A O 1
ATOM 7989 N N . GLY A 1 1120 ? -21.891 -22.991 70.576 1.00 75.75 1120 GLY A N 1
ATOM 7990 C CA . GLY A 1 1120 ? -20.713 -22.354 71.143 1.00 75.75 1120 GLY A CA 1
ATOM 7991 C C . GLY A 1 1120 ? -20.953 -21.794 72.539 1.00 75.75 1120 GLY A C 1
ATOM 7992 O O . GLY A 1 1120 ? -21.815 -22.249 73.290 1.00 75.75 1120 GLY A O 1
ATOM 7993 N N . LYS A 1 1121 ? -20.107 -20.839 72.923 1.00 86.06 1121 LYS A N 1
ATOM 7994 C CA . LYS A 1 1121 ? -20.180 -20.126 74.205 1.00 86.06 1121 LYS A CA 1
ATOM 7995 C C . LYS A 1 1121 ? -20.150 -18.627 73.963 1.00 86.06 1121 LYS A C 1
ATOM 7997 O O . LYS A 1 1121 ? -19.480 -18.178 73.039 1.00 86.06 1121 LYS A O 1
ATOM 8002 N N . ASN A 1 1122 ? -20.748 -17.873 74.884 1.00 89.88 1122 ASN A N 1
ATOM 8003 C CA . ASN A 1 1122 ? -20.802 -16.409 74.880 1.00 89.88 1122 ASN A CA 1
ATOM 8004 C C . ASN A 1 1122 ? -21.600 -15.801 73.713 1.00 89.88 1122 ASN A C 1
ATOM 8006 O O . ASN A 1 1122 ? -21.397 -14.630 73.392 1.00 89.88 1122 ASN A O 1
ATOM 8010 N N . ASP A 1 1123 ? -22.496 -16.563 73.086 1.00 95.31 1123 ASP A N 1
ATOM 8011 C CA . ASP A 1 1123 ? -23.310 -16.052 71.982 1.00 95.31 1123 ASP A CA 1
ATOM 8012 C C . ASP A 1 1123 ? -24.351 -15.047 72.498 1.00 95.31 1123 ASP A C 1
ATOM 8014 O O . ASP A 1 1123 ? -24.899 -15.199 73.596 1.00 95.31 1123 ASP A O 1
ATOM 8018 N N . ASN A 1 1124 ? -24.611 -14.004 71.712 1.00 95.00 1124 ASN A N 1
ATOM 8019 C CA . ASN A 1 1124 ? -25.483 -12.890 72.069 1.00 95.00 1124 ASN A CA 1
ATOM 8020 C C . ASN A 1 1124 ? -26.635 -12.764 71.065 1.00 95.00 1124 ASN A C 1
ATOM 8022 O O . ASN A 1 1124 ? -26.456 -12.349 69.918 1.00 95.00 1124 ASN A O 1
ATOM 8026 N N . LEU A 1 1125 ? -27.829 -13.125 71.519 1.00 95.56 1125 LEU A N 1
ATOM 8027 C CA . LEU A 1 1125 ? -29.050 -13.180 70.735 1.00 95.56 1125 LEU A CA 1
ATOM 8028 C C . LEU A 1 1125 ? -29.959 -11.991 71.056 1.00 95.56 1125 LEU A C 1
ATOM 8030 O O . LEU A 1 1125 ? -30.244 -11.712 72.219 1.00 95.56 1125 LEU A O 1
ATOM 8034 N N . THR A 1 1126 ? -30.482 -11.324 70.031 1.00 94.69 1126 THR A N 1
ATOM 8035 C CA . THR A 1 1126 ? -31.638 -10.421 70.162 1.00 94.69 1126 THR A CA 1
ATOM 8036 C C . THR A 1 1126 ? -32.774 -10.960 69.307 1.00 94.69 1126 THR A C 1
ATOM 8038 O O . THR A 1 1126 ? -32.593 -11.115 68.106 1.00 94.69 1126 THR A O 1
ATOM 8041 N N . ILE A 1 1127 ? -33.926 -11.252 69.899 1.00 93.56 1127 ILE A N 1
ATOM 8042 C CA . ILE A 1 1127 ? -35.057 -11.899 69.226 1.00 93.56 1127 ILE A CA 1
ATOM 8043 C C . ILE A 1 1127 ? -36.271 -10.979 69.292 1.00 93.56 1127 ILE A C 1
ATOM 8045 O O . ILE A 1 1127 ? -36.563 -10.403 70.338 1.00 93.56 1127 ILE A O 1
ATOM 8049 N N . THR A 1 1128 ? -36.985 -10.828 68.184 1.00 88.81 1128 THR A N 1
ATOM 8050 C CA . THR A 1 1128 ? -38.310 -10.201 68.148 1.00 88.81 1128 THR A CA 1
ATOM 8051 C C . THR A 1 1128 ? -39.185 -11.026 67.212 1.00 88.81 1128 THR A C 1
ATOM 8053 O O . THR A 1 1128 ? -38.946 -11.021 66.005 1.00 88.81 1128 THR A O 1
ATOM 8056 N N . GLY A 1 1129 ? -40.138 -11.779 67.764 1.00 90.31 1129 GLY A N 1
ATOM 8057 C CA . GLY A 1 1129 ? -40.831 -12.825 67.007 1.00 90.31 1129 GLY A CA 1
ATOM 8058 C C . GLY A 1 1129 ? -41.848 -13.635 67.803 1.00 90.31 1129 GLY A C 1
ATOM 8059 O O . GLY A 1 1129 ? -41.990 -13.453 69.012 1.00 90.31 1129 GLY A O 1
ATOM 8060 N N . SER A 1 1130 ? -42.582 -14.520 67.128 1.00 91.38 1130 SER A N 1
ATOM 8061 C CA . SER A 1 1130 ? -43.441 -15.500 67.798 1.00 91.38 1130 SER A CA 1
ATOM 8062 C C . SER A 1 1130 ? -43.204 -16.955 67.374 1.00 91.38 1130 SER A C 1
ATOM 8064 O O . SER A 1 1130 ? -43.215 -17.303 66.193 1.00 91.38 1130 SER A O 1
ATOM 8066 N N . GLY A 1 1131 ? -43.088 -17.841 68.369 1.00 91.50 1131 GLY A N 1
ATOM 8067 C CA . GLY A 1 1131 ? -42.973 -19.290 68.186 1.00 91.50 1131 GLY A CA 1
ATOM 8068 C C . GLY A 1 1131 ? -41.542 -19.839 68.177 1.00 91.50 1131 GLY A C 1
ATOM 8069 O O . GLY A 1 1131 ? -41.351 -21.000 67.798 1.00 91.50 1131 GLY A O 1
ATOM 8070 N N . GLU A 1 1132 ? -40.541 -19.053 68.581 1.00 95.25 1132 GLU A N 1
ATOM 8071 C CA . GLU A 1 1132 ? -39.126 -19.431 68.477 1.00 95.25 1132 GLU A CA 1
ATOM 8072 C C . GLU A 1 1132 ? -38.773 -20.630 69.368 1.00 95.25 1132 GLU A C 1
ATOM 8074 O O . GLU A 1 1132 ? -39.249 -20.782 70.496 1.00 95.25 1132 GLU A O 1
ATOM 8079 N N . LYS A 1 1133 ? -37.861 -21.473 68.882 1.00 95.06 1133 LYS A N 1
ATOM 8080 C CA . LYS A 1 1133 ? -37.274 -22.600 69.614 1.00 95.06 1133 LYS A CA 1
ATOM 8081 C C . LYS A 1 1133 ? -35.773 -22.401 69.674 1.00 95.06 1133 LYS A C 1
ATOM 8083 O O . LYS A 1 1133 ? -35.082 -22.589 68.679 1.00 95.06 1133 LYS A O 1
ATOM 8088 N N . ILE A 1 1134 ? -35.270 -22.019 70.837 1.00 94.88 1134 ILE A N 1
ATOM 8089 C CA . ILE A 1 1134 ? -33.876 -21.634 71.033 1.00 94.88 1134 ILE A CA 1
ATOM 8090 C C . ILE A 1 1134 ? -33.218 -22.682 71.922 1.00 94.88 1134 ILE A C 1
ATOM 8092 O O . ILE A 1 1134 ? -33.706 -22.966 73.008 1.00 94.88 1134 ILE A O 1
ATOM 8096 N N . THR A 1 1135 ? -32.112 -23.259 71.470 1.00 93.38 1135 THR A N 1
ATOM 8097 C CA . THR A 1 1135 ? -31.200 -24.056 72.295 1.00 93.38 1135 THR A CA 1
ATOM 8098 C C . THR A 1 1135 ? -29.889 -23.290 72.417 1.00 93.38 1135 THR A C 1
ATOM 8100 O O . THR A 1 1135 ? -29.239 -23.062 71.400 1.00 93.38 1135 THR A O 1
ATOM 8103 N N . LEU A 1 1136 ? -29.521 -22.871 73.625 1.00 91.31 1136 LEU A N 1
ATOM 8104 C CA . LEU A 1 1136 ? -28.324 -22.073 73.936 1.00 91.31 1136 LEU A CA 1
ATOM 8105 C C . LEU A 1 1136 ? -27.684 -22.621 75.223 1.00 91.31 1136 LEU A C 1
ATOM 8107 O O . LEU A 1 1136 ? -28.302 -23.413 75.927 1.00 91.31 1136 LEU A O 1
ATOM 8111 N N . SER A 1 1137 ? -26.429 -22.291 75.526 1.00 90.50 1137 SER A N 1
ATOM 8112 C CA . SER A 1 1137 ? -25.871 -22.467 76.876 1.00 90.50 1137 SER A CA 1
ATOM 8113 C C . SER A 1 1137 ? -24.661 -21.560 77.090 1.00 90.50 1137 SER A C 1
ATOM 8115 O O . SER A 1 1137 ? -23.720 -21.580 76.296 1.00 90.50 1137 SER A O 1
ATOM 8117 N N . ASN A 1 1138 ? -24.589 -20.881 78.236 1.00 90.38 1138 ASN A N 1
ATOM 8118 C CA . ASN A 1 1138 ? -23.574 -19.864 78.549 1.00 90.38 1138 ASN A CA 1
ATOM 8119 C C . ASN A 1 1138 ? -23.621 -18.648 77.595 1.00 90.38 1138 ASN A C 1
ATOM 8121 O O . ASN A 1 1138 ? -22.572 -18.101 77.239 1.00 90.38 1138 ASN A O 1
ATOM 8125 N N . GLY A 1 1139 ? -24.814 -18.247 77.152 1.00 92.94 1139 GLY A N 1
ATOM 8126 C CA . GLY A 1 1139 ? -25.020 -17.081 76.294 1.00 92.94 1139 GLY A CA 1
ATOM 8127 C C . GLY A 1 1139 ? -25.936 -16.016 76.902 1.00 92.94 1139 GLY A C 1
ATOM 8128 O O . GLY A 1 1139 ? -26.304 -16.044 78.081 1.00 92.94 1139 GLY A O 1
ATOM 8129 N N . ILE A 1 1140 ? -26.290 -15.038 76.072 1.00 93.56 1140 ILE A N 1
ATOM 8130 C CA . ILE A 1 1140 ? -27.219 -13.955 76.394 1.00 93.56 1140 ILE A CA 1
ATOM 8131 C C . ILE A 1 1140 ? -28.345 -13.972 75.361 1.00 93.56 1140 ILE A C 1
ATOM 8133 O O . ILE A 1 1140 ? -28.081 -13.999 74.164 1.00 93.56 1140 ILE A O 1
ATOM 8137 N N . ILE A 1 1141 ? -29.595 -13.910 75.812 1.00 94.62 1141 ILE A N 1
ATOM 8138 C CA . ILE A 1 1141 ? -30.774 -13.710 74.960 1.00 94.62 1141 ILE A CA 1
ATOM 8139 C C . ILE A 1 1141 ? -31.454 -12.422 75.408 1.00 94.62 1141 ILE A C 1
ATOM 8141 O O . ILE A 1 1141 ? -31.614 -12.187 76.601 1.00 94.62 1141 ILE A O 1
ATOM 8145 N N . THR A 1 1142 ? -31.861 -11.585 74.461 1.00 93.31 1142 THR A N 1
ATOM 8146 C CA . THR A 1 1142 ? -32.674 -10.394 74.704 1.00 93.31 1142 THR A CA 1
ATOM 8147 C C . THR A 1 1142 ? -33.915 -10.449 73.830 1.00 93.31 1142 THR A C 1
ATOM 8149 O O . THR A 1 1142 ? -33.809 -10.398 72.608 1.00 93.31 1142 THR A O 1
ATOM 8152 N N . LEU A 1 1143 ? -35.081 -10.570 74.453 1.00 91.00 1143 LEU A N 1
ATOM 8153 C CA . LEU A 1 1143 ? -36.376 -10.502 73.790 1.00 91.00 1143 LEU A CA 1
ATOM 8154 C C . LEU A 1 1143 ? -36.791 -9.030 73.628 1.00 91.00 1143 LEU A C 1
ATOM 8156 O O . LEU A 1 1143 ? -36.600 -8.219 74.537 1.00 91.00 1143 LEU A O 1
ATOM 8160 N N . GLY A 1 1144 ? -37.309 -8.679 72.452 1.00 89.31 1144 GLY A N 1
ATOM 8161 C CA . GLY A 1 1144 ? -38.018 -7.422 72.207 1.00 89.31 1144 GLY A CA 1
ATOM 8162 C C . GLY A 1 1144 ? -39.496 -7.540 72.581 1.00 89.31 1144 GLY A C 1
ATOM 8163 O O . GLY A 1 1144 ? -39.999 -8.649 72.716 1.00 89.31 1144 GLY A O 1
ATOM 8164 N N . ASP A 1 1145 ? -40.195 -6.412 72.716 1.00 87.81 1145 ASP A N 1
ATOM 8165 C CA . ASP A 1 1145 ? -41.600 -6.395 73.152 1.00 87.81 1145 ASP A CA 1
ATOM 8166 C C . ASP A 1 1145 ? -42.518 -7.292 72.289 1.00 87.81 1145 ASP A C 1
ATOM 8168 O O . ASP A 1 1145 ? -42.530 -7.190 71.059 1.00 87.81 1145 ASP A O 1
ATOM 8172 N N . GLY A 1 1146 ? -43.339 -8.114 72.949 1.00 87.69 1146 GLY A N 1
ATOM 8173 C CA . GLY A 1 1146 ? -44.356 -8.976 72.343 1.00 87.69 1146 GLY A CA 1
ATOM 8174 C C . GLY A 1 1146 ? -43.837 -10.326 71.843 1.00 87.69 1146 GLY A C 1
ATOM 8175 O O . GLY A 1 1146 ? -44.520 -10.968 71.041 1.00 87.69 1146 GLY A O 1
ATOM 8176 N N . SER A 1 1147 ? -42.646 -10.750 72.274 1.00 92.94 1147 SER A N 1
ATOM 8177 C CA . SER A 1 1147 ? -41.986 -11.951 71.750 1.00 92.94 1147 SER A CA 1
ATOM 8178 C C . SER A 1 1147 ? -42.477 -13.250 72.400 1.00 92.94 1147 SER A C 1
ATOM 8180 O O . SER A 1 1147 ? -42.942 -13.247 73.542 1.00 92.94 1147 SER A O 1
ATOM 8182 N N . SER A 1 1148 ? -42.333 -14.405 71.733 1.00 91.69 1148 SER A N 1
ATOM 8183 C CA . SER A 1 1148 ? -42.665 -15.691 72.373 1.00 91.69 1148 SER A CA 1
ATOM 8184 C C . SER A 1 1148 ? -41.774 -16.874 71.994 1.00 91.69 1148 SER A C 1
ATOM 8186 O O . SER A 1 1148 ? -41.966 -17.530 70.973 1.00 91.69 1148 SER A O 1
ATOM 8188 N N . ALA A 1 1149 ? -40.857 -17.213 72.902 1.00 93.19 1149 ALA A N 1
ATOM 8189 C CA . ALA A 1 1149 ? -39.845 -18.245 72.705 1.00 93.19 1149 ALA A CA 1
ATOM 8190 C C . ALA A 1 1149 ? -39.983 -19.429 73.679 1.00 93.19 1149 ALA A C 1
ATOM 8192 O O . ALA A 1 1149 ? -40.444 -19.307 74.816 1.00 93.19 1149 ALA A O 1
ATOM 8193 N N . THR A 1 1150 ? -39.492 -20.591 73.256 1.00 92.88 1150 THR A N 1
ATOM 8194 C CA . THR A 1 1150 ? -39.082 -21.687 74.140 1.00 92.88 1150 THR A CA 1
ATOM 8195 C C . THR A 1 1150 ? -37.561 -21.773 74.118 1.00 92.88 1150 THR A C 1
ATOM 8197 O O . THR A 1 1150 ? -36.979 -22.134 73.097 1.00 92.88 1150 THR A O 1
ATOM 8200 N N . ILE A 1 1151 ? -36.929 -21.426 75.236 1.00 92.44 1151 ILE A N 1
ATOM 8201 C CA . ILE A 1 1151 ? -35.478 -21.425 75.434 1.00 92.44 1151 ILE A CA 1
ATOM 8202 C C . ILE A 1 1151 ? -35.102 -22.686 76.216 1.00 92.44 1151 ILE A C 1
ATOM 8204 O O . ILE A 1 1151 ? -35.654 -22.935 77.286 1.00 92.44 1151 ILE A O 1
ATOM 8208 N N . ALA A 1 1152 ? -34.172 -23.479 75.695 1.00 91.25 1152 ALA A N 1
ATOM 8209 C CA . ALA A 1 1152 ? -33.636 -24.673 76.333 1.00 91.25 1152 ALA A CA 1
ATOM 8210 C C . ALA A 1 1152 ? -32.115 -24.562 76.478 1.00 91.25 1152 ALA A C 1
ATOM 8212 O O . ALA A 1 1152 ? -31.436 -24.195 75.520 1.00 91.25 1152 ALA A O 1
ATOM 8213 N N . GLY A 1 1153 ? -31.562 -24.875 77.648 1.00 89.06 1153 GLY A N 1
ATOM 8214 C CA . GLY A 1 1153 ? -30.158 -24.544 77.887 1.00 89.06 1153 GLY A CA 1
ATOM 8215 C C . GLY A 1 1153 ? -29.712 -24.578 79.332 1.00 89.06 1153 GLY A C 1
ATOM 8216 O O . GLY A 1 1153 ? -30.398 -25.132 80.179 1.00 89.06 1153 GLY A O 1
ATOM 8217 N N . ASN A 1 1154 ? -28.526 -24.040 79.608 1.00 90.12 1154 ASN A N 1
ATOM 8218 C CA . ASN A 1 1154 ? -28.033 -23.860 80.973 1.00 90.12 1154 ASN A CA 1
ATOM 8219 C C . ASN A 1 1154 ? -27.070 -22.669 81.059 1.00 90.12 1154 ASN A C 1
ATOM 8221 O O . ASN A 1 1154 ? -26.154 -22.538 80.238 1.00 90.12 1154 ASN A O 1
ATOM 8225 N N . ASN A 1 1155 ? -27.138 -21.947 82.178 1.00 92.44 1155 ASN A N 1
ATOM 8226 C CA . ASN A 1 1155 ? -26.291 -20.799 82.528 1.00 92.44 1155 ASN A CA 1
ATOM 8227 C C . ASN A 1 1155 ? -26.489 -19.574 81.614 1.00 92.44 1155 ASN A C 1
ATOM 8229 O O . ASN A 1 1155 ? -25.550 -18.798 81.410 1.00 92.44 1155 ASN A O 1
ATOM 8233 N N . ASP A 1 1156 ? -27.688 -19.395 81.064 1.00 92.69 1156 ASP A N 1
ATOM 8234 C CA . ASP A 1 1156 ? -27.994 -18.308 80.135 1.00 92.69 1156 ASP A CA 1
ATOM 8235 C C . ASP A 1 1156 ? -28.494 -17.048 80.858 1.00 92.69 1156 ASP A C 1
ATOM 8237 O O . ASP A 1 1156 ? -29.149 -17.113 81.900 1.00 92.69 1156 ASP A O 1
ATOM 8241 N N . THR A 1 1157 ? -28.201 -15.864 80.314 1.00 93.12 1157 THR A N 1
ATOM 8242 C CA . THR A 1 1157 ? -28.807 -14.603 80.779 1.00 93.12 1157 THR A CA 1
ATOM 8243 C C . THR A 1 1157 ? -29.910 -14.181 79.821 1.00 93.12 1157 THR A C 1
ATOM 8245 O O . THR A 1 1157 ? -29.635 -13.832 78.677 1.00 93.12 1157 THR A O 1
ATOM 8248 N N . ILE A 1 1158 ? -31.156 -14.190 80.292 1.00 93.62 1158 ILE A N 1
ATOM 8249 C CA . ILE A 1 1158 ? -32.346 -13.933 79.479 1.00 93.62 1158 ILE A CA 1
ATOM 8250 C C . ILE A 1 1158 ? -32.952 -12.590 79.892 1.00 93.62 1158 ILE A C 1
ATOM 8252 O O . ILE A 1 1158 ? -33.531 -12.441 80.969 1.00 93.62 1158 ILE A O 1
ATOM 8256 N N . ASN A 1 1159 ? -32.806 -11.603 79.021 1.00 91.31 1159 ASN A N 1
ATOM 8257 C CA . ASN A 1 1159 ? -33.399 -10.284 79.129 1.00 91.31 1159 ASN A CA 1
ATOM 8258 C C . ASN A 1 1159 ? -34.784 -10.288 78.452 1.00 91.31 1159 ASN A C 1
ATOM 8260 O O . ASN A 1 1159 ? -34.886 -10.637 77.280 1.00 91.31 1159 ASN A O 1
ATOM 8264 N N . VAL A 1 1160 ? -35.831 -9.902 79.178 1.00 87.31 1160 VAL A N 1
ATOM 8265 C CA . VAL A 1 1160 ? -37.240 -9.926 78.737 1.00 87.31 1160 VAL A CA 1
ATOM 8266 C C . VAL A 1 1160 ? -37.732 -8.494 78.465 1.00 87.31 1160 VAL A C 1
ATOM 8268 O O . VAL A 1 1160 ? -37.370 -7.568 79.211 1.00 87.31 1160 VAL A O 1
ATOM 8271 N N . GLY A 1 1161 ? -38.507 -8.324 77.391 1.00 85.56 1161 GLY A N 1
ATOM 8272 C CA . GLY A 1 1161 ? -39.194 -7.093 76.996 1.00 85.56 1161 GLY A CA 1
ATOM 8273 C C . GLY A 1 1161 ? -40.525 -6.918 77.734 1.00 85.56 1161 GLY A C 1
ATOM 8274 O O . GLY A 1 1161 ? -40.638 -7.299 78.898 1.00 85.56 1161 GLY A O 1
ATOM 8275 N N . ASN A 1 1162 ? -41.509 -6.296 77.078 1.00 85.19 1162 ASN A N 1
ATOM 8276 C CA . ASN A 1 1162 ? -42.892 -6.174 77.551 1.00 85.19 1162 ASN A CA 1
ATOM 8277 C C . ASN A 1 1162 ? -43.841 -7.029 76.696 1.00 85.19 1162 ASN A C 1
ATOM 8279 O O . ASN A 1 1162 ? -43.778 -6.963 75.472 1.00 85.19 1162 ASN A O 1
ATOM 8283 N N . TYR A 1 1163 ? -44.821 -7.678 77.330 1.00 86.19 1163 TYR A N 1
ATOM 8284 C CA . TYR A 1 1163 ? -45.820 -8.570 76.714 1.00 86.19 1163 TYR A CA 1
ATOM 8285 C C . TYR A 1 1163 ? -45.263 -9.899 76.179 1.00 86.19 1163 TYR A C 1
ATOM 8287 O O . TYR A 1 1163 ? -45.852 -10.498 75.276 1.00 86.19 1163 TYR A O 1
ATOM 8295 N N . ASP A 1 1164 ? -44.160 -10.383 76.746 1.00 88.75 1164 ASP A N 1
ATOM 8296 C CA . ASP A 1 1164 ? -43.513 -11.606 76.265 1.00 88.75 1164 ASP A CA 1
ATOM 8297 C C . ASP A 1 1164 ? -44.171 -12.882 76.827 1.00 88.75 1164 ASP A C 1
ATOM 8299 O O . ASP A 1 1164 ? -44.680 -12.902 77.951 1.00 88.75 1164 ASP A O 1
ATOM 8303 N N . ASN A 1 1165 ? -44.121 -13.983 76.070 1.00 89.38 1165 ASN A N 1
ATOM 8304 C CA . ASN A 1 1165 ? -44.565 -15.314 76.505 1.00 89.38 1165 ASN A CA 1
ATOM 8305 C C . ASN A 1 1165 ? -43.437 -16.343 76.346 1.00 89.38 1165 ASN A C 1
ATOM 8307 O O . ASN A 1 1165 ? -43.167 -16.833 75.250 1.00 89.38 1165 ASN A O 1
ATOM 8311 N N . LEU A 1 1166 ? -42.773 -16.665 77.452 1.00 91.38 1166 LEU A N 1
ATOM 8312 C CA . LEU A 1 1166 ? -41.507 -17.386 77.483 1.00 91.38 1166 LEU A CA 1
ATOM 8313 C C . LEU A 1 1166 ? -41.617 -18.705 78.262 1.00 91.38 1166 LEU A C 1
ATOM 8315 O O . LEU A 1 1166 ? -42.015 -18.720 79.426 1.00 91.38 1166 LEU A O 1
ATOM 8319 N N . ASN A 1 1167 ? -41.155 -19.801 77.659 1.00 89.88 1167 ASN A N 1
ATOM 8320 C CA . ASN A 1 1167 ? -40.831 -21.040 78.370 1.00 89.88 1167 ASN A CA 1
ATOM 8321 C C . ASN A 1 1167 ? -39.306 -21.180 78.480 1.00 89.88 1167 ASN A C 1
ATOM 8323 O O . ASN A 1 1167 ? -38.634 -21.217 77.452 1.00 89.88 1167 ASN A O 1
ATOM 8327 N N . VAL A 1 1168 ? -38.759 -21.311 79.690 1.00 90.19 1168 VAL A N 1
ATOM 8328 C CA . VAL A 1 1168 ? -37.335 -21.628 79.921 1.00 90.19 1168 VAL A CA 1
ATOM 8329 C C . VAL A 1 1168 ? -37.216 -23.054 80.449 1.00 90.19 1168 VAL A C 1
ATOM 8331 O O . VAL A 1 1168 ? -37.894 -23.408 81.413 1.00 90.19 1168 VAL A O 1
ATOM 8334 N N . ILE A 1 1169 ? -36.387 -23.880 79.813 1.00 88.94 1169 ILE A N 1
ATOM 8335 C CA . ILE A 1 1169 ? -36.207 -25.308 80.106 1.00 88.94 1169 ILE A CA 1
ATOM 8336 C C . ILE A 1 1169 ? -34.711 -25.572 80.303 1.00 88.94 1169 ILE A C 1
ATOM 8338 O O . ILE A 1 1169 ? -33.985 -25.826 79.341 1.00 88.94 1169 ILE A O 1
ATOM 8342 N N . GLY A 1 1170 ? -34.229 -25.485 81.540 1.00 86.62 1170 GLY A N 1
ATOM 8343 C CA . GLY A 1 1170 ? -32.789 -25.384 81.758 1.00 86.62 1170 GLY A CA 1
ATOM 8344 C C . GLY A 1 1170 ? -32.330 -25.523 83.196 1.00 86.62 1170 GLY A C 1
ATOM 8345 O O . GLY A 1 1170 ? -32.959 -26.228 83.992 1.00 86.62 1170 GLY A O 1
ATOM 8346 N N . SER A 1 1171 ? -31.188 -24.919 83.520 1.00 88.38 1171 SER A N 1
ATOM 8347 C CA . SER A 1 1171 ? -30.700 -24.765 84.894 1.00 88.38 1171 SER A CA 1
ATOM 8348 C C . SER A 1 1171 ? -29.609 -23.695 85.014 1.00 88.38 1171 SER A C 1
ATOM 8350 O O . SER A 1 1171 ? -28.674 -23.631 84.212 1.00 88.38 1171 SER A O 1
ATOM 8352 N N . ASN A 1 1172 ? -29.643 -22.965 86.131 1.00 92.00 1172 ASN A N 1
ATOM 8353 C CA . ASN A 1 1172 ? -28.780 -21.826 86.478 1.00 92.00 1172 ASN A CA 1
ATOM 8354 C C . ASN A 1 1172 ? -28.998 -20.577 85.603 1.00 92.00 1172 ASN A C 1
ATOM 8356 O O . ASN A 1 1172 ? -28.107 -19.726 85.502 1.00 92.00 1172 ASN A O 1
ATOM 8360 N N . ASP A 1 1173 ? -30.177 -20.441 84.998 1.00 91.38 1173 ASP A N 1
ATOM 8361 C CA . ASP A 1 1173 ? -30.485 -19.333 84.100 1.00 91.38 1173 ASP A CA 1
ATOM 8362 C C . ASP A 1 1173 ? -30.835 -18.046 84.877 1.00 91.38 1173 ASP A C 1
ATOM 8364 O O . ASP A 1 1173 ? -31.275 -18.054 86.034 1.00 91.38 1173 ASP A O 1
ATOM 8368 N N . ARG A 1 1174 ? -30.588 -16.888 84.259 1.00 93.00 1174 ARG A N 1
ATOM 8369 C CA . ARG A 1 1174 ? -30.709 -15.554 84.867 1.00 93.00 1174 ARG A CA 1
ATOM 8370 C C . ARG A 1 1174 ? -31.696 -14.709 84.074 1.00 93.00 1174 ARG A C 1
ATOM 8372 O O . ARG A 1 1174 ? -31.314 -14.020 83.132 1.00 93.00 1174 ARG A O 1
ATOM 8379 N N . ILE A 1 1175 ? -32.961 -14.752 84.475 1.00 91.00 1175 ILE A N 1
ATOM 8380 C CA . ILE A 1 1175 ? -34.077 -14.095 83.793 1.00 91.00 1175 ILE A CA 1
ATOM 8381 C C . ILE A 1 1175 ? -34.316 -12.703 84.406 1.00 91.00 1175 ILE A C 1
ATOM 8383 O O . ILE A 1 1175 ? -34.447 -12.550 85.628 1.00 91.00 1175 ILE A O 1
ATOM 8387 N N . LYS A 1 1176 ? -34.366 -11.666 83.565 1.00 86.88 1176 LYS A N 1
ATOM 8388 C CA . LYS A 1 1176 ? -34.491 -10.264 83.987 1.00 86.88 1176 LYS A CA 1
ATOM 8389 C C . LYS A 1 1176 ? -35.299 -9.429 82.987 1.00 86.88 1176 LYS A C 1
ATOM 8391 O O . LYS A 1 1176 ? -34.985 -9.430 81.809 1.00 86.88 1176 LYS A O 1
ATOM 8396 N N . THR A 1 1177 ? -36.244 -8.608 83.440 1.00 77.38 1177 THR A N 1
ATOM 8397 C CA . THR A 1 1177 ? -36.894 -7.592 82.576 1.00 77.38 1177 THR A CA 1
ATOM 8398 C C . THR A 1 1177 ? -36.010 -6.364 82.351 1.00 77.38 1177 THR A C 1
ATOM 8400 O O . THR A 1 1177 ? -35.392 -5.867 83.303 1.00 77.38 1177 THR A O 1
ATOM 8403 N N . VAL A 1 1178 ? -35.997 -5.811 81.135 1.00 66.12 1178 VAL A N 1
ATOM 8404 C CA . VAL A 1 1178 ? -35.157 -4.642 80.801 1.00 66.12 1178 VAL A CA 1
ATOM 8405 C C . VAL A 1 1178 ? -35.843 -3.301 81.098 1.00 66.12 1178 VAL A C 1
ATOM 8407 O O . VAL A 1 1178 ? -35.163 -2.382 81.558 1.00 66.12 1178 VAL A O 1
ATOM 8410 N N . ALA A 1 1179 ? -37.164 -3.177 80.904 1.00 57.09 1179 ALA A N 1
ATOM 8411 C CA . ALA A 1 1179 ? -37.882 -1.912 81.111 1.00 57.09 1179 ALA A CA 1
ATOM 8412 C C . ALA A 1 1179 ? -39.380 -2.090 81.447 1.00 57.09 1179 ALA A C 1
ATOM 8414 O O . ALA A 1 1179 ? -40.240 -1.871 80.599 1.00 57.09 1179 ALA A O 1
ATOM 8415 N N . ASN A 1 1180 ? -39.709 -2.417 82.704 1.00 50.91 1180 ASN A N 1
ATOM 8416 C CA . ASN A 1 1180 ? -41.104 -2.468 83.157 1.00 50.91 1180 ASN A CA 1
ATOM 8417 C C . ASN A 1 1180 ? -41.680 -1.043 83.289 1.00 50.91 1180 ASN A C 1
ATOM 8419 O O . ASN A 1 1180 ? -41.391 -0.327 84.253 1.00 50.91 1180 ASN A O 1
ATOM 8423 N N . THR A 1 1181 ? -42.497 -0.634 82.315 1.00 50.06 1181 THR A N 1
ATOM 8424 C CA . THR A 1 1181 ? -43.400 0.514 82.471 1.00 50.06 1181 THR A CA 1
ATOM 8425 C C . THR A 1 1181 ? -44.750 0.018 82.983 1.00 50.06 1181 THR A C 1
ATOM 8427 O O . THR A 1 1181 ? -45.301 -0.968 82.501 1.00 50.06 1181 THR A O 1
ATOM 8430 N N . THR A 1 1182 ? -45.268 0.672 84.024 1.00 48.22 1182 THR A N 1
ATOM 8431 C CA . THR A 1 1182 ? -46.356 0.134 84.853 1.00 48.22 1182 THR A CA 1
ATOM 8432 C C . THR A 1 1182 ? -47.646 -0.101 84.061 1.00 48.22 1182 THR A C 1
ATOM 8434 O O . THR A 1 1182 ? -48.370 0.852 83.770 1.00 48.22 1182 THR A O 1
ATOM 8437 N N . GLY A 1 1183 ? -47.971 -1.367 83.788 1.00 57.09 1183 GLY A N 1
ATOM 8438 C CA . GLY A 1 1183 ? -49.241 -1.769 83.169 1.00 57.09 1183 GLY A CA 1
ATOM 8439 C C . GLY A 1 1183 ? -49.178 -3.042 82.322 1.00 57.09 1183 GLY A C 1
ATOM 8440 O O . GLY A 1 1183 ? -50.216 -3.666 82.109 1.00 57.09 1183 GLY A O 1
ATOM 8441 N N . TYR A 1 1184 ? -47.988 -3.438 81.867 1.00 58.91 1184 TYR A N 1
ATOM 8442 C CA . TYR A 1 1184 ? -47.804 -4.546 80.924 1.00 58.91 1184 TYR A CA 1
ATOM 8443 C C . TYR A 1 1184 ? -47.498 -5.876 81.636 1.00 58.91 1184 TYR A C 1
ATOM 8445 O O . TYR A 1 1184 ? -47.055 -5.885 82.788 1.00 58.91 1184 TYR A O 1
ATOM 8453 N N . GLN A 1 1185 ? -47.848 -7.001 81.002 1.00 73.12 1185 GLN A N 1
ATOM 8454 C CA . GLN A 1 1185 ? -47.876 -8.325 81.637 1.00 73.12 1185 GLN A CA 1
ATOM 8455 C C . GLN A 1 1185 ? -47.163 -9.371 80.781 1.00 73.12 1185 GLN A C 1
ATOM 8457 O O . GLN A 1 1185 ? -47.685 -9.767 79.741 1.00 73.12 1185 GLN A O 1
ATOM 8462 N N . ASP A 1 1186 ? -46.020 -9.845 81.268 1.00 82.00 1186 ASP A N 1
ATOM 8463 C CA . ASP A 1 1186 ? -45.284 -10.972 80.693 1.00 82.00 1186 ASP A CA 1
ATOM 8464 C C . ASP A 1 1186 ? -45.761 -12.296 81.310 1.00 82.00 1186 ASP A C 1
ATOM 8466 O O . ASP A 1 1186 ? -46.258 -12.334 82.443 1.00 82.00 1186 ASP A O 1
ATOM 8470 N N . VAL A 1 1187 ? -45.575 -13.397 80.584 1.00 83.31 1187 VAL A N 1
ATOM 8471 C CA . VAL A 1 1187 ? -45.811 -14.764 81.061 1.00 83.31 1187 VAL A CA 1
ATOM 8472 C C . VAL A 1 1187 ? -44.511 -15.546 80.931 1.00 83.31 1187 VAL A C 1
ATOM 8474 O O . VAL A 1 1187 ? -44.092 -15.878 79.827 1.00 83.31 1187 VAL A O 1
ATOM 8477 N N . VAL A 1 1188 ? -43.874 -15.866 82.058 1.00 86.38 1188 VAL A N 1
ATOM 8478 C CA . VAL A 1 1188 ? -42.628 -16.643 82.083 1.00 86.38 1188 VAL A CA 1
ATOM 8479 C C . VAL A 1 1188 ? -42.838 -17.949 82.842 1.00 86.38 1188 VAL A C 1
ATOM 8481 O O . VAL A 1 1188 ? -43.047 -17.957 84.055 1.00 86.38 1188 VAL A O 1
ATOM 8484 N N . ASN A 1 1189 ? -42.742 -19.070 82.135 1.00 85.19 1189 ASN A N 1
ATOM 8485 C CA . ASN A 1 1189 ? -42.800 -20.409 82.708 1.00 85.19 1189 ASN A CA 1
ATOM 8486 C C . ASN A 1 1189 ? -41.374 -20.970 82.808 1.00 85.19 1189 ASN A C 1
ATOM 8488 O O . ASN A 1 1189 ? -40.645 -20.977 81.816 1.00 85.19 1189 ASN A O 1
ATOM 8492 N N . VAL A 1 1190 ? -40.966 -21.437 83.992 1.00 85.50 1190 VAL A N 1
ATOM 8493 C CA . VAL A 1 1190 ? -39.592 -21.917 84.239 1.00 85.50 1190 VAL A CA 1
ATOM 8494 C C . VAL A 1 1190 ? -39.609 -23.385 84.666 1.00 85.50 1190 VAL A C 1
ATOM 8496 O O . VAL A 1 1190 ? -40.248 -23.760 85.655 1.00 85.50 1190 VAL A O 1
ATOM 8499 N N . TYR A 1 1191 ? -38.891 -24.204 83.901 1.00 83.25 1191 TYR A N 1
ATOM 8500 C CA . TYR A 1 1191 ? -38.834 -25.660 83.982 1.00 83.25 1191 TYR A CA 1
ATOM 8501 C C . TYR A 1 1191 ? -37.384 -26.112 84.190 1.00 83.25 1191 TYR A C 1
ATOM 8503 O O . TYR A 1 1191 ? -36.747 -26.645 83.282 1.00 83.25 1191 TYR A O 1
ATOM 8511 N N . GLY A 1 1192 ? -36.854 -25.874 85.388 1.00 80.00 1192 GLY A N 1
ATOM 8512 C CA . GLY A 1 1192 ? -35.431 -26.052 85.653 1.00 80.00 1192 GLY A CA 1
ATOM 8513 C C . GLY A 1 1192 ? -35.045 -26.000 87.125 1.00 80.00 1192 GLY A C 1
ATOM 8514 O O . GLY A 1 1192 ? -35.894 -26.079 88.020 1.00 80.00 1192 GLY A O 1
ATOM 8515 N N . SER A 1 1193 ? -33.738 -25.923 87.379 1.00 80.19 1193 SER A N 1
ATOM 8516 C CA . SER A 1 1193 ? -33.164 -25.872 88.723 1.00 80.19 1193 SER A CA 1
ATOM 8517 C C . SER A 1 1193 ? -32.125 -24.758 88.853 1.00 80.19 1193 SER A C 1
ATOM 8519 O O . SER A 1 1193 ? -31.365 -24.485 87.932 1.00 80.19 1193 SER A O 1
ATOM 8521 N N . SER A 1 1194 ? -32.072 -24.114 90.022 1.00 87.31 1194 SER A N 1
ATOM 8522 C CA . SER A 1 1194 ? -31.160 -22.990 90.314 1.00 87.31 1194 SER A CA 1
ATOM 8523 C C . SER A 1 1194 ? -31.353 -21.729 89.455 1.00 87.31 1194 SER A C 1
ATOM 8525 O O . SER A 1 1194 ? -30.517 -20.826 89.501 1.00 87.31 1194 SER A O 1
ATOM 8527 N N . ASP A 1 1195 ? -32.460 -21.627 88.721 1.00 86.38 1195 ASP A N 1
ATOM 8528 C CA . ASP A 1 1195 ? -32.792 -20.447 87.920 1.00 86.38 1195 ASP A CA 1
ATOM 8529 C C . ASP A 1 1195 ? -33.175 -19.254 88.807 1.00 86.38 1195 ASP A C 1
ATOM 8531 O O . ASP A 1 1195 ? -33.766 -19.394 89.884 1.00 86.38 1195 ASP A O 1
ATOM 8535 N N . SER A 1 1196 ? -32.841 -18.052 88.347 1.00 87.88 1196 SER A N 1
ATOM 8536 C CA . SER A 1 1196 ? -33.048 -16.800 89.073 1.00 87.88 1196 SER A CA 1
ATOM 8537 C C . SER A 1 1196 ? -33.849 -15.814 88.231 1.00 87.88 1196 SER A C 1
ATOM 8539 O O . SER A 1 1196 ? -33.429 -15.428 87.145 1.00 87.88 1196 SER A O 1
ATOM 8541 N N . VAL A 1 1197 ? -35.004 -15.385 88.745 1.00 85.69 1197 VAL A N 1
ATOM 8542 C CA . VAL A 1 1197 ? -35.904 -14.440 88.068 1.00 85.69 1197 VAL A CA 1
ATOM 8543 C C . VAL A 1 1197 ? -35.931 -13.117 88.829 1.00 85.69 1197 VAL A C 1
ATOM 8545 O O . VAL A 1 1197 ? -36.059 -13.102 90.054 1.00 85.69 1197 VAL A O 1
ATOM 8548 N N . SER A 1 1198 ? -35.799 -11.994 88.120 1.00 82.69 1198 SER A N 1
ATOM 8549 C CA . SER A 1 1198 ? -35.747 -10.654 88.719 1.00 82.69 1198 SER A CA 1
ATOM 8550 C C . SER A 1 1198 ? -36.452 -9.595 87.862 1.00 82.69 1198 SER A C 1
ATOM 8552 O O . SER A 1 1198 ? -36.436 -9.658 86.638 1.00 82.69 1198 SER A O 1
ATOM 8554 N N . GLY A 1 1199 ? -37.090 -8.611 88.501 1.00 76.69 1199 GLY A N 1
ATOM 8555 C CA . GLY A 1 1199 ? -37.837 -7.540 87.816 1.00 76.69 1199 GLY A CA 1
ATOM 8556 C C . GLY A 1 1199 ? -39.290 -7.877 87.439 1.00 76.69 1199 GLY A C 1
ATOM 8557 O O . GLY A 1 1199 ? -40.073 -6.959 87.209 1.00 76.69 1199 GLY A O 1
ATOM 8558 N N . LEU A 1 1200 ? -39.674 -9.157 87.482 1.00 71.75 1200 LEU A N 1
ATOM 8559 C CA . LEU A 1 1200 ? -41.054 -9.629 87.311 1.00 71.75 1200 LEU A CA 1
ATOM 8560 C C . LEU A 1 1200 ? -41.811 -9.707 88.645 1.00 71.75 1200 LEU A C 1
ATOM 8562 O O . LEU A 1 1200 ? -41.231 -9.984 89.699 1.00 71.75 1200 LEU A O 1
ATOM 8566 N N . ALA A 1 1201 ? -43.127 -9.507 88.594 1.00 71.12 1201 ALA A N 1
ATOM 8567 C CA . ALA A 1 1201 ? -44.027 -9.783 89.706 1.00 71.12 1201 ALA A CA 1
ATOM 8568 C C . ALA A 1 1201 ? -44.253 -11.298 89.862 1.00 71.12 1201 ALA A C 1
ATOM 8570 O O . ALA A 1 1201 ? -44.290 -12.040 88.885 1.00 71.12 1201 ALA A O 1
ATOM 8571 N N . ALA A 1 1202 ? -44.493 -11.770 91.089 1.00 66.50 1202 ALA A N 1
ATOM 8572 C CA . ALA A 1 1202 ? -44.674 -13.202 91.363 1.00 66.50 1202 ALA A CA 1
ATOM 8573 C C . ALA A 1 1202 ? -45.875 -13.849 90.632 1.00 66.50 1202 ALA A C 1
ATOM 8575 O O . ALA A 1 1202 ? -45.924 -15.065 90.506 1.00 66.50 1202 ALA A O 1
ATOM 8576 N N . SER A 1 1203 ? -46.833 -13.055 90.141 1.00 67.31 1203 SER A N 1
ATOM 8577 C CA . SER A 1 1203 ? -47.961 -13.514 89.315 1.00 67.31 1203 SER A CA 1
ATOM 8578 C C . SER A 1 1203 ? -47.628 -13.705 87.830 1.00 67.31 1203 SER A C 1
ATOM 8580 O O . SER A 1 1203 ? -48.453 -14.243 87.104 1.00 67.31 1203 SER A O 1
ATOM 8582 N N . GLN A 1 1204 ? -46.464 -13.232 87.376 1.00 71.00 1204 GLN A N 1
ATOM 8583 C CA . GLN A 1 1204 ? -45.982 -13.328 85.990 1.00 71.00 1204 GLN A CA 1
ATOM 8584 C C . GLN A 1 1204 ? -45.042 -14.532 85.788 1.00 71.00 1204 GLN A C 1
ATOM 8586 O O . GLN A 1 1204 ? -44.664 -14.847 84.663 1.00 71.00 1204 GLN A O 1
ATOM 8591 N N . VAL A 1 1205 ? -44.652 -15.204 86.880 1.00 72.94 1205 VAL A N 1
ATOM 8592 C CA . VAL A 1 1205 ? -43.652 -16.279 86.892 1.00 72.94 1205 VAL A CA 1
ATOM 8593 C C . VAL A 1 1205 ? -44.289 -17.587 87.358 1.00 72.94 1205 VAL A C 1
ATOM 8595 O O . VAL A 1 1205 ? -44.554 -17.773 88.546 1.00 72.94 1205 VAL A O 1
ATOM 8598 N N . HIS A 1 1206 ? -44.480 -18.531 86.440 1.00 71.94 1206 HIS A N 1
ATOM 8599 C CA . HIS A 1 1206 ? -44.934 -19.886 86.755 1.00 71.94 1206 HIS A CA 1
ATOM 8600 C C . HIS A 1 1206 ? -43.733 -20.836 86.830 1.00 71.94 1206 HIS A C 1
ATOM 8602 O O . HIS A 1 1206 ? -43.404 -21.545 85.879 1.00 71.94 1206 HIS A O 1
ATOM 8608 N N . ALA A 1 1207 ? -43.066 -20.852 87.982 1.00 62.06 1207 ALA A N 1
ATOM 8609 C CA . ALA A 1 1207 ? -42.029 -21.834 88.283 1.00 62.06 1207 ALA A CA 1
ATOM 8610 C C . ALA A 1 1207 ? -42.636 -23.058 88.990 1.00 62.06 1207 ALA A C 1
ATOM 8612 O O . ALA A 1 1207 ? -43.352 -22.922 89.987 1.00 62.06 1207 ALA A O 1
ATOM 8613 N N . LEU A 1 1208 ? -42.314 -24.266 88.520 1.00 56.34 1208 LEU A N 1
ATOM 8614 C CA . LEU A 1 1208 ? -42.591 -25.489 89.277 1.00 56.34 1208 LEU A CA 1
ATOM 8615 C C . LEU A 1 1208 ? -41.593 -25.591 90.433 1.00 56.34 1208 LEU A C 1
ATOM 8617 O O . LEU A 1 1208 ? -40.405 -25.822 90.223 1.00 56.34 1208 LEU A O 1
ATOM 8621 N N . THR A 1 1209 ? -42.066 -25.457 91.674 1.00 55.34 1209 THR A N 1
ATOM 8622 C CA . THR A 1 1209 ? -41.201 -25.684 92.842 1.00 55.34 1209 THR A CA 1
ATOM 8623 C C . THR A 1 1209 ? -40.689 -27.127 92.856 1.00 55.34 1209 THR A C 1
ATOM 8625 O O . THR A 1 1209 ? -41.379 -28.048 92.413 1.00 55.34 1209 THR A O 1
ATOM 8628 N N . THR A 1 1210 ? -39.517 -27.365 93.451 1.00 51.28 1210 THR A N 1
ATOM 8629 C CA . THR A 1 1210 ? -38.926 -28.712 93.576 1.00 51.28 1210 THR A CA 1
ATOM 8630 C C . THR A 1 1210 ? -39.897 -29.723 94.210 1.00 51.28 1210 THR A C 1
ATOM 8632 O O . THR A 1 1210 ? -39.898 -30.898 93.853 1.00 51.28 1210 THR A O 1
ATOM 8635 N N . ALA A 1 1211 ? -40.788 -29.271 95.102 1.00 50.28 1211 ALA A N 1
ATOM 8636 C CA . ALA A 1 1211 ? -41.850 -30.091 95.687 1.00 50.28 1211 ALA A CA 1
ATOM 8637 C C . ALA A 1 1211 ? -42.960 -30.468 94.684 1.00 50.28 1211 ALA A C 1
ATOM 8639 O O . ALA A 1 1211 ? -43.438 -31.604 94.700 1.00 50.28 1211 ALA A O 1
ATOM 8640 N N . GLN A 1 1212 ? -43.361 -29.550 93.797 1.00 58.59 1212 GLN A N 1
ATOM 8641 C CA . GLN A 1 1212 ? -44.346 -29.810 92.740 1.00 58.59 1212 GLN A CA 1
ATOM 8642 C C . GLN A 1 1212 ? -43.762 -30.694 91.631 1.00 58.59 1212 GLN A C 1
ATOM 8644 O O . GLN A 1 1212 ? -44.422 -31.646 91.221 1.00 58.59 1212 GLN A O 1
ATOM 8649 N N . ALA A 1 1213 ? -42.516 -30.451 91.210 1.00 54.25 1213 ALA A N 1
ATOM 8650 C CA . ALA A 1 1213 ? -41.813 -31.301 90.247 1.00 54.25 1213 ALA A CA 1
ATOM 8651 C C . ALA A 1 1213 ? -41.655 -32.743 90.771 1.00 54.25 1213 ALA A C 1
ATOM 8653 O O . ALA A 1 1213 ? -42.017 -33.695 90.081 1.00 54.25 1213 ALA A O 1
ATOM 8654 N N . ASN A 1 1214 ? -41.235 -32.916 92.031 1.00 52.19 1214 ASN A N 1
ATOM 8655 C CA . ASN A 1 1214 ? -41.132 -34.237 92.663 1.00 52.19 1214 ASN A CA 1
ATOM 8656 C C . ASN A 1 1214 ? -42.500 -34.913 92.873 1.00 52.19 1214 ASN A C 1
ATOM 8658 O O . ASN A 1 1214 ? -42.594 -36.140 92.812 1.00 52.19 1214 ASN A O 1
ATOM 8662 N N . SER A 1 1215 ? -43.568 -34.135 93.084 1.00 54.88 1215 SER A N 1
ATOM 8663 C CA . SER A 1 1215 ? -44.942 -34.654 93.164 1.00 54.88 1215 SER A CA 1
ATOM 8664 C C . SER A 1 1215 ? -45.459 -35.118 91.799 1.00 54.88 1215 SER A C 1
ATOM 8666 O O . SER A 1 1215 ? -46.064 -36.184 91.714 1.00 54.88 1215 SER A O 1
ATOM 8668 N N . LEU A 1 1216 ? -45.170 -34.373 90.726 1.00 55.53 1216 LEU A N 1
ATOM 8669 C CA . LEU A 1 1216 ? -45.505 -34.757 89.352 1.00 55.53 1216 LEU A CA 1
ATOM 8670 C C . LEU A 1 1216 ? -44.726 -36.013 88.929 1.00 55.53 1216 LEU A C 1
ATOM 8672 O O . LEU A 1 1216 ? -45.324 -36.959 88.424 1.00 55.53 1216 LEU A O 1
ATOM 8676 N N . LEU A 1 1217 ? -43.425 -36.074 89.229 1.00 51.06 1217 LEU A N 1
ATOM 8677 C CA . LEU A 1 1217 ? -42.584 -37.246 88.974 1.00 51.06 1217 LEU A CA 1
ATOM 8678 C C . LEU A 1 1217 ? -43.059 -38.481 89.763 1.00 51.06 1217 LEU A C 1
ATOM 8680 O O . LEU A 1 1217 ? -43.121 -39.577 89.209 1.00 51.06 1217 LEU A O 1
ATOM 8684 N N . SER A 1 1218 ? -43.476 -38.305 91.023 1.00 52.91 1218 SER A N 1
ATOM 8685 C CA . SER A 1 1218 ? -44.074 -39.382 91.832 1.00 52.91 1218 SER A CA 1
ATOM 8686 C C . SER A 1 1218 ? -45.431 -39.847 91.289 1.00 52.91 1218 SER A C 1
ATOM 8688 O O . SER A 1 1218 ? -45.730 -41.038 91.338 1.00 52.91 1218 SER A O 1
ATOM 8690 N N . ALA A 1 1219 ? -46.244 -38.937 90.741 1.00 53.12 1219 ALA A N 1
ATOM 8691 C CA . ALA A 1 1219 ? -47.515 -39.280 90.102 1.00 53.12 1219 ALA A CA 1
ATOM 8692 C C . ALA A 1 1219 ? -47.310 -40.025 88.768 1.00 53.12 1219 ALA A C 1
ATOM 8694 O O . ALA A 1 1219 ? -48.009 -41.000 88.491 1.00 53.12 1219 ALA A O 1
ATOM 8695 N N . MET A 1 1220 ? -46.316 -39.621 87.968 1.00 46.91 1220 MET A N 1
ATOM 8696 C CA . MET A 1 1220 ? -45.953 -40.293 86.714 1.00 46.91 1220 MET A CA 1
ATOM 8697 C C . MET A 1 1220 ? -45.335 -41.679 86.954 1.00 46.91 1220 MET A C 1
ATOM 8699 O O . MET A 1 1220 ? -45.638 -42.612 86.215 1.00 46.91 1220 MET A O 1
ATOM 8703 N N . ALA A 1 1221 ? -44.563 -41.859 88.032 1.00 50.34 1221 ALA A N 1
ATOM 8704 C CA . ALA A 1 1221 ? -44.045 -43.166 88.450 1.00 50.34 1221 ALA A CA 1
ATOM 8705 C C . ALA A 1 1221 ? -45.147 -44.177 88.851 1.00 50.34 1221 ALA A C 1
ATOM 8707 O O . ALA A 1 1221 ? -44.874 -45.373 88.947 1.00 50.34 1221 ALA A O 1
ATOM 8708 N N . GLY A 1 1222 ? -46.388 -43.719 89.065 1.00 48.75 1222 GLY A N 1
ATOM 8709 C CA . GLY A 1 1222 ? -47.553 -44.572 89.321 1.00 48.75 1222 GLY A CA 1
ATOM 8710 C C . GLY A 1 1222 ? -48.181 -45.208 88.071 1.00 48.75 1222 GLY A C 1
ATOM 8711 O O . GLY A 1 1222 ? -49.003 -46.114 88.209 1.00 48.75 1222 GLY A O 1
ATOM 8712 N N . PHE A 1 1223 ? -47.814 -44.775 86.858 1.00 44.50 1223 PHE A N 1
ATOM 8713 C CA . PHE A 1 1223 ? -48.331 -45.356 85.616 1.00 44.50 1223 PHE A CA 1
ATOM 8714 C C . PHE A 1 1223 ? -47.525 -46.594 85.199 1.00 44.50 1223 PHE A C 1
ATOM 8716 O O . PHE A 1 1223 ? -46.448 -46.502 84.612 1.00 44.50 1223 PHE A O 1
ATOM 8723 N N . ALA A 1 1224 ? -48.078 -47.777 85.474 1.00 44.59 1224 ALA A N 1
ATOM 8724 C CA . ALA A 1 1224 ? -47.523 -49.037 84.991 1.00 44.59 1224 ALA A CA 1
ATOM 8725 C C . ALA A 1 1224 ? -47.608 -49.133 83.455 1.00 44.59 1224 ALA A C 1
ATOM 8727 O O . ALA A 1 1224 ? -48.670 -48.933 82.864 1.00 44.59 1224 ALA A O 1
ATOM 8728 N N . ILE A 1 1225 ? -46.489 -49.487 82.820 1.00 48.16 1225 ILE A N 1
ATOM 8729 C CA . ILE A 1 1225 ? -46.376 -49.685 81.369 1.00 48.16 1225 ILE A CA 1
ATOM 8730 C C . ILE A 1 1225 ? -47.205 -50.921 80.954 1.00 48.16 1225 ILE A C 1
ATOM 8732 O O . ILE A 1 1225 ? -46.942 -52.011 81.471 1.00 48.16 1225 ILE A O 1
ATOM 8736 N N . PRO A 1 1226 ? -48.171 -50.810 80.019 1.00 41.16 1226 PRO A N 1
ATOM 8737 C CA . PRO A 1 1226 ? -48.868 -51.972 79.468 1.00 41.16 1226 PRO A CA 1
ATOM 8738 C C . PRO A 1 1226 ? -47.918 -52.882 78.676 1.00 41.16 1226 PRO A C 1
ATOM 8740 O O . PRO A 1 1226 ? -47.006 -52.412 77.998 1.00 41.16 1226 PRO A O 1
ATOM 8743 N N . ALA A 1 1227 ? -48.132 -54.197 78.763 1.00 42.59 1227 ALA A N 1
ATOM 8744 C CA . ALA A 1 1227 ? -47.215 -55.197 78.218 1.00 42.59 1227 ALA A CA 1
ATOM 8745 C C . ALA A 1 1227 ? -47.036 -55.121 76.687 1.00 42.59 1227 ALA A C 1
ATOM 8747 O O . ALA A 1 1227 ? -47.948 -54.765 75.941 1.00 42.59 1227 ALA A O 1
ATOM 8748 N N . ALA A 1 1228 ? -45.846 -55.511 76.225 1.00 42.34 1228 ALA A N 1
ATOM 8749 C CA . ALA A 1 1228 ? -45.465 -55.481 74.818 1.00 42.34 1228 ALA A CA 1
ATOM 8750 C C . ALA A 1 1228 ? -46.309 -56.428 73.946 1.00 42.34 1228 ALA A C 1
ATOM 8752 O O . ALA A 1 1228 ? -46.481 -57.599 74.285 1.00 42.34 1228 ALA A O 1
ATOM 8753 N N . GLY A 1 1229 ? -46.735 -55.943 72.772 1.00 48.97 1229 GLY A N 1
ATOM 8754 C CA . GLY A 1 1229 ? -47.265 -56.796 71.702 1.00 48.97 1229 GLY A CA 1
ATOM 8755 C C . GLY A 1 1229 ? -48.618 -56.388 71.120 1.00 48.97 1229 GLY A C 1
ATOM 8756 O O . GLY A 1 1229 ? -49.519 -57.220 71.057 1.00 48.97 1229 GLY A O 1
ATOM 8757 N N . SER A 1 1230 ? -48.777 -55.148 70.646 1.00 37.66 1230 SER A N 1
ATOM 8758 C CA . SER A 1 1230 ? -49.842 -54.780 69.696 1.00 37.66 1230 SER A CA 1
ATOM 8759 C C . SER A 1 1230 ? -49.496 -53.503 68.925 1.00 37.66 1230 SER A C 1
ATOM 8761 O O . SER A 1 1230 ? -49.180 -52.490 69.534 1.00 37.66 1230 SER A O 1
ATOM 8763 N N . ILE A 1 1231 ? -49.637 -53.572 67.595 1.00 42.75 1231 ILE A N 1
ATOM 8764 C CA . ILE A 1 1231 ? -49.535 -52.476 66.610 1.00 42.75 1231 ILE A CA 1
ATOM 8765 C C . ILE A 1 1231 ? -48.118 -51.903 66.418 1.00 42.75 1231 ILE A C 1
ATOM 8767 O O . ILE A 1 1231 ? -47.652 -51.020 67.130 1.00 42.75 1231 ILE A O 1
ATOM 8771 N N . ALA A 1 1232 ? -47.462 -52.382 65.360 1.00 43.62 1232 ALA A N 1
ATOM 8772 C CA . ALA A 1 1232 ? -46.290 -51.750 64.769 1.00 43.62 1232 ALA A CA 1
ATOM 8773 C C . ALA A 1 1232 ? -46.713 -50.806 63.631 1.00 43.62 1232 ALA A C 1
ATOM 8775 O O . ALA A 1 1232 ? -47.523 -51.206 62.800 1.00 43.62 1232 ALA A O 1
ATOM 8776 N N . VAL A 1 1233 ? -46.134 -49.600 63.594 1.00 33.88 1233 VAL A N 1
ATOM 8777 C CA . VAL A 1 1233 ? -45.614 -48.852 62.422 1.00 33.88 1233 VAL A CA 1
ATOM 8778 C C . VAL A 1 1233 ? -45.177 -47.461 62.916 1.00 33.88 1233 VAL A C 1
ATOM 8780 O O . VAL A 1 1233 ? -45.946 -46.811 63.612 1.00 33.88 1233 VAL A O 1
ATOM 8783 N N . LEU A 1 1234 ? -43.968 -47.040 62.504 1.00 35.22 1234 LEU A N 1
ATOM 8784 C CA . LEU A 1 1234 ? -43.249 -45.750 62.692 1.00 35.22 1234 LEU A CA 1
ATOM 8785 C C . LEU A 1 1234 ? -41.914 -45.862 63.450 1.00 35.22 1234 LEU A C 1
ATOM 8787 O O . LEU A 1 1234 ? -41.646 -45.200 64.451 1.00 35.22 1234 LEU A O 1
ATOM 8791 N N . ALA A 1 1235 ? -41.027 -46.688 62.889 1.00 33.88 1235 ALA A N 1
ATOM 8792 C CA . ALA A 1 1235 ? -39.616 -46.744 63.251 1.00 33.88 1235 ALA A CA 1
ATOM 8793 C C . ALA A 1 1235 ? -38.850 -45.528 62.686 1.00 33.88 1235 ALA A C 1
ATOM 8795 O O . ALA A 1 1235 ? -38.240 -45.597 61.622 1.00 33.88 1235 ALA A O 1
ATOM 8796 N N . SER A 1 1236 ? -38.890 -44.418 63.421 1.00 31.12 1236 SER A N 1
ATOM 8797 C CA . SER A 1 1236 ? -37.929 -43.301 63.318 1.00 31.12 1236 SER A CA 1
ATOM 8798 C C . SER A 1 1236 ? -37.878 -42.454 64.600 1.00 31.12 1236 SER A C 1
ATOM 8800 O O . SER A 1 1236 ? -36.847 -41.869 64.917 1.00 31.12 1236 SER A O 1
ATOM 8802 N N . ALA A 1 1237 ? -38.938 -42.468 65.415 1.00 30.33 1237 ALA A N 1
ATOM 8803 C CA . ALA A 1 1237 ? -39.045 -41.718 66.671 1.00 30.33 1237 ALA A CA 1
ATOM 8804 C C . ALA A 1 1237 ? -38.332 -42.361 67.890 1.00 30.33 1237 ALA A C 1
ATOM 8806 O O . ALA A 1 1237 ? -38.783 -42.191 69.021 1.00 30.33 1237 ALA A O 1
ATOM 8807 N N . GLN A 1 1238 ? -37.244 -43.124 67.697 1.00 32.50 1238 GLN A N 1
ATOM 8808 C CA . GLN A 1 1238 ? -36.652 -43.955 68.766 1.00 32.50 1238 GLN A CA 1
ATOM 8809 C C . GLN A 1 1238 ? -35.192 -43.638 69.147 1.00 32.50 1238 GLN A C 1
ATOM 8811 O O . GLN A 1 1238 ? -34.604 -44.401 69.910 1.00 32.50 1238 GLN A O 1
ATOM 8816 N N . GLN A 1 1239 ? -34.601 -42.527 68.678 1.00 33.25 1239 GLN A N 1
ATOM 8817 C CA . GLN A 1 1239 ? -33.190 -42.206 68.983 1.00 33.25 1239 GLN A CA 1
ATOM 8818 C C . GLN A 1 1239 ? -32.935 -40.910 69.779 1.00 33.25 1239 GLN A C 1
ATOM 8820 O O . GLN A 1 1239 ? -31.864 -40.789 70.365 1.00 33.25 1239 GLN A O 1
ATOM 8825 N N . THR A 1 1240 ? -33.903 -39.992 69.904 1.00 28.83 1240 THR A N 1
ATOM 8826 C CA . THR A 1 1240 ? -33.700 -38.709 70.629 1.00 28.83 1240 THR A CA 1
ATOM 8827 C C . THR A 1 1240 ? -34.339 -38.661 72.024 1.00 28.83 1240 THR A C 1
ATOM 8829 O O . THR A 1 1240 ? -33.985 -37.817 72.836 1.00 28.83 1240 THR A O 1
ATOM 8832 N N . VAL A 1 1241 ? -35.243 -39.591 72.357 1.00 30.34 1241 VAL A N 1
ATOM 8833 C CA . VAL A 1 1241 ? -35.866 -39.678 73.702 1.00 30.34 1241 VAL A CA 1
ATOM 8834 C C . VAL A 1 1241 ? -34.975 -40.445 74.702 1.00 30.34 1241 VAL A C 1
ATOM 8836 O O . VAL A 1 1241 ? -35.201 -40.407 75.908 1.00 30.34 1241 VAL A O 1
ATOM 8839 N N . ALA A 1 1242 ? -33.924 -41.120 74.222 1.00 30.12 1242 ALA A N 1
ATOM 8840 C CA . ALA A 1 1242 ? -33.064 -41.985 75.036 1.00 30.12 1242 ALA A CA 1
ATOM 8841 C C . ALA A 1 1242 ? -31.982 -41.247 75.855 1.00 30.12 1242 ALA A C 1
ATOM 8843 O O . ALA A 1 1242 ? -31.422 -41.840 76.774 1.00 30.12 1242 ALA A O 1
ATOM 8844 N N . THR A 1 1243 ? -31.680 -39.978 75.556 1.00 31.23 1243 THR A N 1
ATOM 8845 C CA . THR A 1 1243 ? -30.615 -39.204 76.229 1.00 31.23 1243 THR A CA 1
ATOM 8846 C C . THR A 1 1243 ? -31.130 -38.178 77.240 1.00 31.23 1243 THR A C 1
ATOM 8848 O O . THR A 1 1243 ? -30.455 -37.927 78.237 1.00 31.23 1243 THR A O 1
ATOM 8851 N N . THR A 1 1244 ? -32.340 -37.635 77.075 1.00 32.19 1244 THR A N 1
ATOM 8852 C CA . THR A 1 1244 ? -32.892 -36.622 78.002 1.00 32.19 1244 THR A CA 1
ATOM 8853 C C . THR A 1 1244 ? -33.373 -37.214 79.338 1.00 32.19 1244 THR A C 1
ATOM 8855 O O . THR A 1 1244 ? -33.484 -36.493 80.323 1.00 32.19 1244 THR A O 1
ATOM 8858 N N . ILE A 1 1245 ? -33.587 -38.535 79.425 1.00 33.59 1245 ILE A N 1
ATOM 8859 C CA . ILE A 1 1245 ? -33.972 -39.243 80.669 1.00 33.59 1245 ILE A CA 1
ATOM 8860 C C . ILE A 1 1245 ? -32.753 -39.936 81.329 1.00 33.59 1245 ILE A C 1
ATOM 8862 O O . ILE A 1 1245 ? -32.893 -40.915 82.056 1.00 33.59 1245 ILE A O 1
ATOM 8866 N N . ALA A 1 1246 ? -31.534 -39.439 81.075 1.00 30.81 1246 ALA A N 1
ATOM 8867 C CA . ALA A 1 1246 ? -30.291 -39.980 81.646 1.00 30.81 1246 ALA A CA 1
ATOM 8868 C C . ALA A 1 1246 ? -29.492 -38.986 82.517 1.00 30.81 1246 ALA A C 1
ATOM 8870 O O . ALA A 1 1246 ? -28.546 -39.406 83.177 1.00 30.81 1246 ALA A O 1
ATOM 8871 N N . VAL A 1 1247 ? -29.868 -37.699 82.550 1.00 33.16 1247 VAL A N 1
ATOM 8872 C CA . VAL A 1 1247 ? -29.152 -36.638 83.303 1.00 33.16 1247 VAL A CA 1
ATOM 8873 C C . VAL A 1 1247 ? -29.938 -36.152 84.538 1.00 33.16 1247 VAL A C 1
ATOM 8875 O O . VAL A 1 1247 ? -29.428 -35.398 85.354 1.00 33.16 1247 VAL A O 1
ATOM 8878 N N . ALA A 1 1248 ? -31.161 -36.649 84.749 1.00 31.50 1248 ALA A N 1
ATOM 8879 C CA . ALA A 1 1248 ? -31.936 -36.426 85.974 1.00 31.50 1248 ALA A CA 1
ATOM 8880 C C . ALA A 1 1248 ? -31.599 -37.461 87.076 1.00 31.50 1248 ALA A C 1
ATOM 8882 O O . ALA A 1 1248 ? -32.491 -38.137 87.601 1.00 31.50 1248 ALA A O 1
ATOM 8883 N N . ARG A 1 1249 ? -30.305 -37.614 87.397 1.00 31.20 1249 ARG A N 1
ATOM 8884 C CA . ARG A 1 1249 ? -29.796 -38.381 88.547 1.00 31.20 1249 ARG A CA 1
ATOM 8885 C C . ARG A 1 1249 ? -28.468 -37.842 89.063 1.00 31.20 1249 ARG A C 1
ATOM 8887 O O . ARG A 1 1249 ? -27.600 -37.565 88.213 1.00 31.20 1249 ARG A O 1
#

Sequence (1249 aa):
MYGKNNALLVNWCGTGNVANVDSSKITLYDFAELSVQGNKNVITTAGWDHVAVSGANNTINSTGSYNHLDLQGSGQTVTSNSNTIHVEEYSSATIKGTNNTINSENNDILTVTGDNNYIATGGSNTVKASGANTKMISAGGDALTLTGNAASVTINGNQTSLTATGNNLSVQATGSEENITLTGSAANVLVNERSSVKITGDGATITATGAYNAIDLTGKNEVVDANGSSLFLANNSAVTMTGNGNDVSIGYNNNINMIGDTISLTTRQEIVKTVVTDPYGEYTYTQTVDMTGSGNVLSIAGTGATLAAQNATINIASDSQVTLSGSNEKITMASNSDLTAYGNNLTLTAQAENNMLLEGTGVTLSLTGGNNEVALNSGRISLSNNAGVDLSGSGNTVTAASANTISIEGNRNTVSSSGSGNQLTLHGSDEKVSMNSSIITVASGTSATLNGSNNQITAETCNTLSITGGSNRIVMDSYNTVQMLKGDNNQVQMQSDNTLTAQGNNLHVTAGSTTKLNITGSAMDVAVLDNSTLQTSGDNAKISIDGDASTLKFTGKNGIISMSYDSLVVSNNSSFTLNGSANDINVGNYDTVNIVGNENVLTTRKETSTQLIYESDIGYSYITTDTTGLNNLFNFKGDNNALDTKNAAITLQQDSSLLLAGTANKVTMEGNDSLTIQGENNKDSVVVKGSNNTVTSFGNAITLAGNADLDLVGNNNTVTESGTAHHLSVSGSNDTLKVSNSQIVLQSEGAVTTIHGTNNEITALASQGNIALSGTNQRVFSNNSTLQLLSSSSLTLTGEGNSLTAGSSDIIKVVGNANSITSTGSSNQLTLSGTDEYVKMASSTITVTDNSSATLLGNSNTINLNSNDVVTVTGNAETITVYGKNDQLTVTGTGEKITMSNGSLTLGDSSSATLTGNNNAIQLGSKDTLTVSGNNASITASGSGDTLNITGSVEKITMNGGTANFTDNSRAVLVGDSNTIKLANNDNLTVIGNNETITATGKNDTLTMTGTGEKITMSNGSVTFTDNSSATVTGSNNNLQLGSNDTLTVIGNNEKITATGSNDRLTITGTGESISMSNGSATFTDNSSATLTGDSNAIKLGSNDTLKVFGNNETITATGKNDNLTITGSGEKITLSNGIITLGDGSSATIAGNNDTINVGNYDNLNVIGSNDRIKTVANTTGYQDVVNVYGSSDSVSGLAASQVHALTTAQANSLLSAMAGFAIPAAGSIAVLASAQQTVATTIAVAR